Protein AF-A0A2N5SD15-F1 (afdb_monomer_lite)

Organism: NCBI:txid200324

InterPro domains:
  IPR001525 C-5 cytosine methyltransferase [PF00145] (258-622)
  IPR029063 S-adenosyl-L-methionine-dependent methyltransferase superfamily [G3DSA:3.40.50.150] (217-430)
  IPR029063 S-adenosyl-L-methionine-dependent methyltransferase superfamily [SSF53335] (224-622)
  IPR050390 DNA Cytosine-5 Methyltransferase [PTHR10629] (300-417)

Secondary structure (DSSP, 8-state):
-------------------------------------------------------PPPTTSS------EEE----------PPPP-----------------------PPP-PPPPPP-----------------------------------------------------PPPP---S--------GGG--SPP--SHHHHHHHHHHT-THHHHHHHHHTTPPEEEEEES-TT-HHHHHHHHHHHHHHHHHS----EEEEEEE--SHHHHHHHHHHH--S-EES-TTTTTSSEEEBTTS-EEEPP---SEEEE----TTT-TT-SS---TTTT-HHHHHHHHHHHHHHHH--SEEEEEE-TTS-HHHHHHHHHHTTEEEEEEEEEGGGBTS-EE-EEEEEEEEEGGG--TTSPPHHHHHHHHHHHS-B---S-GGGGS--TT-HHHHHHHHHHHHHHHHHH-SS-PPPP-HHHHHHHHHHHHHTT--S--TTT--BTTTB--PPTTS-HHHHHTS-HHHHHHHHHHHHHHHHTT--TTTS--EEETTS-TTT--S---TT-EE---TT--EEETTTTEEPPHHHHHHTTT--STT---SS--HHHHHHHHHHSPPHHHHHHHHHHHHHHHGGGSTTTTS-------------TTTSEE-GGGPEEEEE-SS---PPPSSHHHHHHHHS--SGGGTTT---SSPEEEETTT--EEETTT--SS---EEE--SPPPPHHHHHHHHHHHS-SEEEEES-SHHHHHHHHHHHHHTT----HHHHHHHHHHHHHHHTT-PEEEEEEEESSSEEEEEEETTEEEEEEE-SSS-EEEEEE---TTS-TT-HHHHHHTS-SEEEEPPTT-SSSS-SEEEEEEEEEEEEEEEEEEEEEEEE-HHHHHT--STTGGG-EEEEEEEEE--HHHHTT-SS---EEEEE-GGG--EEEEEEEEPP-GGGTTSPPPEEEEE--SSS-GGGPEEEEES--S-PPTT----EEEEE-TT----S-SEEEEEEEEEEEEEE-TT-EEE-S---S--PSTT-SSEEEEE-TT-------TTGGG-EEPSEEEE----TT---TTS-SSS-----TTTTHHHHHHHTHHHHTTSPP-GGGGSPPPPS-TTS--S--TTTSPPPPPEEEEEEEETTEEEEEEEE-HHHHHTT--

Foldseek 3Di:
DDDDYDDDDDDDDDDDDDDDDDDDDDDDDDDDDDDDDDDDDDDDDDDDDDDDDDDDDDPPPPPDDFFWDFDFDDDDDDDDDDDDDDDDDDDDDDDDDDDDDDDDDDDDDDDDDDDDDDDDDDDDDDDDDDDDDDDDDDDDDDDDDDDDDDDDDDDDDDDDDDDDDDDDDDDDDDDDDFDDDPDDPDFLLNDQFFADLALLVLLLVLVVVCVLLLVLLVLLVPPAAFEEEELCQQVLLVLLQVSNQVSCCVPPVDGHHHQQAEYEHADLVSVVQCCQQPVGPFYFHALLQLLDQWGAGSLGDIDGRDLPHQEYEYEQDAQLQDPPDPNHDALPRPDSSVSNLVSNLSSCLVNVHQKYKYKYAPRHPVVVSQVSLVVSQKHKDKGWDACQQQAFLERDIIMMMMIGGNLLDDPPDDPLNVQLSVQLSVSGHGHNAFLLSLADWLLDPVNLVLLVQLLVCLCPVVVDFDDADDCVVQVVVLVVLCVVVLLFDDLQAWNDDDGLDTAGAALASNSNSSSDHPQLSSLVLQLCSLQVVVVDRLLQAWDWFFSVDGCVPGVNDDATRHYYQQALPTQTATRNNNHHGFLSSLCSSLSRDPQSGDPPPDRRSSSSNSSRSDHRSSSSSSSVSSSSSSRSVSPPCPSPDDPPPDPCPPPCDLVNQADFLVLKDKDFFFQLDAAFADPCLLVLQQLQFDQASSQRQFGDDPAFKKAAPVQGRIHGPVRDQVLPGRIDTDPDHHDGNVVSQVVVLNHDGQKKAKFPLDPVLLVVVVVVCVVLVHDFDPVLSVLLSVLCCVFHPLWIFGWQDWDRHSGIWTWTDTPFWIWIFTSDSLWGKIFIAGHQDSRGRSPDPSVVSRLDTFKMFTDDPPDRGRFDGWIKGKGFHKDKDWKKKFADDDKDQFLSVVSPRRDPVNVQFIFRQKIAIDDDPVCVSFFPDDPGGMWGQDLSPDARRSGWTWHDDDPRCPSHQTKIWDWNDDHSDDLLQTWIFIASDRDSDRPSDDTPTRKTWHSPDDGGDDRIDITMIIDGIGIDTSRSMGMGSADSDPDDDDPPHRFWMKMARQQDGAQDDDLCSVSHRYRHMMITGDDGPPGDPPLDDPDSDDDAPCSRRVVVNCSSCVSRVSSDDHNVNVVDDDDHPDPPPPPDDNCQVQNDAFDWDWDQDDDPVDTDTDTDTDSVSNVSRVD

Sequence (1175 aa):
MDSTSSSSPIPDVEKNSAAKHADASTTGGAPTASDSKRKFADENLDPKEPKSAKKQTKISDMLLKNTTVKVVVPLSRDSPKKKLPTTLNLSPHAKKKATLAHNSASKPKKPLPKRARHVVPDDESEDEPSSSDLSSDDDVAVISPPKRQSTAKSSNTLGNFIKKDLSKTPKPKPSKKGGPSKKDKESIDETKLAPLTEIPDMFLDMVKNRPEFKDTIDQIGGRQLRVATMCSGTESPLLALGLIATSVKQLWGKDFRVRHVFSCEIEPFKQAYIERNFQPPILFRDVCELGEDEATTAYGAKVPVPTDVDMLVAGTSCVDYSGLNNQKKTIDAGGESGRTFHGMLKWVENSRPPIIILENVCNAPWPKVKAKFESIGYDAEFSRFDTKHYYIPHTRTRVYLIATPKKLRMSKQPSIPSAWLTLVSQMARPASAPLEAFMFHQDDPLVHRARQELAFIKANKDGQGRQATDWTRCESRHARQRAEEELGDKRPLTAWQDGPVCKVIDGGWNDWANAQTERVVDLMDINTLRQVKDGVDVLYKTLIWNLSQNVDRMTGSGKFGLTPCLTPNMIAYVTNRGGPLIGREALSLQGIPLSGLLLTKESEDQLADLAGNAMSTTVVASAMMAALILTVPHIENTIKSADIEMEVVSQVKPEDCITGDDDLHSYPLDLSKTCSIKPGFFDRATASARLCICEGRSGTASAKIQYCQTCGYTSCQTCGGRPPHNYQIRDSERLSPGAFERELKEILPMRLSIVGLNKDLFSQLLAEAAHLKVDVKTDDWELITDAVLAATSDVEFHFTFLKRQAIWVATFEAPLATLELRLDPLLPEWRLSIKPDKTLPIKSPRRLVLNTPVARMRISEDMDDLISGRWQFRLPIDHSFNLELKGTGELVPGWSKDMGLVTSDAKTDDWWSHLSISTPDVARKYLDRSLDGTWKLHSECGTAQSMLHRKQPADEDVGLPPLYLFLDPTRSGDPSHDCAVFSIDHSKLDYGVVRPIVATLDSSWRPNSKKVINVQCNVSSKWIEAPEMSLSAALHTDVKAEANITDGVYHIPPNGVSVKLDQDGCEKANVVMACKVPLPINQYDAVWGDGPWREIDVPHEGEKAFQELAWIIERIPPPESLSNWSSITDSTQCETNCQRCAPSPPTVQWLLKQTKVKSSFVPHEDIVEAGRYEQ

Structure (mmCIF, N/CA/C/O backbone):
data_AF-A0A2N5SD15-F1
#
_entry.id   AF-A0A2N5SD15-F1
#
loop_
_atom_site.group_PDB
_atom_site.id
_atom_site.type_symbol
_atom_site.label_atom_id
_atom_site.label_alt_id
_atom_site.label_comp_id
_atom_site.label_asym_id
_atom_site.label_entity_id
_atom_site.label_seq_id
_atom_site.pdbx_PDB_ins_code
_atom_site.Cartn_x
_atom_site.Cartn_y
_atom_site.Cartn_z
_atom_site.occupancy
_atom_site.B_iso_or_equiv
_atom_site.auth_seq_id
_atom_site.auth_comp_id
_atom_site.auth_asym_id
_atom_site.auth_atom_id
_atom_site.pdbx_PDB_model_num
ATOM 1 N N . MET A 1 1 ? 53.450 53.688 2.359 1.00 32.44 1 MET A N 1
ATOM 2 C CA . MET A 1 1 ? 53.304 53.585 0.889 1.00 32.44 1 MET A CA 1
ATOM 3 C C . MET A 1 1 ? 51.879 53.129 0.599 1.00 32.44 1 MET A C 1
ATOM 5 O O . MET A 1 1 ? 51.668 51.950 0.366 1.00 32.44 1 MET A O 1
ATOM 9 N N . ASP A 1 2 ? 50.831 53.912 0.859 1.00 28.00 2 ASP A N 1
ATOM 10 C CA . ASP A 1 2 ? 50.533 55.345 0.596 1.00 28.00 2 ASP A CA 1
ATOM 11 C C . ASP A 1 2 ? 49.725 55.480 -0.710 1.00 28.00 2 ASP A C 1
ATOM 13 O O . ASP A 1 2 ? 50.152 54.954 -1.731 1.00 28.00 2 ASP A O 1
ATOM 17 N N . SER A 1 3 ? 48.571 56.152 -0.742 1.00 25.98 3 SER A N 1
ATOM 18 C CA . SER A 1 3 ? 47.860 56.852 0.346 1.00 25.98 3 SER A CA 1
ATOM 19 C C . SER A 1 3 ? 46.335 56.812 0.172 1.00 25.98 3 SER A C 1
ATOM 21 O O . SER A 1 3 ? 45.806 56.435 -0.870 1.00 25.98 3 SER A O 1
ATOM 23 N N . THR A 1 4 ? 45.622 57.144 1.249 1.00 28.61 4 THR A N 1
ATOM 24 C CA . THR A 1 4 ? 44.161 57.070 1.378 1.00 28.61 4 THR A CA 1
ATOM 25 C C . THR A 1 4 ? 43.475 58.427 1.183 1.00 28.61 4 THR A C 1
ATOM 27 O O . THR A 1 4 ? 44.091 59.474 1.374 1.00 28.61 4 THR A O 1
ATOM 30 N N . SER A 1 5 ? 42.147 58.380 0.990 1.00 27.14 5 SER A N 1
ATOM 31 C CA . SER A 1 5 ? 41.188 59.493 1.176 1.00 27.14 5 SER A CA 1
ATOM 32 C C . SER A 1 5 ? 41.208 60.607 0.093 1.00 27.14 5 SER A C 1
ATOM 34 O O . SER A 1 5 ? 42.139 60.673 -0.698 1.00 27.14 5 SER A O 1
ATOM 36 N N . SER A 1 6 ? 40.185 61.465 -0.051 1.00 24.45 6 SER A N 1
ATOM 37 C CA . SER A 1 6 ? 39.046 61.736 0.846 1.00 24.45 6 SER A CA 1
ATOM 38 C C . SER A 1 6 ? 37.755 62.231 0.149 1.00 24.45 6 SER A C 1
ATOM 40 O O . SER A 1 6 ? 37.786 62.755 -0.956 1.00 24.45 6 SER A O 1
ATOM 42 N N . SER A 1 7 ? 36.642 62.174 0.898 1.00 23.06 7 SER A N 1
ATOM 43 C CA . SER A 1 7 ? 35.582 63.208 0.996 1.00 23.06 7 SER A CA 1
ATOM 44 C C . SER A 1 7 ? 34.738 63.657 -0.224 1.00 23.06 7 SER A C 1
ATOM 46 O O . SER A 1 7 ? 35.169 64.508 -0.995 1.00 23.06 7 SER A O 1
ATOM 48 N N . SER A 1 8 ? 33.431 63.356 -0.132 1.00 22.86 8 SER A N 1
ATOM 49 C CA . SER A 1 8 ? 32.343 64.371 -0.171 1.00 22.86 8 SER A CA 1
ATOM 50 C C . SER A 1 8 ? 32.042 65.073 -1.535 1.00 22.86 8 SER A C 1
ATOM 52 O O . SER A 1 8 ? 32.550 64.635 -2.559 1.00 22.86 8 SER A O 1
ATOM 54 N N . PRO A 1 9 ? 31.148 66.092 -1.610 1.00 37.81 9 PRO A N 1
ATOM 55 C CA . PRO A 1 9 ? 29.678 65.946 -1.488 1.00 37.81 9 PRO A CA 1
ATOM 56 C C . PRO A 1 9 ? 28.850 66.733 -2.554 1.00 37.81 9 PRO A C 1
ATOM 58 O O . PRO A 1 9 ? 29.406 67.612 -3.198 1.00 37.81 9 PRO A O 1
ATOM 61 N N . ILE A 1 10 ? 27.501 66.579 -2.556 1.00 23.30 10 ILE A N 1
ATOM 62 C CA . ILE A 1 10 ? 26.486 67.622 -2.944 1.00 23.30 10 ILE A CA 1
ATOM 63 C C . ILE A 1 10 ? 26.416 68.024 -4.459 1.00 23.30 10 ILE A C 1
ATOM 65 O O . ILE A 1 10 ? 27.455 68.102 -5.102 1.00 23.30 10 ILE A O 1
ATOM 69 N N . PRO A 1 11 ? 25.254 68.405 -5.062 1.00 39.81 11 PRO A N 1
ATOM 70 C CA . PRO A 1 11 ? 23.840 68.025 -4.865 1.00 39.81 11 PRO A CA 1
ATOM 71 C C . PRO A 1 11 ? 23.073 67.797 -6.220 1.00 39.81 11 PRO A C 1
ATOM 73 O O . PRO A 1 11 ? 23.689 67.570 -7.252 1.00 39.81 11 PRO A O 1
ATOM 76 N N . ASP A 1 12 ? 21.730 67.862 -6.181 1.00 26.02 12 ASP A N 1
ATOM 77 C CA . ASP A 1 12 ? 20.733 68.345 -7.178 1.00 26.02 12 ASP A CA 1
ATOM 78 C C . ASP A 1 12 ? 21.019 68.421 -8.700 1.00 26.02 12 ASP A C 1
ATOM 80 O O . ASP A 1 12 ? 22.009 69.003 -9.130 1.00 26.02 12 ASP A O 1
ATOM 84 N N . VAL A 1 13 ? 19.991 68.089 -9.513 1.00 26.80 13 VAL A N 1
ATOM 85 C CA . VAL A 1 13 ? 19.330 69.064 -10.428 1.00 26.80 13 VAL A CA 1
ATOM 86 C C . VAL A 1 13 ? 17.955 68.573 -10.965 1.00 26.80 13 VAL A C 1
ATOM 88 O O . VAL A 1 13 ? 17.850 67.585 -11.676 1.00 26.80 13 VAL A O 1
ATOM 91 N N . GLU A 1 14 ? 16.911 69.329 -10.594 1.00 27.94 14 GLU A N 1
ATOM 92 C CA . GLU A 1 14 ? 15.676 69.706 -11.331 1.00 27.94 14 GLU A CA 1
ATOM 93 C C . GLU A 1 14 ? 14.611 68.716 -11.899 1.00 27.94 14 GLU A C 1
ATOM 95 O O . GLU A 1 14 ? 14.865 67.973 -12.833 1.00 27.94 14 GLU A O 1
ATOM 100 N N . LYS A 1 15 ? 13.349 68.943 -11.444 1.00 29.80 15 LYS A N 1
ATOM 101 C CA . LYS A 1 15 ? 12.101 69.307 -12.204 1.00 29.80 15 LYS A CA 1
ATOM 102 C C . LYS A 1 15 ? 11.585 68.353 -13.315 1.00 29.80 15 LYS A C 1
ATOM 104 O O . LYS A 1 15 ? 12.349 67.719 -14.014 1.00 29.80 15 LYS A O 1
ATOM 109 N N . ASN A 1 16 ? 10.287 68.223 -13.630 1.00 28.95 16 ASN A N 1
ATOM 110 C CA . ASN A 1 16 ? 9.012 68.945 -13.378 1.00 28.95 16 ASN A CA 1
ATOM 111 C C . ASN A 1 16 ? 7.852 67.934 -13.685 1.00 28.95 16 ASN A C 1
ATOM 113 O O . ASN A 1 16 ? 8.144 66.885 -14.248 1.00 28.95 16 ASN A O 1
ATOM 117 N N . SER A 1 17 ? 6.532 68.123 -13.504 1.00 28.56 17 SER A N 1
ATOM 118 C CA . SER A 1 17 ? 5.595 68.996 -12.745 1.00 28.56 17 SER A CA 1
ATOM 119 C C . SER A 1 17 ? 4.151 68.437 -13.012 1.00 28.56 17 SER A C 1
ATOM 121 O O . SER A 1 17 ? 4.050 67.366 -13.601 1.00 28.56 17 SER A O 1
ATOM 123 N N . ALA A 1 18 ? 2.975 68.979 -12.640 1.00 27.28 18 ALA A N 1
ATOM 124 C CA . ALA A 1 18 ? 2.537 70.203 -11.952 1.00 27.28 18 ALA A CA 1
ATOM 125 C C . ALA A 1 18 ? 1.108 70.031 -11.349 1.00 27.28 18 ALA A C 1
ATOM 127 O O . ALA A 1 18 ? 0.331 69.252 -11.880 1.00 27.28 18 ALA A O 1
ATOM 128 N N . ALA A 1 19 ? 0.749 70.886 -10.373 1.00 28.33 19 ALA A N 1
ATOM 129 C CA . ALA A 1 19 ? -0.547 71.603 -10.224 1.00 28.33 19 ALA A CA 1
ATOM 130 C C . ALA A 1 19 ? -1.914 70.852 -10.068 1.00 28.33 19 ALA A C 1
ATOM 132 O O . ALA A 1 19 ? -2.189 69.895 -10.772 1.00 28.33 19 ALA A O 1
ATOM 133 N N . LYS A 1 20 ? -2.896 71.312 -9.255 1.00 30.22 20 LYS A N 1
ATOM 134 C CA . LYS A 1 20 ? -2.958 72.370 -8.201 1.00 30.22 20 LYS A CA 1
ATOM 135 C C . LYS A 1 20 ? -4.308 72.349 -7.424 1.00 30.22 20 LYS A C 1
ATOM 137 O O . LYS A 1 20 ? -5.329 72.157 -8.067 1.00 30.22 20 LYS A O 1
ATOM 142 N N . HIS A 1 21 ? -4.291 72.772 -6.143 1.00 28.69 21 HIS A N 1
ATOM 143 C CA . HIS A 1 21 ? -5.418 73.317 -5.320 1.00 28.69 21 HIS A CA 1
ATOM 144 C C . HIS A 1 21 ? -6.642 72.382 -5.045 1.00 28.69 21 HIS A C 1
ATOM 146 O O . HIS A 1 21 ? -6.841 71.417 -5.766 1.00 28.69 21 HIS A O 1
ATOM 152 N N . ALA A 1 22 ? -7.493 72.547 -4.011 1.00 27.16 22 ALA A N 1
ATOM 153 C CA . ALA A 1 22 ? -7.712 73.630 -3.025 1.00 27.16 22 ALA A CA 1
ATOM 154 C C . ALA A 1 22 ? -8.202 73.114 -1.630 1.00 27.16 22 ALA A C 1
ATOM 156 O O . ALA A 1 22 ? -8.312 71.910 -1.411 1.00 27.16 22 ALA A O 1
ATOM 157 N N . ASP A 1 23 ? -8.490 74.038 -0.703 1.00 28.30 23 ASP A N 1
ATOM 158 C CA . ASP A 1 23 ? -8.585 73.866 0.763 1.00 28.30 23 ASP A CA 1
ATOM 159 C C . ASP A 1 23 ? -9.918 73.391 1.420 1.00 28.30 23 ASP A C 1
ATOM 161 O O . ASP A 1 23 ? -11.018 73.676 0.962 1.00 28.30 23 ASP A O 1
ATOM 165 N N . ALA A 1 24 ? -9.751 72.787 2.612 1.00 29.80 24 ALA A N 1
ATOM 166 C CA . ALA A 1 24 ? -10.455 73.023 3.897 1.00 29.80 24 ALA A CA 1
ATOM 167 C C . ALA A 1 24 ? -11.987 72.807 4.143 1.00 29.80 24 ALA A C 1
ATOM 169 O O . ALA A 1 24 ? -12.810 73.693 3.936 1.00 29.80 24 ALA A O 1
ATOM 170 N N . SER A 1 25 ? -12.258 71.805 5.007 1.00 29.06 25 SER A N 1
ATOM 171 C CA . SER A 1 25 ? -12.873 71.955 6.363 1.00 29.06 25 SER A CA 1
ATOM 172 C C . SER A 1 25 ? -14.394 71.781 6.646 1.00 29.06 25 SER A C 1
ATOM 174 O O . SER A 1 25 ? -15.255 71.833 5.777 1.00 29.06 25 SER A O 1
ATOM 176 N N . THR A 1 26 ? -14.678 71.616 7.956 1.00 28.94 26 THR A N 1
ATOM 177 C CA . THR A 1 26 ? -15.954 71.734 8.721 1.00 28.94 26 THR A CA 1
ATOM 178 C C . THR A 1 26 ? -17.010 70.597 8.783 1.00 28.94 26 THR A C 1
ATOM 180 O O . THR A 1 26 ? -17.999 70.580 8.066 1.00 28.94 26 THR A O 1
ATOM 183 N N . THR A 1 27 ? -16.851 69.755 9.823 1.00 28.14 27 THR A N 1
ATOM 184 C CA . THR A 1 27 ? -17.827 69.436 10.912 1.00 28.14 27 THR A CA 1
ATOM 185 C C . THR A 1 27 ? -19.222 68.813 10.669 1.00 28.14 27 THR A C 1
ATOM 187 O O . THR A 1 27 ? -20.136 69.495 10.222 1.00 28.14 27 THR A O 1
ATOM 190 N N . GLY A 1 28 ? -19.468 67.671 11.344 1.00 25.62 28 GLY A N 1
ATOM 191 C CA . GLY A 1 28 ? -20.282 67.683 12.585 1.00 25.62 28 GLY A CA 1
ATOM 192 C C . GLY A 1 28 ? -21.481 66.713 12.710 1.00 25.62 28 GLY A C 1
ATOM 193 O O . GLY A 1 28 ? -22.415 66.792 11.923 1.00 25.62 28 GLY A O 1
ATOM 194 N N . GLY A 1 29 ? -21.518 65.884 13.773 1.00 23.69 29 GLY A N 1
ATOM 195 C CA . GLY A 1 29 ? -22.735 65.170 14.226 1.00 23.69 29 GLY A CA 1
ATOM 196 C C . GLY A 1 29 ? -22.514 63.812 14.931 1.00 23.69 29 GLY A C 1
ATOM 197 O O . GLY A 1 29 ? -22.048 62.867 14.309 1.00 23.69 29 GLY A O 1
ATOM 198 N N . ALA A 1 30 ? -22.901 63.702 16.209 1.00 29.88 30 ALA A N 1
ATOM 199 C CA . ALA A 1 30 ? -23.051 62.460 17.005 1.00 29.88 30 ALA A CA 1
ATOM 200 C C . ALA A 1 30 ? -24.432 62.503 17.727 1.00 29.88 30 ALA A C 1
ATOM 202 O O . ALA A 1 30 ? -25.068 63.558 17.613 1.00 29.88 30 ALA A O 1
ATOM 203 N N . PRO A 1 31 ? -24.969 61.449 18.404 1.00 46.38 31 PRO A N 1
ATOM 204 C CA . PRO A 1 31 ? -24.431 60.785 19.630 1.00 46.38 31 PRO A CA 1
ATOM 205 C C . PRO A 1 31 ? -24.739 59.238 19.609 1.00 46.38 31 PRO A C 1
ATOM 207 O O . PRO A 1 31 ? -24.946 58.741 18.509 1.00 46.38 31 PRO A O 1
ATOM 210 N N . THR A 1 32 ? -24.856 58.332 20.613 1.00 32.62 32 THR A N 1
ATOM 211 C CA . THR A 1 32 ? -24.446 57.989 22.026 1.00 32.62 32 THR A CA 1
ATOM 212 C C . THR A 1 32 ? -25.015 56.556 22.299 1.00 32.62 32 THR A C 1
ATOM 214 O O . THR A 1 32 ? -25.954 56.192 21.600 1.00 32.62 32 THR A O 1
ATOM 217 N N . ALA A 1 33 ? -24.664 55.689 23.270 1.00 36.34 33 ALA A N 1
ATOM 218 C CA . ALA A 1 33 ? -23.613 55.529 24.303 1.00 36.34 33 ALA A CA 1
ATOM 219 C C . ALA A 1 33 ? -23.737 54.091 24.927 1.00 36.34 33 ALA A C 1
ATOM 221 O O . ALA A 1 33 ? -24.411 53.243 24.347 1.00 36.34 33 ALA A O 1
ATOM 222 N N . SER A 1 34 ? -23.188 53.864 26.137 1.00 28.30 34 SER A N 1
ATOM 223 C CA . SER A 1 34 ? -23.309 52.692 27.049 1.00 28.30 34 SER A CA 1
ATOM 224 C C . SER A 1 34 ? -22.529 51.403 26.707 1.00 28.30 34 SER A C 1
ATOM 226 O O . SER A 1 34 ? -22.539 50.977 25.558 1.00 28.30 34 SER A O 1
ATOM 228 N N . ASP A 1 35 ? -21.898 50.671 27.647 1.00 33.12 35 ASP A N 1
ATOM 229 C CA . ASP A 1 35 ? -21.175 50.999 28.914 1.00 33.12 35 ASP A CA 1
ATOM 230 C C . ASP A 1 35 ? -20.354 49.730 29.342 1.00 33.12 35 ASP A C 1
ATOM 232 O O . ASP A 1 35 ? -20.475 48.707 28.675 1.00 33.12 35 ASP A O 1
ATOM 236 N N . SER A 1 36 ? -19.491 49.617 30.371 1.00 32.75 36 SER A N 1
ATOM 237 C CA . SER A 1 36 ? -19.091 50.468 31.514 1.00 32.75 36 SER A CA 1
ATOM 238 C C . SER A 1 36 ? -17.605 50.215 31.925 1.00 32.75 36 SER A C 1
ATOM 240 O O . SER A 1 36 ? -16.778 49.896 31.073 1.00 32.75 36 SER A O 1
ATOM 242 N N . LYS A 1 37 ? -17.229 50.377 33.213 1.00 29.27 37 LYS A N 1
ATOM 243 C CA . LYS A 1 37 ? -15.875 50.184 33.810 1.00 29.27 37 LYS A CA 1
ATOM 244 C C . LYS A 1 37 ? -15.929 49.966 35.341 1.00 29.27 37 LYS A C 1
ATOM 246 O O . LYS A 1 37 ? -16.949 50.305 35.937 1.00 29.27 37 LYS A O 1
ATOM 251 N N . ARG A 1 38 ? -14.794 49.558 35.962 1.00 31.58 38 ARG A N 1
ATOM 252 C CA . ARG A 1 38 ? -14.214 49.827 37.334 1.00 31.58 38 ARG A CA 1
ATOM 253 C C . ARG A 1 38 ? -13.121 48.751 37.616 1.00 31.58 38 ARG A C 1
ATOM 255 O O . ARG A 1 38 ? -13.129 47.767 36.890 1.00 31.58 38 ARG A O 1
ATOM 262 N N . LYS A 1 39 ? -12.162 48.787 38.566 1.00 28.66 39 LYS A N 1
ATOM 263 C CA . LYS A 1 39 ? -11.534 49.732 39.548 1.00 28.66 39 LYS A CA 1
ATOM 264 C C . LYS A 1 39 ? -10.190 49.054 40.013 1.00 28.66 39 LYS A C 1
ATOM 266 O O . LYS A 1 39 ? -10.116 47.843 39.859 1.00 28.66 39 LYS A O 1
ATOM 271 N N . PHE A 1 40 ? -9.180 49.639 40.686 1.00 26.23 40 PHE A N 1
ATOM 272 C CA . PHE A 1 40 ? -8.527 50.976 40.708 1.00 26.23 40 PHE A CA 1
ATOM 273 C C . PHE A 1 40 ? -7.377 50.974 41.761 1.00 26.23 40 PHE A C 1
ATOM 275 O O . PHE A 1 40 ? -7.635 50.444 42.838 1.00 26.23 40 PHE A O 1
ATOM 282 N N . ALA A 1 41 ? -6.250 51.669 41.511 1.00 29.22 41 ALA A N 1
ATOM 283 C CA . ALA A 1 41 ? -5.175 52.055 42.466 1.00 29.22 41 ALA A CA 1
ATOM 284 C C . ALA A 1 41 ? -4.305 50.951 43.123 1.00 29.22 41 ALA A C 1
ATOM 286 O O . ALA A 1 41 ? -4.794 49.845 43.336 1.00 29.22 41 ALA A O 1
ATOM 287 N N . ASP A 1 42 ? -3.054 51.167 43.566 1.00 28.94 42 ASP A N 1
ATOM 288 C CA . ASP A 1 42 ? -1.921 52.107 43.283 1.00 28.94 42 ASP A CA 1
ATOM 289 C C . ASP A 1 42 ? -0.671 51.473 43.992 1.00 28.94 42 ASP A C 1
ATOM 291 O O . ASP A 1 42 ? -0.832 50.443 44.649 1.00 28.94 42 ASP A O 1
ATOM 295 N N . GLU A 1 43 ? 0.606 51.884 43.941 1.00 30.69 43 GLU A N 1
ATOM 296 C CA . GLU A 1 43 ? 1.352 53.096 43.507 1.00 30.69 43 GLU A CA 1
ATOM 297 C C . GLU A 1 43 ? 2.626 52.597 42.708 1.00 30.69 43 GLU A C 1
ATOM 299 O O . GLU A 1 43 ? 2.489 51.582 42.031 1.00 30.69 43 GLU A O 1
ATOM 304 N N . ASN A 1 44 ? 3.876 53.112 42.633 1.00 25.86 44 ASN A N 1
ATOM 305 C CA . ASN A 1 44 ? 4.611 54.245 43.226 1.00 25.86 44 ASN A CA 1
ATOM 306 C C . ASN A 1 44 ? 5.809 54.749 42.345 1.00 25.86 44 ASN A C 1
ATOM 308 O O . ASN A 1 44 ? 6.179 54.126 41.354 1.00 25.86 44 ASN A O 1
ATOM 312 N N . LEU A 1 45 ? 6.385 55.883 42.767 1.00 28.09 45 LEU A N 1
ATOM 313 C CA . LEU A 1 45 ? 7.535 56.729 42.347 1.00 28.09 45 LEU A CA 1
ATOM 314 C C . LEU A 1 45 ? 8.693 56.258 41.400 1.00 28.09 45 LEU A C 1
ATOM 316 O O . LEU A 1 45 ? 9.469 55.370 41.736 1.00 28.09 45 LEU A O 1
ATOM 320 N N . ASP A 1 46 ? 8.909 57.093 40.356 1.00 25.47 46 ASP A N 1
ATOM 321 C CA . ASP A 1 46 ? 10.176 57.685 39.818 1.00 25.47 46 ASP A CA 1
ATOM 322 C C . ASP A 1 46 ? 11.316 56.861 39.131 1.00 25.47 46 ASP A C 1
ATOM 324 O O . ASP A 1 46 ? 11.616 55.739 39.530 1.00 25.47 46 ASP A O 1
ATOM 328 N N . PRO A 1 47 ? 12.132 57.467 38.213 1.00 44.66 47 PRO A N 1
ATOM 329 C CA . PRO A 1 47 ? 11.789 58.437 37.144 1.00 44.66 47 PRO A CA 1
ATOM 330 C C . PRO A 1 47 ? 12.575 58.282 35.789 1.00 44.66 47 PRO A C 1
ATOM 332 O O . PRO A 1 47 ? 13.552 57.545 35.696 1.00 44.66 47 PRO A O 1
ATOM 335 N N . LYS A 1 48 ? 12.234 59.137 34.793 1.00 23.36 48 LYS A N 1
ATOM 336 C CA . LYS A 1 48 ? 12.982 59.569 33.558 1.00 23.36 48 LYS A CA 1
ATOM 337 C C . LYS A 1 48 ? 12.764 58.892 32.176 1.00 23.36 48 LYS A C 1
ATOM 339 O O . LYS A 1 48 ? 13.456 57.956 31.805 1.00 23.36 48 LYS A O 1
ATOM 344 N N . GLU A 1 49 ? 11.978 59.610 31.359 1.00 27.16 49 GLU A N 1
ATOM 345 C CA . GLU A 1 49 ? 12.278 60.118 29.989 1.00 27.16 49 GLU A CA 1
ATOM 346 C C . GLU A 1 49 ? 12.466 59.191 28.746 1.00 27.16 49 GLU A C 1
ATOM 348 O O . GLU A 1 49 ? 12.770 58.008 28.870 1.00 27.16 49 GLU A O 1
ATOM 353 N N . PRO A 1 50 ? 12.194 59.695 27.508 1.00 36.09 50 PRO A N 1
ATOM 354 C CA . PRO A 1 50 ? 11.510 58.869 26.500 1.00 36.09 50 PRO A CA 1
ATOM 355 C C . PRO A 1 50 ? 12.156 58.778 25.098 1.00 36.09 50 PRO A C 1
ATOM 357 O O . PRO A 1 50 ? 12.850 59.685 24.640 1.00 36.09 50 PRO A O 1
ATOM 360 N N . LYS A 1 51 ? 11.768 57.742 24.332 1.00 23.77 51 LYS A N 1
ATOM 361 C CA . LYS A 1 51 ? 11.734 57.741 22.850 1.00 23.77 51 LYS A CA 1
ATOM 362 C C . LYS A 1 51 ? 10.531 56.948 22.325 1.00 23.77 51 LYS A C 1
ATOM 364 O O . LYS A 1 51 ? 9.999 56.089 23.020 1.00 23.77 51 LYS A O 1
ATOM 369 N N . SER A 1 52 ? 10.100 57.247 21.100 1.00 24.66 52 SER A N 1
ATOM 370 C CA . SER A 1 52 ? 8.910 56.674 20.459 1.00 24.66 52 SER A CA 1
ATOM 371 C C . SER A 1 52 ? 9.232 55.904 19.165 1.00 24.66 52 SER A C 1
ATOM 373 O O . SER A 1 52 ? 10.343 55.972 18.648 1.00 24.66 52 SER A O 1
ATOM 375 N N . ALA A 1 53 ? 8.202 55.224 18.642 1.00 24.81 53 ALA A N 1
ATOM 376 C CA . ALA A 1 53 ? 8.107 54.551 17.338 1.00 24.81 53 ALA A CA 1
ATOM 377 C C . ALA A 1 53 ? 8.778 53.164 17.160 1.00 24.81 53 ALA A C 1
ATOM 379 O O . ALA A 1 53 ? 9.988 53.024 17.038 1.00 24.81 53 ALA A O 1
ATOM 380 N N . LYS A 1 54 ? 7.895 52.159 17.018 1.00 33.00 54 LYS A N 1
ATOM 381 C CA . LYS A 1 54 ? 7.981 50.938 16.186 1.00 33.00 54 LYS A CA 1
ATOM 382 C C . LYS A 1 54 ? 9.354 50.259 16.023 1.00 33.00 54 LYS A C 1
ATOM 384 O O . LYS A 1 54 ? 10.168 50.663 15.197 1.00 33.00 54 LYS A O 1
ATOM 389 N N . LYS A 1 55 ? 9.492 49.076 16.627 1.00 23.41 55 LYS A N 1
ATOM 390 C CA . LYS A 1 55 ? 10.431 48.036 16.179 1.00 23.41 55 LYS A CA 1
ATOM 391 C C . LYS A 1 55 ? 9.763 46.663 16.269 1.00 23.41 55 LYS A C 1
ATOM 393 O O . LYS A 1 55 ? 8.931 46.458 17.147 1.00 23.41 55 LYS A O 1
ATOM 398 N N 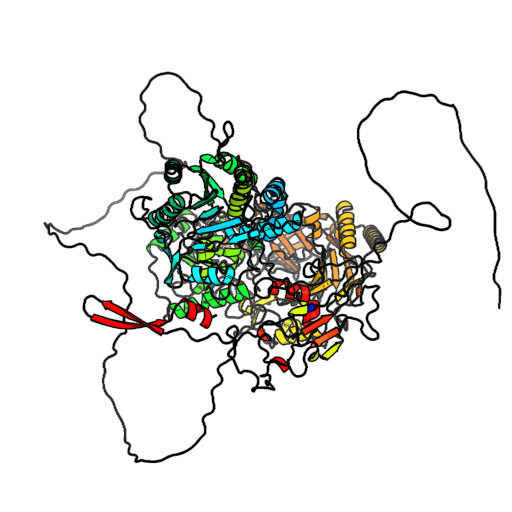. GLN A 1 56 ? 10.102 45.748 15.362 1.00 29.02 56 GLN A N 1
ATOM 399 C CA . GLN A 1 56 ? 9.694 44.344 15.472 1.00 29.02 56 GLN A CA 1
ATOM 400 C C . GLN A 1 56 ? 10.371 43.730 16.703 1.00 29.02 56 GLN A C 1
ATOM 402 O O . GLN A 1 56 ? 11.595 43.806 16.829 1.00 29.02 56 GLN A O 1
ATOM 407 N N . THR A 1 57 ? 9.595 43.130 17.604 1.00 24.75 57 THR A N 1
ATOM 408 C CA . THR A 1 57 ? 10.142 42.346 18.718 1.00 24.75 57 THR A CA 1
ATOM 409 C C . THR A 1 57 ? 10.616 41.004 18.168 1.00 24.75 57 THR A C 1
ATOM 411 O O . THR A 1 57 ? 9.845 40.308 17.508 1.00 24.75 57 THR A O 1
ATOM 414 N N . LYS A 1 58 ? 11.888 40.654 18.382 1.00 24.20 58 LYS A N 1
ATOM 415 C CA . LYS A 1 58 ? 12.455 39.410 17.852 1.00 24.20 58 LYS A CA 1
ATOM 416 C C . LYS A 1 58 ? 11.872 38.185 18.559 1.00 24.20 58 LYS A C 1
ATOM 418 O O . LYS A 1 58 ? 11.783 38.165 19.783 1.00 24.20 58 LYS A O 1
ATOM 423 N N . ILE A 1 59 ? 11.619 37.125 17.796 1.00 28.38 59 ILE A N 1
ATOM 424 C CA . ILE A 1 59 ? 11.403 35.768 18.317 1.00 28.38 59 ILE A CA 1
ATOM 425 C C . ILE A 1 59 ? 12.776 35.069 18.395 1.00 28.38 59 ILE A C 1
ATOM 427 O O . ILE A 1 59 ? 13.038 34.115 17.676 1.00 28.38 59 ILE A O 1
ATOM 431 N N . SER A 1 60 ? 13.697 35.613 19.201 1.00 24.55 60 SER A N 1
ATOM 432 C CA . SER A 1 60 ? 15.056 35.059 19.387 1.00 24.55 60 SER A CA 1
ATOM 433 C C . SER A 1 60 ? 15.377 34.659 20.827 1.00 24.55 60 SER A C 1
ATOM 435 O O . SER A 1 60 ? 16.254 33.834 21.048 1.00 24.55 60 SER A O 1
ATOM 437 N N . ASP A 1 61 ? 14.647 35.194 21.808 1.00 24.05 61 ASP A N 1
ATOM 438 C CA . ASP A 1 61 ? 15.085 35.185 23.212 1.00 24.05 61 ASP A CA 1
ATOM 439 C C . ASP A 1 61 ? 14.298 34.164 24.072 1.00 24.05 61 ASP A C 1
ATOM 441 O O . ASP A 1 61 ? 14.367 34.183 25.298 1.00 24.05 61 ASP A O 1
ATOM 445 N N . MET A 1 62 ? 13.546 33.257 23.430 1.00 27.34 62 MET A N 1
ATOM 446 C CA . MET A 1 62 ? 12.840 32.129 24.073 1.00 27.34 62 MET A CA 1
ATOM 447 C C . MET A 1 62 ? 13.324 30.740 23.613 1.00 27.34 62 MET A C 1
ATOM 449 O O . MET A 1 62 ? 12.895 29.735 24.177 1.00 27.34 62 MET A O 1
ATOM 453 N N . LEU A 1 63 ? 14.225 30.663 22.627 1.00 30.55 63 LEU A N 1
ATOM 454 C CA . LEU A 1 63 ? 14.740 29.409 22.061 1.00 30.55 63 LEU A CA 1
ATOM 455 C C . LEU A 1 63 ? 16.164 29.118 22.557 1.00 30.55 63 LEU A C 1
ATOM 457 O O . LEU A 1 63 ? 17.133 29.213 21.814 1.00 30.55 63 LEU A O 1
ATOM 461 N N . LEU A 1 64 ? 16.275 28.762 23.839 1.00 28.11 64 LEU A N 1
ATOM 462 C CA . LEU A 1 64 ? 17.494 28.207 24.443 1.00 28.11 64 LEU A CA 1
ATOM 463 C C . LEU A 1 64 ? 17.122 27.216 25.561 1.00 28.11 64 LEU A C 1
ATOM 465 O O . LEU A 1 64 ? 17.281 27.480 26.753 1.00 28.11 64 LEU A O 1
ATOM 469 N N . LYS A 1 65 ? 16.581 26.059 25.165 1.00 33.44 65 LYS A N 1
ATOM 470 C CA . LYS A 1 65 ? 16.418 24.884 26.032 1.00 33.44 65 LYS A CA 1
ATOM 471 C C . LYS A 1 65 ? 16.885 23.641 25.285 1.00 33.44 65 LYS A C 1
ATOM 473 O O . LYS A 1 65 ? 16.504 23.433 24.140 1.00 33.44 65 LYS A O 1
ATOM 478 N N . ASN A 1 66 ? 17.726 22.851 25.943 1.00 32.25 66 ASN A N 1
ATOM 479 C CA . ASN A 1 66 ? 18.297 21.634 25.375 1.00 32.25 66 ASN A CA 1
ATOM 480 C C . ASN A 1 66 ? 17.260 20.505 25.422 1.00 32.25 66 ASN A C 1
ATOM 482 O O . ASN A 1 66 ? 16.744 20.214 26.501 1.00 32.25 66 ASN A O 1
ATOM 486 N N . THR A 1 67 ? 17.014 19.846 24.292 1.00 33.53 67 THR A N 1
ATOM 487 C CA . THR A 1 67 ? 16.255 18.590 24.238 1.00 33.53 67 THR A CA 1
ATOM 488 C C . THR A 1 67 ? 17.235 17.421 24.339 1.00 33.53 67 THR A C 1
ATOM 490 O O . THR A 1 67 ? 18.233 17.389 23.619 1.00 33.53 67 THR A O 1
ATOM 493 N N . THR A 1 68 ? 16.966 16.463 25.227 1.00 34.91 68 THR A N 1
ATOM 494 C CA . THR A 1 68 ? 17.799 15.265 25.425 1.00 34.91 68 THR A CA 1
ATOM 495 C C . THR A 1 68 ? 16.957 14.028 25.154 1.00 34.91 68 THR A C 1
ATOM 497 O O . THR A 1 68 ? 15.898 13.867 25.756 1.00 34.91 68 THR A O 1
ATOM 500 N N . VAL A 1 69 ? 17.433 13.125 24.295 1.00 35.53 69 VAL A N 1
ATOM 501 C CA . VAL A 1 69 ? 16.769 11.833 24.078 1.00 35.53 69 VAL A CA 1
ATOM 502 C C . VAL A 1 69 ? 17.329 10.829 25.080 1.00 35.53 69 VAL A C 1
ATOM 504 O O . VAL A 1 69 ? 18.521 10.523 25.052 1.00 35.53 69 VAL A O 1
ATOM 507 N N . LYS A 1 70 ? 16.471 10.298 25.955 1.00 39.66 70 LYS A N 1
ATOM 508 C CA . LYS A 1 70 ? 16.757 9.117 26.780 1.00 39.66 70 LYS A CA 1
ATOM 509 C C . LYS A 1 70 ? 15.955 7.941 26.227 1.00 39.66 70 LYS A C 1
ATOM 511 O O . LYS A 1 70 ? 14.755 8.080 26.013 1.00 39.66 70 LYS A O 1
ATOM 516 N N . VAL A 1 71 ? 16.604 6.801 25.994 1.00 33.06 71 VAL A N 1
ATOM 517 C CA . VAL A 1 71 ? 15.944 5.580 25.504 1.00 33.06 71 VAL A CA 1
ATOM 518 C C . VAL A 1 71 ? 16.022 4.505 26.582 1.00 33.06 71 VAL A C 1
ATOM 520 O O . VAL A 1 71 ? 17.104 4.177 27.070 1.00 33.06 71 VAL A O 1
ATOM 523 N N . VAL A 1 72 ? 14.865 3.947 26.933 1.00 34.28 72 VAL A N 1
ATOM 524 C CA . VAL A 1 72 ? 14.720 2.825 27.868 1.00 34.28 72 VAL A CA 1
ATOM 525 C C . VAL A 1 72 ? 14.327 1.589 27.061 1.00 34.28 72 VAL A C 1
ATOM 527 O O . VAL A 1 72 ? 13.415 1.650 26.240 1.00 34.28 72 VAL A O 1
ATOM 530 N N . VAL A 1 73 ? 15.027 0.469 27.265 1.00 26.77 73 VAL A N 1
ATOM 531 C CA . VAL A 1 73 ? 14.837 -0.762 26.478 1.00 26.77 73 VAL A CA 1
ATOM 532 C C . VAL A 1 73 ? 14.471 -1.931 27.399 1.00 26.77 73 VAL A C 1
ATOM 534 O O . VAL A 1 73 ? 15.328 -2.391 28.157 1.00 26.77 73 VAL A O 1
ATOM 537 N N . PRO A 1 74 ? 13.236 -2.463 27.330 1.00 24.59 74 PRO A N 1
ATOM 538 C CA . PRO A 1 74 ? 12.872 -3.699 28.018 1.00 24.59 74 PRO A CA 1
ATOM 539 C C . PRO A 1 74 ? 13.634 -4.905 27.445 1.00 24.59 74 PRO A C 1
ATOM 541 O O . PRO A 1 74 ? 13.623 -5.151 26.237 1.00 24.59 74 PRO A O 1
ATOM 544 N N . LEU A 1 75 ? 14.281 -5.693 28.310 1.00 26.62 75 LEU A N 1
ATOM 545 C CA . LEU A 1 75 ? 15.042 -6.879 27.899 1.00 26.62 75 LEU A CA 1
ATOM 546 C C . LEU A 1 75 ? 14.111 -8.034 27.493 1.00 26.62 75 LEU A C 1
ATOM 548 O O . LEU A 1 75 ? 13.583 -8.757 28.340 1.00 26.62 75 LEU A O 1
ATOM 552 N N . SER A 1 76 ? 13.953 -8.248 26.185 1.00 24.98 76 SER A N 1
ATOM 553 C CA . SER A 1 76 ? 13.218 -9.401 25.651 1.00 24.98 76 SER A CA 1
ATOM 554 C C . SER A 1 76 ? 13.920 -10.723 25.989 1.00 24.98 76 SER A C 1
ATOM 556 O O . SER A 1 76 ? 15.065 -10.960 25.597 1.00 24.98 76 SER A O 1
ATOM 558 N N . ARG A 1 77 ? 13.224 -11.615 26.706 1.00 30.58 77 ARG A N 1
ATOM 559 C CA . ARG A 1 77 ? 13.712 -12.961 27.041 1.00 30.58 77 ARG A CA 1
ATOM 560 C C . ARG A 1 77 ? 13.531 -13.934 25.874 1.00 30.58 77 ARG A C 1
ATOM 562 O O . ARG A 1 77 ? 12.602 -14.736 25.878 1.00 30.58 77 ARG A O 1
ATOM 569 N N . ASP A 1 78 ? 14.493 -13.957 24.957 1.00 28.12 78 ASP A N 1
ATOM 570 C CA . ASP A 1 78 ? 14.696 -15.112 24.077 1.00 28.12 78 ASP A CA 1
ATOM 571 C C . ASP A 1 78 ? 16.189 -15.423 23.913 1.00 28.12 78 ASP A C 1
ATOM 573 O O . ASP A 1 78 ? 16.983 -14.582 23.496 1.00 28.12 78 ASP A O 1
ATOM 577 N N . SER A 1 79 ? 16.603 -16.644 24.272 1.00 28.86 79 SER A N 1
ATOM 578 C CA . SER A 1 79 ? 17.988 -17.100 24.092 1.00 28.86 79 SER A CA 1
ATOM 579 C C . SER A 1 79 ? 18.077 -18.621 23.871 1.00 28.86 79 SER A C 1
ATOM 581 O O . SER A 1 79 ? 17.257 -19.378 24.403 1.00 28.86 79 SER A O 1
ATOM 583 N N . PRO A 1 80 ? 19.043 -19.125 23.072 1.00 29.22 80 PRO A N 1
ATOM 584 C CA . PRO A 1 80 ? 19.014 -20.517 22.627 1.00 29.22 80 PRO A CA 1
ATOM 585 C C . PRO A 1 80 ? 19.461 -21.493 23.722 1.00 29.22 80 PRO A C 1
ATOM 587 O O . PRO A 1 80 ? 20.526 -21.334 24.321 1.00 29.22 80 PRO A O 1
ATOM 590 N N . LYS A 1 81 ? 18.698 -22.577 23.915 1.00 28.27 81 LYS A N 1
ATOM 591 C CA . LYS A 1 81 ? 18.988 -23.644 24.893 1.00 28.27 81 LYS A CA 1
ATOM 592 C C . LYS A 1 81 ? 20.291 -24.399 24.572 1.00 28.27 81 LYS A C 1
ATOM 594 O O . LYS A 1 81 ? 20.272 -25.452 23.930 1.00 28.27 81 LYS A O 1
ATOM 599 N N . LYS A 1 82 ? 21.433 -23.899 25.057 1.00 27.50 82 LYS A N 1
ATOM 600 C CA . LYS A 1 82 ? 22.695 -24.658 25.122 1.00 27.50 82 LYS A CA 1
ATOM 601 C C . LYS A 1 82 ? 22.597 -25.761 26.186 1.00 27.50 82 LYS A C 1
ATOM 603 O O . LYS A 1 82 ? 21.975 -25.590 27.230 1.00 27.50 82 LYS A O 1
ATOM 608 N N . LYS A 1 83 ? 23.200 -26.918 25.898 1.00 30.05 83 LYS A N 1
ATOM 609 C CA . LYS A 1 83 ? 23.199 -28.097 26.782 1.00 30.05 83 LYS A CA 1
ATOM 610 C C . LYS A 1 83 ? 24.116 -27.868 27.987 1.00 30.05 83 LYS A C 1
ATOM 612 O O . LYS A 1 83 ? 25.242 -27.413 27.799 1.00 30.05 83 LYS A O 1
ATOM 617 N N . LEU A 1 84 ? 23.681 -28.261 29.187 1.00 25.91 84 LEU A N 1
ATOM 618 C CA . LEU A 1 84 ? 24.580 -28.364 30.340 1.00 25.91 84 LEU A CA 1
ATOM 619 C C . LEU A 1 84 ? 25.594 -29.506 30.118 1.00 25.91 84 LEU A C 1
ATOM 621 O O . LEU A 1 84 ? 25.186 -30.592 29.692 1.00 25.91 84 LEU A O 1
ATOM 625 N N . PRO A 1 85 ? 26.884 -29.316 30.446 1.00 25.50 85 PRO A N 1
ATOM 626 C CA . PRO A 1 85 ? 27.814 -30.419 30.651 1.00 25.50 85 PRO A CA 1
ATOM 627 C C . PRO A 1 85 ? 27.559 -31.065 32.023 1.00 25.50 85 PRO A C 1
ATOM 629 O O . PRO A 1 85 ? 27.350 -30.371 33.016 1.00 25.50 85 PRO A O 1
ATOM 632 N N . THR A 1 86 ? 27.584 -32.397 32.099 1.00 29.39 86 THR A N 1
ATOM 633 C CA . THR A 1 86 ? 27.373 -33.137 33.355 1.00 29.39 86 THR A CA 1
ATOM 634 C C . THR A 1 86 ? 28.645 -33.871 33.759 1.00 29.39 86 THR A C 1
ATOM 636 O O . THR A 1 86 ? 29.029 -34.846 33.117 1.00 29.39 86 THR A O 1
ATOM 639 N N . THR A 1 87 ? 29.278 -33.439 34.849 1.00 26.36 87 THR A N 1
ATOM 640 C CA . THR A 1 87 ? 30.435 -34.124 35.443 1.00 26.36 87 THR A CA 1
ATOM 641 C C . THR A 1 87 ? 30.379 -34.062 36.964 1.00 26.36 87 THR A C 1
ATOM 643 O O . THR A 1 87 ? 30.661 -33.010 37.526 1.00 26.36 87 THR A O 1
ATOM 646 N N . LEU A 1 88 ? 30.065 -35.191 37.611 1.00 25.55 88 LEU A N 1
ATOM 647 C CA . LEU A 1 88 ? 30.643 -35.624 38.894 1.00 25.55 88 LEU A CA 1
ATOM 648 C C . LEU A 1 88 ? 30.162 -37.050 39.245 1.00 25.55 88 LEU A C 1
ATOM 650 O O . LEU A 1 88 ? 29.010 -37.273 39.593 1.00 25.55 88 LEU A O 1
ATOM 654 N N . ASN A 1 89 ? 31.073 -38.013 39.079 1.00 25.70 89 ASN A N 1
ATOM 655 C CA . ASN A 1 89 ? 31.449 -39.073 40.032 1.00 25.70 89 ASN A CA 1
ATOM 656 C C . ASN A 1 89 ? 30.575 -39.228 41.312 1.00 25.70 89 ASN A C 1
ATOM 658 O O . ASN A 1 89 ? 30.320 -38.242 41.989 1.00 25.70 89 ASN A O 1
ATOM 662 N N . LEU A 1 90 ? 30.195 -40.433 41.778 1.00 26.19 90 LEU A N 1
ATOM 663 C CA . LEU A 1 90 ? 30.877 -41.740 41.667 1.00 26.19 90 LEU A CA 1
ATOM 664 C C . LEU A 1 90 ? 29.935 -42.977 41.728 1.00 26.19 90 LEU A C 1
ATOM 666 O O . LEU A 1 90 ? 28.778 -42.906 42.128 1.00 26.19 90 LEU A O 1
ATOM 670 N N . SER A 1 91 ? 30.512 -44.116 41.332 1.00 24.03 91 SER A N 1
ATOM 671 C CA . SER A 1 91 ? 30.065 -45.531 41.368 1.00 24.03 91 SER A CA 1
ATOM 672 C C . SER A 1 91 ? 29.849 -46.084 42.816 1.00 24.03 91 SER A C 1
ATOM 674 O O . SER A 1 91 ? 30.131 -45.323 43.741 1.00 24.03 91 SER A O 1
ATOM 676 N N . PRO A 1 92 ? 29.495 -47.383 43.089 1.00 38.44 92 PRO A N 1
ATOM 677 C CA . PRO A 1 92 ? 29.544 -48.567 42.200 1.00 38.44 92 PRO A CA 1
ATOM 678 C C . PRO A 1 92 ? 28.462 -49.683 42.349 1.00 38.44 92 PRO A C 1
ATOM 680 O O . PRO A 1 92 ? 27.574 -49.637 43.188 1.00 38.44 92 PRO A O 1
ATOM 683 N N . HIS A 1 93 ? 28.671 -50.753 41.554 1.00 26.17 93 HIS A N 1
ATOM 684 C CA . HIS A 1 93 ? 28.130 -52.132 41.634 1.00 26.17 93 HIS A CA 1
ATOM 685 C C . HIS A 1 93 ? 26.769 -52.453 40.959 1.00 26.17 93 HIS A C 1
ATOM 687 O O . HIS A 1 93 ? 25.816 -51.703 41.081 1.00 26.17 93 HIS A O 1
ATOM 693 N N . ALA A 1 94 ? 26.596 -53.597 40.264 1.00 26.20 94 ALA A N 1
ATOM 694 C CA . ALA A 1 94 ? 27.586 -54.548 39.716 1.00 26.20 94 ALA A CA 1
ATOM 695 C C . ALA A 1 94 ? 26.998 -55.520 38.652 1.00 26.20 94 ALA A C 1
ATOM 697 O O . ALA A 1 94 ? 25.793 -55.721 38.573 1.00 26.20 94 ALA A O 1
ATOM 698 N N . LYS A 1 95 ? 27.916 -56.235 37.970 1.00 27.39 95 LYS A N 1
ATOM 699 C CA . LYS A 1 95 ? 27.768 -57.494 37.191 1.00 27.39 95 LYS A CA 1
ATOM 700 C C . LYS A 1 95 ? 27.170 -57.426 35.768 1.00 27.39 95 LYS A C 1
ATOM 702 O O . LYS A 1 95 ? 25.994 -57.190 35.541 1.00 27.39 95 LYS A O 1
ATOM 707 N N . LYS A 1 96 ? 28.040 -57.778 34.809 1.00 27.59 96 LYS A N 1
ATOM 708 C CA . LYS A 1 96 ? 27.761 -58.072 33.392 1.00 27.59 96 LYS A CA 1
ATOM 709 C C . LYS A 1 96 ? 27.070 -59.436 33.220 1.00 27.59 96 LYS A C 1
ATOM 711 O O . LYS A 1 96 ? 27.456 -60.382 33.905 1.00 27.59 96 LYS A O 1
ATOM 716 N N . LYS A 1 97 ? 26.288 -59.595 32.147 1.00 26.84 97 LYS A N 1
ATOM 717 C CA . LYS A 1 97 ? 26.529 -60.628 31.111 1.00 26.84 97 LYS A CA 1
ATOM 718 C C . LYS A 1 97 ? 25.803 -60.260 29.808 1.00 26.84 97 LYS A C 1
ATOM 720 O O . LYS A 1 97 ? 24.950 -59.382 29.813 1.00 26.84 97 LYS A O 1
ATOM 725 N N . ALA A 1 98 ? 26.187 -60.885 28.698 1.00 27.27 98 ALA A N 1
ATOM 726 C CA . ALA A 1 98 ? 25.670 -60.615 27.354 1.00 27.27 98 ALA A CA 1
ATOM 727 C C . ALA A 1 98 ? 25.506 -61.926 26.572 1.00 27.27 98 ALA A C 1
ATOM 729 O O . ALA A 1 98 ? 26.253 -62.851 26.878 1.00 27.27 98 ALA A O 1
ATOM 730 N N . THR A 1 99 ? 24.622 -61.950 25.557 1.00 27.09 99 THR A N 1
ATOM 731 C CA . THR A 1 99 ? 24.855 -62.552 24.214 1.00 27.09 99 THR A CA 1
ATOM 732 C C . THR A 1 99 ? 23.657 -62.381 23.254 1.00 27.09 99 THR A C 1
ATOM 734 O O . THR A 1 99 ? 22.536 -62.715 23.608 1.00 27.09 99 THR A O 1
ATOM 737 N N . LEU A 1 100 ? 23.954 -61.917 22.032 1.00 27.84 100 LEU A N 1
ATOM 738 C CA . LEU A 1 100 ? 23.487 -62.376 20.701 1.00 27.84 100 LEU A CA 1
ATOM 739 C C . LEU A 1 100 ? 22.008 -62.781 20.406 1.00 27.84 100 LEU A C 1
ATOM 741 O O . LEU A 1 100 ? 21.572 -63.870 20.749 1.00 27.84 100 LEU A O 1
ATOM 745 N N . ALA A 1 101 ? 21.404 -61.983 19.506 1.00 27.48 101 ALA A N 1
ATOM 746 C CA . ALA A 1 101 ? 20.847 -62.363 18.183 1.00 27.48 101 ALA A CA 1
ATOM 747 C C . ALA A 1 101 ? 19.414 -62.948 17.962 1.00 27.48 101 ALA A C 1
ATOM 749 O O . ALA A 1 101 ? 18.981 -63.911 18.578 1.00 27.48 101 ALA A O 1
ATOM 750 N N . HIS A 1 102 ? 18.796 -62.394 16.899 1.00 27.34 102 HIS A N 1
ATOM 751 C CA . HIS A 1 102 ? 17.698 -62.850 16.012 1.00 27.34 102 HIS A CA 1
ATOM 752 C C . HIS A 1 102 ? 16.196 -62.889 16.420 1.00 27.34 102 HIS A C 1
ATOM 754 O O . HIS A 1 102 ? 15.738 -63.690 17.219 1.00 27.34 102 HIS A O 1
ATOM 760 N N . ASN A 1 103 ? 15.432 -62.081 15.660 1.00 30.59 103 ASN A N 1
ATOM 761 C CA . ASN A 1 103 ? 14.101 -62.284 15.048 1.00 30.59 103 ASN A CA 1
ATOM 762 C C . ASN A 1 103 ? 12.913 -62.853 15.869 1.00 30.59 103 ASN A C 1
ATOM 764 O O . ASN A 1 103 ? 12.817 -64.062 16.052 1.00 30.59 103 ASN A O 1
ATOM 768 N N . SER A 1 104 ? 11.854 -62.043 16.082 1.00 25.48 104 SER A N 1
ATOM 769 C CA . SER A 1 104 ? 10.532 -62.244 15.418 1.00 25.48 104 SER A CA 1
ATOM 770 C C . SER A 1 104 ? 9.397 -61.265 15.830 1.00 25.48 104 SER A C 1
ATOM 772 O O . SER A 1 104 ? 9.364 -60.706 16.918 1.00 25.48 104 SER A O 1
ATOM 774 N N . ALA A 1 105 ? 8.478 -61.055 14.878 1.00 26.69 105 ALA A N 1
ATOM 775 C CA . ALA A 1 105 ? 7.050 -60.678 14.932 1.00 26.69 105 ALA A CA 1
ATOM 776 C C . ALA A 1 105 ? 6.367 -59.955 16.143 1.00 26.69 105 ALA A C 1
ATOM 778 O O . ALA A 1 105 ? 5.801 -60.588 17.027 1.00 26.69 105 ALA A O 1
ATOM 779 N N . SER A 1 106 ? 6.041 -58.670 15.910 1.00 26.38 106 SER A N 1
ATOM 780 C CA . SER A 1 106 ? 4.654 -58.115 15.893 1.00 26.38 106 SER A CA 1
ATOM 781 C C . SER A 1 106 ? 3.877 -57.681 17.171 1.00 26.38 106 SER A C 1
ATOM 783 O O . SER A 1 106 ? 3.837 -58.375 18.177 1.00 26.38 106 SER A O 1
ATOM 785 N N . LYS A 1 107 ? 3.090 -56.591 16.989 1.00 30.02 107 LYS A N 1
ATOM 786 C CA . LYS A 1 107 ? 1.943 -56.068 17.792 1.00 30.02 107 LYS A CA 1
ATOM 787 C C . LYS A 1 107 ? 2.233 -55.510 19.214 1.00 30.02 107 LYS A C 1
ATOM 789 O O . LYS A 1 107 ? 3.173 -55.943 19.862 1.00 30.02 107 LYS A O 1
ATOM 794 N N . PRO A 1 108 ? 1.364 -54.631 19.774 1.00 29.66 108 PRO A N 1
ATOM 795 C CA . PRO A 1 108 ? 0.558 -53.566 19.144 1.00 29.66 108 PRO A CA 1
ATOM 796 C C . PRO A 1 108 ? 0.724 -52.177 19.827 1.00 29.66 108 PRO A C 1
ATOM 798 O O . PRO A 1 108 ? 1.114 -52.078 20.988 1.00 29.66 108 PRO A O 1
ATOM 801 N N . LYS A 1 109 ? 0.351 -51.078 19.147 1.00 28.59 109 LYS A N 1
ATOM 802 C CA . LYS A 1 109 ? 0.264 -49.729 19.760 1.00 28.59 109 LYS A CA 1
ATOM 803 C C . LYS A 1 109 ? -1.122 -49.478 20.378 1.00 28.59 109 LYS A C 1
ATOM 805 O O . LYS A 1 109 ? -2.130 -49.803 19.756 1.00 28.59 109 LYS A O 1
ATOM 810 N N . LYS A 1 110 ? -1.179 -48.832 21.552 1.00 28.33 110 LYS A N 1
ATOM 811 C CA . LYS A 1 110 ? -2.411 -48.229 22.106 1.00 28.33 110 LYS A CA 1
ATOM 812 C C . LYS A 1 110 ? -2.630 -46.816 21.524 1.00 28.33 110 LYS A C 1
ATOM 814 O O . LYS A 1 110 ? -1.642 -46.096 21.375 1.00 28.33 110 LYS A O 1
ATOM 819 N N . PRO A 1 111 ? -3.874 -46.395 21.229 1.00 28.84 111 PRO A N 1
ATOM 820 C CA . PRO A 1 111 ? -4.189 -45.027 20.815 1.00 28.84 111 PRO A CA 1
ATOM 821 C C . PRO A 1 111 ? -4.420 -44.081 22.010 1.00 28.84 111 PRO A C 1
ATOM 823 O O . PRO A 1 111 ? -4.777 -44.519 23.103 1.00 28.84 111 PRO A O 1
ATOM 826 N N . LEU A 1 112 ? -4.277 -42.775 21.764 1.00 28.72 112 LEU A N 1
ATOM 827 C CA . LEU A 1 112 ? -4.736 -41.682 22.635 1.00 28.72 112 LEU A CA 1
ATOM 828 C C . LEU A 1 112 ? -6.002 -41.020 22.034 1.00 28.72 112 LEU A C 1
ATOM 830 O O . LEU A 1 112 ? -6.266 -41.200 20.841 1.00 28.72 112 LEU A O 1
ATOM 834 N N . PRO A 1 113 ? -6.840 -40.336 22.838 1.00 30.86 113 PRO A N 1
ATOM 835 C CA . PRO A 1 113 ? -8.245 -40.105 22.490 1.00 30.86 113 PRO A CA 1
ATOM 836 C C . PRO A 1 113 ? -8.495 -38.921 21.542 1.00 30.86 113 PRO A C 1
ATOM 838 O O . PRO A 1 113 ? -7.853 -37.876 21.628 1.00 30.86 113 PRO A O 1
ATOM 841 N N . LYS A 1 114 ? -9.515 -39.063 20.685 1.00 28.53 114 LYS A N 1
ATOM 842 C CA . LYS A 1 114 ? -10.083 -37.973 19.872 1.00 28.53 114 LYS A CA 1
ATOM 843 C C . LYS A 1 114 ? -11.122 -37.185 20.682 1.00 28.53 114 LYS A C 1
ATOM 845 O O . LYS A 1 114 ? -11.902 -37.780 21.423 1.00 28.53 114 LYS A O 1
ATOM 850 N N . ARG A 1 115 ? -11.187 -35.864 20.490 1.00 27.34 115 ARG A N 1
ATOM 851 C CA . ARG A 1 115 ? -12.242 -34.991 21.043 1.00 27.34 115 ARG A CA 1
ATOM 852 C C . ARG A 1 115 ? -13.408 -34.939 20.044 1.00 27.34 115 ARG A C 1
ATOM 854 O O . ARG A 1 115 ? -13.185 -34.630 18.876 1.00 27.34 115 ARG A O 1
ATOM 861 N N . ALA A 1 116 ? -14.619 -35.294 20.469 1.00 26.38 116 ALA A N 1
ATOM 862 C CA . ALA A 1 116 ? -15.771 -35.434 19.573 1.00 26.38 116 ALA A CA 1
ATOM 863 C C . ALA A 1 116 ? -16.509 -34.103 19.325 1.00 26.38 116 ALA A C 1
ATOM 865 O O . ALA A 1 116 ? -16.607 -33.266 20.222 1.00 26.38 116 ALA A O 1
ATOM 866 N N . ARG A 1 117 ? -17.091 -33.949 18.127 1.00 26.72 117 ARG A N 1
ATOM 867 C CA . ARG A 1 117 ? -18.241 -33.058 17.895 1.00 26.72 117 ARG A CA 1
ATOM 868 C C . ARG A 1 117 ? -19.521 -33.836 18.206 1.00 26.72 117 ARG A C 1
ATOM 870 O O . ARG A 1 117 ? -19.600 -35.015 17.869 1.00 26.72 117 ARG A O 1
ATOM 877 N N . HIS A 1 118 ? -20.514 -33.183 18.805 1.00 24.08 118 HIS A N 1
ATOM 878 C CA . HIS A 1 118 ? -21.846 -33.772 18.935 1.00 24.08 118 HIS A CA 1
ATOM 879 C C . HIS A 1 118 ? -22.551 -33.821 17.575 1.00 24.08 118 HIS A C 1
ATOM 881 O O . HIS A 1 118 ? -22.620 -32.819 16.866 1.00 24.08 118 HIS A O 1
ATOM 887 N N . VAL A 1 119 ? -23.115 -34.986 17.272 1.00 25.16 119 VAL A N 1
ATOM 888 C CA . VAL A 1 119 ? -24.244 -35.177 16.358 1.00 25.16 119 VAL A CA 1
ATOM 889 C C . VAL A 1 119 ? -25.357 -35.782 17.213 1.00 25.16 119 VAL A C 1
ATOM 891 O O . VAL A 1 119 ? -25.066 -36.580 18.107 1.00 25.16 119 VAL A O 1
ATOM 894 N N . VAL A 1 120 ? -26.601 -35.362 16.995 1.00 25.45 120 VAL A N 1
ATOM 895 C CA . VAL A 1 120 ? -27.780 -35.961 17.637 1.00 25.45 120 VAL A CA 1
ATOM 896 C C . VAL A 1 120 ? -28.314 -37.045 16.695 1.00 25.45 120 VAL A C 1
ATOM 898 O O . VAL A 1 120 ? -28.472 -36.743 15.512 1.00 25.45 120 VAL A O 1
ATOM 901 N N . PRO A 1 121 ? -28.533 -38.285 17.164 1.00 26.75 121 PRO A N 1
ATOM 902 C CA . PRO A 1 121 ? -29.262 -39.295 16.410 1.00 26.75 121 PRO A CA 1
ATOM 903 C C . PRO A 1 121 ? -30.774 -39.130 16.620 1.00 26.75 121 PRO A C 1
ATOM 905 O O . PRO A 1 121 ? -31.205 -38.843 17.736 1.00 26.75 121 PRO A O 1
ATOM 908 N N . ASP A 1 122 ? -31.546 -39.379 15.567 1.00 24.67 122 ASP A N 1
ATOM 909 C CA . ASP A 1 122 ? -32.964 -39.743 15.649 1.00 24.67 122 ASP A CA 1
ATOM 910 C C . ASP A 1 122 ? -33.097 -41.224 15.248 1.00 24.67 122 ASP A C 1
ATOM 912 O O . ASP A 1 122 ? -32.225 -41.752 14.548 1.00 24.67 122 ASP A O 1
ATOM 916 N N . ASP A 1 123 ? -34.140 -41.890 15.745 1.00 26.38 123 ASP A N 1
ATOM 917 C CA . ASP A 1 123 ? -34.261 -43.357 15.782 1.00 26.38 123 ASP A CA 1
ATOM 918 C C . ASP A 1 123 ? -35.368 -43.907 14.849 1.00 26.38 123 ASP A C 1
ATOM 920 O O . ASP A 1 123 ? -36.073 -43.151 14.180 1.00 26.38 123 ASP A O 1
ATOM 924 N N . GLU A 1 124 ? -35.478 -45.234 14.788 1.00 27.56 124 GLU A N 1
ATOM 925 C CA . GLU A 1 124 ? -36.231 -46.042 13.813 1.00 27.56 124 GLU A CA 1
ATOM 926 C C . GLU A 1 124 ? -37.706 -45.663 13.528 1.00 27.56 124 GLU A C 1
ATOM 928 O O . GLU A 1 124 ? -38.510 -45.365 14.415 1.00 27.56 124 GLU A O 1
ATOM 933 N N . SER A 1 125 ? -38.121 -45.851 12.267 1.00 24.28 125 SER A N 1
ATOM 934 C CA . SER A 1 125 ? -39.395 -46.518 11.930 1.00 24.28 125 SER A CA 1
ATOM 935 C C . SER A 1 125 ? -39.280 -47.207 10.561 1.00 24.28 125 SER A C 1
ATOM 937 O O . SER A 1 125 ? -38.618 -46.690 9.661 1.00 24.28 125 SER A O 1
ATOM 939 N N . GLU A 1 126 ? -39.907 -48.372 10.411 1.00 27.28 126 GLU A N 1
ATOM 940 C CA . GLU A 1 126 ? -39.891 -49.190 9.190 1.00 27.28 126 GLU A CA 1
ATOM 941 C C . GLU A 1 126 ? -40.973 -48.750 8.184 1.00 27.28 126 GLU A C 1
ATOM 943 O O . GLU A 1 126 ? -42.040 -48.310 8.602 1.00 27.28 126 GLU A O 1
ATOM 948 N N . ASP A 1 127 ? -40.713 -48.912 6.879 1.00 25.94 127 ASP A N 1
ATOM 949 C CA . ASP A 1 127 ? -41.693 -49.416 5.892 1.00 25.94 127 ASP A CA 1
ATOM 950 C C . ASP A 1 127 ? -41.020 -49.619 4.511 1.00 25.94 127 ASP A C 1
ATOM 952 O O . ASP A 1 127 ? -40.734 -48.674 3.774 1.00 25.94 127 ASP A O 1
ATOM 956 N N . GLU A 1 128 ? -40.776 -50.881 4.150 1.00 24.48 128 GLU A N 1
ATOM 957 C CA . GLU A 1 128 ? -40.540 -51.335 2.767 1.00 24.48 128 GLU A CA 1
ATOM 958 C C . GLU A 1 128 ? -41.908 -51.599 2.111 1.00 24.48 128 GLU A C 1
ATOM 960 O O . GLU A 1 128 ? -42.801 -52.144 2.768 1.00 24.48 128 GLU A O 1
ATOM 965 N N . PRO A 1 129 ? -42.099 -51.281 0.815 1.00 27.66 129 PRO A N 1
ATOM 966 C CA . PRO A 1 129 ? -42.022 -52.391 -0.136 1.00 27.66 129 PRO A CA 1
ATOM 967 C C . PRO A 1 129 ? -41.501 -52.034 -1.542 1.00 27.66 129 PRO A C 1
ATOM 969 O O . PRO A 1 129 ? -42.144 -51.330 -2.318 1.00 27.66 129 PRO A O 1
ATOM 972 N N . SER A 1 130 ? -40.391 -52.670 -1.910 1.00 22.28 130 SER A N 1
ATOM 973 C CA . SER A 1 130 ? -40.180 -53.455 -3.135 1.00 22.28 130 SER A CA 1
ATOM 974 C C . SER A 1 130 ? -40.869 -53.018 -4.443 1.00 22.28 130 SER A C 1
ATOM 976 O O . SER A 1 130 ? -42.087 -53.143 -4.591 1.00 22.28 130 SER A O 1
ATOM 978 N N . SER A 1 131 ? -40.081 -52.800 -5.503 1.00 24.17 131 SER A N 1
ATOM 979 C CA . SER A 1 131 ? -40.009 -53.787 -6.609 1.00 24.17 131 SER A CA 1
ATOM 980 C C . SER A 1 131 ? -39.008 -53.435 -7.727 1.00 24.17 131 SER A C 1
ATOM 982 O O . SER A 1 131 ? -38.911 -52.299 -8.171 1.00 24.17 131 SER A O 1
ATOM 984 N N . SER A 1 132 ? -38.298 -54.477 -8.178 1.00 24.95 132 SER A N 1
ATOM 985 C CA . SER A 1 132 ? -37.711 -54.701 -9.516 1.00 24.95 132 SER A CA 1
ATOM 986 C C . SER A 1 132 ? -37.072 -53.539 -10.303 1.00 24.95 132 SER A C 1
ATOM 988 O O . SER A 1 132 ? -37.733 -52.845 -11.072 1.00 24.95 132 SER A O 1
ATOM 990 N N . ASP A 1 133 ? -35.747 -53.442 -10.199 1.00 24.12 133 ASP A N 1
ATOM 991 C CA . ASP A 1 133 ? -34.787 -53.916 -11.220 1.00 24.12 133 ASP A CA 1
ATOM 992 C C . ASP A 1 133 ? -35.067 -53.815 -12.745 1.00 24.12 133 ASP A C 1
ATOM 994 O O . ASP A 1 133 ? -36.042 -54.351 -13.265 1.00 24.12 133 ASP A O 1
ATOM 998 N N . LEU A 1 134 ? -33.986 -53.393 -13.429 1.00 25.69 134 LEU A N 1
ATOM 999 C CA . LEU A 1 134 ? -33.393 -53.943 -14.672 1.00 25.69 134 LEU A CA 1
ATOM 1000 C C . LEU A 1 134 ? -33.890 -53.560 -16.087 1.00 25.69 134 LEU A C 1
ATOM 1002 O O . LEU A 1 134 ? -35.041 -53.228 -16.345 1.00 25.69 134 LEU A O 1
ATOM 1006 N N . SER A 1 135 ? -32.924 -53.721 -17.009 1.00 22.91 135 SER A N 1
ATOM 1007 C CA . SER A 1 135 ? -32.919 -53.578 -18.483 1.00 22.91 135 SER A CA 1
ATOM 1008 C C . SER A 1 135 ? -33.251 -52.185 -19.055 1.00 22.91 135 SER A C 1
ATOM 1010 O O . SER A 1 135 ? -34.303 -51.639 -18.746 1.00 22.91 135 SER A O 1
ATOM 1012 N N . SER A 1 136 ? -32.405 -51.466 -19.814 1.00 24.39 136 SER A N 1
ATOM 1013 C CA . SER A 1 136 ? -31.318 -51.758 -20.793 1.00 24.39 136 SER A CA 1
ATOM 1014 C C . SER A 1 136 ? -31.761 -51.761 -22.268 1.00 24.39 136 SER A C 1
ATOM 1016 O O . SER A 1 136 ? -32.949 -51.675 -22.561 1.00 24.39 136 SER A O 1
ATOM 1018 N N . ASP A 1 137 ? -30.762 -51.821 -23.155 1.00 24.83 137 ASP A N 1
ATOM 1019 C CA . ASP A 1 137 ? -30.822 -52.094 -24.600 1.00 24.83 137 ASP A CA 1
ATOM 1020 C C . ASP A 1 137 ? -31.153 -50.901 -25.534 1.00 24.83 137 ASP A C 1
ATOM 1022 O O . ASP A 1 137 ? -32.288 -50.606 -25.897 1.00 24.83 137 ASP A O 1
ATOM 1026 N N . ASP A 1 138 ? -30.068 -50.233 -25.934 1.00 23.95 138 ASP A N 1
ATOM 1027 C CA . ASP A 1 138 ? -29.548 -50.214 -27.310 1.00 23.95 138 ASP A CA 1
ATOM 1028 C C . ASP A 1 138 ? -30.334 -49.573 -28.487 1.00 23.95 138 ASP A C 1
ATOM 1030 O O . ASP A 1 138 ? -31.088 -50.208 -29.219 1.00 23.95 138 ASP A O 1
ATOM 1034 N N . ASP A 1 139 ? -29.934 -48.322 -28.760 1.00 24.33 139 ASP A N 1
ATOM 1035 C CA . ASP A 1 139 ? -29.100 -47.937 -29.927 1.00 24.33 139 ASP A CA 1
ATOM 1036 C C . ASP A 1 139 ? -29.708 -47.648 -31.337 1.00 24.33 139 ASP A C 1
ATOM 1038 O O . ASP A 1 139 ? -30.766 -48.112 -31.746 1.00 24.33 139 ASP A O 1
ATOM 1042 N N . VAL A 1 140 ? -28.953 -46.829 -32.089 1.00 23.39 140 VAL A N 1
ATOM 1043 C CA . VAL A 1 140 ? -28.975 -46.535 -33.545 1.00 23.39 140 VAL A CA 1
ATOM 1044 C C . VAL A 1 140 ? -30.304 -46.127 -34.228 1.00 23.39 140 VAL A C 1
ATOM 1046 O O . VAL A 1 140 ? -31.059 -46.971 -34.700 1.00 23.39 140 VAL A O 1
ATOM 1049 N N . ALA A 1 141 ? -30.455 -44.823 -34.541 1.00 22.86 141 ALA A N 1
ATOM 1050 C CA . ALA A 1 141 ? -30.370 -44.323 -35.940 1.00 22.86 141 ALA A CA 1
ATOM 1051 C C . ALA A 1 141 ? -30.613 -42.798 -36.133 1.00 22.86 141 ALA A C 1
ATOM 1053 O O . ALA A 1 141 ? -31.695 -42.279 -35.889 1.00 22.86 141 ALA A O 1
ATOM 1054 N N . VAL A 1 142 ? -29.603 -42.119 -36.698 1.00 24.75 142 VAL A N 1
ATOM 1055 C CA . VAL A 1 142 ? -29.653 -41.118 -37.799 1.00 24.75 142 VAL A CA 1
ATOM 1056 C C . VAL A 1 142 ? -30.857 -40.152 -37.928 1.00 24.75 142 VAL A C 1
ATOM 1058 O O . VAL A 1 142 ? -31.946 -40.568 -38.301 1.00 24.75 142 VAL A O 1
ATOM 1061 N N . ILE A 1 143 ? -30.585 -38.831 -37.891 1.00 24.30 143 ILE A N 1
ATOM 1062 C CA . ILE A 1 143 ? -30.982 -37.838 -38.932 1.00 24.30 143 ILE A CA 1
ATOM 1063 C C . ILE A 1 143 ? -30.266 -36.481 -38.717 1.00 24.30 143 ILE A C 1
ATOM 1065 O O . ILE A 1 143 ? -29.985 -36.060 -37.598 1.00 24.30 143 ILE A O 1
ATOM 1069 N N . SER A 1 144 ? -29.958 -35.777 -39.812 1.00 21.95 144 SER A N 1
ATOM 1070 C CA . SER A 1 144 ? -29.521 -34.366 -39.881 1.00 21.95 144 SER A CA 1
ATOM 1071 C C . SER A 1 144 ? -29.699 -33.857 -41.322 1.00 21.95 144 SER A C 1
ATOM 1073 O O . SER A 1 144 ? -29.687 -34.696 -42.226 1.00 21.95 144 SER A O 1
ATOM 1075 N N . PRO A 1 145 ? -29.767 -32.537 -41.611 1.00 37.88 145 PRO A N 1
ATOM 1076 C CA . PRO A 1 145 ? -29.922 -31.358 -40.742 1.00 37.88 145 PRO A CA 1
ATOM 1077 C C . PRO A 1 145 ? -31.239 -30.585 -41.057 1.00 37.88 145 PRO A C 1
ATOM 1079 O O . PRO A 1 145 ? -32.064 -31.073 -41.829 1.00 37.88 145 PRO A O 1
ATOM 1082 N N . PRO A 1 146 ? -31.460 -29.363 -40.520 1.00 25.86 146 PRO A N 1
ATOM 1083 C CA . PRO A 1 146 ? -31.192 -28.174 -41.353 1.00 25.86 146 PRO A CA 1
ATOM 1084 C C . PRO A 1 146 ? -30.603 -26.961 -40.582 1.00 25.86 146 PRO A C 1
ATOM 1086 O O . PRO A 1 146 ? -30.128 -27.077 -39.457 1.00 25.86 146 PRO A O 1
ATOM 1089 N N . LYS A 1 147 ? -30.528 -25.792 -41.241 1.00 23.50 147 LYS A N 1
ATOM 1090 C CA . LYS A 1 147 ? -29.668 -24.646 -40.874 1.00 23.50 147 LYS A CA 1
ATOM 1091 C C . LYS A 1 147 ? -30.374 -23.531 -40.080 1.00 23.50 147 LYS A C 1
ATOM 1093 O O . LYS A 1 147 ? -31.496 -23.169 -40.400 1.00 23.50 147 LYS A O 1
ATOM 1098 N N . ARG A 1 148 ? -29.596 -22.894 -39.187 1.00 24.97 148 ARG A N 1
ATOM 1099 C CA . ARG A 1 148 ? -29.582 -21.460 -38.790 1.00 24.97 148 ARG A CA 1
ATOM 1100 C C . ARG A 1 148 ? -30.900 -20.654 -38.832 1.00 24.97 148 ARG A C 1
ATOM 1102 O O . ARG A 1 148 ? -31.337 -20.265 -39.909 1.00 24.97 148 ARG A O 1
ATOM 1109 N N . GLN A 1 149 ? -31.259 -20.072 -37.684 1.00 23.70 149 GLN A N 1
ATOM 1110 C CA . GLN A 1 149 ? -31.315 -18.603 -37.559 1.00 23.70 149 GLN A CA 1
ATOM 1111 C C . GLN A 1 149 ? -31.112 -18.148 -36.102 1.00 23.70 149 GLN A C 1
ATOM 1113 O O . GLN A 1 149 ? -31.124 -18.959 -35.180 1.00 23.70 149 GLN A O 1
ATOM 1118 N N . SER A 1 150 ? -30.826 -16.860 -35.910 1.00 25.30 150 SER A N 1
ATOM 1119 C CA . SER A 1 150 ? -30.375 -16.271 -34.644 1.00 25.30 150 SER A CA 1
ATOM 1120 C C . SER A 1 150 ? -31.456 -15.455 -33.937 1.00 25.30 150 SER A C 1
ATOM 1122 O O . SER A 1 150 ? -32.097 -14.644 -34.594 1.00 25.30 150 SER A O 1
ATOM 1124 N N . THR A 1 151 ? -31.472 -15.482 -32.601 1.00 24.17 151 THR A N 1
ATOM 1125 C CA . THR A 1 151 ? -31.540 -14.250 -31.784 1.00 24.17 151 THR A CA 1
ATOM 1126 C C . THR A 1 151 ? -31.029 -14.527 -30.374 1.00 24.17 151 THR A C 1
ATOM 1128 O O . THR A 1 151 ? -31.669 -15.255 -29.622 1.00 24.17 151 THR A O 1
ATOM 1131 N N . ALA A 1 152 ? -29.930 -13.884 -29.983 1.00 24.06 152 ALA A N 1
ATOM 1132 C CA . ALA A 1 152 ? -29.607 -13.704 -28.571 1.00 24.06 152 ALA A CA 1
ATOM 1133 C C . ALA A 1 152 ? -30.353 -12.471 -28.037 1.00 24.06 152 ALA A C 1
ATOM 1135 O O . ALA A 1 152 ? -30.375 -11.430 -28.699 1.00 24.06 152 ALA A O 1
ATOM 1136 N N . LYS A 1 153 ? -30.932 -12.559 -26.835 1.00 23.95 153 LYS A N 1
ATOM 1137 C CA . LYS A 1 153 ? -31.303 -11.388 -26.027 1.00 23.95 153 LYS A CA 1
ATOM 1138 C C . LYS A 1 153 ? -31.362 -11.753 -24.548 1.00 23.95 153 LYS A C 1
ATOM 1140 O O . LYS A 1 153 ? -31.897 -12.790 -24.177 1.00 23.95 153 LYS A O 1
ATOM 1145 N N . SER A 1 154 ? -30.786 -10.892 -23.718 1.00 26.33 154 SER A N 1
ATOM 1146 C CA . SER A 1 154 ? -30.677 -11.073 -22.274 1.00 26.33 154 SER A CA 1
ATOM 1147 C C . SER A 1 154 ? -32.005 -10.807 -21.558 1.00 26.33 154 SER A C 1
ATOM 1149 O O . SER A 1 154 ? -32.661 -9.793 -21.798 1.00 26.33 154 SER A O 1
ATOM 1151 N N . SER A 1 155 ? -32.378 -11.689 -20.627 1.00 22.45 155 SER A N 1
ATOM 1152 C CA . SER A 1 155 ? -33.520 -11.511 -19.725 1.00 22.45 155 SER A CA 1
ATOM 1153 C C . SER A 1 155 ? -33.050 -11.244 -18.293 1.00 22.45 155 SER A C 1
ATOM 1155 O O . SER A 1 155 ? -32.770 -12.146 -17.509 1.00 22.45 155 SER A O 1
ATOM 1157 N N . ASN A 1 156 ? -32.994 -9.964 -17.927 1.00 25.17 156 ASN A N 1
ATOM 1158 C CA . ASN A 1 156 ? -32.979 -9.575 -16.518 1.00 25.17 156 ASN A CA 1
ATOM 1159 C C . ASN A 1 156 ? -34.391 -9.702 -15.917 1.00 25.17 156 ASN A C 1
ATOM 1161 O O . ASN A 1 156 ? -35.388 -9.521 -16.615 1.00 25.17 156 ASN A O 1
ATOM 1165 N N . THR A 1 157 ? -34.457 -9.854 -14.590 1.00 26.22 157 THR A N 1
ATOM 1166 C CA . THR A 1 157 ? -35.660 -9.756 -13.729 1.00 26.22 157 THR A CA 1
ATOM 1167 C C . THR A 1 157 ? -36.783 -10.794 -13.887 1.00 26.22 157 THR A C 1
ATOM 1169 O O . THR A 1 157 ? -37.624 -10.714 -14.776 1.00 26.22 157 THR A O 1
ATOM 1172 N N . LEU A 1 158 ? -36.929 -11.616 -12.843 1.00 24.17 158 LEU A N 1
ATOM 1173 C CA . LEU A 1 158 ? -38.212 -12.084 -12.304 1.00 24.17 158 LEU A CA 1
ATOM 1174 C C . LEU A 1 158 ? -38.111 -12.055 -10.761 1.00 24.17 158 LEU A C 1
ATOM 1176 O O . LEU A 1 158 ? -37.034 -12.296 -10.226 1.00 24.17 158 LEU A O 1
ATOM 1180 N N . GLY A 1 159 ? -39.153 -11.751 -9.988 1.00 24.31 159 GLY A N 1
ATOM 1181 C CA . GLY A 1 159 ? -40.460 -11.211 -10.368 1.00 24.31 159 GLY A CA 1
ATOM 1182 C C . GLY A 1 159 ? -41.346 -11.000 -9.131 1.00 24.31 159 GLY A C 1
ATOM 1183 O O . GLY A 1 159 ? -41.346 -11.831 -8.229 1.00 24.31 159 GLY A O 1
ATOM 1184 N N . ASN A 1 160 ? -42.115 -9.907 -9.083 1.00 23.72 160 ASN A N 1
ATOM 1185 C CA . ASN A 1 160 ? -43.172 -9.741 -8.078 1.00 23.72 160 ASN A CA 1
ATOM 1186 C C . ASN A 1 160 ? -44.448 -10.445 -8.555 1.00 23.72 160 ASN A C 1
ATOM 1188 O O . ASN A 1 160 ? -44.965 -10.104 -9.618 1.00 23.72 160 ASN A O 1
ATOM 1192 N N . PHE A 1 161 ? -45.015 -11.321 -7.725 1.00 24.44 161 PHE A N 1
ATOM 1193 C CA . PHE A 1 161 ? -46.394 -11.788 -7.864 1.00 24.44 161 PHE A CA 1
ATOM 1194 C C . PHE A 1 161 ? -47.263 -11.220 -6.741 1.00 24.44 161 PHE A C 1
ATOM 1196 O O . PHE A 1 161 ? -46.992 -11.460 -5.572 1.00 24.44 161 PHE A O 1
ATOM 1203 N N . ILE A 1 162 ? -48.330 -10.514 -7.117 1.00 29.33 162 ILE A N 1
ATOM 1204 C CA . ILE A 1 162 ? -49.620 -10.411 -6.413 1.00 29.33 162 ILE A CA 1
ATOM 1205 C C . ILE A 1 162 ? -50.639 -9.924 -7.456 1.00 29.33 162 ILE A C 1
ATOM 1207 O O . ILE A 1 162 ? -50.296 -9.165 -8.366 1.00 29.33 162 ILE A O 1
ATOM 1211 N N . LYS A 1 163 ? -51.872 -10.436 -7.392 1.00 27.78 163 LYS A N 1
ATOM 1212 C CA . LYS A 1 163 ? -52.896 -10.228 -8.429 1.00 27.78 163 LYS A CA 1
ATOM 1213 C C . LYS A 1 163 ? -53.449 -8.795 -8.398 1.00 27.78 163 LYS A C 1
ATOM 1215 O O . LYS A 1 163 ? -53.524 -8.177 -7.340 1.00 27.78 163 LYS A O 1
ATOM 1220 N N . LYS A 1 164 ? -53.869 -8.285 -9.561 1.00 27.34 164 LYS A N 1
ATOM 1221 C CA . LYS A 1 164 ? -54.705 -7.077 -9.653 1.00 27.34 164 LYS A CA 1
ATOM 1222 C C . LYS A 1 164 ? -56.141 -7.398 -9.247 1.00 27.34 164 LYS A C 1
ATOM 1224 O O . LYS A 1 164 ? -56.678 -8.408 -9.692 1.00 27.34 164 LYS A O 1
ATOM 1229 N N . ASP A 1 165 ? -56.762 -6.447 -8.565 1.00 24.78 165 ASP A N 1
ATOM 1230 C CA . ASP A 1 165 ? -58.189 -6.149 -8.701 1.00 24.78 165 ASP A CA 1
ATOM 1231 C C . ASP A 1 165 ? -58.334 -4.666 -9.119 1.00 24.78 165 ASP A C 1
ATOM 1233 O O . ASP A 1 165 ? -57.360 -3.904 -9.065 1.00 24.78 165 ASP A O 1
ATOM 1237 N N . LEU A 1 166 ? -59.498 -4.258 -9.626 1.00 34.00 166 LEU A N 1
ATOM 1238 C CA . LEU A 1 166 ? -59.692 -3.026 -10.396 1.00 34.00 166 LEU A CA 1
ATOM 1239 C C . LEU A 1 166 ? -60.733 -2.083 -9.777 1.00 34.00 166 LEU A C 1
ATOM 1241 O O . LEU A 1 166 ? -61.919 -2.187 -10.073 1.00 34.00 166 LEU A O 1
ATOM 1245 N N . SER A 1 167 ? -60.294 -1.043 -9.052 1.00 24.50 167 SER A N 1
ATOM 1246 C CA . SER A 1 167 ? -61.033 0.236 -9.047 1.00 24.50 167 SER A CA 1
ATOM 1247 C C . SER A 1 167 ? -60.256 1.474 -8.550 1.00 24.50 167 SER A C 1
ATOM 1249 O O . SER A 1 167 ? -59.581 1.461 -7.531 1.00 24.50 167 SER A O 1
ATOM 1251 N N . LYS A 1 168 ? -60.474 2.576 -9.288 1.00 26.19 168 LYS A N 1
ATOM 1252 C CA . LYS A 1 168 ? -60.530 3.998 -8.876 1.00 26.19 168 LYS A CA 1
ATOM 1253 C C . LYS A 1 168 ? -59.292 4.720 -8.284 1.00 26.19 168 LYS A C 1
ATOM 1255 O O . LYS A 1 168 ? -58.922 4.572 -7.128 1.00 26.19 168 LYS A O 1
ATOM 1260 N N . THR A 1 169 ? -58.887 5.746 -9.047 1.00 25.53 169 THR A N 1
ATOM 1261 C CA . THR A 1 169 ? -58.243 7.029 -8.662 1.00 25.53 169 THR A CA 1
ATOM 1262 C C . THR A 1 169 ? -56.775 7.043 -8.182 1.00 25.53 169 THR A C 1
ATOM 1264 O O . THR A 1 169 ? -56.383 6.241 -7.338 1.00 25.53 169 THR A O 1
ATOM 1267 N N . PRO A 1 170 ? -55.943 7.987 -8.679 1.00 25.97 170 PRO A N 1
ATOM 1268 C CA . PRO A 1 170 ? -54.545 8.115 -8.274 1.00 25.97 170 PRO A CA 1
ATOM 1269 C C . PRO A 1 170 ? -54.377 8.933 -6.982 1.00 25.97 170 PRO A C 1
ATOM 1271 O O . PRO A 1 170 ? -54.941 10.015 -6.835 1.00 25.97 170 PRO A O 1
ATOM 1274 N N . LYS A 1 171 ? -53.507 8.459 -6.085 1.00 26.64 171 LYS A N 1
ATOM 1275 C CA . LYS A 1 171 ? -52.890 9.259 -5.011 1.00 26.64 171 LYS A CA 1
ATOM 1276 C C . LYS A 1 171 ? -51.382 9.402 -5.289 1.00 26.64 171 LYS A C 1
ATOM 1278 O O . LYS A 1 171 ? -50.806 8.501 -5.907 1.00 26.64 171 LYS A O 1
ATOM 1283 N N . PRO A 1 172 ? -50.733 10.511 -4.886 1.00 24.73 172 PRO A N 1
ATOM 1284 C CA . PRO A 1 172 ? -49.314 10.736 -5.163 1.00 24.73 172 PRO A CA 1
ATOM 1285 C C . PRO A 1 172 ? -48.431 9.682 -4.479 1.00 24.73 172 PRO A C 1
ATOM 1287 O O . PRO A 1 172 ? -48.689 9.272 -3.347 1.00 24.73 172 PRO A O 1
ATOM 1290 N N . LYS A 1 173 ? -47.376 9.237 -5.172 1.00 24.86 173 LYS A N 1
ATOM 1291 C CA . LYS A 1 173 ? -46.413 8.264 -4.632 1.00 24.86 173 LYS A CA 1
ATOM 1292 C C . LYS A 1 173 ? -45.461 8.943 -3.635 1.00 24.86 173 LYS A C 1
ATOM 1294 O O . LYS A 1 173 ? -44.988 10.039 -3.938 1.00 24.86 173 LYS A O 1
ATOM 1299 N N . PRO A 1 174 ? -45.088 8.288 -2.519 1.00 25.45 174 PRO A N 1
ATOM 1300 C CA . PRO A 1 174 ? -43.975 8.736 -1.686 1.00 25.45 174 PRO A CA 1
ATOM 1301 C C . PRO A 1 174 ? -42.670 8.785 -2.489 1.00 25.45 174 PRO A C 1
ATOM 1303 O O . PRO A 1 174 ? -42.395 7.896 -3.301 1.00 25.45 174 PRO A O 1
ATOM 1306 N N . SER A 1 175 ? -41.850 9.808 -2.255 1.00 25.53 175 SER A N 1
ATOM 1307 C CA . SER A 1 175 ? -40.529 9.915 -2.870 1.00 25.53 175 SER A CA 1
ATOM 1308 C C . SER A 1 175 ? -39.553 8.916 -2.241 1.00 25.53 175 SER A C 1
ATOM 1310 O O . SER A 1 175 ? -39.466 8.785 -1.020 1.00 25.53 175 SER A O 1
ATOM 1312 N N . LYS A 1 176 ? -38.777 8.212 -3.075 1.00 28.55 176 LYS A N 1
ATOM 1313 C CA . LYS A 1 176 ? -37.638 7.423 -2.589 1.00 28.55 176 LYS A CA 1
ATOM 1314 C C . LYS A 1 176 ? -36.545 8.379 -2.106 1.00 28.55 176 LYS A C 1
ATOM 1316 O O . LYS A 1 176 ? -35.899 9.023 -2.928 1.00 28.55 176 LYS A O 1
ATOM 1321 N N . LYS A 1 177 ? -36.319 8.434 -0.793 1.00 32.78 177 LYS A N 1
ATOM 1322 C CA . LYS A 1 177 ? -35.064 8.910 -0.195 1.00 32.78 177 LYS A CA 1
ATOM 1323 C C . LYS A 1 177 ? -34.199 7.691 0.141 1.00 32.78 177 LYS A C 1
ATOM 1325 O O . LYS A 1 177 ? -34.737 6.698 0.622 1.00 32.78 177 LYS A O 1
ATOM 1330 N N . GLY A 1 178 ? -32.892 7.768 -0.104 1.00 31.72 178 GLY A N 1
ATOM 1331 C CA . GLY A 1 178 ? -31.928 6.724 0.265 1.00 31.72 178 GLY A CA 1
ATOM 1332 C C . GLY A 1 178 ? -30.949 6.373 -0.857 1.00 31.72 178 GLY A C 1
ATOM 1333 O O . GLY A 1 178 ? -31.361 5.925 -1.927 1.00 31.72 178 GLY A O 1
ATOM 1334 N N . GLY A 1 179 ? -29.656 6.541 -0.569 1.00 27.72 179 GLY A N 1
ATOM 1335 C CA . GLY A 1 179 ? -28.534 6.280 -1.474 1.00 27.72 179 GLY A CA 1
ATOM 1336 C C . GLY A 1 179 ? -28.020 7.537 -2.196 1.00 27.72 179 GLY A C 1
ATOM 1337 O O . GLY A 1 179 ? -28.824 8.401 -2.560 1.00 27.72 179 GLY A O 1
ATOM 1338 N N . PRO A 1 180 ? -26.697 7.659 -2.423 1.00 33.59 180 PRO A N 1
ATOM 1339 C CA . PRO A 1 180 ? -26.155 8.702 -3.285 1.00 33.59 180 PRO A CA 1
ATOM 1340 C C . PRO A 1 180 ? -26.710 8.552 -4.707 1.00 33.59 180 PRO A C 1
ATOM 1342 O O . PRO A 1 180 ? -26.975 7.447 -5.187 1.00 33.59 180 PRO A O 1
ATOM 1345 N N . SER A 1 181 ? -26.900 9.684 -5.386 1.00 31.50 181 SER A N 1
ATOM 1346 C CA . SER A 1 181 ? -27.331 9.702 -6.790 1.00 31.50 181 SER A CA 1
ATOM 1347 C C . SER A 1 181 ? -26.373 8.914 -7.694 1.00 31.50 181 SER A C 1
ATOM 1349 O O . SER A 1 181 ? -25.194 8.771 -7.372 1.00 31.50 181 SER A O 1
ATOM 1351 N N . LYS A 1 182 ? -26.865 8.450 -8.854 1.00 31.09 182 LYS A N 1
ATOM 1352 C CA . LYS A 1 182 ? -26.016 7.942 -9.944 1.00 31.09 182 LYS A CA 1
ATOM 1353 C C . LYS A 1 182 ? -25.165 9.084 -10.523 1.00 31.09 182 LYS A C 1
ATOM 1355 O O . LYS A 1 182 ? -25.494 9.614 -11.579 1.00 31.09 182 LYS A O 1
ATOM 1360 N N . LYS A 1 183 ? -24.109 9.463 -9.809 1.00 36.16 183 LYS A N 1
ATOM 1361 C CA . LYS A 1 183 ? -22.918 10.071 -10.397 1.00 36.16 183 LYS A CA 1
ATOM 1362 C C . LYS A 1 183 ? -22.024 8.966 -10.958 1.00 36.16 183 LYS A C 1
ATOM 1364 O O . LYS A 1 183 ? -22.261 7.780 -10.713 1.00 36.16 183 LYS A O 1
ATOM 1369 N N . ASP A 1 184 ? -21.081 9.377 -11.787 1.00 35.19 184 ASP A N 1
ATOM 1370 C CA . ASP A 1 184 ? -20.425 8.515 -12.759 1.00 35.19 184 ASP A CA 1
ATOM 1371 C C . ASP A 1 184 ? -19.463 7.492 -12.145 1.00 35.19 184 ASP A C 1
ATOM 1373 O O . ASP A 1 184 ? -19.200 7.470 -10.941 1.00 35.19 184 ASP A O 1
ATOM 1377 N N . LYS A 1 185 ? -18.970 6.573 -12.983 1.00 41.97 185 LYS A N 1
ATOM 1378 C CA . LYS A 1 185 ? -18.114 5.452 -12.570 1.00 41.97 185 LYS A CA 1
ATOM 1379 C C . LYS A 1 185 ? -16.668 5.883 -12.250 1.00 41.97 185 LYS A C 1
ATOM 1381 O O . LYS A 1 185 ? -15.770 5.136 -12.629 1.00 41.97 185 LYS A O 1
ATOM 1386 N N . GLU A 1 186 ? -16.446 6.999 -11.550 1.00 48.56 186 GLU A N 1
ATOM 1387 C CA . GLU A 1 186 ? -15.098 7.478 -11.194 1.00 48.56 186 GLU A CA 1
ATOM 1388 C C . GLU A 1 186 ? -14.218 6.298 -10.731 1.00 48.56 186 GLU A C 1
ATOM 1390 O O . GLU A 1 186 ? -14.567 5.542 -9.807 1.00 48.56 186 GLU A O 1
ATOM 1395 N N . SER A 1 187 ? -13.120 6.066 -11.454 1.00 63.19 187 SER A N 1
ATOM 1396 C CA . SER A 1 187 ? -12.029 5.224 -10.970 1.00 63.19 187 SER A CA 1
ATOM 1397 C C . SER A 1 187 ? -11.254 5.983 -9.889 1.00 63.19 187 SER A C 1
ATOM 1399 O O . SER A 1 187 ? -11.375 7.204 -9.769 1.00 63.19 187 SER A O 1
ATOM 1401 N N . ILE A 1 188 ? -10.456 5.275 -9.082 1.00 73.19 188 ILE A N 1
ATOM 1402 C CA . ILE A 1 188 ? -9.599 5.938 -8.083 1.00 73.19 188 ILE A CA 1
ATOM 1403 C C . ILE A 1 188 ? -8.683 6.947 -8.787 1.00 73.19 188 ILE A C 1
ATOM 1405 O O . ILE A 1 188 ? -8.588 8.097 -8.367 1.00 73.19 188 ILE A O 1
ATOM 1409 N N . ASP A 1 189 ? -8.125 6.555 -9.930 1.00 64.75 189 ASP A N 1
ATOM 1410 C CA . ASP A 1 189 ? -7.173 7.360 -10.693 1.00 64.75 189 ASP A CA 1
ATOM 1411 C C . ASP A 1 189 ? -7.844 8.493 -11.497 1.00 64.75 189 ASP A C 1
ATOM 1413 O O . ASP A 1 189 ? -7.161 9.294 -12.130 1.00 64.75 189 ASP A O 1
ATOM 1417 N N . GLU A 1 190 ? -9.176 8.608 -11.491 1.00 67.12 190 GLU A N 1
ATOM 1418 C CA . GLU A 1 190 ? -9.936 9.758 -12.011 1.00 67.12 190 GLU A CA 1
ATOM 1419 C C . GLU A 1 190 ? -10.332 10.770 -10.929 1.00 67.12 190 GLU A C 1
ATOM 1421 O O . GLU A 1 190 ? -10.822 11.852 -11.264 1.00 67.12 190 GLU A O 1
ATOM 1426 N N . THR A 1 191 ? -10.128 10.459 -9.644 1.00 76.25 191 THR A N 1
ATOM 1427 C CA . THR A 1 191 ? -10.628 11.315 -8.567 1.00 76.25 191 THR A CA 1
ATOM 1428 C C . THR A 1 191 ? -9.966 12.696 -8.545 1.00 76.25 191 THR A C 1
ATOM 1430 O O . THR A 1 191 ? -8.767 12.868 -8.778 1.00 76.25 191 THR A O 1
ATOM 1433 N N . LYS A 1 192 ? -10.768 13.704 -8.188 1.00 83.88 192 LYS A N 1
ATOM 1434 C CA . LYS A 1 192 ? -10.316 15.081 -7.931 1.00 83.88 192 LYS A CA 1
ATOM 1435 C C . LYS A 1 192 ? -9.949 15.317 -6.460 1.00 83.88 192 LYS A C 1
ATOM 1437 O O . LYS A 1 192 ? -9.706 16.453 -6.068 1.00 83.88 192 LYS A O 1
ATOM 1442 N N . LEU A 1 193 ? -9.932 14.261 -5.648 1.00 89.81 193 LEU A N 1
ATOM 1443 C CA . LEU A 1 193 ? -9.564 14.303 -4.235 1.00 89.81 193 LEU A CA 1
ATOM 1444 C C . LEU A 1 193 ? -8.048 14.192 -4.032 1.00 89.81 193 LEU A C 1
ATOM 1446 O O . LEU A 1 193 ? -7.328 13.618 -4.852 1.00 89.81 193 LEU A O 1
ATOM 1450 N N . ALA A 1 194 ? -7.586 14.696 -2.889 1.00 90.94 194 ALA A N 1
ATOM 1451 C CA . ALA A 1 194 ? -6.250 14.428 -2.379 1.00 90.94 194 ALA A CA 1
ATOM 1452 C C . ALA A 1 194 ? -6.090 12.940 -2.015 1.00 90.94 194 ALA A C 1
ATOM 1454 O O . ALA A 1 194 ? -6.993 12.395 -1.359 1.00 90.94 194 ALA A O 1
ATOM 1455 N N . PRO A 1 195 ? -4.990 12.271 -2.406 1.00 91.06 195 PRO A N 1
ATOM 1456 C CA . PRO A 1 195 ? -4.709 10.909 -1.985 1.00 91.06 195 PRO A CA 1
ATOM 1457 C C . PRO A 1 195 ? -4.446 10.868 -0.484 1.00 91.06 195 PRO A C 1
ATOM 1459 O O . PRO A 1 195 ? -3.667 11.660 0.037 1.00 91.06 195 PRO A O 1
ATOM 1462 N N . LEU A 1 196 ? -5.111 9.939 0.198 1.00 92.88 196 LEU A N 1
ATOM 1463 C CA . LEU A 1 196 ? -4.877 9.636 1.605 1.00 92.88 196 LEU A CA 1
ATOM 1464 C C . LEU A 1 196 ? -4.491 8.161 1.677 1.00 92.88 196 LEU A C 1
ATOM 1466 O O . LEU A 1 196 ? -5.319 7.292 1.403 1.00 92.88 196 LEU A O 1
ATOM 1470 N N . THR A 1 197 ? -3.215 7.909 1.954 1.00 90.25 197 THR A N 1
ATOM 1471 C CA . THR A 1 197 ? -2.638 6.572 2.150 1.00 90.25 197 THR A CA 1
ATOM 1472 C C . THR A 1 197 ? -2.673 6.218 3.634 1.00 90.25 197 THR A C 1
ATOM 1474 O O . THR A 1 197 ? -3.182 5.168 4.016 1.00 90.25 197 THR A O 1
ATOM 1477 N N . GLU A 1 198 ? -2.250 7.162 4.475 1.00 90.25 198 GLU A N 1
ATOM 1478 C CA . GLU A 1 198 ? -2.157 6.974 5.917 1.00 90.25 198 GLU A CA 1
ATOM 1479 C C . GLU A 1 198 ? -3.531 7.002 6.579 1.00 90.25 198 GLU A C 1
ATOM 1481 O O . GLU A 1 198 ? -4.302 7.953 6.435 1.00 90.25 198 GLU A O 1
ATOM 1486 N N . ILE A 1 199 ? -3.815 5.966 7.367 1.00 93.44 199 ILE A N 1
ATOM 1487 C CA . ILE A 1 199 ? -5.070 5.833 8.111 1.00 93.44 199 ILE A CA 1
ATOM 1488 C C . ILE A 1 199 ? -5.303 7.031 9.060 1.00 93.44 199 ILE A C 1
ATOM 1490 O O . ILE A 1 199 ? -6.409 7.570 9.028 1.00 93.44 199 ILE A O 1
ATOM 1494 N N . PRO A 1 200 ? -4.318 7.540 9.833 1.00 92.31 200 PRO A N 1
ATOM 1495 C CA . PRO A 1 200 ? -4.507 8.752 10.638 1.00 92.31 200 PRO A CA 1
ATOM 1496 C C . PRO A 1 200 ? -4.913 9.994 9.827 1.00 92.31 200 PRO A C 1
ATOM 1498 O O . PRO A 1 200 ? -5.828 10.708 10.238 1.00 92.31 200 PRO A O 1
ATOM 1501 N N . ASP A 1 201 ? -4.330 10.217 8.641 1.00 93.06 201 ASP A N 1
ATOM 1502 C CA . ASP A 1 201 ? -4.672 11.369 7.786 1.00 93.06 201 ASP A CA 1
ATOM 1503 C C . ASP A 1 201 ? -6.145 11.318 7.313 1.00 93.06 201 ASP A C 1
ATOM 1505 O O . ASP A 1 201 ? -6.772 12.358 7.100 1.00 93.06 201 ASP A O 1
ATOM 1509 N N . MET A 1 202 ? -6.739 10.121 7.196 1.00 96.31 202 MET A N 1
ATOM 1510 C CA . MET A 1 202 ? -8.170 9.943 6.893 1.00 96.31 202 MET A CA 1
ATOM 1511 C C . MET A 1 202 ? -9.076 10.414 8.027 1.00 96.31 202 MET A C 1
ATOM 1513 O O . MET A 1 202 ? -10.118 11.021 7.783 1.00 96.31 202 MET A O 1
ATOM 1517 N N . PHE A 1 203 ? -8.690 10.128 9.268 1.00 97.44 203 PHE A N 1
ATOM 1518 C CA . PHE A 1 203 ? -9.429 10.554 10.451 1.00 97.44 203 PHE A CA 1
ATOM 1519 C C . PHE A 1 203 ? -9.270 12.058 10.686 1.00 97.44 203 PHE A C 1
ATOM 1521 O O . PHE A 1 203 ? -10.255 12.735 10.987 1.00 97.44 203 PHE A O 1
ATOM 1528 N N . LEU A 1 204 ? -8.080 12.599 10.413 1.00 96.19 204 LEU A N 1
ATOM 1529 C CA . LEU A 1 204 ? -7.817 14.033 10.439 1.00 96.19 204 LEU A CA 1
ATOM 1530 C C . LEU A 1 204 ? -8.711 14.788 9.442 1.00 96.19 204 LEU A C 1
ATOM 1532 O O . LEU A 1 204 ? -9.364 15.761 9.816 1.00 96.19 204 LEU A O 1
ATOM 1536 N N . ASP A 1 205 ? -8.810 14.312 8.196 1.00 96.25 205 ASP A N 1
ATOM 1537 C CA . ASP A 1 205 ? -9.719 14.869 7.183 1.00 96.25 205 ASP A CA 1
ATOM 1538 C C . ASP A 1 205 ? -11.202 14.679 7.575 1.00 96.25 205 ASP A C 1
ATOM 1540 O O . ASP A 1 205 ? -12.012 15.591 7.407 1.00 96.25 205 ASP A O 1
ATOM 1544 N N . MET A 1 206 ? -11.575 13.548 8.187 1.00 97.00 206 MET A N 1
ATOM 1545 C CA . MET A 1 206 ? -12.946 13.293 8.653 1.00 97.00 206 MET A CA 1
ATOM 1546 C C . MET A 1 206 ? -13.398 14.263 9.755 1.00 97.00 206 MET A C 1
ATOM 1548 O O . MET A 1 206 ? -14.522 14.765 9.694 1.00 97.00 206 MET A O 1
ATOM 1552 N N . VAL A 1 207 ? -12.531 14.554 10.731 1.00 97.62 207 VAL A N 1
ATOM 1553 C CA . VAL A 1 207 ? -12.800 15.521 11.810 1.00 97.62 207 VAL A CA 1
ATOM 1554 C C . VAL A 1 207 ? -12.732 16.961 11.291 1.00 97.62 207 VAL A C 1
ATOM 1556 O O . VAL A 1 207 ? -13.610 17.767 11.596 1.00 97.62 207 VAL A O 1
ATOM 1559 N N . LYS A 1 208 ? -11.761 17.284 10.428 1.00 96.31 208 LYS A N 1
ATOM 1560 C CA . LYS A 1 208 ? -11.624 18.608 9.796 1.00 96.31 208 LYS A CA 1
ATOM 1561 C C . LYS A 1 208 ? -12.844 18.991 8.952 1.00 96.31 208 LYS A C 1
ATOM 1563 O O . LYS A 1 208 ? -13.272 20.142 8.990 1.00 96.31 208 LYS A O 1
ATOM 1568 N N . ASN A 1 209 ? -13.433 18.032 8.238 1.00 95.25 209 ASN A N 1
ATOM 1569 C CA . ASN A 1 209 ? -14.662 18.221 7.460 1.00 95.25 209 ASN A CA 1
ATOM 1570 C C . ASN A 1 209 ? -15.951 18.160 8.312 1.00 95.25 209 ASN A C 1
ATOM 1572 O O . ASN A 1 209 ? -17.050 18.147 7.751 1.00 95.25 209 ASN A O 1
ATOM 1576 N N . ARG A 1 210 ? -15.833 18.122 9.650 1.00 95.81 210 ARG A N 1
ATOM 1577 C CA . ARG A 1 210 ? -16.940 18.187 10.618 1.00 95.81 210 ARG A CA 1
ATOM 1578 C C . ARG A 1 210 ? -16.650 19.182 11.754 1.00 95.81 210 ARG A C 1
ATOM 1580 O O . ARG A 1 210 ? -16.541 18.768 12.910 1.00 95.81 210 ARG A O 1
ATOM 1587 N N . PRO A 1 211 ? -16.529 20.496 11.471 1.00 94.38 211 PRO A N 1
ATOM 1588 C CA . PRO A 1 211 ? -16.311 21.511 12.504 1.00 94.38 211 PRO A CA 1
ATOM 1589 C C . PRO A 1 211 ? -17.399 21.520 13.592 1.00 94.38 211 PRO A C 1
ATOM 1591 O O . PRO A 1 211 ? -17.089 21.830 14.737 1.00 94.38 211 PRO A O 1
ATOM 1594 N N . GLU A 1 212 ? -18.632 21.100 13.287 1.00 94.69 212 GLU A N 1
ATOM 1595 C CA . GLU A 1 212 ? -19.721 20.925 14.263 1.00 94.69 212 GLU A CA 1
ATOM 1596 C C . GLU A 1 212 ? -19.419 19.864 15.345 1.00 94.69 212 GLU A C 1
ATOM 1598 O O . GLU A 1 212 ? -20.018 19.859 16.424 1.00 94.69 212 GLU A O 1
ATOM 1603 N N . PHE A 1 213 ? -18.448 18.975 15.106 1.00 95.62 213 PHE A N 1
ATOM 1604 C CA . PHE A 1 213 ? -17.972 18.043 16.126 1.00 95.62 213 PHE A CA 1
ATOM 1605 C C . PHE A 1 213 ? -17.181 18.755 17.232 1.00 95.62 213 PHE A C 1
ATOM 1607 O O . PHE A 1 213 ? -17.185 18.291 18.368 1.00 95.62 213 PHE A O 1
ATOM 1614 N N . LYS A 1 214 ? -16.575 19.921 16.965 1.00 94.56 214 LYS A N 1
ATOM 1615 C CA . LYS A 1 214 ? -15.894 20.718 17.997 1.00 94.56 214 LYS A CA 1
ATOM 1616 C C . LYS A 1 214 ? -16.863 21.142 19.100 1.00 94.56 214 LYS A C 1
ATOM 1618 O O . LYS A 1 214 ? -16.578 20.929 20.275 1.00 94.56 214 LYS A O 1
ATOM 1623 N N . ASP A 1 215 ? -18.033 21.644 18.710 1.00 92.38 215 ASP A N 1
ATOM 1624 C CA . ASP A 1 215 ? -19.100 22.044 19.634 1.00 92.38 215 ASP A CA 1
ATOM 1625 C C . ASP A 1 215 ? -19.635 20.838 20.428 1.00 92.38 215 ASP A C 1
ATOM 1627 O O . ASP A 1 215 ? -20.066 20.979 21.570 1.00 92.38 215 ASP A O 1
ATOM 1631 N N . THR A 1 216 ? -19.563 19.636 19.844 1.00 92.56 216 THR A N 1
ATOM 1632 C CA . THR A 1 216 ? -19.908 18.368 20.508 1.00 92.56 216 THR A CA 1
ATOM 1633 C C . THR A 1 216 ? -18.884 18.009 21.592 1.00 92.56 216 THR A C 1
ATOM 1635 O O . THR A 1 216 ? -19.272 17.649 22.701 1.00 92.56 216 THR A O 1
ATOM 1638 N N . ILE A 1 217 ? -17.581 18.155 21.314 1.00 92.06 217 ILE A N 1
ATOM 1639 C CA . ILE A 1 217 ? -16.510 17.964 22.310 1.00 92.06 217 ILE A CA 1
ATOM 1640 C C . ILE A 1 217 ? -16.609 19.007 23.434 1.00 92.06 217 ILE A C 1
ATOM 1642 O O . ILE A 1 217 ? -16.472 18.661 24.607 1.00 92.06 217 ILE A O 1
ATOM 1646 N N . ASP A 1 218 ? -16.919 20.261 23.101 1.00 90.00 218 ASP A N 1
ATOM 1647 C CA . ASP A 1 218 ? -17.103 21.324 24.095 1.00 90.00 218 ASP A CA 1
ATOM 1648 C C . ASP A 1 218 ? -18.349 21.112 24.978 1.00 90.00 218 ASP A C 1
ATOM 1650 O O . ASP A 1 218 ? -18.315 21.434 26.165 1.00 90.00 218 ASP A O 1
ATOM 1654 N N . GLN A 1 219 ? -19.410 20.476 24.464 1.00 88.44 219 GLN A N 1
ATOM 1655 C CA . GLN A 1 219 ? -20.566 20.038 25.267 1.00 88.44 219 GLN A CA 1
ATOM 1656 C C . GLN A 1 219 ? -20.283 18.807 26.146 1.00 88.44 219 GLN A C 1
ATOM 1658 O O . GLN A 1 219 ? -20.899 18.661 27.201 1.00 88.44 219 GLN A O 1
ATOM 1663 N N . ILE A 1 220 ? -19.351 17.934 25.746 1.00 86.06 220 ILE A N 1
ATOM 1664 C CA . ILE A 1 220 ? -18.866 16.819 26.581 1.00 86.06 220 ILE A CA 1
ATOM 1665 C C . ILE A 1 220 ? -18.033 17.342 27.769 1.00 86.06 220 ILE A C 1
ATOM 1667 O O . ILE A 1 220 ? -17.965 16.683 28.807 1.00 86.06 220 ILE A O 1
ATOM 1671 N N . GLY A 1 221 ? -17.427 18.530 27.651 1.00 79.19 221 GLY A N 1
ATOM 1672 C CA . GLY A 1 221 ? -16.823 19.254 28.778 1.00 79.19 221 GLY A CA 1
ATOM 1673 C C . GLY A 1 221 ? -15.630 18.549 29.434 1.00 79.19 221 GLY A C 1
ATOM 1674 O O . GLY A 1 221 ? -15.333 18.804 30.595 1.00 79.19 221 GLY A O 1
ATOM 1675 N N . GLY A 1 222 ? -14.969 17.632 28.719 1.00 79.31 222 GLY A N 1
ATOM 1676 C CA . GLY A 1 222 ? -13.876 16.806 29.244 1.00 79.31 222 GLY A CA 1
ATOM 1677 C C . GLY A 1 222 ? -14.309 15.519 29.962 1.00 79.31 222 GLY A C 1
ATOM 1678 O O . GLY A 1 222 ? -13.440 14.718 30.318 1.00 79.31 222 GLY A O 1
ATOM 1679 N N . ARG A 1 223 ? -15.619 15.260 30.130 1.00 85.75 223 ARG A N 1
ATOM 1680 C CA . ARG A 1 223 ? -16.114 13.973 30.653 1.00 85.75 223 ARG A CA 1
ATOM 1681 C C . ARG A 1 223 ? -15.676 12.833 29.730 1.00 85.75 223 ARG A C 1
ATOM 1683 O O . ARG A 1 223 ? -15.789 12.932 28.511 1.00 85.75 223 ARG A O 1
ATOM 1690 N N . GLN A 1 224 ? -15.211 11.727 30.308 1.00 90.75 224 GLN A N 1
ATOM 1691 C CA . GLN A 1 224 ? -14.862 10.538 29.529 1.00 90.75 224 GLN A CA 1
ATOM 1692 C C . GLN A 1 224 ? -16.131 9.898 28.937 1.00 90.75 224 GLN A C 1
ATOM 1694 O O . GLN A 1 224 ? -17.056 9.567 29.681 1.00 90.75 224 GLN A O 1
ATOM 1699 N N . LEU A 1 225 ? -16.168 9.694 27.617 1.00 93.62 225 LEU A N 1
ATOM 1700 C CA . LEU A 1 225 ? -17.264 8.995 26.937 1.00 93.62 225 LEU A CA 1
ATOM 1701 C C . LEU A 1 225 ? -17.220 7.501 27.283 1.00 93.62 225 LEU A C 1
ATOM 1703 O O . LEU A 1 225 ? -16.247 6.828 26.944 1.00 93.62 225 LEU A O 1
ATOM 1707 N N . ARG A 1 226 ? -18.259 6.971 27.935 1.00 95.12 226 ARG A N 1
ATOM 1708 C CA . ARG A 1 226 ? -18.314 5.575 28.391 1.00 95.12 226 ARG A CA 1
ATOM 1709 C C . ARG A 1 226 ? -18.782 4.650 27.269 1.00 95.12 226 ARG A C 1
ATOM 1711 O O . ARG A 1 226 ? -19.955 4.676 26.896 1.00 95.12 226 ARG A O 1
ATOM 1718 N N . VAL A 1 227 ? -17.882 3.822 26.744 1.00 97.12 227 VAL A N 1
ATOM 1719 C CA . VAL A 1 227 ? -18.143 2.940 25.595 1.00 97.12 227 VAL A CA 1
ATOM 1720 C C . VAL A 1 227 ? -18.017 1.474 25.992 1.00 97.12 227 VAL A C 1
ATOM 1722 O O . VAL A 1 227 ? -17.059 1.085 26.661 1.00 97.12 227 VAL A O 1
ATOM 1725 N N . ALA A 1 228 ? -18.974 0.660 25.550 1.00 97.50 228 ALA A N 1
ATOM 1726 C CA . ALA A 1 228 ? -18.922 -0.795 25.647 1.00 97.50 228 ALA A CA 1
ATOM 1727 C C . ALA A 1 228 ? -19.104 -1.434 24.266 1.00 97.50 228 ALA A C 1
ATOM 1729 O O . ALA A 1 228 ? -19.838 -0.907 23.418 1.00 97.50 228 ALA A O 1
ATOM 1730 N N . THR A 1 229 ? -18.457 -2.577 24.046 1.00 97.94 229 THR A N 1
ATOM 1731 C CA . THR A 1 229 ? -18.506 -3.304 22.772 1.00 97.94 229 THR A CA 1
ATOM 1732 C C . THR A 1 229 ? -18.948 -4.756 22.961 1.00 97.94 229 THR A C 1
ATOM 1734 O O . THR A 1 229 ? -18.751 -5.365 24.013 1.00 97.94 229 THR A O 1
ATOM 1737 N N . MET A 1 230 ? -19.627 -5.312 21.952 1.00 97.25 230 MET A N 1
ATOM 1738 C CA . MET A 1 230 ? -20.124 -6.695 21.977 1.00 97.25 230 MET A CA 1
ATOM 1739 C C . MET A 1 230 ? -19.955 -7.381 20.621 1.00 97.25 230 MET A C 1
ATOM 1741 O O . MET A 1 230 ? -20.265 -6.796 19.580 1.00 97.25 230 MET A O 1
ATOM 1745 N N . CYS A 1 231 ? -19.528 -8.648 20.648 1.00 95.19 231 CYS A N 1
ATOM 1746 C CA . CYS A 1 231 ? -18.915 -9.324 19.496 1.00 95.19 231 CYS A CA 1
ATOM 1747 C C . CYS A 1 231 ? -17.724 -8.489 18.984 1.00 95.19 231 CYS A C 1
ATOM 1749 O O . CYS A 1 231 ? -17.678 -8.086 17.821 1.00 95.19 231 CYS A O 1
ATOM 1751 N N . SER A 1 232 ? -16.838 -8.123 19.917 1.00 94.00 232 SER A N 1
ATOM 1752 C CA . SER A 1 232 ? -15.865 -7.034 19.783 1.00 94.00 232 SER A CA 1
ATOM 1753 C C . SER A 1 232 ? -14.813 -7.242 18.686 1.00 94.00 232 SER A C 1
ATOM 1755 O O . SER A 1 232 ? -14.386 -6.269 18.059 1.00 94.00 232 SER A O 1
ATOM 1757 N N . GLY A 1 233 ? -14.407 -8.488 18.414 1.00 93.25 233 GLY A N 1
ATOM 1758 C CA . GLY A 1 233 ? -13.494 -8.852 17.330 1.00 93.25 233 GLY A CA 1
ATOM 1759 C C . GLY A 1 233 ? -12.146 -8.124 17.357 1.00 93.25 233 GLY A C 1
ATOM 1760 O O . GLY A 1 233 ? -11.227 -8.526 18.064 1.00 93.25 233 GLY A O 1
ATOM 1761 N N . THR A 1 234 ? -12.018 -7.087 16.526 1.00 93.50 234 THR A N 1
ATOM 1762 C CA . THR A 1 234 ? -10.815 -6.249 16.364 1.00 93.50 234 THR A CA 1
ATOM 1763 C C . THR A 1 234 ? -10.811 -4.970 17.206 1.00 93.50 234 THR A C 1
ATOM 1765 O O . THR A 1 234 ? -9.846 -4.213 17.120 1.00 93.50 234 THR A O 1
ATOM 1768 N N . GLU A 1 235 ? -11.887 -4.684 17.948 1.00 95.06 235 GLU A N 1
ATOM 1769 C CA . GLU A 1 235 ? -12.136 -3.393 18.618 1.00 95.06 235 GLU A CA 1
ATOM 1770 C C . GLU A 1 235 ? -12.036 -2.175 17.678 1.00 95.06 235 GLU A C 1
ATOM 1772 O O . GLU A 1 235 ? -11.688 -1.059 18.070 1.00 95.06 235 GLU A O 1
ATOM 1777 N N . SER A 1 236 ? -12.440 -2.365 16.413 1.00 95.75 236 SER A N 1
ATOM 1778 C CA . SER A 1 236 ? -12.565 -1.290 15.417 1.00 95.75 236 SER A CA 1
ATOM 1779 C C . SER A 1 236 ? -13.297 -0.026 15.914 1.00 95.75 236 SER A C 1
ATOM 1781 O O . SER A 1 236 ? -12.909 1.055 15.468 1.00 95.75 236 SER A O 1
ATOM 1783 N N . PRO A 1 237 ? -14.323 -0.086 16.799 1.00 97.12 237 PRO A N 1
ATOM 1784 C CA . PRO A 1 237 ? -14.926 1.118 17.374 1.00 97.12 237 PRO A CA 1
ATOM 1785 C C . PRO A 1 237 ? -13.959 1.906 18.269 1.00 97.12 237 PRO A C 1
ATOM 1787 O O . PRO A 1 237 ? -13.881 3.125 18.149 1.00 97.12 237 PRO A O 1
ATOM 1790 N N . LEU A 1 238 ? -13.184 1.241 19.129 1.00 95.75 238 LEU A N 1
ATOM 1791 C CA . LEU A 1 238 ? -12.248 1.916 20.035 1.00 95.75 238 LEU A CA 1
ATOM 1792 C C . LEU A 1 238 ? -11.047 2.484 19.274 1.00 95.75 238 LEU A C 1
ATOM 1794 O O . LEU A 1 238 ? -10.693 3.640 19.491 1.00 95.75 238 LEU A O 1
ATOM 1798 N N . LEU A 1 239 ? -10.503 1.735 18.305 1.00 95.00 239 LEU A N 1
ATOM 1799 C CA . LEU A 1 239 ? -9.472 2.234 17.382 1.00 95.00 239 LEU A CA 1
ATOM 1800 C C . LEU A 1 239 ? -9.935 3.494 16.640 1.00 95.00 239 LEU A C 1
ATOM 1802 O O . LEU A 1 239 ? -9.216 4.490 16.574 1.00 95.00 239 LEU A O 1
ATOM 1806 N N . ALA A 1 240 ? -11.161 3.472 16.113 1.00 97.38 240 ALA A N 1
ATOM 1807 C CA . ALA A 1 240 ? -11.746 4.623 15.440 1.00 97.38 240 ALA A CA 1
ATOM 1808 C C . ALA A 1 240 ? -11.918 5.827 16.384 1.00 97.38 240 ALA A C 1
ATOM 1810 O O . ALA A 1 240 ? -11.617 6.951 15.988 1.00 97.38 240 ALA A O 1
ATOM 1811 N N . LEU A 1 241 ? -12.363 5.621 17.627 1.00 97.19 241 LEU A N 1
ATOM 1812 C CA . LEU A 1 241 ? -12.489 6.703 18.609 1.00 97.19 241 LEU A CA 1
ATOM 1813 C C . LEU A 1 241 ? -11.131 7.268 19.053 1.00 97.19 241 LEU A C 1
ATOM 1815 O O . LEU A 1 241 ? -11.025 8.481 19.220 1.00 97.19 241 LEU A O 1
ATOM 1819 N N . GLY A 1 242 ? -10.097 6.432 19.180 1.00 94.44 242 GLY A N 1
ATOM 1820 C CA . GLY A 1 242 ? -8.724 6.872 19.448 1.00 94.44 242 GLY A CA 1
ATOM 1821 C C . GLY A 1 242 ? -8.180 7.767 18.332 1.00 94.44 242 GLY A C 1
ATOM 1822 O O . GLY A 1 242 ? -7.731 8.880 18.591 1.00 94.44 242 GLY A O 1
ATOM 1823 N N . LEU A 1 243 ? -8.330 7.349 17.070 1.00 95.19 243 LEU A N 1
ATOM 1824 C CA . LEU A 1 243 ? -7.933 8.160 15.912 1.00 95.19 243 LEU A CA 1
ATOM 1825 C C . LEU A 1 243 ? -8.740 9.471 15.797 1.00 95.19 243 LEU A C 1
ATOM 1827 O O . LEU A 1 243 ? -8.180 10.506 15.424 1.00 95.19 243 LEU A O 1
ATOM 1831 N N . ILE A 1 244 ? -10.030 9.468 16.165 1.00 97.50 244 ILE A N 1
ATOM 1832 C CA . ILE A 1 244 ? -10.831 10.698 16.313 1.00 97.50 244 ILE A CA 1
ATOM 1833 C C . ILE A 1 244 ? -10.240 11.593 17.415 1.00 97.50 244 ILE A C 1
ATOM 1835 O O . ILE A 1 244 ? -10.109 12.796 17.199 1.00 97.50 244 ILE A O 1
ATOM 1839 N N . ALA A 1 245 ? -9.863 11.041 18.572 1.00 95.12 245 ALA A N 1
ATOM 1840 C CA . ALA A 1 245 ? -9.302 11.805 19.686 1.00 95.12 245 ALA A CA 1
ATOM 1841 C C . ALA A 1 245 ? -7.969 12.478 19.325 1.00 95.12 245 ALA A C 1
ATOM 1843 O O . ALA A 1 245 ? -7.825 13.683 19.537 1.00 95.12 245 ALA A O 1
ATOM 1844 N N . THR A 1 246 ? -7.045 11.750 18.692 1.00 92.19 246 THR A N 1
ATOM 1845 C CA . THR A 1 246 ? -5.789 12.311 18.164 1.00 92.19 246 THR A CA 1
ATOM 1846 C C . THR A 1 246 ? -6.061 13.423 17.149 1.00 92.19 246 THR A C 1
ATOM 1848 O O . THR A 1 246 ? -5.463 14.494 17.230 1.00 92.19 246 THR A O 1
ATOM 1851 N N . SER A 1 247 ? -7.034 13.230 16.252 1.00 95.69 247 SER A N 1
ATOM 1852 C CA . SER A 1 247 ? -7.431 14.239 15.256 1.00 95.69 247 SER A CA 1
ATOM 1853 C C . SER A 1 247 ? -8.028 15.503 15.895 1.00 95.69 247 SER A C 1
ATOM 1855 O O . SER A 1 247 ? -7.701 16.618 15.493 1.00 95.69 247 SER A O 1
ATOM 1857 N N . VAL A 1 248 ? -8.872 15.356 16.924 1.00 95.25 248 VAL A N 1
ATOM 1858 C CA . VAL A 1 248 ? -9.429 16.471 17.718 1.00 95.25 248 VAL A CA 1
ATOM 1859 C C . VAL A 1 248 ? -8.320 17.234 18.449 1.00 95.25 248 VAL A C 1
ATOM 1861 O O . VAL A 1 248 ? -8.333 18.471 18.463 1.00 95.25 248 VAL A O 1
ATOM 1864 N N . LYS A 1 249 ? -7.340 16.515 19.010 1.00 91.38 249 LYS A N 1
ATOM 1865 C CA . LYS A 1 249 ? -6.187 17.109 19.691 1.00 91.38 249 LYS A CA 1
ATOM 1866 C C . LYS A 1 249 ? -5.322 17.909 18.718 1.00 91.38 249 LYS A C 1
ATOM 1868 O O . LYS A 1 249 ? -5.039 19.072 18.991 1.00 91.38 249 LYS A O 1
ATOM 1873 N N . GLN A 1 250 ? -4.994 17.332 17.562 1.00 90.56 250 GLN A N 1
ATOM 1874 C CA . GLN A 1 250 ? -4.177 17.963 16.522 1.00 90.56 250 GLN A CA 1
ATOM 1875 C C . GLN A 1 250 ? -4.854 19.190 15.884 1.00 90.56 250 GLN A C 1
ATOM 1877 O O . GLN A 1 250 ? -4.186 20.181 15.604 1.00 90.56 250 GLN A O 1
ATOM 1882 N N . LEU A 1 251 ? -6.173 19.155 15.655 1.00 93.25 251 LEU A N 1
ATOM 1883 C CA . LEU A 1 251 ? -6.892 20.260 15.005 1.00 93.25 251 LEU A CA 1
ATOM 1884 C C . LEU A 1 251 ? -7.244 21.410 15.956 1.00 93.25 251 LEU A C 1
ATOM 1886 O O . LEU A 1 251 ? -7.265 22.564 15.526 1.00 93.25 251 LEU A O 1
ATOM 1890 N N . TRP A 1 252 ? -7.595 21.111 17.213 1.00 94.12 252 TRP A N 1
ATOM 1891 C CA . TRP A 1 252 ? -8.227 22.081 18.121 1.00 94.12 252 TRP A CA 1
ATOM 1892 C C . TRP A 1 252 ? -7.591 22.160 19.519 1.00 94.12 252 TRP A C 1
ATOM 1894 O O . TRP A 1 252 ? -8.095 22.911 20.355 1.00 94.12 252 TRP A O 1
ATOM 1904 N N . GLY A 1 253 ? -6.533 21.392 19.804 1.00 89.44 253 GLY A N 1
ATOM 1905 C CA . GLY A 1 253 ? -5.849 21.341 21.106 1.00 89.44 253 GLY A CA 1
ATOM 1906 C C . GLY A 1 253 ? -6.636 20.651 22.231 1.00 89.44 253 GLY A C 1
ATOM 1907 O O . GLY A 1 253 ? -6.135 20.532 23.353 1.00 89.44 253 GLY A O 1
ATOM 1908 N N . LYS A 1 254 ? -7.860 20.189 21.948 1.00 88.50 254 LYS A N 1
ATOM 1909 C CA . LYS A 1 254 ? -8.822 19.658 22.926 1.00 88.50 254 LYS A CA 1
ATOM 1910 C C . LYS A 1 254 ? -8.625 18.169 23.189 1.00 88.50 254 LYS A C 1
ATOM 1912 O O . LYS A 1 254 ? -8.243 17.419 22.299 1.00 88.50 254 LYS A O 1
ATOM 1917 N N . ASP A 1 255 ? -8.965 17.747 24.400 1.00 88.56 255 ASP A N 1
ATOM 1918 C CA . ASP A 1 255 ? -8.978 16.339 24.784 1.00 88.56 255 ASP A CA 1
ATOM 1919 C C . ASP A 1 255 ? -10.368 15.743 24.527 1.00 88.56 255 ASP A C 1
ATOM 1921 O O . ASP A 1 255 ? -11.350 16.164 25.139 1.00 88.56 255 ASP A O 1
ATOM 1925 N N . PHE A 1 256 ? -10.454 14.720 23.677 1.00 92.38 256 PHE A N 1
ATOM 1926 C CA . PHE A 1 256 ? -11.617 13.833 23.612 1.00 92.38 256 PHE A CA 1
ATOM 1927 C C . PHE A 1 256 ? -11.249 12.515 24.296 1.00 92.38 256 PHE A C 1
ATOM 1929 O O . PHE A 1 256 ? -10.491 11.717 23.753 1.00 92.38 256 PHE A O 1
ATOM 1936 N N . ARG A 1 257 ? -11.730 12.315 25.528 1.00 90.25 257 ARG A N 1
ATOM 1937 C CA . ARG A 1 257 ? -11.360 11.165 26.366 1.00 90.25 257 ARG A CA 1
ATOM 1938 C C . ARG A 1 257 ? -12.435 10.082 26.287 1.00 90.25 257 ARG A C 1
ATOM 1940 O O . ARG A 1 257 ? -13.625 10.377 26.380 1.00 90.25 257 ARG A O 1
ATOM 1947 N N . VAL A 1 258 ? -12.017 8.826 26.159 1.00 91.75 258 VAL A N 1
ATOM 1948 C CA . VAL A 1 258 ? -12.903 7.658 26.047 1.00 91.75 258 VAL A CA 1
ATOM 1949 C C . VAL A 1 258 ? -12.619 6.718 27.210 1.00 91.75 258 VAL A C 1
ATOM 1951 O O . VAL A 1 258 ? -11.466 6.378 27.458 1.00 91.75 258 VAL A O 1
ATOM 1954 N N . ARG A 1 259 ? -13.666 6.288 27.915 1.00 93.69 259 ARG A N 1
ATOM 1955 C CA . ARG A 1 259 ? -13.585 5.238 28.931 1.00 93.69 259 ARG A CA 1
ATOM 1956 C C . ARG A 1 259 ? -14.109 3.942 28.339 1.00 93.69 259 ARG A C 1
ATOM 1958 O O . ARG A 1 259 ? -15.312 3.803 28.116 1.00 93.69 259 ARG A O 1
ATOM 1965 N N . HIS A 1 260 ? -13.212 2.989 28.131 1.00 93.88 260 HIS A N 1
ATOM 1966 C CA . HIS A 1 260 ? -13.603 1.614 27.866 1.00 93.88 260 HIS A CA 1
ATOM 1967 C C . HIS A 1 260 ? -14.277 1.042 29.126 1.00 93.88 260 HIS A C 1
ATOM 1969 O O . HIS A 1 260 ? -13.715 1.128 30.218 1.00 93.88 260 HIS A O 1
ATOM 1975 N N . VAL A 1 261 ? -15.504 0.530 28.999 1.00 96.00 261 VAL A N 1
ATOM 1976 C CA . VAL A 1 261 ? -16.262 -0.053 30.120 1.00 96.00 261 VAL A CA 1
ATOM 1977 C C . VAL A 1 261 ? -16.133 -1.575 30.128 1.00 96.00 261 VAL A C 1
ATOM 1979 O O . VAL A 1 261 ? -15.749 -2.138 31.149 1.00 96.00 261 VAL A O 1
ATOM 1982 N N . PHE A 1 262 ? -16.425 -2.229 28.999 1.00 96.62 262 PHE A N 1
ATOM 1983 C CA . PHE A 1 262 ? -16.158 -3.651 28.783 1.00 96.62 262 PHE A CA 1
ATOM 1984 C C . PHE A 1 262 ? -16.110 -4.009 27.291 1.00 96.62 262 PHE A C 1
ATOM 1986 O O . PHE A 1 262 ? -16.817 -3.402 26.477 1.00 96.62 262 PHE A O 1
ATOM 1993 N N . SER A 1 263 ? -15.360 -5.068 26.991 1.00 97.31 263 SER A N 1
ATOM 1994 C CA . SER A 1 263 ? -15.435 -5.842 25.746 1.00 97.31 263 SER A CA 1
ATOM 1995 C C . SER A 1 263 ? -16.300 -7.086 25.953 1.00 97.31 263 SER A C 1
ATOM 1997 O O . SER A 1 263 ? -16.376 -7.620 27.065 1.00 97.31 263 SER A O 1
ATOM 1999 N N . CYS A 1 264 ? -16.878 -7.637 24.884 1.00 97.38 264 CYS A N 1
ATOM 2000 C CA . CYS A 1 264 ? -17.431 -8.989 24.916 1.00 97.38 264 CYS A CA 1
ATOM 2001 C C . CYS A 1 264 ? -17.156 -9.752 23.617 1.00 97.38 264 CYS A C 1
ATOM 2003 O O . CYS A 1 264 ? -17.603 -9.361 22.538 1.00 97.38 264 CYS A O 1
ATOM 2005 N N . GLU A 1 265 ? -16.439 -10.868 23.730 1.00 96.38 265 GLU A N 1
ATOM 2006 C CA . GLU A 1 265 ? -15.976 -11.689 22.612 1.00 96.38 265 GLU A CA 1
ATOM 2007 C C . GLU A 1 265 ? -15.894 -13.159 23.046 1.00 96.38 265 GLU A C 1
ATOM 2009 O O . GLU A 1 265 ? -15.508 -13.446 24.177 1.00 96.38 265 GLU A O 1
ATOM 2014 N N . ILE A 1 266 ? -16.247 -14.090 22.155 1.00 94.44 266 ILE A N 1
ATOM 2015 C CA . ILE A 1 266 ? -16.369 -15.525 22.454 1.00 94.44 266 ILE A CA 1
ATOM 2016 C C . ILE A 1 266 ? -15.202 -16.358 21.907 1.00 94.44 266 ILE A C 1
ATOM 2018 O O . ILE A 1 266 ? -14.901 -17.420 22.455 1.00 94.44 266 ILE A O 1
ATOM 2022 N N . GLU A 1 267 ? -14.522 -15.881 20.860 1.00 93.38 267 GLU A N 1
ATOM 2023 C CA . GLU A 1 267 ? -13.380 -16.568 20.249 1.00 93.38 267 GLU A CA 1
ATOM 2024 C C . GLU A 1 267 ? -12.080 -16.330 21.046 1.00 93.38 267 GLU A C 1
ATOM 2026 O O . GLU A 1 267 ? -11.597 -15.194 21.098 1.00 93.38 267 GLU A O 1
ATOM 2031 N N . PRO A 1 268 ? -11.436 -17.368 21.626 1.00 92.81 268 PRO A N 1
ATOM 2032 C CA . PRO A 1 268 ? -10.326 -17.175 22.568 1.00 92.81 268 PRO A CA 1
ATOM 2033 C C . PRO A 1 268 ? -9.092 -16.463 22.003 1.00 92.81 268 PRO A C 1
ATOM 2035 O O . PRO A 1 268 ? -8.388 -15.769 22.731 1.00 92.81 268 PRO A O 1
ATOM 2038 N N . PHE A 1 269 ? -8.816 -16.589 20.701 1.00 93.25 269 PHE A N 1
ATOM 2039 C CA . PHE A 1 269 ? -7.697 -15.858 20.095 1.00 93.25 269 PHE A CA 1
ATOM 2040 C C . PHE A 1 269 ? -8.011 -14.370 19.880 1.00 93.25 269 PHE A C 1
ATOM 2042 O O . PHE A 1 269 ? -7.099 -13.549 19.881 1.00 93.25 269 PHE A O 1
ATOM 2049 N N . LYS A 1 270 ? -9.296 -14.013 19.747 1.00 94.94 270 LYS A N 1
ATOM 2050 C CA . LYS A 1 270 ? -9.750 -12.619 19.675 1.00 94.94 270 LYS A CA 1
ATOM 2051 C C . LYS A 1 270 ? -9.759 -11.998 21.065 1.00 94.94 270 LYS A C 1
ATOM 2053 O O . LYS A 1 270 ? -9.257 -10.897 21.214 1.00 94.94 270 LYS A O 1
ATOM 2058 N N . GLN A 1 271 ? -10.183 -12.745 22.089 1.00 94.44 271 GLN A N 1
ATOM 2059 C CA . GLN A 1 271 ? -9.983 -12.371 23.496 1.00 94.44 271 GLN A CA 1
ATOM 2060 C C . GLN A 1 271 ? -8.504 -12.039 23.783 1.00 94.44 271 GLN A C 1
ATOM 2062 O O . GLN A 1 271 ? -8.206 -10.959 24.279 1.00 94.44 271 GLN A O 1
ATOM 2067 N N . ALA A 1 272 ? -7.567 -12.906 23.376 1.00 90.62 272 ALA A N 1
ATOM 2068 C CA . ALA A 1 272 ? -6.126 -12.684 23.558 1.00 90.62 272 ALA A CA 1
ATOM 2069 C C . ALA A 1 272 ? -5.531 -11.538 22.705 1.00 90.62 272 ALA A C 1
ATOM 2071 O O . ALA A 1 272 ? -4.495 -10.974 23.068 1.00 90.62 272 ALA A O 1
ATOM 2072 N N . TYR A 1 273 ? -6.155 -11.190 21.575 1.00 92.81 273 TYR A N 1
ATOM 2073 C CA . TYR A 1 273 ? -5.830 -9.984 20.807 1.00 92.81 273 TYR A CA 1
ATOM 2074 C C . TYR A 1 273 ? -6.366 -8.721 21.505 1.00 92.81 273 TYR A C 1
ATOM 2076 O O . TYR A 1 273 ? -5.631 -7.740 21.617 1.00 92.81 273 TYR A O 1
ATOM 2084 N N . ILE A 1 274 ? -7.607 -8.753 22.006 1.00 93.06 274 ILE A N 1
ATOM 2085 C CA . ILE A 1 274 ? -8.248 -7.635 22.710 1.00 93.06 274 ILE A CA 1
ATOM 2086 C C . ILE A 1 274 ? -7.471 -7.302 23.984 1.00 93.06 274 ILE A C 1
ATOM 2088 O O . ILE A 1 274 ? -7.073 -6.156 24.164 1.00 93.06 274 ILE A O 1
ATOM 2092 N N . GLU A 1 275 ? -7.183 -8.300 24.821 1.00 89.88 275 GLU A N 1
ATOM 2093 C CA . GLU A 1 275 ? -6.423 -8.111 26.060 1.00 89.88 275 GLU A CA 1
ATOM 2094 C C . GLU A 1 275 ? -5.080 -7.421 25.789 1.00 89.88 275 GLU A C 1
ATOM 2096 O O . GLU A 1 275 ? -4.776 -6.380 26.363 1.00 89.88 275 GLU A O 1
ATOM 2101 N N . ARG A 1 276 ? -4.310 -7.946 24.829 1.00 87.00 276 ARG A N 1
ATOM 2102 C CA . ARG A 1 276 ? -2.955 -7.467 24.531 1.00 87.00 276 ARG A CA 1
ATOM 2103 C C . ARG A 1 276 ? -2.897 -6.040 23.972 1.00 87.00 276 ARG A C 1
ATOM 2105 O O . ARG A 1 276 ? -1.872 -5.393 24.147 1.00 87.00 276 ARG A O 1
ATOM 2112 N N . ASN A 1 277 ? -3.941 -5.577 23.280 1.00 87.31 277 ASN A N 1
ATOM 2113 C CA . ASN A 1 277 ? -3.941 -4.283 22.580 1.00 87.31 277 ASN A CA 1
ATOM 2114 C C . ASN A 1 277 ? -4.864 -3.225 23.218 1.00 87.31 277 ASN A C 1
ATOM 2116 O O . ASN A 1 277 ? -4.742 -2.050 22.889 1.00 87.31 277 ASN A O 1
ATOM 2120 N N . PHE A 1 278 ? -5.797 -3.616 24.096 1.00 88.75 278 PHE A N 1
ATOM 2121 C CA . PHE A 1 278 ? -6.823 -2.717 24.652 1.00 88.75 278 PHE A CA 1
ATOM 2122 C C . PHE A 1 278 ? -7.023 -2.833 26.167 1.00 88.75 278 PHE A C 1
ATOM 2124 O O . PHE A 1 278 ? -7.725 -1.982 26.712 1.00 88.75 278 PHE A O 1
ATOM 2131 N N . GLN A 1 279 ? -6.464 -3.868 26.817 1.00 87.81 279 GLN A N 1
ATOM 2132 C CA . GLN A 1 279 ? -6.494 -4.105 28.274 1.00 87.81 279 GLN A CA 1
ATOM 2133 C C . GLN A 1 279 ? -7.837 -3.697 28.928 1.00 87.81 279 GLN A C 1
ATOM 2135 O O . GLN A 1 279 ? -7.885 -2.800 29.776 1.00 87.81 279 GLN A O 1
ATOM 2140 N N . PRO A 1 280 ? -8.968 -4.271 28.468 1.00 88.31 280 PRO A N 1
ATOM 2141 C CA . PRO A 1 280 ? -10.299 -3.873 28.914 1.00 88.31 280 PRO A CA 1
ATOM 2142 C C . PRO A 1 280 ? -10.466 -4.085 30.428 1.00 88.31 280 PRO A C 1
ATOM 2144 O O . PRO A 1 280 ? -10.163 -5.172 30.917 1.00 88.31 280 PRO A O 1
ATOM 2147 N N . PRO A 1 281 ? -11.066 -3.135 31.175 1.00 89.69 281 PRO A N 1
ATOM 2148 C CA . PRO A 1 281 ? -11.345 -3.331 32.601 1.00 89.69 281 PRO A CA 1
ATOM 2149 C C . PRO A 1 281 ? -12.193 -4.577 32.899 1.00 89.69 281 PRO A C 1
ATOM 2151 O O . PRO A 1 281 ? -12.093 -5.144 33.985 1.00 89.69 281 PRO A O 1
ATOM 2154 N N . ILE A 1 282 ? -13.026 -5.002 31.938 1.00 93.69 282 ILE A N 1
ATOM 2155 C CA . ILE A 1 282 ? -13.699 -6.303 31.934 1.00 93.69 282 ILE A CA 1
ATOM 2156 C C . ILE A 1 282 ? -13.768 -6.847 30.497 1.00 93.69 282 ILE A C 1
ATOM 2158 O O . ILE A 1 282 ? -14.283 -6.180 29.597 1.00 93.69 282 ILE A O 1
ATOM 2162 N N . LEU A 1 283 ? -13.321 -8.090 30.295 1.00 95.69 283 LEU A N 1
ATOM 2163 C CA . LEU A 1 283 ? -13.493 -8.856 29.055 1.00 95.69 283 LEU A CA 1
ATOM 2164 C C . LEU A 1 283 ? -14.490 -10.002 29.281 1.00 95.69 283 LEU A C 1
ATOM 2166 O O . LEU A 1 283 ? -14.139 -11.026 29.868 1.00 95.69 283 LEU A O 1
ATOM 2170 N N . PHE A 1 284 ? -15.733 -9.843 28.823 1.00 97.00 284 PHE A N 1
ATOM 2171 C CA . PHE A 1 284 ? -16.786 -10.859 28.947 1.00 97.00 284 PHE A CA 1
ATOM 2172 C C . PHE A 1 284 ? -16.738 -11.914 27.835 1.00 97.00 284 PHE A C 1
ATOM 2174 O O . PHE A 1 284 ? -16.407 -11.612 26.687 1.00 97.00 284 PHE A O 1
ATOM 2181 N N . ARG A 1 285 ? -17.133 -13.151 28.159 1.00 93.19 285 ARG A N 1
ATOM 2182 C CA . ARG A 1 285 ? -16.996 -14.311 27.265 1.00 93.19 285 ARG A CA 1
ATOM 2183 C C . ARG A 1 285 ? -18.206 -14.624 26.378 1.00 93.19 285 ARG A C 1
ATOM 2185 O O . ARG A 1 285 ? -18.010 -15.057 25.247 1.00 93.19 285 ARG A O 1
ATOM 2192 N N . ASP A 1 286 ? -19.439 -14.478 26.860 1.00 94.19 286 ASP A N 1
ATOM 2193 C CA . ASP A 1 286 ? -20.643 -14.727 26.050 1.00 94.19 286 ASP A CA 1
ATOM 2194 C C . ASP A 1 286 ? -21.647 -13.581 26.221 1.00 94.19 286 ASP A C 1
ATOM 2196 O O . ASP A 1 286 ? -22.129 -13.298 27.318 1.00 94.19 286 ASP A O 1
ATOM 2200 N N . VAL A 1 287 ? -22.001 -12.948 25.101 1.00 95.00 287 VAL A N 1
ATOM 2201 C CA . VAL A 1 287 ? -23.009 -11.880 25.017 1.00 95.00 287 VAL A CA 1
ATOM 2202 C C . VAL A 1 287 ? -24.401 -12.351 25.466 1.00 95.00 287 VAL A C 1
ATOM 2204 O O . VAL A 1 287 ? -25.255 -11.532 25.798 1.00 95.00 287 VAL A O 1
ATOM 2207 N N . CYS A 1 288 ? -24.644 -13.667 25.506 1.00 93.38 288 CYS A N 1
ATOM 2208 C CA . CYS A 1 288 ? -25.863 -14.256 26.057 1.00 93.38 288 CYS A CA 1
ATOM 2209 C C . CYS A 1 288 ? -25.982 -14.087 27.583 1.00 93.38 288 CYS A C 1
ATOM 2211 O O . CYS A 1 288 ? -27.103 -14.099 28.082 1.00 93.38 288 CYS A O 1
ATOM 2213 N N . GLU A 1 289 ? -24.872 -13.935 28.315 1.00 94.12 289 GLU A N 1
ATOM 2214 C CA . GLU A 1 289 ? -24.870 -13.802 29.783 1.00 94.12 289 GLU A CA 1
ATOM 2215 C C . GLU A 1 289 ? -25.070 -12.351 30.253 1.00 94.12 289 GLU A C 1
ATOM 2217 O O . GLU A 1 289 ? -25.523 -12.123 31.370 1.00 94.12 289 GLU A O 1
ATOM 2222 N N . LEU A 1 290 ? -24.811 -11.356 29.393 1.00 94.62 290 LEU A N 1
ATOM 2223 C CA . LEU A 1 290 ? -24.892 -9.925 29.737 1.00 94.62 290 LEU A CA 1
ATOM 2224 C C . LEU A 1 290 ? -26.312 -9.426 30.059 1.00 94.62 290 LEU A C 1
ATOM 2226 O O . LEU A 1 290 ? -26.491 -8.279 30.453 1.00 94.62 290 LEU A O 1
ATOM 2230 N N . GLY A 1 291 ? -27.334 -10.260 29.872 1.00 90.25 291 GLY A N 1
ATOM 2231 C CA . GLY A 1 291 ? -28.696 -9.955 30.297 1.00 90.25 291 GLY A CA 1
ATOM 2232 C C . GLY A 1 291 ? -28.979 -10.230 31.779 1.00 90.25 291 GLY A C 1
ATOM 2233 O O . GLY A 1 291 ? -30.067 -9.883 32.237 1.00 90.25 291 GLY A O 1
ATOM 2234 N N . GLU A 1 292 ? -28.060 -10.867 32.508 1.00 92.69 292 GLU A N 1
ATOM 2235 C CA . GLU A 1 292 ? -28.171 -11.131 33.950 1.00 92.69 292 GLU A CA 1
ATOM 2236 C C . GLU A 1 292 ? -27.344 -10.123 34.777 1.00 92.69 292 GLU A C 1
ATOM 2238 O O . GLU A 1 292 ? -26.569 -9.346 34.222 1.00 92.69 292 GLU A O 1
ATOM 2243 N N . ASP A 1 293 ? -27.471 -10.154 36.109 1.00 92.12 293 ASP A N 1
ATOM 2244 C CA . ASP A 1 293 ? -26.720 -9.262 37.014 1.00 92.12 293 ASP A CA 1
ATOM 2245 C C . ASP A 1 293 ? -25.196 -9.525 37.003 1.00 92.12 293 ASP A C 1
ATOM 2247 O O . ASP A 1 293 ? -24.401 -8.609 37.209 1.00 92.12 293 ASP A O 1
ATOM 2251 N N . GLU A 1 294 ? -24.782 -10.771 36.735 1.00 93.38 294 GLU A N 1
ATOM 2252 C CA . GLU A 1 294 ? -23.382 -11.209 36.645 1.00 93.38 294 GLU A CA 1
ATOM 2253 C C . GLU A 1 294 ? -23.134 -12.089 35.416 1.00 93.38 294 GLU A C 1
ATOM 2255 O O . GLU A 1 294 ? -23.843 -13.081 35.205 1.00 93.38 294 GLU A O 1
ATOM 2260 N N . ALA A 1 295 ? -22.030 -11.837 34.711 1.00 93.62 295 ALA A N 1
ATOM 2261 C CA . ALA A 1 295 ? -21.591 -12.631 33.564 1.00 93.62 295 ALA A CA 1
ATOM 2262 C C . ALA A 1 295 ? -20.135 -13.105 33.701 1.00 93.62 295 ALA A C 1
ATOM 2264 O O . ALA A 1 295 ? -19.344 -12.564 34.478 1.00 93.62 295 ALA A O 1
ATOM 2265 N N . THR A 1 296 ? -19.786 -14.146 32.946 1.00 90.81 296 THR A N 1
ATOM 2266 C CA . THR A 1 296 ? -18.473 -14.798 32.994 1.00 90.81 296 THR A CA 1
ATOM 2267 C C . THR A 1 296 ? -17.452 -14.063 32.119 1.00 90.81 296 THR A C 1
ATOM 2269 O O . THR A 1 296 ? -17.698 -13.786 30.940 1.00 90.81 296 THR A O 1
ATOM 2272 N N . THR A 1 297 ? -16.273 -13.775 32.671 1.00 92.31 297 THR A N 1
ATOM 2273 C CA . THR A 1 297 ? -15.138 -13.201 31.935 1.00 92.31 297 THR A CA 1
ATOM 2274 C C . THR A 1 297 ? -14.452 -14.240 31.041 1.00 92.31 297 THR A C 1
ATOM 2276 O O . THR A 1 297 ? -14.659 -15.448 31.191 1.00 92.31 297 THR A O 1
ATOM 2279 N N . ALA A 1 298 ? -13.589 -13.800 30.120 1.00 87.50 298 ALA A N 1
ATOM 2280 C CA . ALA A 1 298 ? -12.703 -14.694 29.363 1.00 87.50 298 ALA A CA 1
ATOM 2281 C C . ALA A 1 298 ? -11.865 -15.606 30.285 1.00 87.50 298 ALA A C 1
ATOM 2283 O O . ALA A 1 298 ? -11.654 -16.777 29.972 1.00 87.50 298 ALA A O 1
ATOM 2284 N N . TYR A 1 299 ? -11.485 -15.091 31.458 1.00 83.88 299 TYR A N 1
ATOM 2285 C CA . TYR A 1 299 ? -10.704 -15.777 32.492 1.00 83.88 299 TYR A CA 1
ATOM 2286 C C . TYR A 1 299 ? -11.523 -16.770 33.335 1.00 83.88 299 TYR A C 1
ATOM 2288 O O . TYR A 1 299 ? -10.957 -17.545 34.097 1.00 83.88 299 TYR A O 1
ATOM 2296 N N . GLY A 1 300 ? -12.853 -16.791 33.190 1.00 79.50 300 GLY A N 1
ATOM 2297 C CA . GLY A 1 300 ? -13.741 -17.730 33.886 1.00 79.50 300 GLY A CA 1
ATOM 2298 C C . GLY A 1 300 ? -14.264 -17.254 35.245 1.00 79.50 300 GLY A C 1
ATOM 2299 O O . GLY A 1 300 ? -15.082 -17.949 35.846 1.00 79.50 300 GLY A O 1
ATOM 2300 N N . ALA A 1 301 ? -13.851 -16.074 35.714 1.00 78.25 301 ALA A N 1
ATOM 2301 C CA . ALA A 1 301 ? -14.450 -15.428 36.880 1.00 78.25 301 ALA A CA 1
ATOM 2302 C C . ALA A 1 301 ? -15.841 -14.864 36.536 1.00 78.25 301 ALA A C 1
ATOM 2304 O O . ALA A 1 301 ? -16.072 -14.427 35.408 1.00 78.25 301 ALA A O 1
ATOM 2305 N N . LYS A 1 302 ? -16.759 -14.826 37.506 1.00 86.44 302 LYS A N 1
ATOM 2306 C CA . LYS A 1 302 ? -17.999 -14.041 37.398 1.00 86.44 302 LYS A CA 1
ATOM 2307 C C . LYS A 1 302 ? -17.774 -12.640 37.947 1.00 86.44 302 LYS A C 1
ATOM 2309 O O . LYS A 1 302 ? -17.147 -12.494 38.992 1.00 86.44 302 LYS A O 1
ATOM 2314 N N . VAL A 1 303 ? -18.301 -11.634 37.252 1.00 90.12 303 VAL A N 1
ATOM 2315 C CA . VAL A 1 303 ? -18.294 -10.237 37.707 1.00 90.12 303 VAL A CA 1
ATOM 2316 C C . VAL A 1 303 ? -19.635 -9.558 37.390 1.00 90.12 303 VAL A C 1
ATOM 2318 O O . VAL A 1 303 ? -20.294 -9.958 36.422 1.00 90.12 303 VAL A O 1
ATOM 2321 N N . PRO A 1 304 ? -20.047 -8.532 38.163 1.00 94.62 304 PRO A N 1
ATOM 2322 C CA . PRO A 1 304 ? -21.253 -7.758 37.877 1.00 94.62 304 PRO A CA 1
ATOM 2323 C C . PRO A 1 304 ? -21.216 -7.104 36.492 1.00 94.62 304 PRO A C 1
ATOM 2325 O O . PRO A 1 304 ? -20.179 -6.589 36.070 1.00 94.62 304 PRO A O 1
ATOM 2328 N N . VAL A 1 305 ? -22.349 -7.093 35.788 1.00 95.06 305 VAL A N 1
ATOM 2329 C CA . VAL A 1 305 ? -22.448 -6.530 34.433 1.00 95.06 305 VAL A CA 1
ATOM 2330 C C . VAL A 1 305 ? -22.651 -5.007 34.493 1.00 95.06 305 VAL A C 1
ATOM 2332 O O . VAL A 1 305 ? -23.654 -4.549 35.046 1.00 95.06 305 VAL A O 1
ATOM 2335 N N . PRO A 1 306 ? -21.756 -4.178 33.914 1.00 94.19 306 PRO A N 1
ATOM 2336 C CA . PRO A 1 306 ? -21.926 -2.727 33.934 1.00 94.19 306 PRO A CA 1
ATOM 2337 C C . PRO A 1 306 ? -23.135 -2.263 33.113 1.00 94.19 306 PRO A C 1
ATOM 2339 O O . PRO A 1 306 ? -23.317 -2.669 31.963 1.00 94.19 306 PRO A O 1
ATOM 2342 N N . THR A 1 307 ? -23.921 -1.352 33.689 1.00 90.94 307 THR A N 1
ATOM 2343 C CA . THR A 1 307 ? -25.104 -0.744 33.054 1.00 90.94 307 THR A CA 1
ATOM 2344 C C . THR A 1 307 ? -24.891 0.722 32.655 1.00 90.94 307 THR A C 1
ATOM 2346 O O . THR A 1 307 ? -25.456 1.177 31.664 1.00 90.94 307 THR A O 1
ATOM 2349 N N . ASP A 1 308 ? -24.033 1.455 33.373 1.00 89.88 308 ASP A N 1
ATOM 2350 C CA . ASP A 1 308 ? -23.655 2.842 33.065 1.00 89.88 308 ASP A CA 1
ATOM 2351 C C . ASP A 1 308 ? -22.734 2.904 31.827 1.00 89.88 308 ASP A C 1
ATOM 2353 O O . ASP A 1 308 ? -21.517 2.690 31.913 1.00 89.88 308 ASP A O 1
ATOM 2357 N N . VAL A 1 309 ? -23.336 3.150 30.658 1.00 93.69 309 VAL A N 1
ATOM 2358 C CA . VAL A 1 309 ? -22.694 3.218 29.335 1.00 93.69 309 VAL A CA 1
ATOM 2359 C C . VAL A 1 309 ? -23.385 4.289 28.478 1.00 93.69 309 VAL A C 1
ATOM 2361 O O . VAL A 1 309 ? -24.602 4.258 28.294 1.00 93.69 309 VAL A O 1
ATOM 2364 N N . ASP A 1 310 ? -22.607 5.206 27.896 1.00 94.81 310 ASP A N 1
ATOM 2365 C CA . ASP A 1 310 ? -23.101 6.257 26.993 1.00 94.81 310 ASP A CA 1
ATOM 2366 C C . ASP A 1 310 ? -23.397 5.717 25.584 1.00 94.81 310 ASP A C 1
ATOM 2368 O O . ASP A 1 310 ? -24.380 6.107 24.944 1.00 94.81 310 ASP A O 1
ATOM 2372 N N . MET A 1 311 ? -22.532 4.821 25.093 1.00 97.25 311 MET A N 1
ATOM 2373 C CA . MET A 1 311 ? -22.609 4.260 23.747 1.00 97.25 311 MET A CA 1
ATOM 2374 C C . MET A 1 311 ? -22.277 2.763 23.717 1.00 97.25 311 MET A C 1
ATOM 2376 O O . MET A 1 311 ? -21.174 2.351 24.076 1.00 97.25 311 MET A O 1
ATOM 2380 N N . LEU A 1 312 ? -23.218 1.964 23.210 1.00 98.12 312 LEU A N 1
ATOM 2381 C CA . LEU A 1 312 ? -22.993 0.573 22.813 1.00 98.12 312 LEU A CA 1
ATOM 2382 C C . LEU A 1 312 ? -22.667 0.502 21.316 1.00 98.12 312 LEU A C 1
ATOM 2384 O O . LEU A 1 312 ? -23.422 1.033 20.496 1.00 98.12 312 LEU A O 1
ATOM 2388 N N . VAL A 1 313 ? -21.615 -0.235 20.949 1.00 98.19 313 VAL A N 1
ATOM 2389 C CA . VAL A 1 313 ? -21.339 -0.612 19.551 1.00 98.19 313 VAL A CA 1
ATOM 2390 C C . VAL A 1 313 ? -21.218 -2.134 19.438 1.00 98.19 313 VAL A C 1
ATOM 2392 O O . VAL A 1 313 ? -20.385 -2.733 20.112 1.00 98.19 313 VAL A O 1
ATOM 2395 N N . ALA A 1 314 ? -22.042 -2.783 18.606 1.00 96.12 314 ALA A N 1
ATOM 2396 C CA . ALA A 1 314 ? -22.097 -4.250 18.555 1.00 96.12 314 ALA A CA 1
ATOM 2397 C C . ALA A 1 314 ? -22.149 -4.848 17.136 1.00 96.12 314 ALA A C 1
ATOM 2399 O O . ALA A 1 314 ? -22.959 -4.456 16.292 1.00 96.12 314 ALA A O 1
ATOM 2400 N N . GLY A 1 315 ? -21.300 -5.852 16.902 1.00 86.94 315 GLY A N 1
ATOM 2401 C CA . GLY A 1 315 ? -21.149 -6.587 15.640 1.00 86.94 315 GLY A CA 1
ATOM 2402 C C . GLY A 1 315 ? -21.733 -7.997 15.704 1.00 86.94 315 GLY A C 1
ATOM 2403 O O . GLY A 1 315 ? -21.023 -8.968 15.468 1.00 86.94 315 GLY A O 1
ATOM 2404 N N . THR A 1 316 ? -23.009 -8.123 16.090 1.00 82.94 316 THR A N 1
ATOM 2405 C CA . THR A 1 316 ? -23.695 -9.422 16.299 1.00 82.94 316 THR A CA 1
ATOM 2406 C C . THR A 1 316 ? -23.455 -10.421 15.157 1.00 82.94 316 THR A C 1
ATOM 2408 O O . THR A 1 316 ? -23.466 -10.022 13.991 1.00 82.94 316 THR A O 1
ATOM 2411 N N . SER A 1 317 ? -23.291 -11.715 15.471 1.00 79.62 317 SER A N 1
ATOM 2412 C CA . SER A 1 317 ? -22.897 -12.735 14.484 1.00 79.62 317 SER A CA 1
ATOM 2413 C C . SER A 1 317 ? -23.738 -12.688 13.204 1.00 79.62 317 SER A C 1
ATOM 2415 O O . SER A 1 317 ? -24.964 -12.556 13.239 1.00 79.62 317 SER A O 1
ATOM 2417 N N . CYS A 1 318 ? -23.086 -12.838 12.049 1.00 77.25 318 CYS A N 1
ATOM 2418 C CA . CYS A 1 318 ? -23.724 -12.797 10.732 1.00 77.25 318 CYS A CA 1
ATOM 2419 C C . CYS A 1 318 ? -23.906 -14.178 10.068 1.00 77.25 318 CYS A C 1
ATOM 2421 O O . CYS A 1 318 ? -24.375 -14.243 8.928 1.00 77.25 318 CYS A O 1
ATOM 2423 N N . VAL A 1 319 ? -23.542 -15.274 10.750 1.00 73.12 319 VAL A N 1
ATOM 2424 C CA . VAL A 1 319 ? -23.461 -16.636 10.185 1.00 73.12 319 VAL A CA 1
ATOM 2425 C C . VAL A 1 319 ? -24.775 -17.097 9.543 1.00 73.12 319 VAL A C 1
ATOM 2427 O O . VAL A 1 319 ? -24.770 -17.555 8.396 1.00 73.12 319 VAL A O 1
ATOM 2430 N N . ASP A 1 320 ? -25.917 -16.916 10.211 1.00 75.31 320 ASP A N 1
ATOM 2431 C CA . ASP A 1 320 ? -27.221 -17.345 9.681 1.00 75.31 320 ASP A CA 1
ATOM 2432 C C . ASP A 1 320 ? -27.723 -16.458 8.529 1.00 75.31 320 ASP A C 1
ATOM 2434 O O . ASP A 1 320 ? -28.510 -16.905 7.693 1.00 75.31 320 ASP A O 1
ATOM 2438 N N . TYR A 1 321 ? -27.266 -15.204 8.462 1.00 72.19 321 TYR A N 1
ATOM 2439 C CA . TYR A 1 321 ? -27.716 -14.209 7.480 1.00 72.19 321 TYR A CA 1
ATOM 2440 C C . TYR A 1 321 ? -26.806 -14.131 6.240 1.00 72.19 321 TYR A C 1
ATOM 2442 O O . TYR A 1 321 ? -27.224 -13.640 5.184 1.00 72.19 321 TYR A O 1
ATOM 2450 N N . SER A 1 322 ? -25.561 -14.603 6.342 1.00 66.94 322 SER A N 1
ATOM 2451 C CA . SER A 1 322 ? -24.523 -14.464 5.317 1.00 66.94 322 SER A CA 1
ATOM 2452 C C . SER A 1 322 ? -24.985 -14.894 3.920 1.00 66.94 322 SER A C 1
ATOM 2454 O O . SER A 1 322 ? -25.610 -15.935 3.724 1.00 66.94 322 SER A O 1
ATOM 2456 N N . GLY A 1 323 ? -24.631 -14.104 2.901 1.00 67.75 323 GLY A N 1
ATOM 2457 C CA . GLY A 1 323 ? -24.875 -14.452 1.495 1.00 67.75 323 GLY A CA 1
ATOM 2458 C C . GLY A 1 323 ? -24.130 -15.707 1.025 1.00 67.75 323 GLY A C 1
ATOM 2459 O O . GLY A 1 323 ? -24.523 -16.285 0.017 1.00 67.75 323 GLY A O 1
ATOM 2460 N N . LEU A 1 324 ? -23.095 -16.127 1.762 1.00 62.12 324 LEU A N 1
ATOM 2461 C CA . LEU A 1 324 ? -22.307 -17.333 1.499 1.00 62.12 324 LEU A CA 1
ATOM 2462 C C . LEU A 1 324 ? -22.859 -18.582 2.209 1.00 62.12 324 LEU A C 1
ATOM 2464 O O . LEU A 1 324 ? -22.452 -19.690 1.871 1.00 62.12 324 LEU A O 1
ATOM 2468 N N . ASN A 1 325 ? -23.782 -18.423 3.165 1.00 70.25 325 ASN A N 1
ATOM 2469 C CA . ASN A 1 325 ? -24.434 -19.543 3.836 1.00 70.25 325 ASN A CA 1
ATOM 2470 C C . ASN A 1 325 ? -25.622 -20.054 2.992 1.00 70.25 325 ASN A C 1
ATOM 2472 O O . ASN A 1 325 ? -26.509 -19.282 2.622 1.00 70.25 325 ASN A O 1
ATOM 2476 N N . ASN A 1 326 ? -25.646 -21.359 2.706 1.00 66.94 326 ASN A N 1
ATOM 2477 C CA . ASN A 1 326 ? -26.739 -22.031 1.991 1.00 66.94 326 ASN A CA 1
ATOM 2478 C C . ASN A 1 326 ? -27.854 -22.537 2.934 1.00 66.94 326 ASN A C 1
ATOM 2480 O O . ASN A 1 326 ? -28.962 -22.792 2.476 1.00 66.94 326 ASN A O 1
ATOM 2484 N N . GLN A 1 327 ? -27.582 -22.661 4.238 1.00 70.62 327 GLN A N 1
ATOM 2485 C CA . GLN A 1 327 ? -28.506 -23.099 5.292 1.00 70.62 327 GLN A CA 1
ATOM 2486 C C . GLN A 1 327 ? -28.797 -21.930 6.247 1.00 70.62 327 GLN A C 1
ATOM 2488 O O . GLN A 1 327 ? -28.321 -21.875 7.381 1.00 70.62 327 GLN A O 1
ATOM 2493 N N . LYS A 1 328 ? -29.546 -20.941 5.752 1.00 65.56 328 LYS A N 1
ATOM 2494 C CA . LYS A 1 328 ? -29.869 -19.715 6.498 1.00 65.56 328 LYS A CA 1
ATOM 2495 C C . LYS A 1 328 ? -30.978 -19.960 7.516 1.00 65.56 328 LYS A C 1
ATOM 2497 O O . LYS A 1 328 ? -31.988 -20.577 7.179 1.00 65.56 328 LYS A O 1
ATOM 2502 N N . LYS A 1 329 ? -30.836 -19.406 8.721 1.00 69.12 329 LYS A N 1
ATOM 2503 C CA . LYS A 1 329 ? -31.884 -19.404 9.755 1.00 69.12 329 LYS A CA 1
ATOM 2504 C C . LYS A 1 329 ? -32.498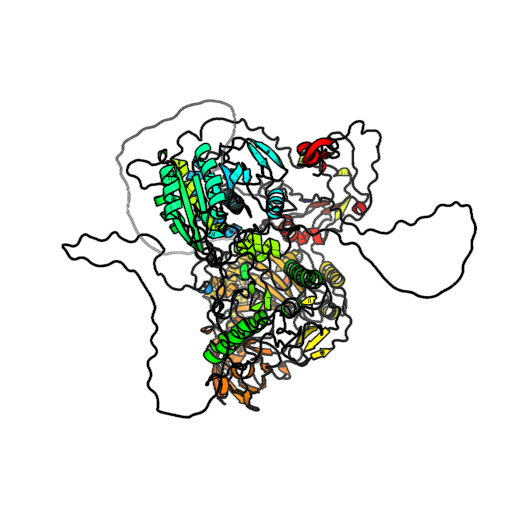 -18.014 9.907 1.00 69.12 329 LYS A C 1
ATOM 2506 O O . LYS A 1 329 ? -31.890 -16.998 9.572 1.00 69.12 329 LYS A O 1
ATOM 2511 N N . THR A 1 330 ? -33.724 -17.960 10.417 1.00 67.06 330 THR A N 1
ATOM 2512 C CA . THR A 1 330 ? -34.348 -16.699 10.832 1.00 67.06 330 THR A CA 1
ATOM 2513 C C . THR A 1 330 ? -33.893 -16.318 12.244 1.00 67.06 330 THR A C 1
ATOM 2515 O O . THR A 1 330 ? -33.497 -17.172 13.034 1.00 67.06 330 THR A O 1
ATOM 2518 N N . ILE A 1 331 ? -33.992 -15.027 12.574 1.00 64.94 331 ILE A N 1
ATOM 2519 C CA . ILE A 1 331 ? -33.637 -14.451 13.887 1.00 64.94 331 ILE A CA 1
ATOM 2520 C C . ILE A 1 331 ? -34.318 -15.139 15.084 1.00 64.94 331 ILE A C 1
ATOM 2522 O O . ILE A 1 331 ? -33.777 -15.134 16.186 1.00 64.94 331 ILE A O 1
ATOM 2526 N N . ASP A 1 332 ? -35.478 -15.755 14.852 1.00 68.44 332 ASP A N 1
ATOM 2527 C CA . ASP A 1 332 ? -36.297 -16.429 15.862 1.00 68.44 332 ASP A CA 1
ATOM 2528 C C . ASP A 1 332 ? -36.048 -17.960 15.918 1.00 68.44 332 ASP A C 1
ATOM 2530 O O . ASP A 1 332 ? -36.532 -18.630 16.823 1.00 68.44 332 ASP A O 1
ATOM 2534 N N . ALA A 1 333 ? -35.289 -18.538 14.974 1.00 66.19 333 ALA A N 1
ATOM 2535 C CA . ALA A 1 333 ? -35.119 -19.991 14.798 1.00 66.19 333 ALA A CA 1
ATOM 2536 C C . ALA A 1 333 ? -33.874 -20.577 15.501 1.00 66.19 333 ALA A C 1
ATOM 2538 O O . ALA A 1 333 ? -33.211 -21.471 14.970 1.00 66.19 333 ALA A O 1
ATOM 2539 N N . GLY A 1 334 ? -33.510 -20.045 16.674 1.00 65.44 334 GLY A N 1
ATOM 2540 C CA . GLY A 1 334 ? -32.398 -20.562 17.491 1.00 65.44 334 GLY A CA 1
ATOM 2541 C C . GLY A 1 334 ? -31.014 -20.517 16.823 1.00 65.44 334 GLY A C 1
ATOM 2542 O O . GLY A 1 334 ? -30.115 -21.258 17.219 1.00 65.44 334 GLY A O 1
ATOM 2543 N N . GLY A 1 335 ? -30.843 -19.691 15.786 1.00 72.00 335 GLY A N 1
ATOM 2544 C CA . GLY A 1 335 ? -29.556 -19.461 15.130 1.00 72.00 335 GLY A CA 1
ATOM 2545 C C . GLY A 1 335 ? -28.559 -18.717 16.021 1.00 72.00 335 GLY A C 1
ATOM 2546 O O . GLY A 1 335 ? -28.944 -18.046 16.979 1.00 72.00 335 GLY A O 1
ATOM 2547 N N . GLU A 1 336 ? -27.278 -18.808 15.682 1.00 76.44 336 GLU A N 1
ATOM 2548 C CA . GLU A 1 336 ? -26.189 -18.084 16.347 1.00 76.44 336 GLU A CA 1
ATOM 2549 C C . GLU A 1 336 ? -26.411 -16.567 16.250 1.00 76.44 336 GLU A C 1
ATOM 2551 O O . GLU A 1 336 ? -26.442 -15.873 17.266 1.00 76.44 336 GLU A O 1
ATOM 2556 N N . SER A 1 337 ? -26.727 -16.080 15.045 1.00 76.75 337 SER A N 1
ATOM 2557 C CA . SER A 1 337 ? -27.086 -14.684 14.771 1.00 76.75 337 SER A CA 1
ATOM 2558 C C . SER A 1 337 ? -28.365 -14.234 15.487 1.00 76.75 337 SER A C 1
ATOM 2560 O O . SER A 1 337 ? -28.569 -13.041 15.722 1.00 76.75 337 SER A O 1
ATOM 2562 N N . GLY A 1 338 ? -29.250 -15.180 15.818 1.00 80.25 338 GLY A N 1
ATOM 2563 C CA . GLY A 1 338 ? -30.442 -14.941 16.629 1.00 80.25 338 GLY A CA 1
ATOM 2564 C C . GLY A 1 338 ? -30.106 -14.819 18.116 1.00 80.25 338 GLY A C 1
ATOM 2565 O O . GLY A 1 338 ? -30.555 -13.877 18.770 1.00 80.25 338 GLY A O 1
ATOM 2566 N N . ARG A 1 339 ? -29.280 -15.733 18.642 1.00 84.69 339 ARG A N 1
ATOM 2567 C CA . ARG A 1 339 ? -28.831 -15.743 20.043 1.00 84.69 339 ARG A CA 1
ATOM 2568 C C . ARG A 1 339 ? -28.031 -14.494 20.401 1.00 84.69 339 ARG A C 1
ATOM 2570 O O . ARG A 1 339 ? -28.399 -13.811 21.353 1.00 84.69 339 ARG A O 1
ATOM 2577 N N . THR A 1 340 ? -27.003 -14.147 19.618 1.00 87.69 340 THR A N 1
ATOM 2578 C CA . THR A 1 340 ? -26.152 -12.979 19.917 1.00 87.69 340 THR A CA 1
ATOM 2579 C C . THR A 1 340 ? -26.936 -11.668 19.895 1.00 87.69 340 THR A C 1
ATOM 2581 O O . THR A 1 340 ? -26.654 -10.766 20.678 1.00 87.69 340 THR A O 1
ATOM 2584 N N . PHE A 1 341 ? -27.950 -11.562 19.026 1.00 90.75 341 PHE A N 1
ATOM 2585 C CA . PHE A 1 341 ? -28.834 -10.398 19.000 1.00 90.75 341 PHE A CA 1
ATOM 2586 C C . PHE A 1 341 ? -29.726 -10.314 20.246 1.00 90.75 341 PHE A C 1
ATOM 2588 O O . PHE A 1 341 ? -29.849 -9.238 20.821 1.00 90.75 341 PHE A O 1
ATOM 2595 N N . HIS A 1 342 ? -30.333 -11.422 20.682 1.00 89.69 342 HIS A N 1
ATOM 2596 C CA . HIS A 1 342 ? -31.217 -11.407 21.851 1.00 89.69 342 HIS A CA 1
ATOM 2597 C C . HIS A 1 342 ? -30.461 -11.206 23.176 1.00 89.69 342 HIS A C 1
ATOM 2599 O O . HIS A 1 342 ? -30.986 -10.517 24.044 1.00 89.69 342 HIS A O 1
ATOM 2605 N N . GLY A 1 343 ? -29.229 -11.715 23.316 1.00 91.62 343 GLY A N 1
ATOM 2606 C CA . GLY A 1 343 ? -28.372 -11.429 24.479 1.00 91.62 343 GLY A CA 1
ATOM 2607 C C . GLY A 1 343 ? -28.042 -9.937 24.611 1.00 91.62 343 GLY A C 1
ATOM 2608 O O . GLY A 1 343 ? -28.334 -9.318 25.633 1.00 91.62 343 GLY A O 1
ATOM 2609 N N . MET A 1 344 ? -27.560 -9.329 23.519 1.00 95.75 344 MET A N 1
ATOM 2610 C CA . MET A 1 344 ? -27.327 -7.881 23.433 1.00 95.75 344 MET A CA 1
ATOM 2611 C C . MET A 1 344 ? -28.608 -7.076 23.706 1.00 95.75 344 MET A C 1
ATOM 2613 O O . MET A 1 344 ? -28.572 -6.103 24.457 1.00 95.75 344 MET A O 1
ATOM 2617 N N . LEU A 1 345 ? -29.752 -7.495 23.148 1.00 94.81 345 LEU A N 1
ATOM 2618 C CA . LEU A 1 345 ? -31.025 -6.804 23.355 1.00 94.81 345 LEU A CA 1
ATOM 2619 C C . LEU A 1 345 ? -31.475 -6.851 24.826 1.00 94.81 345 LEU A C 1
ATOM 2621 O O . LEU A 1 345 ? -31.932 -5.826 25.321 1.00 94.81 345 LEU A O 1
ATOM 2625 N N . LYS A 1 346 ? -31.281 -7.973 25.536 1.00 94.88 346 LYS A N 1
ATOM 2626 C CA . LYS A 1 346 ? -31.609 -8.084 26.969 1.00 94.88 346 LYS A CA 1
ATOM 2627 C C . LYS A 1 346 ? -30.742 -7.146 27.823 1.00 94.88 346 LYS A C 1
ATOM 2629 O O . LYS A 1 346 ? -31.272 -6.451 28.687 1.00 94.88 346 LYS A O 1
ATOM 2634 N N . TRP A 1 347 ? -29.441 -7.027 27.534 1.00 96.81 347 TRP A N 1
ATOM 2635 C CA . TRP A 1 347 ? -28.602 -6.004 28.183 1.00 96.81 347 TRP A CA 1
ATOM 2636 C C . TRP A 1 347 ? -29.078 -4.578 27.856 1.00 96.81 347 TRP A C 1
ATOM 2638 O O . TRP A 1 347 ? -29.117 -3.729 28.740 1.00 96.81 347 TRP A O 1
ATOM 2648 N N . VAL A 1 348 ? -29.507 -4.295 26.619 1.00 96.88 348 VAL A N 1
ATOM 2649 C CA . VAL A 1 348 ? -30.076 -2.981 26.251 1.00 96.88 348 VAL A CA 1
ATOM 2650 C C . VAL A 1 348 ? -31.391 -2.688 26.987 1.00 96.88 348 VAL A C 1
ATOM 2652 O O . VAL A 1 348 ? -31.632 -1.537 27.361 1.00 96.88 348 VAL A O 1
ATOM 2655 N N . GLU A 1 349 ? -32.243 -3.693 27.197 1.00 94.88 349 GLU A N 1
ATOM 2656 C CA . GLU A 1 349 ? -33.484 -3.563 27.969 1.00 94.88 349 GLU A CA 1
ATOM 2657 C C . GLU A 1 349 ? -33.201 -3.159 29.423 1.00 94.88 349 GLU A C 1
ATOM 2659 O O . GLU A 1 349 ? -33.879 -2.258 29.923 1.00 94.88 349 GLU A O 1
ATOM 2664 N N . ASN A 1 350 ? -32.160 -3.730 30.041 1.00 92.62 350 ASN A N 1
ATOM 2665 C CA . ASN A 1 350 ? -31.706 -3.401 31.397 1.00 92.62 350 ASN A CA 1
ATOM 2666 C C . ASN A 1 350 ? -30.989 -2.034 31.467 1.00 92.62 350 ASN A C 1
ATOM 2668 O O . ASN A 1 350 ? -31.377 -1.157 32.237 1.00 92.62 350 ASN A O 1
ATOM 2672 N N . SER A 1 351 ? -29.948 -1.841 30.651 1.00 93.12 351 SER A N 1
ATOM 2673 C CA . SER A 1 351 ? -28.969 -0.746 30.772 1.00 93.12 351 SER A CA 1
ATOM 2674 C C . SER A 1 351 ? -29.404 0.568 30.118 1.00 93.12 351 SER A C 1
ATOM 2676 O O . SER A 1 351 ? -28.899 1.633 30.462 1.00 93.12 351 SER A O 1
ATOM 2678 N N . ARG A 1 352 ? -30.361 0.523 29.181 1.00 94.56 352 ARG A N 1
ATOM 2679 C CA . ARG A 1 352 ? -30.972 1.707 28.540 1.00 94.56 352 ARG A CA 1
ATOM 2680 C C . ARG A 1 352 ? -29.979 2.754 27.966 1.00 94.56 352 ARG A C 1
ATOM 2682 O O . ARG A 1 352 ? -30.266 3.953 28.088 1.00 94.56 352 ARG A O 1
ATOM 2689 N N . PRO A 1 353 ? -28.871 2.366 27.293 1.00 94.62 353 PRO A N 1
ATOM 2690 C CA . PRO A 1 353 ? -27.841 3.301 26.820 1.00 94.62 353 PRO A CA 1
ATOM 2691 C C . PRO A 1 353 ? -28.402 4.403 25.889 1.00 94.62 353 PRO A C 1
ATOM 2693 O O . PRO A 1 353 ? -29.293 4.116 25.074 1.00 94.62 353 PRO A O 1
ATOM 2696 N N . PRO A 1 354 ? -27.894 5.653 25.960 1.00 94.75 354 PRO A N 1
ATOM 2697 C CA . PRO A 1 354 ? -28.304 6.759 25.089 1.00 94.75 354 PRO A CA 1
ATOM 2698 C C . PRO A 1 354 ? -28.064 6.527 23.591 1.00 94.75 354 PRO A C 1
ATOM 2700 O O . PRO A 1 354 ? -28.917 6.897 22.781 1.00 94.75 354 PRO A O 1
ATOM 2703 N N . ILE A 1 355 ? -26.932 5.918 23.222 1.00 97.44 355 ILE A N 1
ATOM 2704 C CA . ILE A 1 355 ? -26.553 5.627 21.832 1.00 97.44 355 ILE A CA 1
ATOM 2705 C C . ILE A 1 355 ? -26.341 4.118 21.661 1.00 97.44 355 ILE A C 1
ATOM 2707 O O . ILE A 1 355 ? -25.628 3.484 22.436 1.00 97.44 355 ILE A O 1
ATOM 2711 N N . ILE A 1 356 ? -26.923 3.546 20.606 1.00 98.38 356 ILE A N 1
ATOM 2712 C CA . ILE A 1 356 ? -26.667 2.167 20.173 1.00 98.38 356 ILE A CA 1
ATOM 2713 C C . ILE A 1 356 ? -26.348 2.178 18.683 1.00 98.38 356 ILE A C 1
ATOM 2715 O O . ILE A 1 356 ? -27.138 2.702 17.897 1.00 98.38 356 ILE A O 1
ATOM 2719 N N . ILE A 1 357 ? -25.233 1.560 18.292 1.00 98.44 357 ILE A N 1
ATOM 2720 C CA . ILE A 1 357 ? -24.847 1.350 16.892 1.00 98.44 357 ILE A CA 1
ATOM 2721 C C . ILE A 1 357 ? -24.649 -0.149 16.647 1.00 98.44 357 ILE A C 1
ATOM 2723 O O . ILE A 1 357 ? -23.840 -0.794 17.312 1.00 98.44 357 ILE A O 1
ATOM 2727 N N . LEU A 1 358 ? -25.369 -0.706 15.671 1.00 97.88 358 LEU A N 1
ATOM 2728 C CA . LEU A 1 358 ? -25.193 -2.087 15.211 1.00 97.88 358 LEU A CA 1
ATOM 2729 C C . LEU A 1 358 ? -24.631 -2.132 13.789 1.00 97.88 358 LEU A C 1
ATOM 2731 O O . LEU A 1 358 ? -25.026 -1.326 12.946 1.00 97.88 358 LEU A O 1
ATOM 2735 N N . GLU A 1 359 ? -23.805 -3.138 13.503 1.00 96.12 359 GLU A N 1
ATOM 2736 C CA . GLU A 1 359 ? -23.341 -3.504 12.155 1.00 96.12 359 GLU A CA 1
ATOM 2737 C C . GLU A 1 359 ? -23.766 -4.945 11.832 1.00 96.12 359 GLU A C 1
ATOM 2739 O O . GLU A 1 359 ? -23.708 -5.822 12.697 1.00 96.12 359 GLU A O 1
ATOM 2744 N N . ASN A 1 360 ? -24.229 -5.199 10.603 1.00 93.38 360 ASN A N 1
ATOM 2745 C CA . ASN A 1 360 ? -24.349 -6.558 10.066 1.00 93.38 360 ASN A CA 1
ATOM 2746 C C . ASN A 1 360 ? -24.381 -6.582 8.517 1.00 93.38 360 ASN A C 1
ATOM 2748 O O . ASN A 1 360 ? -24.470 -5.563 7.818 1.00 93.38 360 ASN A O 1
ATOM 2752 N N . VAL A 1 361 ? -24.401 -7.786 7.939 1.00 90.31 361 VAL A N 1
ATOM 2753 C CA . VAL A 1 361 ? -24.554 -7.998 6.492 1.00 90.31 361 VAL A CA 1
ATOM 2754 C C . VAL A 1 361 ? -25.905 -7.494 5.956 1.00 90.31 361 VAL A C 1
ATOM 2756 O O . VAL A 1 361 ? -26.924 -7.465 6.646 1.00 90.31 361 VAL A O 1
ATOM 2759 N N . CYS A 1 362 ? -25.950 -7.162 4.660 1.00 89.69 362 CYS A N 1
ATOM 2760 C CA . CYS A 1 362 ? -27.157 -6.646 3.988 1.00 89.69 362 CYS A CA 1
ATOM 2761 C C . CYS A 1 362 ? -28.386 -7.569 4.055 1.00 89.69 362 CYS A C 1
ATOM 2763 O O . CYS A 1 362 ? -29.506 -7.098 3.888 1.00 89.69 362 CYS A O 1
ATOM 2765 N N . ASN A 1 363 ? -28.171 -8.868 4.268 1.00 87.94 363 ASN A N 1
ATOM 2766 C CA . ASN A 1 363 ? -29.216 -9.890 4.321 1.00 87.94 363 ASN A CA 1
ATOM 2767 C C . ASN A 1 363 ? -29.828 -10.078 5.721 1.00 87.94 363 ASN A C 1
ATOM 2769 O O . ASN A 1 363 ? -30.780 -10.846 5.854 1.00 87.94 363 ASN A O 1
ATOM 2773 N N . ALA A 1 364 ? -29.278 -9.441 6.763 1.00 87.25 364 ALA A N 1
ATOM 2774 C CA . ALA A 1 364 ? -29.854 -9.514 8.101 1.00 87.25 364 ALA A CA 1
ATOM 2775 C C . ALA A 1 364 ? -31.277 -8.906 8.109 1.00 87.25 364 ALA A C 1
ATOM 2777 O O . ALA A 1 364 ? -31.589 -8.047 7.276 1.00 87.25 364 ALA A O 1
ATOM 2778 N N . PRO A 1 365 ? -32.179 -9.336 9.011 1.00 89.56 365 PRO A N 1
ATOM 2779 C CA . PRO A 1 365 ? -33.594 -8.966 8.964 1.00 89.56 365 PRO A CA 1
ATOM 2780 C C . PRO A 1 365 ? -33.852 -7.566 9.552 1.00 89.56 365 PRO A C 1
ATOM 2782 O O . PRO A 1 365 ? -34.636 -7.400 10.485 1.00 89.56 365 PRO A O 1
ATOM 2785 N N . TRP A 1 366 ? -33.208 -6.542 8.993 1.00 93.44 366 TRP A N 1
ATOM 2786 C CA . TRP A 1 366 ? -33.193 -5.164 9.495 1.00 93.44 366 TRP A CA 1
ATOM 2787 C C . TRP A 1 366 ? -34.567 -4.552 9.834 1.00 93.44 366 TRP A C 1
ATOM 2789 O O . TRP A 1 366 ? -34.665 -3.921 10.886 1.00 93.44 366 TRP A O 1
ATOM 2799 N N . PRO A 1 367 ? -35.659 -4.781 9.070 1.00 95.25 367 PRO A N 1
ATOM 2800 C CA . PRO A 1 367 ? -36.993 -4.334 9.478 1.00 95.25 367 PRO A CA 1
ATOM 2801 C C . PRO A 1 367 ? -37.490 -4.967 10.791 1.00 95.25 367 PRO A C 1
ATOM 2803 O O . PRO A 1 367 ? -38.135 -4.281 11.579 1.00 95.25 367 PRO A O 1
ATOM 2806 N N . LYS A 1 368 ? -37.161 -6.242 11.068 1.00 92.50 368 LYS A N 1
ATOM 2807 C CA . LYS A 1 368 ? -37.454 -6.884 12.366 1.00 92.50 368 LYS A CA 1
ATOM 2808 C C . LYS A 1 368 ? -36.583 -6.307 13.482 1.00 92.50 368 LYS A C 1
ATOM 2810 O O . LYS A 1 368 ? -37.090 -6.073 14.573 1.00 92.50 368 LYS A O 1
ATOM 2815 N N . VAL A 1 369 ? -35.296 -6.071 13.211 1.00 93.31 369 VAL A N 1
ATOM 2816 C CA . VAL A 1 369 ? -34.357 -5.483 14.185 1.00 93.31 369 VAL A CA 1
ATOM 2817 C C . VAL A 1 369 ? -34.837 -4.094 14.615 1.00 93.31 369 VAL A C 1
ATOM 2819 O O . VAL A 1 369 ? -34.976 -3.840 15.809 1.00 93.31 369 VAL A O 1
ATOM 2822 N N . LYS A 1 370 ? -35.197 -3.232 13.654 1.00 95.56 370 LYS A N 1
ATOM 2823 C CA . LYS A 1 370 ? -35.824 -1.929 13.918 1.00 95.56 370 LYS A CA 1
ATOM 2824 C C . LYS A 1 370 ? -37.093 -2.070 14.766 1.00 95.56 370 LYS A C 1
ATOM 2826 O O . LYS A 1 370 ? -37.187 -1.426 15.805 1.00 95.56 370 LYS A O 1
ATOM 2831 N N . ALA A 1 371 ? -38.018 -2.954 14.383 1.00 95.75 371 ALA A N 1
ATOM 2832 C CA . ALA A 1 371 ? -39.266 -3.164 15.120 1.00 95.75 371 ALA A CA 1
ATOM 2833 C C . ALA A 1 371 ? -39.047 -3.642 16.575 1.00 95.75 371 ALA A C 1
ATOM 2835 O O . ALA A 1 371 ? -39.797 -3.249 17.468 1.00 95.75 371 ALA A O 1
ATOM 2836 N N . LYS A 1 372 ? -38.002 -4.443 16.841 1.00 94.56 372 LYS A N 1
ATOM 2837 C CA . LYS A 1 372 ? -37.610 -4.842 18.205 1.00 94.56 372 LYS A CA 1
ATOM 2838 C C . LYS A 1 372 ? -37.167 -3.624 19.029 1.00 94.56 372 LYS A C 1
ATOM 2840 O O . LYS A 1 372 ? -37.745 -3.391 20.088 1.00 94.56 372 LYS A O 1
ATOM 2845 N N . PHE A 1 373 ? -36.260 -2.784 18.519 1.00 96.75 373 PHE A N 1
ATOM 2846 C CA . PHE A 1 373 ? -35.898 -1.517 19.181 1.00 96.75 373 PHE A CA 1
ATOM 2847 C C . PHE A 1 373 ? -37.110 -0.594 19.390 1.00 96.75 373 PHE A C 1
ATOM 2849 O O . PHE A 1 373 ? -37.286 -0.026 20.469 1.00 96.75 373 PHE A O 1
ATOM 2856 N N . GLU A 1 374 ? -37.996 -0.500 18.397 1.00 95.06 374 GLU A N 1
ATOM 2857 C CA . GLU A 1 374 ? -39.225 0.287 18.497 1.00 95.06 374 GLU A CA 1
ATOM 2858 C C . GLU A 1 374 ? -40.157 -0.207 19.610 1.00 95.06 374 GLU A C 1
ATOM 2860 O O . GLU A 1 374 ? -40.719 0.637 20.319 1.00 95.06 374 GLU A O 1
ATOM 2865 N N . SER A 1 375 ? -40.273 -1.528 19.806 1.00 95.81 375 SER A N 1
ATOM 2866 C CA . SER A 1 375 ? -41.060 -2.125 20.895 1.00 95.81 375 SER A CA 1
ATOM 2867 C C . SER A 1 375 ? -40.484 -1.851 22.288 1.00 95.81 375 SER A C 1
ATOM 2869 O O . SER A 1 375 ? -41.255 -1.596 23.208 1.00 95.81 375 SER A O 1
ATOM 2871 N N . ILE A 1 376 ? -39.155 -1.777 22.435 1.00 95.81 376 ILE A N 1
ATOM 2872 C CA . ILE A 1 376 ? -38.490 -1.465 23.714 1.00 95.81 376 ILE A CA 1
ATOM 2873 C C . ILE A 1 376 ? -38.267 0.045 23.932 1.00 95.81 376 ILE A C 1
ATOM 2875 O O . ILE A 1 376 ? -37.422 0.458 24.730 1.00 95.81 376 ILE A O 1
ATOM 2879 N N . GLY A 1 377 ? -39.012 0.904 23.230 1.00 95.19 377 GLY A N 1
ATOM 2880 C CA . GLY A 1 377 ? -39.018 2.351 23.476 1.00 95.19 377 GLY A CA 1
ATOM 2881 C C . GLY A 1 377 ? -37.838 3.138 22.884 1.00 95.19 377 GLY A C 1
ATOM 2882 O O . GLY A 1 377 ? -37.611 4.280 23.289 1.00 95.19 377 GLY A O 1
ATOM 2883 N N . TYR A 1 378 ? -37.102 2.573 21.927 1.00 96.50 378 TYR A N 1
ATOM 2884 C CA . TYR A 1 378 ? -36.120 3.297 21.111 1.00 96.50 378 TYR A CA 1
ATOM 2885 C C . TYR A 1 378 ? -36.747 3.761 19.787 1.00 96.50 378 TYR A C 1
ATOM 2887 O O . TYR A 1 378 ? -37.646 3.110 19.262 1.00 96.50 378 TYR A O 1
ATOM 2895 N N . ASP A 1 379 ? -36.289 4.886 19.239 1.00 95.19 379 ASP A N 1
ATOM 2896 C CA . ASP A 1 379 ? -36.415 5.173 17.805 1.00 95.19 379 ASP A CA 1
ATOM 2897 C C . ASP A 1 379 ? -35.168 4.596 17.122 1.00 95.19 379 ASP A C 1
ATOM 2899 O O . ASP A 1 379 ? -34.067 4.728 17.660 1.00 95.19 379 ASP A O 1
ATOM 2903 N N . ALA A 1 380 ? -35.318 3.978 15.946 1.00 96.12 380 ALA A N 1
ATOM 2904 C CA . ALA A 1 380 ? -34.204 3.365 15.221 1.00 96.12 380 ALA A CA 1
ATOM 2905 C C . ALA A 1 380 ? -34.326 3.524 13.697 1.00 96.12 380 ALA A C 1
ATOM 2907 O O . ALA A 1 380 ? -35.426 3.493 13.148 1.00 96.12 380 ALA A O 1
ATOM 2908 N N . GLU A 1 381 ? -33.195 3.650 13.003 1.00 97.12 381 GLU A N 1
ATOM 2909 C CA . GLU A 1 381 ? -33.108 3.645 11.535 1.00 97.12 381 GLU A CA 1
ATOM 2910 C C . GLU A 1 381 ? -31.814 2.970 11.067 1.00 97.12 381 GLU A C 1
ATOM 2912 O O . GLU A 1 381 ? -30.818 2.948 11.788 1.00 97.12 381 GLU A O 1
ATOM 2917 N N . PHE A 1 382 ? -31.823 2.429 9.846 1.00 97.19 382 PHE A N 1
ATOM 2918 C CA . PHE A 1 382 ? -30.687 1.703 9.273 1.00 97.19 382 PHE A CA 1
ATOM 2919 C C . PHE A 1 382 ? -30.443 2.048 7.802 1.00 97.19 382 PHE A C 1
ATOM 2921 O O . PHE A 1 382 ? -31.372 2.370 7.060 1.00 97.19 382 PHE A O 1
ATOM 2928 N N . SER A 1 383 ? -29.189 1.947 7.357 1.00 97.06 383 SER A N 1
ATOM 2929 C CA . SER A 1 383 ? -28.824 2.103 5.945 1.00 97.06 383 SER A CA 1
ATOM 2930 C C . SER A 1 383 ? -27.597 1.287 5.561 1.00 97.06 383 SER A C 1
ATOM 2932 O O . SER A 1 383 ? -26.738 0.954 6.375 1.00 97.06 383 SER A O 1
ATOM 2934 N N . ARG A 1 384 ? -27.535 0.977 4.266 1.00 96.69 384 ARG A N 1
ATOM 2935 C CA . ARG A 1 384 ? -26.398 0.358 3.597 1.00 96.69 384 ARG A CA 1
ATOM 2936 C C . ARG A 1 384 ? -25.294 1.393 3.380 1.00 96.69 384 ARG A C 1
ATOM 2938 O O . ARG A 1 384 ? -25.529 2.400 2.715 1.00 96.69 384 ARG A O 1
ATOM 2945 N N . PHE A 1 385 ? -24.087 1.066 3.821 1.00 96.62 385 PHE A N 1
ATOM 2946 C CA . PHE A 1 385 ? -22.856 1.795 3.520 1.00 96.62 385 PHE A CA 1
ATOM 2947 C C . PHE A 1 385 ? -21.849 0.856 2.832 1.00 96.62 385 PHE A C 1
ATOM 2949 O O . PHE A 1 385 ? -22.004 -0.369 2.841 1.00 96.62 385 PHE A O 1
ATOM 2956 N N . ASP A 1 386 ? -20.857 1.419 2.147 1.00 96.31 386 ASP A N 1
ATOM 2957 C CA . ASP A 1 386 ? -19.866 0.664 1.375 1.00 96.31 386 ASP A CA 1
ATOM 2958 C C . ASP A 1 386 ? -18.509 1.360 1.492 1.00 96.31 386 ASP A C 1
ATOM 2960 O O . ASP A 1 386 ? -18.397 2.551 1.205 1.00 96.31 386 ASP A O 1
ATOM 2964 N N . THR A 1 387 ? -17.508 0.626 1.967 1.00 96.88 387 THR A N 1
ATOM 2965 C CA . THR A 1 387 ? -16.279 1.183 2.555 1.00 96.88 387 THR A CA 1
ATOM 2966 C C . THR A 1 387 ? -15.461 2.059 1.592 1.00 96.88 387 THR A C 1
ATOM 2968 O O . THR A 1 387 ? -14.935 3.081 2.012 1.00 96.88 387 THR A O 1
ATOM 2971 N N . LYS A 1 388 ? -15.486 1.793 0.278 1.00 94.94 388 LYS A N 1
ATOM 2972 C CA . LYS A 1 388 ? -14.894 2.662 -0.770 1.00 94.94 388 LYS A CA 1
ATOM 2973 C C . LYS A 1 388 ? -15.500 4.065 -0.894 1.00 94.94 388 LYS A C 1
ATOM 2975 O O . LYS A 1 388 ? -14.975 4.883 -1.645 1.00 94.94 388 LYS A O 1
ATOM 2980 N N . HIS A 1 389 ? -16.615 4.338 -0.219 1.00 95.69 389 HIS A N 1
ATOM 2981 C CA . HIS A 1 389 ? -17.195 5.677 -0.083 1.00 95.69 389 HIS A CA 1
ATOM 2982 C C . HIS A 1 389 ? -16.851 6.329 1.266 1.00 95.69 389 HIS A C 1
ATOM 2984 O O . HIS A 1 389 ? -17.380 7.391 1.574 1.00 95.69 389 HIS A O 1
ATOM 2990 N N . TYR A 1 390 ? -15.965 5.700 2.042 1.00 96.75 390 TYR A N 1
ATOM 2991 C CA . TYR A 1 390 ? -15.431 6.149 3.323 1.00 96.75 390 TYR A CA 1
ATOM 2992 C C . TYR A 1 390 ? -13.923 5.830 3.372 1.00 96.75 390 TYR A C 1
ATOM 2994 O O . TYR A 1 390 ? -13.464 4.988 4.143 1.00 96.75 390 TYR A O 1
ATOM 3002 N N . TYR A 1 391 ? -13.156 6.555 2.551 1.00 95.62 391 TYR A N 1
ATOM 3003 C CA . TYR A 1 391 ? -11.684 6.624 2.502 1.00 95.62 391 TYR A CA 1
ATOM 3004 C C . TYR A 1 391 ? -10.911 5.365 2.047 1.00 95.62 391 TYR A C 1
ATOM 3006 O O . TYR A 1 391 ? -10.020 5.483 1.210 1.00 95.62 391 TYR A O 1
ATOM 3014 N N . ILE A 1 392 ? -11.228 4.173 2.553 1.00 96.19 392 ILE A N 1
ATOM 3015 C CA . ILE A 1 392 ? -10.457 2.937 2.307 1.00 96.19 392 ILE A CA 1
ATOM 3016 C C . ILE A 1 392 ? -10.899 2.284 0.979 1.00 96.19 392 ILE A C 1
ATOM 3018 O O . ILE A 1 392 ? -12.105 2.143 0.774 1.00 96.19 392 ILE A O 1
ATOM 3022 N N . PRO A 1 393 ? -10.003 1.818 0.078 1.00 94.50 393 PRO A N 1
ATOM 3023 C CA . PRO A 1 393 ? -10.348 1.281 -1.255 1.00 94.50 393 PRO A CA 1
ATOM 3024 C C . PRO A 1 393 ? -10.996 -0.124 -1.249 1.00 94.50 393 PRO A C 1
ATOM 3026 O O . PRO A 1 393 ? -10.671 -0.996 -2.060 1.00 94.50 393 PRO A O 1
ATOM 3029 N N . HIS A 1 394 ? -11.961 -0.359 -0.354 1.00 94.69 394 HIS A N 1
ATOM 3030 C CA . HIS A 1 394 ? -12.597 -1.656 -0.125 1.00 94.69 394 HIS A CA 1
ATOM 3031 C C . HIS A 1 394 ? -14.068 -1.686 -0.542 1.00 94.69 394 HIS A C 1
ATOM 3033 O O . HIS A 1 394 ? -14.908 -0.969 -0.005 1.00 94.69 394 HIS A O 1
ATOM 3039 N N . THR A 1 395 ? -14.439 -2.603 -1.439 1.00 93.50 395 THR A N 1
ATOM 3040 C CA . THR A 1 395 ? -15.849 -2.948 -1.700 1.00 93.50 395 THR A CA 1
ATOM 3041 C C . THR A 1 395 ? -16.398 -3.890 -0.619 1.00 93.50 395 THR A C 1
ATOM 3043 O O . THR A 1 395 ? -16.853 -5.001 -0.893 1.00 93.50 395 THR A O 1
ATOM 3046 N N . ARG A 1 396 ? -16.375 -3.432 0.638 1.00 93.38 396 ARG A N 1
ATOM 3047 C CA . ARG A 1 396 ? -17.085 -4.045 1.768 1.00 93.38 396 ARG A CA 1
ATOM 3048 C C . ARG A 1 396 ? -18.377 -3.274 1.991 1.00 93.38 396 ARG A C 1
ATOM 3050 O O . ARG A 1 396 ? -18.386 -2.232 2.643 1.00 93.38 396 ARG A O 1
ATOM 3057 N N . THR A 1 397 ? -19.471 -3.789 1.434 1.00 94.69 397 THR A N 1
ATOM 3058 C CA . THR A 1 397 ? -20.816 -3.332 1.791 1.00 94.69 397 THR A CA 1
ATOM 3059 C C . THR A 1 397 ? -21.237 -3.940 3.134 1.00 94.69 397 THR A C 1
ATOM 3061 O O . THR A 1 397 ? -21.160 -5.163 3.301 1.00 94.69 397 THR A O 1
ATOM 3064 N N . ARG A 1 398 ? -21.767 -3.113 4.042 1.00 95.06 398 ARG A N 1
ATOM 3065 C CA . ARG A 1 398 ? -22.490 -3.513 5.265 1.00 95.06 398 ARG A CA 1
ATOM 3066 C C . ARG A 1 398 ? -23.718 -2.631 5.483 1.00 95.06 398 ARG A C 1
ATOM 3068 O O . ARG A 1 398 ? -23.920 -1.655 4.761 1.00 95.06 398 ARG A O 1
ATOM 3075 N N . VAL A 1 399 ? -24.574 -3.001 6.427 1.00 96.88 399 VAL A N 1
ATOM 3076 C CA . VAL A 1 399 ? -25.676 -2.153 6.897 1.00 96.88 399 VAL A CA 1
ATOM 3077 C C . VAL A 1 399 ? -25.399 -1.796 8.348 1.00 96.88 399 VAL A C 1
ATOM 3079 O O . VAL A 1 399 ? -25.062 -2.666 9.146 1.00 96.88 399 VAL A O 1
ATOM 3082 N N . TYR A 1 400 ? -25.546 -0.512 8.661 1.00 98.12 400 TYR A N 1
ATOM 3083 C CA . TYR A 1 400 ? -25.453 0.002 10.018 1.00 98.12 400 TYR A CA 1
ATOM 3084 C C . TYR A 1 400 ? -26.828 0.499 10.463 1.00 98.12 400 TYR A C 1
ATOM 3086 O O . TYR A 1 400 ? -27.571 1.079 9.664 1.00 98.12 400 TYR A O 1
ATOM 3094 N N . LEU A 1 401 ? -27.146 0.287 11.736 1.00 98.12 401 LEU A N 1
ATOM 3095 C CA . LEU A 1 401 ? -28.349 0.772 12.408 1.00 98.12 401 LEU A CA 1
ATOM 3096 C C . LEU A 1 401 ? -27.939 1.630 13.599 1.00 98.12 401 LEU A C 1
ATOM 3098 O O . LEU A 1 401 ? -27.069 1.221 14.364 1.00 98.12 401 LEU A O 1
ATOM 3102 N N . ILE A 1 402 ? -28.606 2.767 13.783 1.00 98.12 402 ILE A N 1
ATOM 3103 C CA . ILE A 1 402 ? -28.582 3.516 15.042 1.00 98.12 402 ILE A CA 1
ATOM 3104 C C . ILE A 1 402 ? -29.924 3.349 15.756 1.00 98.12 402 ILE A C 1
ATOM 3106 O O . ILE A 1 402 ? -30.980 3.354 15.115 1.00 98.12 402 ILE A O 1
ATOM 3110 N N . ALA A 1 403 ? -29.886 3.246 17.082 1.00 97.56 403 ALA A N 1
ATOM 3111 C CA . ALA A 1 403 ? -31.051 3.402 17.939 1.00 97.56 403 ALA A CA 1
ATOM 3112 C C . ALA A 1 403 ? -30.758 4.394 19.078 1.00 97.56 403 ALA A C 1
ATOM 3114 O O . ALA A 1 403 ? -29.690 4.355 19.686 1.00 97.56 403 ALA A O 1
ATOM 3115 N N . THR A 1 404 ? -31.726 5.263 19.381 1.00 96.56 404 THR A N 1
ATOM 3116 C CA . THR A 1 404 ? -31.681 6.222 20.505 1.00 96.56 404 THR A CA 1
ATOM 3117 C C . THR A 1 404 ? -33.007 6.208 21.284 1.00 96.56 404 THR A C 1
ATOM 3119 O O . THR A 1 404 ? -34.059 6.065 20.650 1.00 96.56 404 THR A O 1
ATOM 3122 N N . PRO A 1 405 ? -33.031 6.377 22.621 1.00 94.50 405 PRO A N 1
ATOM 3123 C CA . PRO A 1 405 ? -34.270 6.352 23.402 1.00 94.50 405 PRO A CA 1
ATOM 3124 C C . PRO A 1 405 ? -35.300 7.389 22.928 1.00 94.50 405 PRO A C 1
ATOM 3126 O O . PRO A 1 405 ? -34.964 8.560 22.755 1.00 94.50 405 PRO A O 1
ATOM 3129 N N . LYS A 1 406 ? -36.583 7.006 22.814 1.00 91.50 406 LYS A N 1
ATOM 3130 C CA . LYS A 1 406 ? -37.669 7.907 22.359 1.00 91.50 406 LYS A CA 1
ATOM 3131 C C . LYS A 1 406 ? -37.801 9.194 23.184 1.00 91.50 406 LYS A C 1
ATOM 3133 O O . LYS A 1 406 ? -38.255 10.202 22.653 1.00 91.50 406 LYS A O 1
ATOM 3138 N N . LYS A 1 407 ? -37.350 9.188 24.447 1.00 87.75 407 LYS A N 1
ATOM 3139 C CA . LYS A 1 407 ? -37.299 10.373 25.325 1.00 87.75 407 LYS A CA 1
ATOM 3140 C C . LYS A 1 407 ? -36.384 11.504 24.823 1.00 87.75 407 LYS A C 1
ATOM 3142 O O . LYS A 1 407 ? -36.610 12.642 25.204 1.00 87.75 407 LYS A O 1
ATOM 3147 N N . LEU A 1 408 ? -35.392 11.218 23.971 1.00 86.19 408 LEU A N 1
ATOM 3148 C CA . LEU A 1 408 ? -34.475 12.230 23.413 1.00 86.19 408 LEU A CA 1
ATOM 3149 C C . LEU A 1 408 ? -35.061 12.967 22.192 1.00 86.19 408 LEU A C 1
ATOM 3151 O O . LEU A 1 408 ? -34.443 13.877 21.646 1.00 86.19 408 LEU A O 1
ATOM 3155 N N . ARG A 1 409 ? -36.251 12.572 21.722 1.00 81.44 409 ARG A N 1
ATOM 3156 C CA . ARG A 1 409 ? -36.868 13.122 20.513 1.00 81.44 409 ARG A CA 1
ATOM 3157 C C . ARG A 1 409 ? -37.564 14.454 20.796 1.00 81.44 409 ARG A C 1
ATOM 3159 O O . ARG A 1 409 ? -38.687 14.482 21.300 1.00 81.44 409 ARG A O 1
ATOM 3166 N N . MET A 1 410 ? -36.951 15.559 20.374 1.00 75.00 410 MET A N 1
ATOM 3167 C CA . MET A 1 410 ? -37.601 16.872 20.415 1.00 75.00 410 MET A CA 1
ATOM 3168 C C . MET A 1 410 ? -38.847 16.925 19.516 1.00 75.00 410 MET A C 1
ATOM 3170 O O . MET A 1 410 ? -38.861 16.425 18.387 1.00 75.00 410 MET A O 1
ATOM 3174 N N . SER A 1 411 ? -39.908 17.582 19.993 1.00 69.31 411 SER A N 1
ATOM 3175 C CA . SER A 1 411 ? -41.111 17.794 19.182 1.00 69.31 411 SER A CA 1
ATOM 3176 C C . SER A 1 411 ? -40.810 18.669 17.952 1.00 69.31 411 SER A C 1
ATOM 3178 O O . SER A 1 411 ? -40.006 19.596 18.020 1.00 69.31 411 SER A O 1
ATOM 3180 N N . LYS A 1 412 ? -41.476 18.381 16.823 1.00 70.19 412 LYS A N 1
ATOM 3181 C CA . LYS A 1 412 ? -41.327 19.050 15.507 1.00 70.19 412 LYS A CA 1
ATOM 3182 C C . LYS A 1 412 ? -39.991 18.837 14.766 1.00 70.19 412 LYS A C 1
ATOM 3184 O O . LYS A 1 412 ? -39.921 19.215 13.599 1.00 70.19 412 LYS A O 1
ATOM 3189 N N . GLN A 1 413 ? -38.979 18.207 15.363 1.00 72.81 413 GLN A N 1
ATOM 3190 C CA . GLN A 1 413 ? -37.743 17.820 14.663 1.00 72.81 413 GLN A CA 1
ATOM 3191 C C . GLN A 1 413 ? -37.834 16.401 14.051 1.00 72.81 413 GLN A C 1
ATOM 3193 O O . GLN A 1 413 ? -38.678 15.600 14.474 1.00 72.81 413 GLN A O 1
ATOM 3198 N N . PRO A 1 414 ? -37.006 16.060 13.037 1.00 76.56 414 PRO A N 1
ATOM 3199 C CA . PRO A 1 414 ? -36.801 14.664 12.638 1.00 76.56 414 PRO A CA 1
ATOM 3200 C C . PRO A 1 414 ? -36.244 13.842 13.813 1.00 76.56 414 PRO A C 1
ATOM 3202 O O . PRO A 1 414 ? -35.576 14.381 14.689 1.00 76.56 414 PRO A O 1
ATOM 3205 N N . SER A 1 415 ? -36.492 12.528 13.836 1.00 88.06 415 SER A N 1
ATOM 3206 C CA . SER A 1 415 ? -35.865 11.659 14.840 1.00 88.06 415 SER A CA 1
ATOM 3207 C C . SER A 1 415 ? -34.346 11.612 14.637 1.00 88.06 415 SER A C 1
ATOM 3209 O O . SER A 1 415 ? -33.879 11.620 13.492 1.00 88.06 415 SER A O 1
ATOM 3211 N N . ILE A 1 416 ? -33.582 11.520 15.733 1.00 93.44 416 ILE A N 1
ATOM 3212 C CA . ILE A 1 416 ? -32.109 11.445 15.713 1.00 93.44 416 ILE A CA 1
ATOM 3213 C C . ILE A 1 416 ? -31.610 10.386 14.704 1.00 93.44 416 ILE A C 1
ATOM 3215 O O . ILE A 1 416 ? -30.789 10.738 13.857 1.00 93.44 416 ILE A O 1
ATOM 3219 N N . PRO A 1 417 ? -32.174 9.158 14.636 1.00 95.69 417 PRO A N 1
ATOM 3220 C CA . PRO A 1 417 ? -31.811 8.180 13.607 1.00 95.69 417 PRO A CA 1
ATOM 3221 C C . PRO A 1 417 ? -32.025 8.629 12.148 1.00 95.69 417 PRO A C 1
ATOM 3223 O O . PRO A 1 417 ? -31.226 8.297 11.274 1.00 95.69 417 PRO A O 1
ATOM 3226 N N . SER A 1 418 ? -33.066 9.420 11.862 1.00 93.81 418 SER A N 1
ATOM 3227 C CA . SER A 1 418 ? -33.314 9.958 10.510 1.00 93.81 418 SER A CA 1
ATOM 3228 C C . SER A 1 418 ? -32.317 11.059 10.130 1.00 93.81 418 SER A C 1
ATOM 3230 O O . SER A 1 418 ? -31.902 11.161 8.971 1.00 93.81 418 SER A O 1
ATOM 3232 N N . ALA A 1 419 ? -31.927 11.890 11.101 1.00 95.12 419 ALA A N 1
ATOM 3233 C CA . ALA A 1 419 ? -30.880 12.891 10.919 1.00 95.12 419 ALA A CA 1
ATOM 3234 C C . ALA A 1 419 ? -29.508 12.218 10.740 1.00 95.12 419 ALA A C 1
ATOM 3236 O O . ALA A 1 419 ? -28.774 12.558 9.814 1.00 95.12 419 ALA A O 1
ATOM 3237 N N . TRP A 1 420 ? -29.219 11.186 11.536 1.00 97.31 420 TRP A N 1
ATOM 3238 C CA . TRP A 1 420 ? -27.991 10.391 11.480 1.00 97.31 420 TRP A CA 1
ATOM 3239 C C . TRP A 1 420 ? -27.775 9.743 10.113 1.00 97.31 420 TRP A C 1
ATOM 3241 O O . TRP A 1 420 ? -26.707 9.899 9.525 1.00 97.31 420 TRP A O 1
ATOM 3251 N N . LEU A 1 421 ? -28.815 9.126 9.535 1.00 95.81 421 LEU A N 1
ATOM 3252 C CA . LEU A 1 421 ? -28.761 8.606 8.163 1.00 95.81 421 LEU A CA 1
ATOM 3253 C C . LEU A 1 421 ? -28.347 9.662 7.133 1.00 95.81 421 LEU A C 1
ATOM 3255 O O . LEU A 1 421 ? -27.651 9.350 6.164 1.00 95.81 421 LEU A O 1
ATOM 3259 N N . THR A 1 422 ? -28.778 10.906 7.334 1.00 95.94 422 THR A N 1
ATOM 3260 C CA . THR A 1 422 ? -28.428 12.027 6.459 1.00 95.94 422 THR A CA 1
ATOM 3261 C C . THR A 1 422 ? -26.978 12.456 6.687 1.00 95.94 422 THR A C 1
ATOM 3263 O O . THR A 1 422 ? -26.236 12.591 5.716 1.00 95.94 422 THR A O 1
ATOM 3266 N N . LEU A 1 423 ? -26.549 12.597 7.944 1.00 97.12 423 LEU A N 1
ATOM 3267 C CA . LEU A 1 423 ? -25.205 13.047 8.313 1.00 97.12 423 LEU A CA 1
ATOM 3268 C C . LEU A 1 423 ? -24.115 12.034 7.921 1.00 97.12 423 LEU A C 1
ATOM 3270 O O . LEU A 1 423 ? -23.166 12.412 7.241 1.00 97.12 423 LEU A O 1
ATOM 3274 N N . VAL A 1 424 ? -24.286 10.736 8.208 1.00 97.56 424 VAL A N 1
ATOM 3275 C CA . VAL A 1 424 ? -23.337 9.689 7.764 1.00 97.56 424 VAL A CA 1
ATOM 3276 C C . VAL A 1 424 ? -23.246 9.636 6.234 1.00 97.56 424 VAL A C 1
ATOM 3278 O O . VAL A 1 424 ? -22.161 9.466 5.678 1.00 97.56 424 VAL A O 1
ATOM 3281 N N . SER A 1 425 ? -24.358 9.854 5.521 1.00 96.12 425 SER A N 1
ATOM 3282 C CA . SER A 1 425 ? -24.349 9.949 4.050 1.00 96.12 425 SER A CA 1
ATOM 3283 C C . SER A 1 425 ? -23.629 11.205 3.529 1.00 96.12 425 SER A C 1
ATOM 3285 O O . SER A 1 425 ? -23.128 11.189 2.409 1.00 96.12 425 SER A O 1
ATOM 3287 N N . GLN A 1 426 ? -23.559 12.282 4.319 1.00 96.12 426 GLN A N 1
ATOM 3288 C CA . GLN A 1 426 ? -22.788 13.498 4.022 1.00 96.12 426 GLN A CA 1
ATOM 3289 C C . GLN A 1 426 ? -21.314 13.407 4.457 1.00 96.12 426 GLN A C 1
ATOM 3291 O O . GLN A 1 426 ? -20.510 14.240 4.046 1.00 96.12 426 GLN A O 1
ATOM 3296 N N . MET A 1 427 ? -20.942 12.419 5.274 1.00 97.00 427 MET A N 1
ATOM 3297 C CA . MET A 1 427 ? -19.545 12.091 5.607 1.00 97.00 427 MET A CA 1
ATOM 3298 C C . MET A 1 427 ? -18.882 11.171 4.564 1.00 97.00 427 MET A C 1
ATOM 3300 O O . MET A 1 427 ? -17.709 10.829 4.701 1.00 97.00 427 MET A O 1
ATOM 3304 N N . ALA A 1 428 ? -19.614 10.771 3.518 1.00 95.50 428 ALA A N 1
ATOM 3305 C CA . ALA A 1 428 ? -19.099 9.914 2.459 1.00 95.50 428 ALA A CA 1
ATOM 3306 C C . ALA A 1 428 ? -18.033 10.633 1.611 1.00 95.50 428 ALA A C 1
ATOM 3308 O O . ALA A 1 428 ? -18.341 11.531 0.825 1.00 95.50 428 ALA A O 1
ATOM 3309 N N . ARG A 1 429 ? -16.785 10.177 1.728 1.00 93.94 429 ARG A N 1
ATOM 3310 C CA . ARG A 1 429 ? -15.638 10.588 0.915 1.00 93.94 429 ARG A CA 1
ATOM 3311 C C . ARG A 1 429 ? -15.078 9.358 0.186 1.00 93.94 429 ARG A C 1
ATOM 3313 O O . ARG A 1 429 ? -14.585 8.443 0.850 1.00 93.94 429 ARG A O 1
ATOM 3320 N N . PRO A 1 430 ? -15.146 9.302 -1.158 1.00 93.56 430 PRO A N 1
ATOM 3321 C CA . PRO A 1 430 ? -14.549 8.222 -1.936 1.00 93.56 430 PRO A CA 1
ATOM 3322 C C . PRO A 1 430 ? -13.074 7.964 -1.609 1.00 93.56 430 PRO A C 1
ATOM 3324 O O . PRO A 1 430 ? -12.326 8.884 -1.268 1.00 93.56 430 PRO A O 1
ATOM 3327 N N . ALA A 1 431 ? -12.670 6.701 -1.742 1.00 92.75 431 ALA A N 1
ATOM 3328 C CA . ALA A 1 431 ? -11.274 6.302 -1.646 1.00 92.75 431 ALA A CA 1
ATOM 3329 C C . ALA A 1 431 ? -10.436 6.981 -2.738 1.00 92.75 431 ALA A C 1
ATOM 3331 O O . ALA A 1 431 ? -10.807 6.966 -3.912 1.00 92.75 431 ALA A O 1
ATOM 3332 N N . SER A 1 432 ? -9.310 7.573 -2.336 1.00 92.44 432 SER A N 1
ATOM 3333 C CA . SER A 1 432 ? -8.425 8.364 -3.202 1.00 92.44 432 SER A CA 1
ATOM 3334 C C . SER A 1 432 ? -6.988 7.836 -3.251 1.00 92.44 432 SER A C 1
ATOM 3336 O O . SER A 1 432 ? -6.081 8.543 -3.671 1.00 92.44 432 SER A O 1
ATOM 3338 N N . ALA A 1 433 ? -6.769 6.591 -2.840 1.00 91.50 433 ALA A N 1
ATOM 3339 C CA . ALA A 1 433 ? -5.527 5.861 -3.057 1.00 91.50 433 ALA A CA 1
ATOM 3340 C C . ALA A 1 433 ? -5.867 4.409 -3.443 1.00 91.50 433 ALA A C 1
ATOM 3342 O O . ALA A 1 433 ? -6.849 3.869 -2.921 1.00 91.50 433 ALA A O 1
ATOM 3343 N N . PRO A 1 434 ? -5.125 3.778 -4.372 1.00 91.94 434 PRO A N 1
ATOM 3344 C CA . PRO A 1 434 ? -5.371 2.396 -4.774 1.00 91.94 434 PRO A CA 1
ATOM 3345 C C . PRO A 1 434 ? -4.987 1.426 -3.651 1.00 91.94 434 PRO A C 1
ATOM 3347 O O . PRO A 1 434 ? -4.202 1.764 -2.770 1.00 91.94 434 PRO A O 1
ATOM 3350 N N . LEU A 1 435 ? -5.496 0.191 -3.706 1.00 92.75 435 LEU A N 1
ATOM 3351 C CA . LEU A 1 435 ? -5.273 -0.829 -2.671 1.00 92.75 435 LEU A CA 1
ATOM 3352 C C . LEU A 1 435 ? -3.789 -1.106 -2.359 1.00 92.75 435 LEU A C 1
ATOM 3354 O O . LEU A 1 435 ? -3.483 -1.506 -1.243 1.00 92.75 435 LEU A O 1
ATOM 3358 N N . GLU A 1 436 ? -2.870 -0.855 -3.298 1.00 91.25 436 GLU A N 1
ATOM 3359 C CA . GLU A 1 436 ? -1.424 -1.036 -3.078 1.00 91.25 436 GLU A CA 1
ATOM 3360 C C . GLU A 1 436 ? -0.820 -0.019 -2.111 1.00 91.25 436 GLU A C 1
ATOM 3362 O O . GLU A 1 436 ? 0.186 -0.322 -1.485 1.00 91.25 436 GLU A O 1
ATOM 3367 N N . ALA A 1 437 ? -1.450 1.145 -1.928 1.00 91.81 437 ALA A N 1
ATOM 3368 C CA . ALA A 1 437 ? -1.040 2.111 -0.911 1.00 91.81 437 ALA A CA 1
ATOM 3369 C C . ALA A 1 437 ? -1.286 1.619 0.530 1.00 91.81 437 ALA A C 1
ATOM 3371 O O . ALA A 1 437 ? -0.826 2.241 1.477 1.00 91.81 437 ALA A O 1
ATOM 3372 N N . PHE A 1 438 ? -2.014 0.508 0.686 1.00 93.12 438 PHE A N 1
ATOM 3373 C CA . PHE A 1 438 ? -2.336 -0.149 1.958 1.00 93.12 438 PHE A CA 1
ATOM 3374 C C . PHE A 1 438 ? -1.599 -1.491 2.105 1.00 93.12 438 PHE A C 1
ATOM 3376 O O . PHE A 1 438 ? -1.918 -2.284 2.994 1.00 93.12 438 PHE A O 1
ATOM 3383 N N . MET A 1 439 ? -0.648 -1.760 1.204 1.00 92.88 439 MET A N 1
ATOM 3384 C CA . MET A 1 439 ? 0.100 -3.006 1.090 1.00 92.88 439 MET A CA 1
ATOM 3385 C C . MET A 1 439 ? 1.604 -2.771 1.206 1.00 92.88 439 MET A C 1
ATOM 3387 O O . MET A 1 439 ? 2.122 -1.709 0.874 1.00 92.88 439 MET A O 1
ATOM 3391 N N . PHE A 1 440 ? 2.320 -3.806 1.628 1.00 91.12 440 PHE A N 1
ATOM 3392 C CA . PHE A 1 440 ? 3.769 -3.774 1.755 1.00 91.12 440 PHE A CA 1
ATOM 3393 C C . PHE A 1 440 ? 4.461 -4.114 0.424 1.00 91.12 440 PHE A C 1
ATOM 3395 O O . PHE A 1 440 ? 3.994 -4.942 -0.373 1.00 91.12 440 PHE A O 1
ATOM 3402 N N . HIS A 1 441 ? 5.627 -3.499 0.209 1.00 87.62 441 HIS A N 1
ATOM 3403 C CA . HIS A 1 441 ? 6.532 -3.800 -0.903 1.00 87.62 441 HIS A CA 1
ATOM 3404 C C . HIS A 1 441 ? 6.964 -5.274 -0.909 1.00 87.62 441 HIS A C 1
ATOM 3406 O O . HIS A 1 441 ? 7.022 -5.931 0.131 1.00 87.62 441 HIS A O 1
ATOM 3412 N N . GLN A 1 442 ? 7.291 -5.823 -2.084 1.00 83.50 442 GLN A N 1
ATOM 3413 C CA . GLN A 1 442 ? 7.577 -7.265 -2.202 1.00 83.50 442 GLN A CA 1
ATOM 3414 C C . GLN A 1 442 ? 8.881 -7.701 -1.513 1.00 83.50 442 GLN A C 1
ATOM 3416 O O . GLN A 1 442 ? 9.141 -8.895 -1.372 1.00 83.50 442 GLN A O 1
ATOM 3421 N N . ASP A 1 443 ? 9.731 -6.748 -1.134 1.00 82.56 443 ASP A N 1
ATOM 3422 C CA . ASP A 1 443 ? 10.965 -6.988 -0.391 1.00 82.56 443 ASP A CA 1
ATOM 3423 C C . ASP A 1 443 ? 10.788 -6.960 1.134 1.00 82.56 443 ASP A C 1
ATOM 3425 O O . ASP A 1 443 ? 11.748 -7.229 1.855 1.00 82.56 443 ASP A O 1
ATOM 3429 N N . ASP A 1 444 ? 9.592 -6.646 1.633 1.00 86.69 444 ASP A N 1
ATOM 3430 C CA . ASP A 1 444 ? 9.400 -6.334 3.041 1.00 86.69 444 ASP A CA 1
ATOM 3431 C C . ASP A 1 444 ? 9.569 -7.543 3.991 1.00 86.69 444 ASP A C 1
ATOM 3433 O O . ASP A 1 444 ? 9.071 -8.634 3.686 1.00 86.69 444 ASP A O 1
ATOM 3437 N N . PRO A 1 445 ? 10.237 -7.390 5.157 1.00 85.38 445 PRO A N 1
ATOM 3438 C CA . PRO A 1 445 ? 10.387 -8.458 6.142 1.00 85.38 445 PRO A CA 1
ATOM 3439 C C . PRO A 1 445 ? 9.068 -9.086 6.605 1.00 85.38 445 PRO A C 1
ATOM 3441 O O . PRO A 1 445 ? 9.044 -10.293 6.854 1.00 85.38 445 PRO A O 1
ATOM 3444 N N . LEU A 1 446 ? 7.972 -8.321 6.691 1.00 86.81 446 LEU A N 1
ATOM 3445 C CA . LEU A 1 446 ? 6.658 -8.851 7.070 1.00 86.81 446 LEU A CA 1
ATOM 3446 C C . LEU A 1 446 ? 6.082 -9.747 5.966 1.00 86.81 446 LEU A C 1
ATOM 3448 O O . LEU A 1 446 ? 5.631 -10.858 6.243 1.00 86.81 446 LEU A O 1
ATOM 3452 N N . VAL A 1 447 ? 6.185 -9.314 4.706 1.00 89.50 447 VAL A N 1
ATOM 3453 C CA . VAL A 1 447 ? 5.775 -10.094 3.524 1.00 89.50 447 VAL A CA 1
ATOM 3454 C C . VAL A 1 447 ? 6.615 -11.363 3.390 1.00 89.50 447 VAL A C 1
ATOM 3456 O O . VAL A 1 447 ? 6.083 -12.439 3.116 1.00 89.50 447 VAL A O 1
ATOM 3459 N N . HIS A 1 448 ? 7.924 -11.264 3.633 1.00 86.81 448 HIS A N 1
ATOM 3460 C CA . HIS A 1 448 ? 8.823 -12.412 3.604 1.00 86.81 448 HIS A CA 1
ATOM 3461 C C . HIS A 1 448 ? 8.515 -13.418 4.727 1.00 86.81 448 HIS A C 1
ATOM 3463 O O . HIS A 1 448 ? 8.486 -14.622 4.470 1.00 86.81 448 HIS A O 1
ATOM 3469 N N . ARG A 1 449 ? 8.214 -12.946 5.946 1.00 86.06 449 ARG A N 1
ATOM 3470 C CA . ARG A 1 449 ? 7.806 -13.795 7.079 1.00 86.06 449 ARG A CA 1
ATOM 3471 C C . ARG A 1 449 ? 6.481 -14.510 6.807 1.00 86.06 449 ARG A C 1
ATOM 3473 O O . ARG A 1 449 ? 6.430 -15.730 6.926 1.00 86.06 449 ARG A O 1
ATOM 3480 N N . ALA A 1 450 ? 5.449 -13.782 6.376 1.00 88.50 450 ALA A N 1
ATOM 3481 C CA . ALA A 1 450 ? 4.146 -14.354 6.027 1.00 88.50 450 ALA A CA 1
ATOM 3482 C C . ALA A 1 450 ? 4.263 -15.414 4.916 1.00 88.50 450 ALA A C 1
ATOM 3484 O O . ALA A 1 450 ? 3.661 -16.484 4.997 1.00 88.50 450 ALA A O 1
ATOM 3485 N N . ARG A 1 451 ? 5.110 -15.174 3.905 1.00 87.44 451 ARG A N 1
ATOM 3486 C CA . ARG A 1 451 ? 5.427 -16.161 2.861 1.00 87.44 451 ARG A CA 1
ATOM 3487 C C . ARG A 1 451 ? 6.051 -17.440 3.430 1.00 87.44 451 ARG A C 1
ATOM 3489 O O . ARG A 1 451 ? 5.587 -18.533 3.102 1.00 87.44 451 ARG A O 1
ATOM 3496 N N . GLN A 1 452 ? 7.069 -17.313 4.287 1.00 82.69 452 GLN A N 1
ATOM 3497 C CA . GLN A 1 452 ? 7.701 -18.459 4.954 1.00 82.69 452 GLN A CA 1
ATOM 3498 C C . GLN A 1 452 ? 6.697 -19.240 5.815 1.00 82.69 452 GLN A C 1
ATOM 3500 O O . GLN A 1 452 ? 6.667 -20.468 5.750 1.00 82.69 452 GLN A O 1
ATOM 3505 N N . GLU A 1 453 ? 5.850 -18.545 6.580 1.00 83.56 453 GLU A N 1
ATOM 3506 C CA . GLU A 1 453 ? 4.817 -19.151 7.425 1.00 83.56 453 GLU A CA 1
ATOM 3507 C C . GLU A 1 453 ? 3.792 -19.938 6.596 1.00 83.56 453 GLU A C 1
ATOM 3509 O O . GLU A 1 453 ? 3.561 -21.117 6.865 1.00 83.56 453 GLU A O 1
ATOM 3514 N N . LEU A 1 454 ? 3.225 -19.332 5.548 1.00 80.19 454 LEU A N 1
ATOM 3515 C CA . LEU A 1 454 ? 2.227 -19.972 4.684 1.00 80.19 454 LEU A CA 1
ATOM 3516 C C . LEU A 1 454 ? 2.780 -21.222 3.976 1.00 80.19 454 LEU A C 1
ATOM 3518 O O . LEU A 1 454 ? 2.064 -22.218 3.836 1.00 80.19 454 LEU A O 1
ATOM 3522 N N . ALA A 1 455 ? 4.056 -21.204 3.576 1.00 76.06 455 ALA A N 1
ATOM 3523 C CA . ALA A 1 455 ? 4.742 -22.379 3.041 1.00 76.06 455 ALA A CA 1
ATOM 3524 C C . ALA A 1 455 ? 4.966 -23.458 4.123 1.00 76.06 455 ALA A C 1
ATOM 3526 O O . ALA A 1 455 ? 4.659 -24.635 3.912 1.00 76.06 455 ALA A O 1
ATOM 3527 N N . PHE A 1 456 ? 5.456 -23.064 5.304 1.00 71.44 456 PHE A N 1
ATOM 3528 C CA . PHE A 1 456 ? 5.780 -23.970 6.410 1.00 71.44 456 PHE A CA 1
ATOM 3529 C C . PHE A 1 456 ? 4.544 -24.649 7.012 1.00 71.44 456 PHE A C 1
ATOM 3531 O O . PHE A 1 456 ? 4.545 -25.866 7.210 1.00 71.44 456 PHE A O 1
ATOM 3538 N N . ILE A 1 457 ? 3.476 -23.892 7.287 1.00 67.50 457 ILE A N 1
ATOM 3539 C CA . ILE A 1 457 ? 2.228 -24.413 7.859 1.00 67.50 457 ILE A CA 1
ATOM 3540 C C . ILE A 1 457 ? 1.658 -25.510 6.961 1.00 67.50 457 ILE A C 1
ATOM 3542 O O . ILE A 1 457 ? 1.226 -26.548 7.460 1.00 67.50 457 ILE A O 1
ATOM 3546 N N . LYS A 1 458 ? 1.673 -25.309 5.640 1.00 60.47 458 LYS A N 1
ATOM 3547 C CA . LYS A 1 458 ? 1.063 -26.250 4.699 1.00 60.47 458 LYS A CA 1
ATOM 3548 C C . LYS A 1 458 ? 1.928 -27.487 4.448 1.00 60.47 458 LYS A C 1
ATOM 3550 O O . LYS A 1 458 ? 1.387 -28.584 4.383 1.00 60.47 458 LYS A O 1
ATOM 3555 N N . ALA A 1 459 ? 3.256 -27.345 4.439 1.00 60.94 459 ALA A N 1
ATOM 3556 C CA . ALA A 1 459 ? 4.169 -28.490 4.414 1.00 60.94 459 ALA A CA 1
ATOM 3557 C C . ALA A 1 459 ? 4.024 -29.402 5.654 1.00 60.94 459 ALA A C 1
ATOM 3559 O O . ALA A 1 459 ? 4.152 -30.621 5.541 1.00 60.94 459 ALA A O 1
ATOM 3560 N N . ASN A 1 460 ? 3.738 -28.828 6.831 1.00 57.62 460 ASN A N 1
ATOM 3561 C CA . ASN A 1 460 ? 3.703 -29.568 8.099 1.00 57.62 460 ASN A CA 1
ATOM 3562 C C . ASN A 1 460 ? 2.300 -29.993 8.577 1.00 57.62 460 ASN A C 1
ATOM 3564 O O . ASN A 1 460 ? 2.213 -30.962 9.329 1.00 57.62 460 ASN A O 1
ATOM 3568 N N . LYS A 1 461 ? 1.208 -29.325 8.160 1.00 55.66 461 LYS A N 1
ATOM 3569 C CA . LYS A 1 461 ? -0.174 -29.753 8.486 1.00 55.66 461 LYS A CA 1
ATOM 3570 C C . LYS A 1 461 ? -0.490 -31.140 7.903 1.00 55.66 461 LYS A C 1
ATOM 3572 O O . LYS A 1 461 ? -1.147 -31.928 8.579 1.00 55.66 461 LYS A O 1
ATOM 3577 N N . ASP A 1 462 ? 0.005 -31.443 6.699 1.00 49.34 462 ASP A N 1
ATOM 3578 C CA . ASP A 1 462 ? -0.306 -32.699 6.004 1.00 49.34 462 ASP A CA 1
ATOM 3579 C C . ASP A 1 462 ? 0.693 -33.829 6.327 1.00 49.34 462 ASP A C 1
ATOM 3581 O O . ASP A 1 462 ? 0.288 -34.982 6.482 1.00 49.34 462 ASP A O 1
ATOM 3585 N N . GLY A 1 463 ? 2.000 -33.535 6.444 1.00 44.41 463 GLY A N 1
ATOM 3586 C CA . GLY A 1 463 ? 3.053 -34.506 6.822 1.00 44.41 463 GLY A CA 1
ATOM 3587 C C . GLY A 1 463 ? 3.251 -35.695 5.858 1.00 44.41 463 GLY A C 1
ATOM 3588 O O . GLY A 1 463 ? 4.104 -36.556 6.076 1.00 44.41 463 GLY A O 1
ATOM 3589 N N . GLN A 1 464 ? 2.458 -35.734 4.793 1.00 44.69 464 GLN A N 1
ATOM 3590 C CA . GLN A 1 464 ? 2.440 -36.667 3.675 1.00 44.69 464 GLN A CA 1
ATOM 3591 C C . GLN A 1 464 ? 2.305 -35.822 2.400 1.00 44.69 464 GLN A C 1
ATOM 3593 O O . GLN A 1 464 ? 1.850 -34.679 2.459 1.00 44.69 464 GLN A O 1
ATOM 3598 N N . GLY A 1 465 ? 2.685 -36.359 1.238 1.00 51.69 465 GLY A N 1
ATOM 3599 C CA . GLY A 1 465 ? 2.442 -35.663 -0.029 1.00 51.69 465 GLY A CA 1
ATOM 3600 C C . GLY A 1 465 ? 0.946 -35.386 -0.229 1.00 51.69 465 GLY A C 1
ATOM 3601 O O . GLY A 1 465 ? 0.126 -36.248 0.091 1.00 51.69 465 GLY A O 1
ATOM 3602 N N . ARG A 1 466 ? 0.610 -34.195 -0.750 1.00 54.72 466 ARG A N 1
ATOM 3603 C CA . ARG A 1 466 ? -0.767 -33.725 -0.996 1.00 54.72 466 ARG A CA 1
ATOM 3604 C C . ARG A 1 466 ? -1.629 -34.841 -1.590 1.00 54.72 466 ARG A C 1
ATOM 3606 O O . ARG A 1 466 ? -1.399 -35.257 -2.725 1.00 54.72 466 ARG A O 1
ATOM 3613 N N . GLN A 1 467 ? -2.643 -35.293 -0.851 1.00 55.19 467 GLN A N 1
ATOM 3614 C CA . GLN A 1 467 ? -3.639 -36.207 -1.407 1.00 55.19 467 GLN A CA 1
ATOM 3615 C C . GLN A 1 467 ? -4.433 -35.471 -2.494 1.00 55.19 467 GLN A C 1
ATOM 3617 O O . GLN A 1 467 ? -4.893 -34.343 -2.285 1.00 55.19 467 GLN A O 1
ATOM 3622 N N . ALA A 1 468 ? -4.572 -36.098 -3.664 1.00 60.56 468 ALA A N 1
ATOM 3623 C CA . ALA A 1 468 ? -5.360 -35.546 -4.758 1.00 60.56 468 ALA A CA 1
ATOM 3624 C C . ALA A 1 468 ? -6.806 -35.339 -4.282 1.00 60.56 468 ALA A C 1
ATOM 3626 O O . ALA A 1 468 ? -7.451 -36.263 -3.788 1.00 60.56 468 ALA A O 1
ATOM 3627 N N . THR A 1 469 ? -7.297 -34.107 -4.384 1.00 70.69 469 THR A N 1
ATOM 3628 C CA . THR A 1 469 ? -8.678 -33.777 -4.022 1.00 70.69 469 THR A CA 1
ATOM 3629 C C . THR A 1 469 ? -9.543 -33.993 -5.253 1.00 70.69 469 THR A C 1
ATOM 3631 O O . THR A 1 469 ? -9.262 -33.381 -6.282 1.00 70.69 469 THR A O 1
ATOM 3634 N N . ASP A 1 470 ? -10.591 -34.820 -5.168 1.00 77.81 470 ASP A N 1
ATOM 3635 C CA . ASP A 1 470 ? -11.541 -34.941 -6.279 1.00 77.81 470 ASP A CA 1
ATOM 3636 C C . ASP A 1 470 ? -12.130 -33.563 -6.606 1.00 77.81 470 ASP A C 1
ATOM 3638 O O . ASP A 1 470 ? -12.757 -32.897 -5.776 1.00 77.81 470 ASP A O 1
ATOM 3642 N N . TRP A 1 471 ? -11.882 -33.133 -7.838 1.00 86.44 471 TRP A N 1
ATOM 3643 C CA . TRP A 1 471 ? -12.353 -31.874 -8.388 1.00 86.44 471 TRP A CA 1
ATOM 3644 C C . TRP A 1 471 ? -13.040 -32.071 -9.746 1.00 86.44 471 TRP A C 1
ATOM 3646 O O . TRP A 1 471 ? -13.339 -31.079 -10.404 1.00 86.44 471 TRP A O 1
ATOM 3656 N N . THR A 1 472 ? -13.379 -33.306 -10.137 1.00 87.88 472 THR A N 1
ATOM 3657 C CA . THR A 1 472 ? -13.937 -33.678 -11.459 1.00 87.88 472 THR A CA 1
ATOM 3658 C C . THR A 1 472 ? -15.188 -32.858 -11.822 1.00 87.88 472 THR A C 1
ATOM 3660 O O . THR A 1 472 ? -15.399 -32.424 -12.959 1.00 87.88 472 THR A O 1
ATOM 3663 N N . ARG A 1 473 ? -16.023 -32.544 -10.818 1.00 87.06 473 ARG A N 1
ATOM 3664 C CA . ARG A 1 473 ? -17.216 -31.686 -10.970 1.00 87.06 473 ARG A CA 1
ATOM 3665 C C . ARG A 1 473 ? -16.882 -30.209 -11.235 1.00 87.06 473 ARG A C 1
ATOM 3667 O O . ARG A 1 473 ? -17.709 -29.483 -11.787 1.00 87.06 473 ARG A O 1
ATOM 3674 N N . CYS A 1 474 ? -15.709 -29.751 -10.814 1.00 88.62 474 CYS A N 1
ATOM 3675 C CA . CYS A 1 474 ? -15.180 -28.418 -11.093 1.00 88.62 474 CYS A CA 1
ATOM 3676 C C . CYS A 1 474 ? -14.417 -28.401 -12.421 1.00 88.62 474 CYS A C 1
ATOM 3678 O O . CYS A 1 474 ? -14.666 -27.510 -13.222 1.00 88.62 474 CYS A O 1
ATOM 3680 N N . GLU A 1 475 ? -13.594 -29.410 -12.700 1.00 91.88 475 GLU A N 1
ATOM 3681 C CA . GLU A 1 475 ? -12.931 -29.642 -13.989 1.00 91.88 475 GLU A CA 1
ATOM 3682 C C . GLU A 1 475 ? -13.927 -29.583 -15.157 1.00 91.88 475 GLU A C 1
ATOM 3684 O O . GLU A 1 475 ? -13.780 -28.768 -16.065 1.00 91.88 475 GLU A O 1
ATOM 3689 N N . SER A 1 476 ? -15.036 -30.322 -15.053 1.00 92.62 476 SER A N 1
ATOM 3690 C CA . SER A 1 476 ? -16.135 -30.294 -16.033 1.00 92.62 476 SER A CA 1
ATOM 3691 C C . SER A 1 476 ? -16.714 -28.885 -16.259 1.00 92.62 476 SER A C 1
ATOM 3693 O O . SER A 1 476 ? -17.143 -28.551 -17.363 1.00 92.62 476 SER A O 1
ATOM 3695 N N . ARG A 1 477 ? -16.730 -28.023 -15.227 1.00 93.62 477 ARG A N 1
ATOM 3696 C CA . ARG A 1 477 ? -17.146 -26.613 -15.367 1.00 93.62 477 ARG A CA 1
ATOM 3697 C C . ARG A 1 477 ? -16.060 -25.772 -16.019 1.00 93.62 477 ARG A C 1
ATOM 3699 O O . ARG A 1 477 ? -16.392 -24.926 -16.836 1.00 93.62 477 ARG A O 1
ATOM 3706 N N . HIS A 1 478 ? -14.803 -25.980 -15.639 1.00 95.31 478 HIS A N 1
ATOM 3707 C CA . HIS A 1 478 ? -13.646 -25.245 -16.142 1.00 95.31 478 HIS A CA 1
ATOM 3708 C C . HIS A 1 478 ? -13.440 -25.496 -17.641 1.00 95.31 478 HIS A C 1
ATOM 3710 O O . HIS A 1 478 ? -13.357 -24.537 -18.402 1.00 95.31 478 HIS A O 1
ATOM 3716 N N . ALA A 1 479 ? -13.476 -26.759 -18.079 1.00 94.56 479 ALA A N 1
ATOM 3717 C CA . ALA A 1 479 ? -13.418 -27.139 -19.491 1.00 94.56 479 ALA A CA 1
ATOM 3718 C C . ALA A 1 479 ? -14.577 -26.521 -20.296 1.00 94.56 479 ALA A C 1
ATOM 3720 O O . ALA A 1 479 ? -14.352 -25.882 -21.324 1.00 94.56 479 ALA A O 1
ATOM 3721 N N . ARG A 1 480 ? -15.815 -26.611 -19.781 1.00 94.88 480 ARG A N 1
ATOM 3722 C CA . ARG A 1 480 ? -16.978 -25.943 -20.390 1.00 94.88 480 ARG A CA 1
ATOM 3723 C C . ARG A 1 480 ? -16.774 -24.428 -20.490 1.00 94.88 480 ARG A C 1
ATOM 3725 O O . ARG A 1 480 ? -17.095 -23.854 -21.521 1.00 94.88 480 ARG A O 1
ATOM 3732 N N . GLN A 1 481 ? -16.216 -23.787 -19.464 1.00 95.06 481 GLN A N 1
ATOM 3733 C CA . GLN A 1 481 ? -15.974 -22.344 -19.466 1.00 95.06 481 GLN A CA 1
ATOM 3734 C C . GLN A 1 481 ? -14.879 -21.936 -20.468 1.00 95.06 481 GLN A C 1
ATOM 3736 O O . GLN A 1 481 ? -15.064 -20.965 -21.195 1.00 95.06 481 GLN A O 1
ATOM 3741 N N . ARG A 1 482 ? -13.778 -22.701 -20.564 1.00 95.44 482 ARG A N 1
ATOM 3742 C CA . ARG A 1 482 ? -12.721 -22.503 -21.575 1.00 95.44 482 ARG A CA 1
ATOM 3743 C C . ARG A 1 482 ? -13.274 -22.601 -23.002 1.00 95.44 482 ARG A C 1
ATOM 3745 O O . ARG A 1 482 ? -12.870 -21.810 -23.853 1.00 95.44 482 ARG A O 1
ATOM 3752 N N . ALA A 1 483 ? -14.220 -23.513 -23.242 1.00 95.19 483 ALA A N 1
ATOM 3753 C CA . ALA A 1 483 ? -14.910 -23.659 -24.523 1.00 95.19 483 ALA A CA 1
ATOM 3754 C C . ALA A 1 483 ? -15.943 -22.542 -24.789 1.00 95.19 483 ALA A C 1
ATOM 3756 O O . ALA A 1 483 ? -15.919 -21.943 -25.861 1.00 95.19 483 ALA A O 1
ATOM 3757 N N . GLU A 1 484 ? -16.817 -22.224 -23.824 1.00 94.81 484 GLU A N 1
ATOM 3758 C CA . GLU A 1 484 ? -17.846 -21.171 -23.941 1.00 94.81 484 GLU A CA 1
ATOM 3759 C C . GLU A 1 484 ? -17.249 -19.764 -24.123 1.00 94.81 484 GLU A C 1
ATOM 3761 O O . GLU A 1 484 ? -17.868 -18.911 -24.758 1.00 94.81 484 GLU A O 1
ATOM 3766 N N . GLU A 1 485 ? -16.049 -19.512 -23.589 1.00 94.25 485 GLU A N 1
ATOM 3767 C CA . GLU A 1 485 ? -15.367 -18.213 -23.656 1.00 94.25 485 GLU A CA 1
ATOM 3768 C C . GLU A 1 485 ? -14.204 -18.163 -24.675 1.00 94.25 485 GLU A C 1
ATOM 3770 O O . GLU A 1 485 ? -13.550 -17.126 -24.785 1.00 94.25 485 GLU A O 1
ATOM 3775 N N . GLU A 1 486 ? -13.961 -19.225 -25.456 1.00 95.06 486 GLU A N 1
ATOM 3776 C CA . GLU A 1 486 ? -12.861 -19.347 -26.443 1.00 95.06 486 GLU A CA 1
ATOM 3777 C C . GLU A 1 486 ? -11.444 -19.109 -25.862 1.00 95.06 486 GLU A C 1
ATOM 3779 O O . GLU A 1 486 ? -10.568 -18.542 -26.520 1.00 95.06 486 GLU A O 1
ATOM 3784 N N . LEU A 1 487 ? -11.201 -19.542 -24.620 1.00 94.56 487 LEU A N 1
ATOM 3785 C CA . LEU A 1 487 ? -9.947 -19.281 -23.893 1.00 94.56 487 LEU A CA 1
ATOM 3786 C C . LEU A 1 487 ? -8.781 -20.183 -24.323 1.00 94.56 487 LEU A C 1
ATOM 3788 O O . LEU A 1 487 ? -7.628 -19.780 -24.209 1.00 94.56 487 LEU A O 1
ATOM 3792 N N . GLY A 1 488 ? -9.081 -21.393 -24.801 1.00 94.31 488 GLY A N 1
ATOM 3793 C CA . GLY A 1 488 ? -8.084 -22.428 -25.082 1.00 94.31 488 GLY A CA 1
ATOM 3794 C C . GLY A 1 488 ? -7.581 -23.147 -23.824 1.00 94.31 488 GLY A C 1
ATOM 3795 O O . GLY A 1 488 ? -7.963 -22.825 -22.696 1.00 94.31 488 GLY A O 1
ATOM 3796 N N . ASP A 1 489 ? -6.714 -24.141 -24.028 1.00 94.00 489 ASP A N 1
ATOM 3797 C CA . ASP A 1 489 ? -6.306 -25.104 -22.989 1.00 94.00 489 ASP A CA 1
ATOM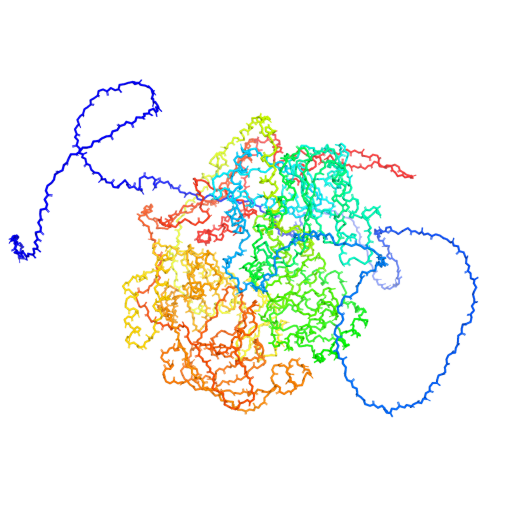 3798 C C . ASP A 1 489 ? -4.913 -24.840 -22.394 1.00 94.00 489 ASP A C 1
ATOM 3800 O O . ASP A 1 489 ? -4.475 -25.554 -21.489 1.00 94.00 489 ASP A O 1
ATOM 3804 N N . LYS A 1 490 ? -4.202 -23.797 -22.855 1.00 94.25 490 LYS A N 1
ATOM 3805 C CA . LYS A 1 490 ? -2.920 -23.406 -22.248 1.00 94.25 490 LYS A CA 1
ATOM 3806 C C . LYS A 1 490 ? -3.111 -23.014 -20.771 1.00 94.25 490 LYS A C 1
ATOM 3808 O O . LYS A 1 490 ? -4.173 -22.557 -20.335 1.00 94.25 490 LYS A O 1
ATOM 3813 N N . ARG A 1 491 ? -2.034 -23.188 -20.003 1.00 94.00 491 ARG A N 1
ATOM 3814 C CA . ARG A 1 491 ? -1.909 -22.844 -18.576 1.00 94.00 491 ARG A CA 1
ATOM 3815 C C . ARG A 1 491 ? -0.799 -21.782 -18.415 1.00 94.00 491 ARG A C 1
ATOM 3817 O O . ARG A 1 491 ? 0.277 -22.105 -17.908 1.00 94.00 491 ARG A O 1
ATOM 3824 N N . PRO A 1 492 ? -0.966 -20.562 -18.973 1.00 92.44 492 PRO A N 1
ATOM 3825 C CA . PRO A 1 492 ? 0.140 -19.620 -19.155 1.00 92.44 492 PRO A CA 1
ATOM 3826 C C . PRO A 1 492 ? 0.709 -19.059 -17.847 1.00 92.44 492 PRO A C 1
ATOM 3828 O O . PRO A 1 492 ? 1.921 -18.874 -17.746 1.00 92.44 492 PRO A O 1
ATOM 3831 N N . LEU A 1 493 ? -0.116 -18.821 -16.828 1.00 92.94 493 LEU A N 1
ATOM 3832 C CA . LEU A 1 493 ? 0.336 -18.296 -15.544 1.00 92.94 493 LEU A CA 1
ATOM 3833 C C . LEU A 1 493 ? 1.048 -19.386 -14.741 1.00 92.94 493 LEU A C 1
ATOM 3835 O O . LEU A 1 493 ? 2.178 -19.171 -14.306 1.00 92.94 493 LEU A O 1
ATOM 3839 N N . THR A 1 494 ? 0.436 -20.560 -14.578 1.00 92.81 494 THR A N 1
ATOM 3840 C CA . THR A 1 494 ? 0.906 -21.556 -13.594 1.00 92.81 494 THR A CA 1
ATOM 3841 C C . THR A 1 494 ? 1.690 -22.732 -14.180 1.00 92.81 494 THR A C 1
ATOM 3843 O O . THR A 1 494 ? 2.416 -23.397 -13.440 1.00 92.81 494 THR A O 1
ATOM 3846 N N . ALA A 1 495 ? 1.523 -23.020 -15.477 1.00 91.56 495 ALA A N 1
ATOM 3847 C CA . ALA A 1 495 ? 1.992 -24.240 -16.142 1.00 91.56 495 ALA A CA 1
ATOM 3848 C C . ALA A 1 495 ? 1.733 -25.534 -15.339 1.00 91.56 495 ALA A C 1
ATOM 3850 O O . ALA A 1 495 ? 2.550 -26.458 -15.375 1.00 91.56 495 ALA A O 1
ATOM 3851 N N . TRP A 1 496 ? 0.624 -25.590 -14.588 1.00 89.81 496 TRP A N 1
ATOM 3852 C CA . TRP A 1 496 ? 0.338 -26.712 -13.699 1.00 89.81 496 TRP A CA 1
ATOM 3853 C C . TRP A 1 496 ? 0.148 -28.026 -14.471 1.00 89.81 496 TRP A C 1
ATOM 3855 O O . TRP A 1 496 ? -0.395 -28.036 -15.579 1.00 89.81 496 TRP A O 1
ATOM 3865 N N . GLN A 1 497 ? 0.589 -29.137 -13.886 1.00 84.00 497 GLN A N 1
ATOM 3866 C CA . GLN A 1 497 ? 0.429 -30.494 -14.422 1.00 84.00 497 GLN A CA 1
ATOM 3867 C C . GLN A 1 497 ? -0.201 -31.408 -13.369 1.00 84.00 497 GLN A C 1
ATOM 3869 O O . GLN A 1 497 ? -0.159 -31.106 -12.175 1.00 84.00 497 GLN A O 1
ATOM 3874 N N . ASP A 1 498 ? -0.770 -32.526 -13.811 1.00 70.12 498 ASP A N 1
ATOM 3875 C CA . ASP A 1 498 ? -1.546 -33.429 -12.962 1.00 70.12 498 ASP A CA 1
ATOM 3876 C C . ASP A 1 498 ? -0.630 -34.108 -11.925 1.00 70.12 498 ASP A C 1
ATOM 3878 O O . ASP A 1 498 ? 0.124 -35.036 -12.219 1.00 70.12 498 ASP A O 1
ATOM 3882 N N . GLY A 1 499 ? -0.638 -33.570 -10.701 1.00 63.88 499 GLY A N 1
ATOM 3883 C CA . GLY A 1 499 ? 0.328 -33.887 -9.650 1.00 63.88 499 GLY A CA 1
ATOM 3884 C C . GLY A 1 499 ? 0.669 -32.664 -8.782 1.00 63.88 499 GLY A C 1
ATOM 3885 O O . GLY A 1 499 ? -0.133 -31.736 -8.659 1.00 63.88 499 GLY A O 1
ATOM 3886 N N . PRO A 1 500 ? 1.843 -32.638 -8.127 1.00 59.09 500 PRO A N 1
ATOM 3887 C CA . PRO A 1 500 ? 2.301 -31.519 -7.301 1.00 59.09 500 PRO A CA 1
ATOM 3888 C C . PRO A 1 500 ? 3.201 -30.535 -8.078 1.00 59.09 500 PRO A C 1
ATOM 3890 O O . PRO A 1 500 ? 4.091 -29.932 -7.486 1.00 59.09 500 PRO A O 1
ATOM 3893 N N . VAL A 1 501 ? 3.037 -30.420 -9.402 1.00 74.44 501 VAL A N 1
ATOM 3894 C CA . VAL A 1 501 ? 3.914 -29.614 -10.270 1.00 74.44 501 VAL A CA 1
ATOM 3895 C C . VAL A 1 501 ? 3.186 -28.349 -10.717 1.00 74.44 501 VAL A C 1
ATOM 3897 O O . VAL A 1 501 ? 2.342 -28.385 -11.609 1.00 74.44 501 VAL A O 1
ATOM 3900 N N . CYS A 1 502 ? 3.543 -27.219 -10.111 1.00 84.25 502 CYS A N 1
ATOM 3901 C CA . CYS A 1 502 ? 3.115 -25.878 -10.494 1.00 84.25 502 CYS A CA 1
ATOM 3902 C C . CYS A 1 502 ? 4.338 -24.949 -10.549 1.00 84.25 502 CYS A C 1
ATOM 3904 O O . CYS A 1 502 ? 5.183 -24.951 -9.653 1.00 84.25 502 CYS A O 1
ATOM 3906 N N . LYS A 1 503 ? 4.444 -24.112 -11.581 1.00 88.56 503 LYS A N 1
ATOM 3907 C CA . LYS A 1 503 ? 5.530 -23.137 -11.716 1.00 88.56 503 LYS A CA 1
ATOM 3908 C C . LYS A 1 503 ? 4.960 -21.808 -12.198 1.00 88.56 503 LYS A C 1
ATOM 3910 O O . LYS A 1 503 ? 4.727 -21.619 -13.390 1.00 88.56 503 LYS A O 1
ATOM 3915 N N . VAL A 1 504 ? 4.721 -20.887 -11.270 1.00 90.88 504 VAL A N 1
ATOM 3916 C CA . VAL A 1 504 ? 4.256 -19.538 -11.619 1.00 90.88 504 VAL A CA 1
ATOM 3917 C C . VAL A 1 504 ? 5.376 -18.711 -12.245 1.00 90.88 504 VAL A C 1
ATOM 3919 O O . VAL A 1 504 ? 6.558 -18.979 -12.021 1.00 90.88 504 VAL A O 1
ATOM 3922 N N . ILE A 1 505 ? 4.974 -17.715 -13.036 1.00 90.06 505 ILE A N 1
ATOM 3923 C CA . ILE A 1 505 ? 5.867 -16.746 -13.681 1.00 90.06 505 ILE A CA 1
ATOM 3924 C C . ILE A 1 505 ? 6.724 -15.989 -12.647 1.00 90.06 505 ILE A C 1
ATOM 3926 O O . ILE A 1 505 ? 6.310 -15.783 -11.503 1.00 90.06 505 ILE A O 1
ATOM 3930 N N . ASP A 1 506 ? 7.923 -15.596 -13.072 1.00 88.69 506 ASP A N 1
ATOM 3931 C CA . ASP A 1 506 ? 8.985 -14.965 -12.298 1.00 88.69 506 ASP A CA 1
ATOM 3932 C C . ASP A 1 506 ? 8.494 -13.767 -11.451 1.00 88.69 506 ASP A C 1
ATOM 3934 O O . ASP A 1 506 ? 7.628 -12.975 -11.832 1.00 88.69 506 ASP A O 1
ATOM 3938 N N . GLY A 1 507 ? 9.005 -13.700 -10.216 1.00 83.12 507 GLY A N 1
ATOM 3939 C CA . GLY A 1 507 ? 8.443 -12.906 -9.111 1.00 83.12 507 GLY A CA 1
ATOM 3940 C C . GLY A 1 507 ? 7.314 -13.603 -8.327 1.00 83.12 507 GLY A C 1
ATOM 3941 O O . GLY A 1 507 ? 7.141 -13.331 -7.141 1.00 83.12 507 GLY A O 1
ATOM 3942 N N . GLY A 1 508 ? 6.592 -14.552 -8.929 1.00 89.38 508 GLY A N 1
ATOM 3943 C CA . GLY A 1 508 ? 5.484 -15.266 -8.290 1.00 89.38 508 GLY A CA 1
ATOM 3944 C C . GLY A 1 508 ? 5.874 -16.181 -7.117 1.00 89.38 508 GLY A C 1
ATOM 3945 O O . GLY A 1 508 ? 7.010 -16.653 -6.973 1.00 89.38 508 GLY A O 1
ATOM 3946 N N . TRP A 1 509 ? 4.900 -16.459 -6.249 1.00 89.62 509 TRP A N 1
ATOM 3947 C CA . TRP A 1 509 ? 5.081 -17.254 -5.033 1.00 89.62 509 TRP A CA 1
ATOM 3948 C C . TRP A 1 509 ? 4.928 -18.754 -5.323 1.00 89.62 509 TRP A C 1
ATOM 3950 O O . TRP A 1 509 ? 3.918 -19.372 -4.996 1.00 89.62 509 TRP A O 1
ATOM 3960 N N . ASN A 1 510 ? 5.938 -19.337 -5.976 1.00 86.94 510 ASN A N 1
ATOM 3961 C CA . ASN A 1 510 ? 5.991 -20.755 -6.363 1.00 86.94 510 ASN A CA 1
ATOM 3962 C C . ASN A 1 510 ? 5.716 -21.733 -5.205 1.00 86.94 510 ASN A C 1
ATOM 3964 O O . ASN A 1 510 ? 4.973 -22.694 -5.366 1.00 86.94 510 ASN A O 1
ATOM 3968 N N . ASP A 1 511 ? 6.275 -21.460 -4.036 1.00 83.44 511 ASP A N 1
ATOM 3969 C CA . ASP A 1 511 ? 6.034 -22.119 -2.750 1.00 83.44 511 ASP A CA 1
ATOM 3970 C C . ASP A 1 511 ? 4.554 -22.109 -2.333 1.00 83.44 511 ASP A C 1
ATOM 3972 O O . ASP A 1 511 ? 3.991 -23.160 -2.028 1.00 83.44 511 ASP A O 1
ATOM 3976 N N . TRP A 1 512 ? 3.889 -20.952 -2.393 1.00 87.00 512 TRP A N 1
ATOM 3977 C CA . TRP A 1 512 ? 2.451 -20.859 -2.118 1.00 87.00 512 TRP A CA 1
ATOM 3978 C C . TRP A 1 512 ? 1.610 -21.538 -3.212 1.00 87.00 512 TRP A C 1
ATOM 3980 O O . TRP A 1 512 ? 0.609 -22.184 -2.902 1.00 87.00 512 TRP A O 1
ATOM 3990 N N . ALA A 1 513 ? 2.014 -21.418 -4.481 1.00 87.56 513 ALA A N 1
ATOM 3991 C CA . ALA A 1 513 ? 1.277 -21.921 -5.639 1.00 87.56 513 ALA A CA 1
ATOM 3992 C C . ALA A 1 513 ? 1.285 -23.457 -5.732 1.00 87.56 513 ALA A C 1
ATOM 3994 O O . ALA A 1 513 ? 0.228 -24.054 -5.921 1.00 87.56 513 ALA A O 1
ATOM 3995 N N . ASN A 1 514 ? 2.433 -24.111 -5.501 1.00 84.50 514 ASN A N 1
ATOM 3996 C CA . ASN A 1 514 ? 2.527 -25.579 -5.430 1.00 84.50 514 ASN A CA 1
ATOM 3997 C C . ASN A 1 514 ? 1.679 -26.189 -4.308 1.00 84.50 514 ASN A C 1
ATOM 3999 O O . ASN A 1 514 ? 1.307 -27.358 -4.375 1.00 84.50 514 ASN A O 1
ATOM 4003 N N . ALA A 1 515 ? 1.351 -25.402 -3.285 1.00 80.50 515 ALA A N 1
ATOM 4004 C CA . ALA A 1 515 ? 0.490 -25.841 -2.202 1.00 80.50 515 ALA A CA 1
ATOM 4005 C C . ALA A 1 515 ? -1.013 -25.707 -2.520 1.00 80.50 515 ALA A C 1
ATOM 4007 O O . ALA A 1 515 ? -1.839 -26.087 -1.689 1.00 80.50 515 ALA A O 1
ATOM 4008 N N . GLN A 1 516 ? -1.414 -25.133 -3.659 1.00 85.56 516 GLN A N 1
ATOM 4009 C CA . GLN A 1 516 ? -2.830 -24.995 -4.023 1.00 85.56 516 GLN A CA 1
ATOM 4010 C C . GLN A 1 516 ? -3.383 -26.258 -4.706 1.00 85.56 516 GLN A C 1
ATOM 4012 O O . GLN A 1 516 ? -2.637 -27.139 -5.123 1.00 85.56 516 GLN A O 1
ATOM 4017 N N . THR A 1 517 ? -4.712 -26.368 -4.793 1.00 86.06 517 THR A N 1
ATOM 4018 C CA . THR A 1 517 ? -5.369 -27.450 -5.546 1.00 86.06 517 THR A CA 1
ATOM 4019 C C . THR A 1 517 ? -5.479 -27.107 -7.029 1.00 86.06 517 THR A C 1
ATOM 4021 O O . THR A 1 517 ? -5.497 -25.935 -7.403 1.00 86.06 517 THR A O 1
ATOM 4024 N N . GLU A 1 518 ? -5.632 -28.134 -7.861 1.00 88.75 518 GLU A N 1
ATOM 4025 C CA . GLU A 1 518 ? -5.830 -28.095 -9.315 1.00 88.75 518 GLU A CA 1
ATOM 4026 C C . GLU A 1 518 ? -6.888 -27.050 -9.706 1.00 88.75 518 GLU A C 1
ATOM 4028 O O . GLU A 1 518 ? -6.633 -26.143 -10.495 1.00 88.75 518 GLU A O 1
ATOM 4033 N N . ARG A 1 519 ? -8.046 -27.081 -9.033 1.00 91.00 519 ARG A N 1
ATOM 4034 C CA . ARG A 1 519 ? -9.130 -26.097 -9.191 1.00 91.00 519 ARG A CA 1
ATOM 4035 C C . ARG A 1 519 ? -8.679 -24.645 -8.965 1.00 91.00 519 ARG A C 1
ATOM 4037 O O . ARG A 1 519 ? -9.213 -23.742 -9.602 1.00 91.00 519 ARG A O 1
ATOM 4044 N N . VAL A 1 520 ? -7.768 -24.388 -8.025 1.00 91.88 520 VAL A N 1
ATOM 4045 C CA . VAL A 1 520 ? -7.277 -23.031 -7.729 1.00 91.88 520 VAL A CA 1
ATOM 4046 C C . VAL A 1 520 ? -6.311 -22.562 -8.813 1.00 91.88 520 VAL A C 1
ATOM 4048 O O . VAL A 1 520 ? -6.497 -21.463 -9.330 1.00 91.88 520 VAL A O 1
ATOM 4051 N N . VAL A 1 521 ? -5.327 -23.385 -9.190 1.00 92.31 521 VAL A N 1
ATOM 4052 C CA . VAL A 1 521 ? -4.339 -23.016 -10.222 1.00 92.31 521 VAL A CA 1
ATOM 4053 C C . VAL A 1 521 ? -4.972 -22.907 -11.611 1.00 92.31 521 VAL A C 1
ATOM 4055 O O . VAL A 1 521 ? -4.708 -21.941 -12.322 1.00 92.31 521 VAL A O 1
ATOM 4058 N N . ASP A 1 522 ? -5.916 -23.782 -11.960 1.00 94.00 522 ASP A N 1
ATOM 4059 C CA . ASP A 1 522 ? -6.634 -23.677 -13.231 1.00 94.00 522 ASP A CA 1
ATOM 4060 C C . ASP A 1 522 ? -7.579 -22.463 -13.283 1.00 94.00 522 ASP A C 1
ATOM 4062 O O . ASP A 1 522 ? -7.712 -21.819 -14.322 1.00 94.00 522 ASP A O 1
ATOM 4066 N N . LEU A 1 523 ? -8.185 -22.081 -12.150 1.00 95.50 523 LEU A N 1
ATOM 4067 C CA . LEU A 1 523 ? -8.958 -20.836 -12.049 1.00 95.50 523 LEU A CA 1
ATOM 4068 C C . LEU A 1 523 ? -8.070 -19.592 -12.216 1.00 95.50 523 LEU A C 1
ATOM 4070 O O . LEU A 1 523 ? -8.543 -18.580 -12.736 1.00 95.50 523 LEU A O 1
ATOM 4074 N N . MET A 1 524 ? -6.802 -19.650 -11.796 1.00 95.38 524 MET A N 1
ATOM 4075 C CA . MET A 1 524 ? -5.836 -18.578 -12.052 1.00 95.38 524 MET A CA 1
ATOM 4076 C C . MET A 1 524 ? -5.541 -18.463 -13.552 1.00 95.38 524 MET A C 1
ATOM 4078 O O . MET A 1 524 ? -5.655 -17.368 -14.093 1.00 95.38 524 MET A O 1
ATOM 4082 N N . ASP A 1 525 ? -5.256 -19.572 -14.241 1.00 95.50 525 ASP A N 1
ATOM 4083 C CA . ASP A 1 525 ? -5.016 -19.569 -15.692 1.00 95.50 525 ASP A CA 1
ATOM 4084 C C . ASP A 1 525 ? -6.244 -19.118 -16.502 1.00 95.50 525 ASP A C 1
ATOM 4086 O O . ASP A 1 525 ? -6.111 -18.293 -17.407 1.00 95.50 525 ASP A O 1
ATOM 4090 N N . ILE A 1 526 ? -7.450 -19.581 -16.150 1.00 96.50 526 ILE A N 1
ATOM 4091 C CA . ILE A 1 526 ? -8.704 -19.134 -16.782 1.00 96.50 526 ILE A CA 1
ATOM 4092 C C . ILE A 1 526 ? -8.906 -17.624 -16.595 1.00 96.50 526 ILE A C 1
ATOM 4094 O O . ILE A 1 526 ? -9.251 -16.926 -17.549 1.00 96.50 526 ILE A O 1
ATOM 4098 N N . ASN A 1 527 ? -8.669 -17.091 -15.393 1.00 96.06 527 ASN A N 1
ATOM 4099 C CA . ASN A 1 527 ? -8.820 -15.657 -15.137 1.00 96.06 527 ASN A CA 1
ATOM 4100 C C . ASN A 1 527 ? -7.701 -14.806 -15.758 1.00 96.06 527 ASN A C 1
ATOM 4102 O O . ASN A 1 527 ? -7.956 -13.648 -16.086 1.00 96.06 527 ASN A O 1
ATOM 4106 N N . THR A 1 528 ? -6.513 -15.368 -16.002 1.00 95.25 528 THR A N 1
ATOM 4107 C CA . THR A 1 528 ? -5.497 -14.746 -16.862 1.00 95.25 528 THR A CA 1
ATOM 4108 C C . THR A 1 528 ? -5.979 -14.695 -18.311 1.00 95.25 528 THR A C 1
ATOM 4110 O O . THR A 1 528 ? -6.023 -13.611 -18.880 1.00 95.25 528 THR A O 1
ATOM 4113 N N . LEU A 1 529 ? -6.412 -15.815 -18.901 1.00 95.75 529 LEU A N 1
ATOM 4114 C CA . LEU A 1 529 ? -6.852 -15.873 -20.306 1.00 95.75 529 LEU A CA 1
ATOM 4115 C C . LEU A 1 529 ? -8.066 -14.970 -20.590 1.00 95.75 529 LEU A C 1
ATOM 4117 O O . LEU A 1 529 ? -8.109 -14.302 -21.622 1.00 95.75 529 LEU A O 1
ATOM 4121 N N . ARG A 1 530 ? -9.008 -14.872 -19.642 1.00 95.12 530 ARG A N 1
ATOM 4122 C CA . ARG A 1 530 ? -10.115 -13.897 -19.668 1.00 95.12 530 ARG A CA 1
ATOM 4123 C C . ARG A 1 530 ? -9.635 -12.454 -19.813 1.00 95.12 530 ARG A C 1
ATOM 4125 O O . ARG A 1 530 ? -10.252 -11.676 -20.524 1.00 95.12 530 ARG A O 1
ATOM 4132 N N . GLN A 1 531 ? -8.540 -12.100 -19.147 1.00 94.25 531 GLN A N 1
ATOM 4133 C CA . GLN A 1 531 ? -7.992 -10.744 -19.159 1.00 94.25 531 GLN A CA 1
ATOM 4134 C C . GLN A 1 531 ? -7.071 -10.509 -20.365 1.00 94.25 531 GLN A C 1
ATOM 4136 O O . GLN A 1 531 ? -7.118 -9.428 -20.940 1.00 94.25 531 GLN A O 1
ATOM 4141 N N . VAL A 1 532 ? -6.355 -11.534 -20.848 1.00 94.12 532 VAL A N 1
ATOM 4142 C CA . VAL A 1 532 ? -5.669 -11.508 -22.158 1.00 94.12 532 VAL A CA 1
ATOM 4143 C C . VAL A 1 532 ? -6.661 -11.174 -23.280 1.00 94.12 532 VAL A C 1
ATOM 4145 O O . VAL A 1 532 ? -6.350 -10.356 -24.141 1.00 94.12 532 VAL A O 1
ATOM 4148 N N . LYS A 1 533 ? -7.878 -11.735 -23.230 1.00 92.69 533 LYS A N 1
ATOM 4149 C CA . LYS A 1 533 ? -8.973 -11.445 -24.174 1.00 92.69 533 LYS A CA 1
ATOM 4150 C C . LYS A 1 533 ? -9.492 -10.000 -24.107 1.00 92.69 533 LYS A C 1
ATOM 4152 O O . LYS A 1 533 ? -9.920 -9.472 -25.127 1.00 92.69 533 LYS A O 1
ATOM 4157 N N . ASP A 1 534 ? -9.397 -9.350 -22.947 1.00 91.06 534 ASP A N 1
ATOM 4158 C CA . ASP A 1 534 ? -9.673 -7.914 -22.772 1.00 91.06 534 ASP A CA 1
ATOM 4159 C C . ASP A 1 534 ? -8.449 -7.025 -23.119 1.00 91.06 534 ASP A C 1
ATOM 4161 O O . ASP A 1 534 ? -8.502 -5.805 -22.965 1.00 91.06 534 ASP A O 1
ATOM 4165 N N . GLY A 1 535 ? -7.326 -7.610 -23.562 1.00 91.50 535 GLY A N 1
ATOM 4166 C CA . GLY A 1 535 ? -6.069 -6.903 -23.842 1.00 91.50 535 GLY A CA 1
ATOM 4167 C C . GLY A 1 535 ? -5.238 -6.558 -22.597 1.00 91.50 535 GLY A C 1
ATOM 4168 O O . GLY A 1 535 ? -4.338 -5.724 -22.671 1.00 91.50 535 GLY A O 1
ATOM 4169 N N . VAL A 1 536 ? -5.520 -7.173 -21.447 1.00 93.00 536 VAL A N 1
ATOM 4170 C CA . VAL A 1 536 ? -4.999 -6.784 -20.127 1.00 93.00 536 VAL A CA 1
ATOM 4171 C C . VAL A 1 536 ? -4.007 -7.805 -19.570 1.00 93.00 536 VAL A C 1
ATOM 4173 O O . VAL A 1 536 ? -4.361 -8.952 -19.293 1.00 93.00 536 VAL A O 1
ATOM 4176 N N . ASP A 1 537 ? -2.774 -7.369 -19.302 1.00 93.25 537 ASP A N 1
ATOM 4177 C CA . ASP A 1 537 ? -1.803 -8.178 -18.559 1.00 93.25 537 ASP A CA 1
ATOM 4178 C C . ASP A 1 537 ? -1.952 -7.982 -17.037 1.00 93.25 537 ASP A C 1
ATOM 4180 O O . ASP A 1 537 ? -1.417 -7.051 -16.421 1.00 93.25 537 ASP A O 1
ATOM 4184 N N . VAL A 1 538 ? -2.691 -8.899 -16.410 1.00 90.75 538 VAL A N 1
ATOM 4185 C CA . VAL A 1 538 ? -2.918 -8.927 -14.955 1.00 90.75 538 VAL A CA 1
ATOM 4186 C C . VAL A 1 538 ? -1.668 -9.173 -14.115 1.00 90.75 538 VAL A C 1
ATOM 4188 O O . VAL A 1 538 ? -1.719 -8.992 -12.900 1.00 90.75 538 VAL A O 1
ATOM 4191 N N . LEU A 1 539 ? -0.530 -9.532 -14.713 1.00 91.25 539 LEU A N 1
ATOM 4192 C CA . LEU A 1 539 ? 0.729 -9.602 -13.975 1.00 91.25 539 LEU A CA 1
ATOM 4193 C C . LEU A 1 539 ? 1.286 -8.209 -13.665 1.00 91.25 539 LEU A C 1
ATOM 4195 O O . LEU A 1 539 ? 2.148 -8.105 -12.797 1.00 91.25 539 LEU A O 1
ATOM 4199 N N . TYR A 1 540 ? 0.783 -7.150 -14.304 1.00 92.12 540 TYR A N 1
ATOM 4200 C CA . TYR A 1 540 ? 1.226 -5.766 -14.092 1.00 92.12 540 TYR A CA 1
ATOM 4201 C C . TYR A 1 540 ? 0.076 -4.847 -13.640 1.00 92.12 540 TYR A C 1
ATOM 4203 O O . TYR A 1 540 ? 0.329 -3.840 -12.982 1.00 92.12 540 TYR A O 1
ATOM 4211 N N . LYS A 1 541 ? -1.183 -5.240 -13.884 1.00 91.88 541 LYS A N 1
ATOM 4212 C CA . LYS A 1 541 ? -2.387 -4.618 -13.302 1.00 91.88 541 LYS A CA 1
ATOM 4213 C C . LYS A 1 541 ? -2.753 -5.207 -11.943 1.00 91.88 541 LYS A C 1
ATOM 4215 O O . LYS A 1 541 ? -2.673 -6.418 -11.735 1.00 91.88 541 LYS A O 1
ATOM 4220 N N . THR A 1 542 ? -3.255 -4.368 -11.044 1.00 91.88 542 THR A N 1
ATOM 4221 C CA . THR A 1 542 ? -3.587 -4.768 -9.674 1.00 91.88 542 THR A CA 1
ATOM 4222 C C . THR A 1 542 ? -5.065 -5.110 -9.510 1.00 91.88 542 THR A C 1
ATOM 4224 O O . THR A 1 542 ? -5.920 -4.229 -9.371 1.00 91.88 542 THR A O 1
ATOM 4227 N N . LEU A 1 543 ? -5.353 -6.412 -9.468 1.00 92.06 543 LEU A N 1
ATOM 4228 C CA . LEU A 1 543 ? -6.633 -6.993 -9.072 1.00 92.06 543 LEU A CA 1
ATOM 4229 C C . LEU A 1 543 ? -6.451 -7.914 -7.860 1.00 92.06 543 LEU A C 1
ATOM 4231 O O . LEU A 1 543 ? -5.379 -8.479 -7.642 1.00 92.06 543 LEU A O 1
ATOM 4235 N N . ILE A 1 544 ? -7.540 -8.119 -7.113 1.00 93.12 544 ILE A N 1
ATOM 4236 C CA . ILE A 1 544 ? -7.650 -9.202 -6.132 1.00 93.12 544 ILE A CA 1
ATOM 4237 C C . ILE A 1 544 ? -8.716 -10.191 -6.596 1.00 93.12 544 ILE A C 1
ATOM 4239 O O . ILE A 1 544 ? -9.892 -9.847 -6.736 1.00 93.12 544 ILE A O 1
ATOM 4243 N N . TRP A 1 545 ? -8.303 -11.436 -6.814 1.00 94.12 545 TRP A N 1
ATOM 4244 C CA . TRP A 1 545 ? -9.189 -12.549 -7.140 1.00 94.12 545 TRP A CA 1
ATOM 4245 C C . TRP A 1 545 ? -9.550 -13.327 -5.875 1.00 94.12 545 TRP A C 1
ATOM 4247 O O . TRP A 1 545 ? -8.677 -13.673 -5.080 1.00 94.12 545 TRP A O 1
ATOM 4257 N N . ASN A 1 546 ? -10.835 -13.647 -5.701 1.00 93.38 546 ASN A N 1
ATOM 4258 C CA . ASN A 1 546 ? -11.283 -14.576 -4.668 1.00 93.38 546 ASN A CA 1
ATOM 4259 C C . ASN A 1 546 ? -11.260 -16.010 -5.210 1.00 93.38 546 ASN A C 1
ATOM 4261 O O . ASN A 1 546 ? -12.257 -16.516 -5.731 1.00 93.38 546 ASN A O 1
ATOM 4265 N N . LEU A 1 547 ? -10.115 -16.674 -5.065 1.00 93.00 547 LEU A N 1
ATOM 4266 C CA . LEU A 1 547 ? -9.917 -18.032 -5.568 1.00 93.00 547 LEU A CA 1
ATOM 4267 C C . LEU A 1 547 ? -10.639 -19.107 -4.734 1.00 93.00 547 LEU A C 1
ATOM 4269 O O . LEU A 1 547 ? -10.641 -20.270 -5.136 1.00 93.00 547 LEU A O 1
ATOM 4273 N N . SER A 1 548 ? -11.298 -18.765 -3.613 1.00 89.69 548 SER A N 1
ATOM 4274 C CA . SER A 1 548 ? -12.164 -19.719 -2.893 1.00 89.69 548 SER A CA 1
ATOM 4275 C C . SER A 1 548 ? -13.524 -19.927 -3.572 1.00 89.69 548 SER A C 1
ATOM 4277 O O . SER A 1 548 ? -14.229 -20.882 -3.254 1.00 89.69 548 SER A O 1
ATOM 4279 N N . GLN A 1 549 ? -13.894 -19.071 -4.532 1.00 90.00 549 GLN A N 1
ATOM 4280 C CA . GLN A 1 549 ? -15.097 -19.239 -5.350 1.00 90.00 549 GLN A CA 1
ATOM 4281 C C . GLN A 1 549 ? -14.843 -20.106 -6.598 1.00 90.00 549 GLN A C 1
ATOM 4283 O O . GLN A 1 549 ? -13.705 -20.327 -7.011 1.00 90.00 549 GLN A O 1
ATOM 4288 N N . ASN A 1 550 ? -15.929 -20.585 -7.212 1.00 89.62 550 ASN A N 1
ATOM 4289 C CA . ASN A 1 550 ? -15.896 -21.320 -8.480 1.00 89.62 550 ASN A CA 1
ATOM 4290 C C . ASN A 1 550 ? -15.732 -20.384 -9.691 1.00 89.62 550 ASN A C 1
ATOM 4292 O O . ASN A 1 550 ? -16.038 -19.191 -9.616 1.00 89.62 550 ASN A O 1
ATOM 4296 N N . VAL A 1 551 ? -15.338 -20.960 -10.831 1.00 91.50 551 VAL A N 1
ATOM 4297 C CA . VAL A 1 551 ? -15.148 -20.272 -12.125 1.00 91.50 551 VAL A CA 1
ATOM 4298 C C . VAL A 1 551 ? -16.388 -19.518 -12.636 1.00 91.50 551 VAL A C 1
ATOM 4300 O O . VAL A 1 551 ? -16.248 -18.506 -13.324 1.00 91.50 551 VAL A O 1
ATOM 4303 N N . ASP A 1 552 ? -17.586 -19.970 -12.240 1.00 86.19 552 ASP A N 1
ATOM 4304 C CA . ASP A 1 552 ? -18.887 -19.345 -12.525 1.00 86.19 552 ASP A CA 1
ATOM 4305 C C . ASP A 1 552 ? -19.197 -18.094 -11.676 1.00 86.19 552 ASP A C 1
ATOM 4307 O O . ASP A 1 552 ? -20.127 -17.352 -11.985 1.00 86.19 552 ASP A O 1
ATOM 4311 N N . ARG A 1 553 ? -18.417 -17.836 -10.616 1.00 85.38 553 ARG A N 1
ATOM 4312 C CA . ARG A 1 553 ? -18.570 -16.674 -9.718 1.00 85.38 553 ARG A CA 1
ATOM 4313 C C . ARG A 1 553 ? -17.380 -15.722 -9.748 1.00 85.38 553 ARG A C 1
ATOM 4315 O O . ARG A 1 553 ? -17.567 -14.518 -9.605 1.00 85.38 553 ARG A O 1
ATOM 4322 N N . MET A 1 554 ? -16.165 -16.251 -9.890 1.00 87.06 554 MET A N 1
ATOM 4323 C CA . MET A 1 554 ? -14.940 -15.461 -10.003 1.00 87.06 554 MET A CA 1
ATOM 4324 C C . MET A 1 554 ? -14.554 -15.346 -11.479 1.00 87.06 554 MET A C 1
ATOM 4326 O O . MET A 1 554 ? -13.726 -16.105 -11.975 1.00 87.06 554 MET A O 1
ATOM 4330 N N . THR A 1 555 ? -15.175 -14.394 -12.174 1.00 80.94 555 THR A N 1
ATOM 4331 C CA . THR A 1 555 ? -15.048 -14.135 -13.621 1.00 80.94 555 THR A CA 1
ATOM 4332 C C . THR A 1 555 ? -13.811 -13.312 -14.012 1.00 80.94 555 THR A C 1
ATOM 4334 O O . THR A 1 555 ? -13.805 -12.669 -15.054 1.00 80.94 555 THR A O 1
ATOM 4337 N N . GLY A 1 556 ? -12.789 -13.231 -13.151 1.00 72.25 556 GLY A N 1
ATOM 4338 C CA . GLY A 1 556 ? -11.626 -12.333 -13.297 1.00 72.25 556 GLY A CA 1
ATOM 4339 C C . GLY A 1 556 ? -11.932 -10.830 -13.137 1.00 72.25 556 GLY A C 1
ATOM 4340 O O . GLY A 1 556 ? -11.098 -10.090 -12.619 1.00 72.25 556 GLY A O 1
ATOM 4341 N N . SER A 1 557 ? -13.144 -10.398 -13.497 1.00 65.62 557 SER A N 1
ATOM 4342 C CA . SER A 1 557 ? -13.624 -9.013 -13.590 1.00 65.62 557 SER A CA 1
ATOM 4343 C C . SER A 1 557 ? -13.767 -8.286 -12.239 1.00 65.62 557 SER A C 1
ATOM 4345 O O . SER A 1 557 ? -14.875 -8.089 -11.728 1.00 65.62 557 SER A O 1
ATOM 4347 N N . GLY A 1 558 ? -12.643 -7.876 -11.652 1.00 75.25 558 GLY A N 1
ATOM 4348 C CA . GLY A 1 558 ? -12.599 -6.872 -10.584 1.00 75.25 558 GLY A CA 1
ATOM 4349 C C . GLY A 1 558 ? -12.573 -5.435 -11.127 1.00 75.25 558 GLY A C 1
ATOM 4350 O O . GLY A 1 558 ? -12.568 -5.210 -12.334 1.00 75.25 558 GLY A O 1
ATOM 4351 N N . LYS A 1 559 ? -12.529 -4.445 -10.226 1.00 84.44 559 LYS A N 1
ATOM 4352 C CA . LYS A 1 559 ? -12.064 -3.089 -10.564 1.00 84.44 559 LYS A CA 1
ATOM 4353 C C . LYS A 1 559 ? -10.585 -2.990 -10.188 1.00 84.44 559 LYS A C 1
ATOM 4355 O O . LYS A 1 559 ? -10.239 -3.339 -9.061 1.00 84.44 559 LYS A O 1
ATOM 4360 N N . PHE A 1 560 ? -9.748 -2.478 -11.088 1.00 89.06 560 PHE A N 1
ATOM 4361 C CA . PHE A 1 560 ? -8.344 -2.194 -10.788 1.00 89.06 560 PHE A CA 1
ATOM 4362 C C . PHE A 1 560 ? -8.214 -1.258 -9.575 1.00 89.06 560 PHE A C 1
ATOM 4364 O O . PHE A 1 560 ? -9.049 -0.373 -9.367 1.00 89.06 560 PHE A O 1
ATOM 4371 N N . GLY A 1 561 ? -7.212 -1.505 -8.729 1.00 88.00 561 GLY A N 1
ATOM 4372 C CA . GLY A 1 561 ? -6.946 -0.704 -7.528 1.00 88.00 561 GLY A CA 1
ATOM 4373 C C . GLY A 1 561 ? -7.988 -0.793 -6.399 1.00 88.00 561 GLY A C 1
ATOM 4374 O O . GLY A 1 561 ? -7.778 -0.171 -5.363 1.00 88.00 561 GLY A O 1
ATOM 4375 N N . LEU A 1 562 ? -9.076 -1.567 -6.533 1.00 91.62 562 LEU A N 1
ATOM 4376 C CA . LEU A 1 562 ? -10.097 -1.762 -5.490 1.00 91.62 562 LEU A CA 1
ATOM 4377 C C . LEU A 1 562 ? -10.143 -3.215 -5.004 1.00 91.62 562 LEU A C 1
ATOM 4379 O O . LEU A 1 562 ? -10.349 -4.137 -5.792 1.00 91.62 562 LEU A O 1
ATOM 4383 N N . THR A 1 563 ? -10.040 -3.428 -3.689 1.00 92.94 563 THR A N 1
ATOM 4384 C CA . THR A 1 563 ? -10.182 -4.772 -3.109 1.00 92.94 563 THR A CA 1
ATOM 4385 C C . THR A 1 563 ? -11.672 -5.165 -2.986 1.00 92.94 563 THR A C 1
ATOM 4387 O O . THR A 1 563 ? -12.512 -4.320 -2.639 1.00 92.94 563 THR A O 1
ATOM 4390 N N . PRO A 1 564 ? -12.070 -6.415 -3.305 1.00 92.50 564 PRO A N 1
ATOM 4391 C CA . PRO A 1 564 ? -13.422 -6.932 -3.067 1.00 92.50 564 PRO A CA 1
ATOM 4392 C C . PRO A 1 564 ? -13.655 -7.203 -1.571 1.00 92.50 564 PRO A C 1
ATOM 4394 O O . PRO A 1 564 ? -12.709 -7.223 -0.789 1.00 92.50 564 PRO A O 1
ATOM 4397 N N . CYS A 1 565 ? -14.904 -7.444 -1.148 1.00 92.00 565 CYS A N 1
ATOM 4398 C CA . CYS A 1 565 ? -15.214 -7.768 0.253 1.00 92.00 565 CYS A CA 1
ATOM 4399 C C . CYS A 1 565 ? -14.353 -8.943 0.750 1.00 92.00 565 CYS A C 1
ATOM 4401 O O . CYS A 1 565 ? -14.546 -10.076 0.310 1.00 92.00 565 CYS A O 1
ATOM 4403 N N . LEU A 1 566 ? -13.447 -8.667 1.691 1.00 93.44 566 LEU A N 1
ATOM 4404 C CA . LEU A 1 566 ? -12.622 -9.682 2.332 1.00 93.44 566 LEU A CA 1
ATOM 4405 C C . LEU A 1 566 ? -13.500 -10.434 3.338 1.00 93.44 566 LEU A C 1
ATOM 4407 O O . LEU A 1 566 ? -14.386 -9.851 3.972 1.00 93.44 566 LEU A O 1
ATOM 4411 N N . THR A 1 567 ? -13.292 -11.741 3.442 1.00 90.69 567 THR A N 1
ATOM 4412 C CA . THR A 1 567 ? -14.028 -12.645 4.340 1.00 90.69 567 THR A CA 1
ATOM 4413 C C . THR A 1 567 ? -13.035 -13.632 4.942 1.00 90.69 567 THR A C 1
ATOM 4415 O O . THR A 1 567 ? -12.110 -13.986 4.214 1.00 90.69 567 THR A O 1
ATOM 4418 N N . PRO A 1 568 ? -13.235 -14.148 6.169 1.00 88.12 568 PRO A N 1
ATOM 4419 C CA . PRO A 1 568 ? -12.220 -14.929 6.885 1.00 88.12 568 PRO A CA 1
ATOM 4420 C C . PRO A 1 568 ? -11.517 -16.019 6.067 1.00 88.12 568 PRO A C 1
ATOM 4422 O O . PRO A 1 568 ? -10.298 -16.077 6.013 1.00 88.12 568 PRO A O 1
ATOM 4425 N N . ASN A 1 569 ? -12.291 -16.830 5.340 1.00 87.00 569 ASN A N 1
ATOM 4426 C CA . ASN A 1 569 ? -11.789 -17.953 4.540 1.00 87.00 569 ASN A CA 1
ATOM 4427 C C . ASN A 1 569 ? -11.610 -17.594 3.044 1.00 87.00 569 ASN A C 1
ATOM 4429 O O . ASN A 1 569 ? -11.891 -18.406 2.156 1.00 87.00 569 ASN A O 1
ATOM 4433 N N . MET A 1 570 ? -11.233 -16.350 2.730 1.00 90.44 570 MET A N 1
ATOM 4434 C CA . MET A 1 570 ? -10.996 -15.900 1.354 1.00 90.44 570 MET A CA 1
ATOM 4435 C C . MET A 1 570 ? -9.554 -16.167 0.922 1.00 90.44 570 MET A C 1
ATOM 4437 O O . MET A 1 570 ? -8.616 -15.602 1.473 1.00 90.44 570 MET A O 1
ATOM 4441 N N . ILE A 1 571 ? -9.385 -16.922 -0.166 1.00 91.56 571 ILE A N 1
ATOM 4442 C CA . ILE A 1 571 ? -8.103 -17.000 -0.875 1.00 91.56 571 ILE A CA 1
ATOM 4443 C C . ILE A 1 571 ? -7.974 -15.728 -1.730 1.00 91.56 571 ILE A C 1
ATOM 4445 O O . ILE A 1 571 ? -8.390 -15.710 -2.889 1.00 91.56 571 ILE A O 1
ATOM 4449 N N . ALA A 1 572 ? -7.480 -14.646 -1.121 1.00 94.00 572 ALA A N 1
ATOM 4450 C CA . ALA A 1 572 ? -7.289 -13.336 -1.744 1.00 94.00 572 ALA A CA 1
ATOM 4451 C C . ALA A 1 572 ? -5.962 -13.288 -2.519 1.00 94.00 572 ALA A C 1
ATOM 4453 O O . ALA A 1 572 ? -4.925 -12.952 -1.956 1.00 94.00 572 ALA A O 1
ATOM 4454 N N . TYR A 1 573 ? -5.985 -13.631 -3.806 1.00 94.50 573 TYR A N 1
ATOM 4455 C CA . TYR A 1 573 ? -4.797 -13.597 -4.665 1.00 94.50 573 TYR A CA 1
ATOM 4456 C C . TYR A 1 573 ? -4.629 -12.226 -5.323 1.00 94.50 573 TYR A C 1
ATOM 4458 O O . TYR A 1 573 ? -5.543 -11.762 -6.005 1.00 94.50 573 TYR A O 1
ATOM 4466 N N . VAL A 1 574 ? -3.465 -11.600 -5.136 1.00 94.69 574 VAL A N 1
ATOM 4467 C CA . VAL A 1 574 ? -3.095 -10.303 -5.717 1.00 94.69 574 VAL A CA 1
ATOM 4468 C C . VAL A 1 574 ? -2.335 -10.552 -7.021 1.00 94.69 574 VAL A C 1
ATOM 4470 O O . VAL A 1 574 ? -1.245 -11.132 -7.023 1.00 94.69 574 VAL A O 1
ATOM 4473 N N . THR A 1 575 ? -2.904 -10.113 -8.144 1.00 93.50 575 THR A N 1
ATOM 4474 C CA . THR A 1 575 ? -2.450 -10.538 -9.477 1.00 93.50 575 THR A CA 1
ATOM 4475 C C . THR A 1 575 ? -1.041 -10.063 -9.828 1.00 93.50 575 THR A C 1
ATOM 4477 O O . THR A 1 575 ? -0.226 -10.872 -10.273 1.00 93.50 575 THR A O 1
ATOM 4480 N N . ASN A 1 576 ? -0.702 -8.801 -9.547 1.00 91.00 576 ASN A N 1
ATOM 4481 C CA . ASN A 1 576 ? 0.626 -8.259 -9.846 1.00 91.00 576 ASN A CA 1
ATOM 4482 C C . ASN A 1 576 ? 1.725 -8.711 -8.855 1.00 91.00 576 ASN A C 1
ATOM 4484 O O . ASN A 1 576 ? 2.904 -8.740 -9.217 1.00 91.00 576 ASN A O 1
ATOM 4488 N N . ARG A 1 577 ? 1.364 -9.134 -7.635 1.00 91.00 577 ARG A N 1
ATOM 4489 C CA . ARG A 1 577 ? 2.285 -9.797 -6.691 1.00 91.00 577 ARG A CA 1
ATOM 4490 C C . ARG A 1 577 ? 2.606 -11.233 -7.109 1.00 91.00 577 ARG A C 1
ATOM 4492 O O . ARG A 1 577 ? 3.688 -11.722 -6.806 1.00 91.00 577 ARG A O 1
ATOM 4499 N N . GLY A 1 578 ? 1.675 -11.923 -7.770 1.00 91.44 578 GLY A N 1
ATOM 4500 C CA . GLY A 1 578 ? 1.808 -13.357 -8.038 1.00 91.44 578 GLY A CA 1
ATOM 4501 C C . GLY A 1 578 ? 1.674 -14.218 -6.773 1.00 91.44 578 GLY A C 1
ATOM 4502 O O . GLY A 1 578 ? 2.294 -15.277 -6.680 1.00 91.44 578 GLY A O 1
ATOM 4503 N N . GLY A 1 579 ? 0.915 -13.744 -5.779 1.00 92.25 579 GLY A N 1
ATOM 4504 C CA . GLY A 1 579 ? 0.770 -14.361 -4.458 1.00 92.25 579 GLY A CA 1
ATOM 4505 C C . GLY A 1 579 ? -0.401 -13.764 -3.663 1.00 92.25 579 GLY A C 1
ATOM 4506 O O . GLY A 1 579 ? -1.114 -12.899 -4.177 1.00 92.25 579 GLY A O 1
ATOM 4507 N N . PRO A 1 580 ? -0.645 -14.223 -2.426 1.00 93.12 580 PRO A N 1
ATOM 4508 C CA . PRO A 1 580 ? -1.744 -13.739 -1.598 1.00 93.12 580 PRO A CA 1
ATOM 4509 C C . PRO A 1 580 ? -1.549 -12.300 -1.077 1.00 93.12 580 PRO A C 1
ATOM 4511 O O . PRO A 1 580 ? -0.437 -11.766 -1.001 1.00 93.12 580 PRO A O 1
ATOM 4514 N N . LEU A 1 581 ? -2.668 -11.693 -0.685 1.00 94.12 581 LEU A N 1
ATOM 4515 C CA . LEU A 1 581 ? -2.731 -10.602 0.289 1.00 94.12 581 LEU A CA 1
ATOM 4516 C C . LEU A 1 581 ? -2.413 -11.182 1.678 1.00 94.12 581 LEU A C 1
ATOM 4518 O O . LEU A 1 581 ? -3.007 -12.201 2.034 1.00 94.12 581 LEU A O 1
ATOM 4522 N N . ILE A 1 582 ? -1.510 -10.566 2.446 1.00 94.00 582 ILE A N 1
ATOM 4523 C CA . ILE A 1 582 ? -1.165 -11.063 3.793 1.00 94.00 582 ILE A CA 1
ATOM 4524 C C . ILE A 1 582 ? -2.126 -10.506 4.855 1.00 94.00 582 ILE A C 1
ATOM 4526 O O . ILE A 1 582 ? -2.762 -9.466 4.660 1.00 94.00 582 ILE A O 1
ATOM 4530 N N . GLY A 1 583 ? -2.234 -11.176 6.000 1.00 93.44 583 GLY A N 1
ATOM 4531 C CA . GLY A 1 583 ? -3.208 -10.861 7.046 1.00 93.44 583 GLY A CA 1
ATOM 4532 C C . GLY A 1 583 ? -3.099 -9.431 7.589 1.00 93.44 583 GLY A C 1
ATOM 4533 O O . GLY A 1 583 ? -4.114 -8.761 7.787 1.00 93.44 583 GLY A O 1
ATOM 4534 N N . ARG A 1 584 ? -1.873 -8.911 7.739 1.00 93.00 584 ARG A N 1
ATOM 4535 C CA . ARG A 1 584 ? -1.635 -7.502 8.113 1.00 93.00 584 ARG A CA 1
ATOM 4536 C C . ARG A 1 584 ? -2.197 -6.510 7.082 1.00 93.00 584 ARG A C 1
ATOM 4538 O O . ARG A 1 584 ? -2.808 -5.514 7.453 1.00 93.00 584 ARG A O 1
ATOM 4545 N N . GLU A 1 585 ? -2.072 -6.794 5.789 1.00 95.31 585 GLU A N 1
ATOM 4546 C CA . GLU A 1 585 ? -2.621 -5.936 4.723 1.00 95.31 585 GLU A CA 1
ATOM 4547 C C . GLU A 1 585 ? -4.149 -6.009 4.672 1.00 95.31 585 GLU A C 1
ATOM 4549 O O . GLU A 1 585 ? -4.818 -5.010 4.417 1.00 95.31 585 GLU A O 1
ATOM 4554 N N . ALA A 1 586 ? -4.726 -7.177 4.969 1.00 95.81 586 ALA A N 1
ATOM 4555 C CA . ALA A 1 586 ? -6.171 -7.332 5.090 1.00 95.81 586 ALA A CA 1
ATOM 4556 C C . ALA A 1 586 ? -6.754 -6.456 6.221 1.00 95.81 586 ALA A C 1
ATOM 4558 O O . ALA A 1 586 ? -7.830 -5.877 6.035 1.00 95.81 586 ALA A O 1
ATOM 4559 N N . LEU A 1 587 ? -6.036 -6.321 7.349 1.00 95.38 587 LEU A N 1
ATOM 4560 C CA . LEU A 1 587 ? -6.368 -5.413 8.459 1.00 95.38 587 LEU A CA 1
ATOM 4561 C C . LEU A 1 587 ? -6.227 -3.935 8.055 1.00 95.38 587 LEU A C 1
ATOM 4563 O O . LEU A 1 587 ? -7.170 -3.166 8.251 1.00 95.38 587 LEU A O 1
ATOM 4567 N N . SER A 1 588 ? -5.118 -3.554 7.410 1.00 94.69 588 SER A N 1
ATOM 4568 C CA . SER A 1 588 ? -4.926 -2.205 6.840 1.00 94.69 588 SER A CA 1
ATOM 4569 C C . SER A 1 588 ? -6.076 -1.818 5.896 1.00 94.69 588 SER A C 1
ATOM 4571 O O . SER A 1 588 ? -6.665 -0.743 6.003 1.00 94.69 588 SER A O 1
ATOM 4573 N N . LEU A 1 589 ? -6.530 -2.760 5.063 1.00 95.50 589 LEU A N 1
ATOM 4574 C CA . LEU A 1 589 ? -7.689 -2.604 4.177 1.00 95.50 589 LEU A CA 1
ATOM 4575 C C . LEU A 1 589 ? -9.059 -2.626 4.894 1.00 95.50 589 LEU A C 1
ATOM 4577 O O . LEU A 1 589 ? -10.087 -2.528 4.224 1.00 95.50 589 LEU A O 1
ATOM 4581 N N . GLN A 1 590 ? -9.108 -2.717 6.231 1.00 95.44 590 GLN A N 1
ATOM 4582 C CA . GLN A 1 590 ? -10.278 -2.353 7.053 1.00 95.44 590 GLN A CA 1
ATOM 4583 C C . GLN A 1 590 ? -10.152 -0.948 7.678 1.00 95.44 590 GLN A C 1
ATOM 4585 O O . GLN A 1 590 ? -11.065 -0.513 8.381 1.00 95.44 590 GLN A O 1
ATOM 4590 N N . GLY A 1 591 ? -9.048 -0.237 7.435 1.00 94.62 591 GLY A N 1
ATOM 4591 C CA . GLY A 1 591 ? -8.693 1.010 8.111 1.00 94.62 591 GLY A CA 1
ATOM 4592 C C . GLY A 1 591 ? -8.151 0.807 9.529 1.00 94.62 591 GLY A C 1
ATOM 4593 O O . GLY A 1 591 ? -8.209 1.732 10.336 1.00 94.62 591 GLY A O 1
ATOM 4594 N N . ILE A 1 592 ? -7.671 -0.392 9.866 1.00 93.69 592 ILE A N 1
ATOM 4595 C CA . ILE A 1 592 ? -7.017 -0.659 11.152 1.00 93.69 592 ILE A CA 1
ATOM 4596 C C . ILE A 1 592 ? -5.548 -0.213 11.037 1.00 93.69 592 ILE A C 1
ATOM 4598 O O . ILE A 1 592 ? -4.843 -0.748 10.177 1.00 93.69 592 ILE A O 1
ATOM 4602 N N . PRO A 1 593 ? -5.077 0.761 11.844 1.00 88.12 593 PRO A N 1
ATOM 4603 C CA . PRO A 1 593 ? -3.675 1.164 11.828 1.00 88.12 593 PRO A CA 1
ATOM 4604 C C . PRO A 1 593 ? -2.811 0.004 12.341 1.00 88.12 593 PRO A C 1
ATOM 4606 O O . PRO A 1 593 ? -3.161 -0.651 13.320 1.00 88.12 593 PRO A O 1
ATOM 4609 N N . LEU A 1 594 ? -1.720 -0.298 11.633 1.00 84.94 594 LEU A N 1
ATOM 4610 C CA . LEU A 1 594 ? -0.819 -1.403 11.991 1.00 84.94 594 LEU A CA 1
ATOM 4611 C C . LEU A 1 594 ? 0.278 -0.953 12.963 1.00 84.94 594 LEU A C 1
ATOM 4613 O O . LEU A 1 594 ? 0.654 -1.713 13.851 1.00 84.94 594 LEU A O 1
ATOM 4617 N N . SER A 1 595 ? 0.743 0.290 12.821 1.00 70.00 595 SER A N 1
ATOM 4618 C CA . SER A 1 595 ? 1.356 1.034 13.920 1.00 70.00 595 SER A CA 1
ATOM 4619 C C . SER A 1 595 ? 0.311 1.222 15.020 1.00 70.00 595 SER A C 1
ATOM 4621 O O . SER A 1 595 ? -0.849 1.520 14.733 1.00 70.00 595 SER A O 1
ATOM 4623 N N . GLY A 1 596 ? 0.696 1.008 16.275 1.00 69.25 596 GLY A N 1
ATOM 4624 C CA . GLY A 1 596 ? -0.260 0.962 17.381 1.00 69.25 596 GLY A CA 1
ATOM 4625 C C . GLY A 1 596 ? -0.913 -0.396 17.648 1.00 69.25 596 GLY A C 1
ATOM 4626 O O . GLY A 1 596 ? -1.830 -0.441 18.459 1.00 69.25 596 GLY A O 1
ATOM 4627 N N . LEU A 1 597 ? -0.469 -1.495 17.017 1.00 83.56 597 LEU A N 1
ATOM 4628 C CA . LEU A 1 597 ? -0.948 -2.846 17.345 1.00 83.56 597 LEU A CA 1
ATOM 4629 C C . LEU A 1 597 ? 0.175 -3.886 17.460 1.00 83.56 597 LEU A C 1
ATOM 4631 O O . LEU A 1 597 ? 0.872 -4.224 16.498 1.00 83.56 597 LEU A O 1
ATOM 4635 N N . LEU A 1 598 ? 0.248 -4.523 18.627 1.00 84.62 598 LEU A N 1
ATOM 4636 C CA . LEU A 1 598 ? 1.012 -5.744 18.849 1.00 84.62 598 LEU A CA 1
ATOM 4637 C C . LEU A 1 598 ? 0.367 -6.905 18.078 1.00 84.62 598 LEU A C 1
ATOM 4639 O O . LEU A 1 598 ? -0.535 -7.563 18.586 1.00 84.62 598 LEU A O 1
ATOM 4643 N N . LEU A 1 599 ? 0.854 -7.199 16.869 1.00 84.94 599 LEU A N 1
ATOM 4644 C CA . LEU A 1 599 ? 0.409 -8.307 16.001 1.00 84.94 599 LEU A CA 1
ATOM 4645 C C . LEU A 1 599 ? 1.502 -9.386 15.863 1.00 84.94 599 LEU A C 1
ATOM 4647 O O . LEU A 1 599 ? 2.059 -9.587 14.778 1.00 84.94 599 LEU A O 1
ATOM 4651 N N . THR A 1 600 ? 1.894 -10.007 16.980 1.00 74.81 600 THR A N 1
ATOM 4652 C CA . THR A 1 600 ? 3.083 -10.884 17.076 1.00 74.81 600 THR A CA 1
ATOM 4653 C C . THR A 1 600 ? 2.790 -12.355 17.384 1.00 74.81 600 THR A C 1
ATOM 4655 O O . THR A 1 600 ? 3.716 -13.162 17.316 1.00 74.81 600 THR A O 1
ATOM 4658 N N . LYS A 1 601 ? 1.544 -12.721 17.722 1.00 82.38 601 LYS A N 1
ATOM 4659 C CA . LYS A 1 601 ? 1.165 -14.096 18.119 1.00 82.38 601 LYS A CA 1
ATOM 4660 C C . LYS A 1 601 ? 0.129 -14.747 17.194 1.00 82.38 601 LYS A C 1
ATOM 4662 O O . LYS A 1 601 ? -0.079 -15.955 17.271 1.00 82.38 601 LYS A O 1
ATOM 4667 N N . GLU A 1 602 ? -0.523 -13.967 16.342 1.00 88.75 602 GLU A N 1
ATOM 4668 C CA . GLU A 1 602 ? -1.538 -14.423 15.397 1.00 88.75 602 GLU A CA 1
ATOM 4669 C C . GLU A 1 602 ? -0.883 -14.945 14.121 1.00 88.75 602 GLU A C 1
ATOM 4671 O O . GLU A 1 602 ? -0.069 -14.258 13.506 1.00 88.75 602 GLU A O 1
ATOM 4676 N N . SER A 1 603 ? -1.293 -16.141 13.703 1.00 90.00 603 SER A N 1
ATOM 4677 C CA . SER A 1 603 ? -0.977 -16.674 12.376 1.00 90.00 603 SER A CA 1
ATOM 4678 C C . SER A 1 603 ? -1.711 -15.918 11.266 1.00 90.00 603 SER A C 1
ATOM 4680 O O . SER A 1 603 ? -2.739 -15.274 11.497 1.00 90.00 603 SER A O 1
ATOM 4682 N N . GLU A 1 604 ? -1.237 -16.061 10.031 1.00 90.62 604 GLU A N 1
ATOM 4683 C CA . GLU A 1 604 ? -1.861 -15.460 8.844 1.00 90.62 604 GLU A CA 1
ATOM 4684 C C . GLU A 1 604 ? -3.349 -15.851 8.686 1.00 90.62 604 GLU A C 1
ATOM 4686 O O . GLU A 1 604 ? -4.177 -14.993 8.369 1.00 90.62 604 GLU A O 1
ATOM 4691 N N . ASP A 1 605 ? -3.718 -17.102 9.010 1.00 89.19 605 ASP A N 1
ATOM 4692 C CA . ASP A 1 605 ? -5.115 -17.582 9.050 1.00 89.19 605 ASP A CA 1
ATOM 4693 C C . ASP A 1 605 ? -5.972 -16.753 10.048 1.00 89.19 605 ASP A C 1
ATOM 4695 O O . ASP A 1 605 ? -7.131 -16.429 9.780 1.00 89.19 605 ASP A O 1
ATOM 4699 N N . GLN A 1 606 ? -5.410 -16.376 11.205 1.00 93.50 606 GLN A N 1
ATOM 4700 C CA . GLN A 1 606 ? -6.104 -15.625 12.265 1.00 93.50 606 GLN A CA 1
ATOM 4701 C C . GLN A 1 606 ? -6.198 -14.126 11.963 1.00 93.50 606 GLN A C 1
ATOM 4703 O O . GLN A 1 606 ? -7.235 -13.511 12.215 1.00 93.50 606 GLN A O 1
ATOM 4708 N N . LEU A 1 607 ? -5.145 -13.538 11.388 1.00 94.44 607 LEU A N 1
ATOM 4709 C CA . LEU A 1 607 ? -5.152 -12.150 10.919 1.00 94.44 607 LEU A CA 1
ATOM 4710 C C . LEU A 1 607 ? -6.182 -11.952 9.789 1.00 94.44 607 LEU A C 1
ATOM 4712 O O . LEU A 1 607 ? -6.902 -10.950 9.771 1.00 94.44 607 LEU A O 1
ATOM 4716 N N . ALA A 1 608 ? -6.317 -12.935 8.890 1.00 92.69 608 ALA A N 1
ATOM 4717 C CA . ALA A 1 608 ? -7.347 -12.948 7.853 1.00 92.69 608 ALA A CA 1
ATOM 4718 C C . ALA A 1 608 ? -8.776 -13.071 8.423 1.00 92.69 608 ALA A C 1
ATOM 4720 O O . ALA A 1 608 ? -9.689 -12.411 7.916 1.00 92.69 608 ALA A O 1
ATOM 4721 N N . ASP A 1 609 ? -8.993 -13.848 9.493 1.00 94.56 609 ASP A N 1
ATOM 4722 C CA . ASP A 1 609 ? -10.291 -13.901 10.182 1.00 94.56 609 ASP A CA 1
ATOM 4723 C C . ASP A 1 609 ? -10.642 -12.578 10.881 1.00 94.56 609 ASP A C 1
ATOM 4725 O O . ASP A 1 609 ? -11.760 -12.081 10.707 1.00 94.56 609 ASP A O 1
ATOM 4729 N N . LEU A 1 610 ? -9.687 -11.967 11.594 1.00 95.25 610 LEU A N 1
ATOM 4730 C CA . LEU A 1 610 ? -9.852 -10.645 12.208 1.00 95.25 610 LEU A CA 1
ATOM 4731 C C . LEU A 1 610 ? -10.274 -9.607 11.153 1.00 95.25 610 LEU A C 1
ATOM 4733 O O . LEU A 1 610 ? -11.336 -8.997 11.281 1.00 95.25 610 LEU A O 1
ATOM 4737 N N . ALA A 1 611 ? -9.520 -9.478 10.057 1.00 95.25 611 ALA A N 1
ATOM 4738 C CA . ALA A 1 611 ? -9.843 -8.571 8.952 1.00 95.25 611 ALA A CA 1
ATOM 4739 C C . ALA A 1 611 ? -11.166 -8.911 8.237 1.00 95.25 611 ALA A C 1
ATOM 4741 O O . ALA A 1 611 ? -11.915 -8.028 7.810 1.00 95.25 611 ALA A O 1
ATOM 4742 N N . GLY A 1 612 ? -11.475 -10.201 8.097 1.00 92.25 612 GLY A N 1
ATOM 4743 C CA . GLY A 1 612 ? -12.710 -10.675 7.490 1.00 92.25 612 GLY A CA 1
ATOM 4744 C C . GLY A 1 612 ? -13.950 -10.285 8.297 1.00 92.25 612 GLY A C 1
ATOM 4745 O O . GLY A 1 612 ? -14.957 -9.873 7.708 1.00 92.25 612 GLY A O 1
ATOM 4746 N N . ASN A 1 613 ? -13.869 -10.355 9.626 1.00 92.75 613 ASN A N 1
ATOM 4747 C CA . ASN A 1 613 ? -14.982 -10.099 10.541 1.00 92.75 613 ASN A CA 1
ATOM 4748 C C . ASN A 1 613 ? -15.110 -8.631 10.981 1.00 92.75 613 ASN A C 1
ATOM 4750 O O . ASN A 1 613 ? -16.233 -8.177 11.173 1.00 92.75 613 ASN A O 1
ATOM 4754 N N . ALA A 1 614 ? -14.011 -7.878 11.061 1.00 93.38 614 ALA A N 1
ATOM 4755 C CA . ALA A 1 614 ? -13.971 -6.493 11.539 1.00 93.38 614 ALA A CA 1
ATOM 4756 C C . ALA A 1 614 ? -15.010 -5.539 10.912 1.00 93.38 614 ALA A C 1
ATOM 4758 O O . ALA A 1 614 ? -15.331 -5.610 9.720 1.00 93.38 614 ALA A O 1
ATOM 4759 N N . MET A 1 615 ? -15.458 -4.551 11.689 1.00 95.25 615 MET A N 1
ATOM 4760 C CA . MET A 1 615 ? -16.055 -3.339 11.119 1.00 95.25 615 MET A CA 1
ATOM 4761 C C . MET A 1 615 ? -14.949 -2.500 10.471 1.00 95.25 615 MET A C 1
ATOM 4763 O O . MET A 1 615 ? -13.868 -2.363 11.050 1.00 95.25 615 MET A O 1
ATOM 4767 N N . SER A 1 616 ? -15.214 -1.887 9.314 1.00 96.88 616 SER A N 1
ATOM 4768 C CA . SER A 1 616 ? -14.276 -0.916 8.739 1.00 96.88 616 SER A CA 1
ATOM 4769 C C . SER A 1 616 ? -14.260 0.349 9.594 1.00 96.88 616 SER A C 1
ATOM 4771 O O . SER A 1 616 ? -15.312 0.961 9.813 1.00 96.88 616 SER A O 1
ATOM 4773 N N . THR A 1 617 ? -13.080 0.726 10.089 1.00 97.44 617 THR A N 1
ATOM 4774 C CA . THR A 1 617 ? -12.911 1.762 11.122 1.00 97.44 617 THR A CA 1
ATOM 4775 C C . THR A 1 617 ? -13.492 3.100 10.674 1.00 97.44 617 THR A C 1
ATOM 4777 O O . THR A 1 617 ? -14.225 3.725 11.428 1.00 97.44 617 THR A O 1
ATOM 4780 N N . THR A 1 618 ? -13.279 3.499 9.420 1.00 98.06 618 THR A N 1
ATOM 4781 C CA . THR A 1 618 ? -13.745 4.775 8.852 1.00 98.06 618 THR A CA 1
ATOM 4782 C C . THR A 1 618 ? -15.270 4.874 8.729 1.00 98.06 618 THR A C 1
ATOM 4784 O O . THR A 1 618 ? -15.844 5.960 8.862 1.00 98.06 618 THR A O 1
ATOM 4787 N N . VAL A 1 619 ? -15.955 3.745 8.515 1.00 98.19 619 VAL A N 1
ATOM 4788 C CA . VAL A 1 619 ? -17.423 3.692 8.437 1.00 98.19 619 VAL A CA 1
ATOM 4789 C C . VAL A 1 619 ? -18.029 3.740 9.840 1.00 98.19 619 VAL A C 1
ATOM 4791 O O . VAL A 1 619 ? -18.967 4.505 10.068 1.00 98.19 619 VAL A O 1
ATOM 4794 N N . VAL A 1 620 ? -17.470 2.993 10.804 1.00 98.19 620 VAL A N 1
ATOM 4795 C CA . VAL A 1 620 ? -17.934 3.062 12.202 1.00 98.19 620 VAL A CA 1
ATOM 4796 C C . VAL A 1 620 ? -17.551 4.392 12.869 1.00 98.19 620 VAL A C 1
ATOM 4798 O O . VAL A 1 620 ? -18.346 4.926 13.633 1.00 98.19 620 VAL A O 1
ATOM 4801 N N . ALA A 1 621 ? -16.424 5.009 12.504 1.00 98.31 621 ALA A N 1
ATOM 4802 C CA . ALA A 1 621 ? -16.057 6.374 12.891 1.00 98.31 621 ALA A CA 1
ATOM 4803 C C . ALA A 1 621 ? -17.118 7.386 12.446 1.00 98.31 621 ALA A C 1
ATOM 4805 O O . ALA A 1 621 ? -17.655 8.126 13.268 1.00 98.31 621 ALA A O 1
ATOM 4806 N N . SER A 1 622 ? -17.493 7.342 11.161 1.00 98.44 622 SER A N 1
ATOM 4807 C CA . SER A 1 622 ? -18.551 8.192 10.605 1.00 98.44 622 SER A CA 1
ATOM 4808 C C . SER A 1 622 ? -19.886 7.973 11.326 1.00 98.44 622 SER A C 1
ATOM 4810 O O . SER A 1 622 ? -20.582 8.933 11.653 1.00 98.44 622 SER A O 1
ATOM 4812 N N . ALA A 1 623 ? -20.224 6.715 11.637 1.00 98.44 623 ALA A N 1
ATOM 4813 C CA . ALA A 1 623 ? -21.402 6.356 12.422 1.00 98.44 623 ALA A CA 1
ATOM 4814 C C . ALA A 1 623 ? -21.373 6.934 13.851 1.00 98.44 623 ALA A C 1
ATOM 4816 O O . ALA A 1 623 ? -22.368 7.517 14.281 1.00 98.44 623 ALA A O 1
ATOM 4817 N N . MET A 1 624 ? -20.258 6.799 14.576 1.00 98.50 624 MET A N 1
ATOM 4818 C CA . MET A 1 624 ? -20.114 7.268 15.960 1.00 98.50 624 MET A CA 1
ATOM 4819 C C . MET A 1 624 ? -20.064 8.794 16.050 1.00 98.50 624 MET A C 1
ATOM 4821 O O . MET A 1 624 ? -20.793 9.368 16.852 1.00 98.50 624 MET A O 1
ATOM 4825 N N . MET A 1 625 ? -19.287 9.469 15.196 1.00 98.12 625 MET A N 1
ATOM 4826 C CA . MET A 1 625 ? -19.252 10.936 15.141 1.00 98.12 625 MET A CA 1
ATOM 4827 C C . MET A 1 625 ? -20.643 11.507 14.865 1.00 98.12 625 MET A C 1
ATOM 4829 O O . MET A 1 625 ? -21.119 12.353 15.618 1.00 98.12 625 MET A O 1
ATOM 4833 N N . ALA A 1 626 ? -21.338 11.002 13.840 1.00 98.19 626 ALA A N 1
ATOM 4834 C CA . ALA A 1 626 ? -22.692 11.448 13.531 1.00 98.19 626 ALA A CA 1
ATOM 4835 C C . ALA A 1 626 ? -23.685 11.163 14.671 1.00 98.19 626 ALA A C 1
ATOM 4837 O O . ALA A 1 626 ? -24.619 11.938 14.870 1.00 98.19 626 ALA A O 1
ATOM 4838 N N . ALA A 1 627 ? -23.508 10.070 15.422 1.00 97.19 627 ALA A N 1
ATOM 4839 C CA . ALA A 1 627 ? -24.345 9.761 16.578 1.00 97.19 627 ALA A CA 1
ATOM 4840 C C . ALA A 1 627 ? -24.084 10.727 17.743 1.00 97.19 627 ALA A C 1
ATOM 4842 O O . ALA A 1 627 ? -25.037 11.232 18.332 1.00 97.19 627 ALA A O 1
ATOM 4843 N N . LEU A 1 628 ? -22.819 11.039 18.037 1.00 96.19 628 LEU A N 1
ATOM 4844 C CA . LEU A 1 628 ? -22.434 11.991 19.080 1.00 96.19 628 LEU A CA 1
ATOM 4845 C C . LEU A 1 628 ? -22.954 13.403 18.766 1.00 96.19 628 LEU A C 1
ATOM 4847 O O . LEU A 1 628 ? -23.680 13.961 19.588 1.00 96.19 628 LEU A O 1
ATOM 4851 N N . ILE A 1 629 ? -22.690 13.921 17.556 1.00 95.56 629 ILE A N 1
ATOM 4852 C CA . ILE A 1 629 ? -23.148 15.247 17.083 1.00 95.56 629 ILE A CA 1
ATOM 4853 C C . ILE A 1 629 ? -24.661 15.423 17.272 1.00 95.56 629 ILE A C 1
ATOM 4855 O O . ILE A 1 629 ? -25.127 16.493 17.654 1.00 95.56 629 ILE A O 1
ATOM 4859 N N . LEU A 1 630 ? -25.437 14.370 17.006 1.00 94.50 630 LEU A N 1
ATOM 4860 C CA . LEU A 1 630 ? -26.900 14.420 17.008 1.00 94.50 630 LEU A CA 1
ATOM 4861 C C . LEU A 1 630 ? -27.553 13.948 18.315 1.00 94.50 630 LEU A C 1
ATOM 4863 O O . LEU A 1 630 ? -28.776 13.998 18.408 1.00 94.50 630 LEU A O 1
ATOM 4867 N N . THR A 1 631 ? -26.786 13.481 19.307 1.00 92.56 631 THR A N 1
ATOM 4868 C CA . THR A 1 631 ? -27.349 12.967 20.574 1.00 92.56 631 THR A CA 1
ATOM 4869 C C . THR A 1 631 ? -26.851 13.733 21.797 1.00 92.56 631 THR A C 1
ATOM 4871 O O . THR A 1 631 ? -27.654 13.998 22.689 1.00 92.56 631 THR A O 1
ATOM 4874 N N . VAL A 1 632 ? -25.580 14.156 21.838 1.00 89.56 632 VAL A N 1
ATOM 4875 C CA . VAL A 1 632 ? -25.023 14.951 22.955 1.00 89.56 632 VAL A CA 1
ATOM 4876 C C . VAL A 1 632 ? -25.856 16.213 23.254 1.00 89.56 632 VAL A C 1
ATOM 4878 O O . VAL A 1 632 ? -26.199 16.390 24.424 1.00 89.56 632 VAL A O 1
ATOM 4881 N N . PRO A 1 633 ? -26.321 17.010 22.261 1.00 87.62 633 PRO A N 1
ATOM 4882 C CA . PRO A 1 633 ? -27.161 18.188 22.520 1.00 87.62 633 PRO A CA 1
ATOM 4883 C C . PRO A 1 633 ? -28.533 17.893 23.153 1.00 87.62 633 PRO A C 1
ATOM 4885 O O . PRO A 1 633 ? -29.231 18.818 23.559 1.00 87.62 633 PRO A O 1
ATOM 4888 N N . HIS A 1 634 ? -28.954 16.625 23.209 1.00 84.38 634 HIS A N 1
ATOM 4889 C CA . HIS A 1 634 ? -30.236 16.197 23.780 1.00 84.38 634 HIS A CA 1
ATOM 4890 C C . HIS A 1 634 ? -30.088 15.452 25.117 1.00 84.38 634 HIS A C 1
ATOM 4892 O O . HIS A 1 634 ? -31.095 15.144 25.757 1.00 84.38 634 HIS A O 1
ATOM 4898 N N . ILE A 1 635 ? -28.859 15.186 25.576 1.00 78.50 635 ILE A N 1
ATOM 4899 C CA . ILE A 1 635 ? -28.569 14.622 26.905 1.00 78.50 635 ILE A CA 1
ATOM 4900 C C . ILE A 1 635 ? -28.355 15.793 27.885 1.00 78.50 635 ILE A C 1
ATOM 4902 O O . ILE A 1 635 ? -27.287 15.984 28.468 1.00 78.50 635 ILE A O 1
ATOM 4906 N N . GLU A 1 636 ? -29.382 16.639 28.031 1.00 58.44 636 GLU A N 1
ATOM 4907 C CA . GLU A 1 636 ? -29.303 17.846 28.862 1.00 58.44 636 GLU A CA 1
ATOM 4908 C C . GLU A 1 636 ? -28.962 17.514 30.323 1.00 58.44 636 GLU A C 1
ATOM 4910 O O . GLU A 1 636 ? -29.600 16.681 30.966 1.00 58.44 636 GLU A O 1
ATOM 4915 N N . ASN A 1 637 ? -27.951 18.211 30.852 1.00 47.97 637 ASN A N 1
ATOM 4916 C CA . ASN A 1 637 ? -27.499 18.217 32.250 1.00 47.97 637 ASN A CA 1
ATOM 4917 C C . ASN A 1 637 ? -27.166 16.857 32.906 1.00 47.97 637 ASN A C 1
ATOM 4919 O O . ASN A 1 637 ? -26.646 16.872 34.012 1.00 47.97 637 ASN A O 1
ATOM 4923 N N . THR A 1 638 ? -27.319 15.707 32.237 1.00 49.06 638 THR A N 1
ATOM 4924 C CA . THR A 1 638 ? -26.802 14.408 32.742 1.00 49.06 638 THR A CA 1
ATOM 4925 C C . THR A 1 638 ? -25.268 14.324 32.631 1.00 49.06 638 THR A C 1
ATOM 4927 O O . THR A 1 638 ? -24.643 13.430 33.182 1.00 49.06 638 THR A O 1
ATOM 4930 N N . ILE A 1 639 ? -24.652 15.279 31.924 1.00 49.38 639 ILE A N 1
ATOM 4931 C CA . ILE A 1 639 ? -23.196 15.479 31.833 1.00 49.38 639 ILE A CA 1
ATOM 4932 C C . ILE A 1 639 ? -22.674 16.359 32.998 1.00 49.38 639 ILE A C 1
ATOM 4934 O O . ILE A 1 639 ? -21.468 16.519 33.152 1.00 49.38 639 ILE A O 1
ATOM 4938 N N . LYS A 1 640 ? -23.555 16.921 33.846 1.00 44.16 640 LYS A N 1
ATOM 4939 C CA . LYS A 1 640 ? -23.171 17.713 35.027 1.00 44.16 640 LYS A CA 1
ATOM 4940 C C . LYS A 1 640 ? -23.417 16.922 36.308 1.00 44.16 640 LYS A C 1
ATOM 4942 O O . LYS A 1 640 ? -24.555 16.546 36.577 1.00 44.16 640 LYS A O 1
ATOM 4947 N N . SER A 1 641 ? -22.374 16.809 37.131 1.00 40.41 641 SER A N 1
ATOM 4948 C CA . SER A 1 641 ? -22.302 15.947 38.319 1.00 40.41 641 SER A CA 1
ATOM 4949 C C . SER A 1 641 ? -22.274 14.442 37.974 1.00 40.41 641 SER A C 1
ATOM 4951 O O . SER A 1 641 ? -22.963 13.992 37.065 1.00 40.41 641 SER A O 1
ATOM 4953 N N . ALA A 1 642 ? -21.494 13.604 38.656 1.00 39.91 642 ALA A N 1
ATOM 4954 C CA . ALA A 1 642 ? -20.554 13.945 39.723 1.00 39.91 642 ALA A CA 1
ATOM 4955 C C . ALA A 1 642 ? -19.214 14.458 39.184 1.00 39.91 642 ALA A C 1
ATOM 4957 O O . ALA A 1 642 ? -18.667 13.904 38.227 1.00 39.91 642 ALA A O 1
ATOM 4958 N N . ASP A 1 643 ? -18.643 15.433 39.887 1.00 40.84 643 ASP A N 1
ATOM 4959 C CA . ASP A 1 643 ? -17.196 15.480 40.039 1.00 40.84 643 ASP A CA 1
ATOM 4960 C C . ASP A 1 643 ? -16.789 14.198 40.780 1.00 40.84 643 ASP A C 1
ATOM 4962 O O . ASP A 1 643 ? -16.817 14.117 42.007 1.00 40.84 643 ASP A O 1
ATOM 4966 N N . ILE A 1 644 ? -16.429 13.162 40.018 1.00 40.25 644 ILE A N 1
ATOM 4967 C CA . ILE A 1 644 ? -15.329 12.319 40.469 1.00 40.25 644 ILE A CA 1
ATOM 4968 C C . ILE A 1 644 ? -14.159 13.293 40.492 1.00 40.25 644 ILE A C 1
ATOM 4970 O O . ILE A 1 644 ? -13.671 13.674 39.423 1.00 40.25 644 ILE A O 1
ATOM 4974 N N . GLU A 1 645 ? -13.779 13.753 41.691 1.00 36.47 645 GLU A N 1
ATOM 4975 C CA . GLU A 1 645 ? -12.479 14.385 41.881 1.00 36.47 645 GLU A CA 1
ATOM 4976 C C . GLU A 1 645 ? -11.486 13.514 41.130 1.00 36.47 645 GLU A C 1
ATOM 4978 O O . GLU A 1 645 ? -11.465 12.293 41.318 1.00 36.47 645 GLU A O 1
ATOM 4983 N N . MET A 1 646 ? -10.705 14.117 40.233 1.00 31.92 646 MET A N 1
ATOM 4984 C CA . MET A 1 646 ? -9.551 13.400 39.738 1.00 31.92 646 MET A CA 1
ATOM 4985 C C . MET A 1 646 ? -8.794 12.942 40.984 1.00 31.92 646 MET A C 1
ATOM 4987 O O . MET A 1 646 ? -8.290 13.777 41.737 1.00 31.92 646 MET A O 1
ATOM 4991 N N . GLU A 1 647 ? -8.632 11.624 41.135 1.00 32.50 647 GLU A N 1
ATOM 4992 C CA . GLU A 1 647 ? -7.299 11.148 41.450 1.00 32.50 647 GLU A CA 1
ATOM 4993 C C . GLU A 1 647 ? -6.416 11.853 40.432 1.00 32.50 647 GLU A C 1
ATOM 4995 O O . GLU A 1 647 ? -6.377 11.521 39.242 1.00 32.50 647 GLU A O 1
ATOM 5000 N N . VAL A 1 648 ? -5.802 12.940 40.896 1.00 32.22 648 VAL A N 1
ATOM 5001 C CA . VAL A 1 648 ? -4.637 13.509 40.266 1.00 32.22 648 VAL A CA 1
ATOM 5002 C C . VAL A 1 648 ? -3.617 12.409 40.463 1.00 32.22 648 VAL A C 1
ATOM 5004 O O . VAL A 1 648 ? -2.874 12.418 41.441 1.00 32.22 648 VAL A O 1
ATOM 5007 N N . VAL A 1 649 ? -3.660 11.428 39.550 1.00 35.34 649 VAL A N 1
ATOM 5008 C CA . VAL A 1 649 ? -2.529 10.586 39.199 1.00 35.34 649 VAL A CA 1
ATOM 5009 C C . VAL A 1 649 ? -1.422 11.599 39.072 1.00 35.34 649 VAL A C 1
ATOM 5011 O O . VAL A 1 649 ? -1.451 12.438 38.162 1.00 35.34 649 VAL A O 1
ATOM 5014 N N . SER A 1 650 ? -0.575 11.644 40.100 1.00 36.62 650 SER A N 1
ATOM 5015 C CA . SER A 1 650 ? 0.477 12.631 40.181 1.00 36.62 650 SER A CA 1
ATOM 5016 C C . SER A 1 650 ? 1.201 12.507 38.861 1.00 36.62 650 SER A C 1
ATOM 5018 O O . SER A 1 650 ? 1.562 11.399 38.461 1.00 36.62 650 SER A O 1
ATOM 5020 N N . GLN A 1 651 ? 1.347 13.616 38.137 1.00 45.41 651 GLN A N 1
ATOM 5021 C CA . GLN A 1 651 ? 2.230 13.627 36.983 1.00 45.41 651 GLN A CA 1
ATOM 5022 C C . GLN A 1 651 ? 3.646 13.561 37.547 1.00 45.41 651 GLN A C 1
ATOM 5024 O O . GLN A 1 651 ? 4.337 14.575 37.630 1.00 45.41 651 GLN A O 1
ATOM 5029 N N . VAL A 1 652 ? 4.011 12.360 38.019 1.00 57.59 652 VAL A N 1
ATOM 5030 C CA . VAL A 1 652 ? 5.368 11.944 38.320 1.00 57.59 652 VAL A CA 1
ATOM 5031 C C . VAL A 1 652 ? 6.090 12.230 37.031 1.00 57.59 652 VAL A C 1
ATOM 5033 O O . VAL A 1 652 ? 5.751 11.687 35.974 1.00 57.59 652 VAL A O 1
ATOM 5036 N N . LYS A 1 653 ? 6.948 13.238 37.071 1.00 66.38 653 LYS A N 1
ATOM 5037 C CA . LYS A 1 653 ? 7.521 13.724 35.836 1.00 66.38 653 LYS A CA 1
ATOM 5038 C C . LYS A 1 653 ? 8.445 12.622 35.311 1.00 66.38 653 LYS A C 1
ATOM 5040 O O . LYS A 1 653 ? 9.047 11.918 36.123 1.00 66.38 653 LYS A O 1
ATOM 5045 N N . PRO A 1 654 ? 8.666 12.514 33.993 1.00 70.06 654 PRO A N 1
ATOM 5046 C CA . PRO A 1 654 ? 9.629 11.550 33.463 1.00 70.06 654 PRO A CA 1
ATOM 5047 C C . PRO A 1 654 ? 11.019 11.670 34.117 1.00 70.06 654 PRO A C 1
ATOM 5049 O O . PRO A 1 654 ? 11.669 10.664 34.366 1.00 70.06 654 PRO A O 1
ATOM 5052 N N . GLU A 1 655 ? 11.436 12.885 34.492 1.00 71.19 655 GLU A N 1
ATOM 5053 C CA . GLU A 1 655 ? 12.669 13.153 35.254 1.00 71.19 655 GLU A CA 1
ATOM 5054 C C . GLU A 1 655 ? 12.697 12.571 36.686 1.00 71.19 655 GLU A C 1
ATOM 5056 O O . GLU A 1 655 ? 13.781 12.262 37.170 1.00 71.19 655 GLU A O 1
ATOM 5061 N N . ASP A 1 656 ? 11.548 12.367 37.345 1.00 75.50 656 ASP A N 1
ATOM 5062 C CA . ASP A 1 656 ? 11.455 11.761 38.687 1.00 75.50 656 ASP A CA 1
ATOM 5063 C C . ASP A 1 656 ? 11.447 10.210 38.623 1.00 75.50 656 ASP A C 1
ATOM 5065 O O . ASP A 1 656 ? 11.845 9.534 39.575 1.00 75.50 656 ASP A O 1
ATOM 5069 N N . CYS A 1 657 ? 11.025 9.645 37.483 1.00 74.50 657 CYS A N 1
ATOM 5070 C CA . CYS A 1 657 ? 10.984 8.204 37.190 1.00 74.50 657 CYS A CA 1
ATOM 5071 C C . CYS A 1 657 ? 12.284 7.639 36.584 1.00 74.50 657 CYS A C 1
ATOM 5073 O O . CYS A 1 657 ? 12.321 6.458 36.240 1.00 74.50 657 CYS A O 1
ATOM 5075 N N . ILE A 1 658 ? 13.337 8.442 36.404 1.00 81.38 658 ILE A N 1
ATOM 5076 C CA . ILE A 1 658 ? 14.558 8.031 35.693 1.00 81.38 658 ILE A CA 1
ATOM 5077 C C . ILE A 1 658 ? 15.785 8.078 36.612 1.00 81.38 658 ILE A C 1
ATOM 5079 O O . ILE A 1 658 ? 16.007 9.050 37.330 1.00 81.38 658 ILE A O 1
ATOM 5083 N N . THR A 1 659 ? 16.610 7.031 36.562 1.00 83.56 659 THR A N 1
ATOM 5084 C CA . THR A 1 659 ? 17.835 6.876 37.370 1.00 83.56 659 THR A CA 1
ATOM 5085 C C . THR A 1 659 ? 19.013 6.342 36.546 1.00 83.56 659 THR A C 1
ATOM 5087 O O . THR A 1 659 ? 18.879 6.044 35.361 1.00 83.56 659 THR A O 1
ATOM 5090 N N . GLY A 1 660 ? 20.197 6.218 37.155 1.00 79.31 660 GLY A N 1
ATOM 5091 C CA . GLY A 1 660 ? 21.359 5.578 36.523 1.00 79.31 660 GLY A CA 1
ATOM 5092 C C . GLY A 1 660 ? 22.211 6.484 35.629 1.00 79.31 660 GLY A C 1
ATOM 5093 O O . GLY A 1 660 ? 23.153 5.993 35.019 1.00 79.31 660 GLY A O 1
ATOM 5094 N N . ASP A 1 661 ? 21.950 7.797 35.575 1.00 82.81 661 ASP A N 1
ATOM 5095 C CA . ASP A 1 661 ? 22.826 8.752 34.874 1.00 82.81 661 ASP A CA 1
ATOM 5096 C C . ASP A 1 661 ? 24.287 8.714 35.384 1.00 82.81 661 ASP A C 1
ATOM 5098 O O . ASP A 1 661 ? 25.204 8.955 34.601 1.00 82.81 661 ASP A O 1
ATOM 5102 N N . ASP A 1 662 ? 24.511 8.340 36.653 1.00 83.31 662 ASP A N 1
ATOM 5103 C CA . ASP A 1 662 ? 25.842 8.139 37.257 1.00 83.31 662 ASP A CA 1
ATOM 5104 C C . ASP A 1 662 ? 26.647 6.981 36.624 1.00 83.31 662 ASP A C 1
ATOM 5106 O O . ASP A 1 662 ? 27.878 6.997 36.660 1.00 83.31 662 ASP A O 1
ATOM 5110 N N . ASP A 1 663 ? 25.977 5.973 36.046 1.00 83.62 663 ASP A N 1
ATOM 5111 C CA . ASP A 1 663 ? 26.628 4.810 35.418 1.00 83.62 663 ASP A CA 1
ATOM 5112 C C . ASP A 1 663 ? 27.091 5.103 33.973 1.00 83.62 663 ASP A C 1
ATOM 5114 O O . ASP A 1 663 ? 27.790 4.290 33.361 1.00 83.62 663 ASP A O 1
ATOM 5118 N N . LEU A 1 664 ? 26.696 6.247 33.398 1.00 87.94 664 LEU A N 1
ATOM 5119 C CA . LEU A 1 664 ? 26.906 6.575 31.988 1.00 87.94 664 LEU A CA 1
ATOM 5120 C C . LEU A 1 664 ? 28.256 7.253 31.727 1.00 87.94 664 LEU A C 1
ATOM 5122 O O . LEU A 1 664 ? 28.547 8.330 32.247 1.00 87.94 664 LEU A O 1
ATOM 5126 N N . HIS A 1 665 ? 29.034 6.705 30.793 1.00 90.56 665 HIS A N 1
ATOM 5127 C CA . HIS A 1 665 ? 30.202 7.390 30.241 1.00 90.56 665 HIS A CA 1
ATOM 5128 C C . HIS A 1 665 ? 29.829 8.140 28.953 1.00 90.56 665 HIS A C 1
ATOM 5130 O O . HIS A 1 665 ? 29.075 7.622 28.128 1.00 90.56 665 HIS A O 1
ATOM 5136 N N . SER A 1 666 ? 30.359 9.355 28.774 1.00 90.56 666 SER A N 1
ATOM 5137 C CA . SER A 1 666 ? 30.115 10.195 27.591 1.00 90.56 666 SER A CA 1
ATOM 5138 C C . SER A 1 666 ? 31.106 9.897 26.462 1.00 90.56 666 SER A C 1
ATOM 5140 O O . SER A 1 666 ? 32.285 9.633 26.710 1.00 90.56 666 SER A O 1
ATOM 5142 N N . TYR A 1 667 ? 30.637 9.963 25.220 1.00 90.00 667 TYR A N 1
ATOM 5143 C CA . TYR A 1 667 ? 31.414 9.715 24.009 1.00 90.00 667 TYR A CA 1
ATOM 5144 C C . TYR A 1 667 ? 31.009 10.707 22.903 1.00 90.00 667 TYR A C 1
ATOM 5146 O O . TYR A 1 667 ? 29.830 11.064 22.804 1.00 90.00 667 TYR A O 1
ATOM 5154 N N . PRO A 1 668 ? 31.950 11.151 22.0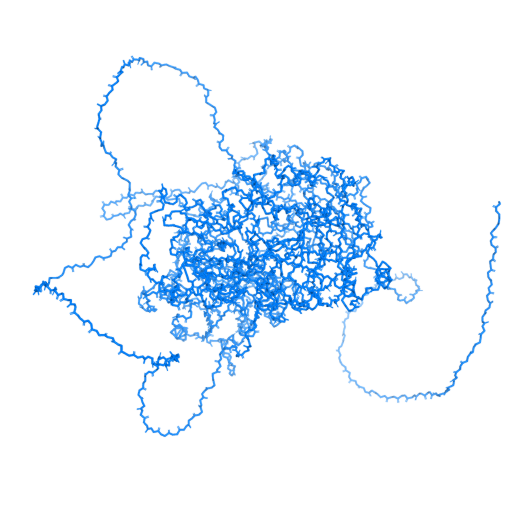47 1.00 88.56 668 PRO A N 1
ATOM 5155 C CA . PRO A 1 668 ? 31.621 11.995 20.904 1.00 88.56 668 PRO A CA 1
ATOM 5156 C C . PRO A 1 668 ? 30.782 11.210 19.890 1.00 88.56 668 PRO A C 1
ATOM 5158 O O . PRO A 1 668 ? 31.115 10.074 19.544 1.00 88.56 668 PRO A O 1
ATOM 5161 N N . LEU A 1 669 ? 29.712 11.831 19.398 1.00 87.62 669 LEU A N 1
ATOM 5162 C CA . LEU A 1 669 ? 28.924 11.332 18.278 1.00 87.62 669 LEU A CA 1
ATOM 5163 C C . LEU A 1 669 ? 29.378 12.060 17.008 1.00 87.62 669 LEU A C 1
ATOM 5165 O O . LEU A 1 669 ? 29.467 13.285 17.004 1.00 87.62 669 LEU A O 1
ATOM 5169 N N . ASP A 1 670 ? 29.665 11.305 15.950 1.00 85.19 670 ASP A N 1
ATOM 5170 C CA . ASP A 1 670 ? 30.149 11.806 14.660 1.00 85.19 670 ASP A CA 1
ATOM 5171 C C . ASP A 1 670 ? 29.140 11.406 13.571 1.00 85.19 670 ASP A C 1
ATOM 5173 O O . ASP A 1 670 ? 28.907 10.218 13.321 1.00 85.19 670 ASP A O 1
ATOM 5177 N N . LEU A 1 671 ? 28.477 12.412 12.994 1.00 87.81 671 LEU A N 1
ATOM 5178 C CA . LEU A 1 671 ? 27.319 12.270 12.100 1.00 87.81 671 LEU A CA 1
ATOM 5179 C C . LEU A 1 671 ? 27.618 12.809 10.696 1.00 87.81 671 LEU A C 1
ATOM 5181 O O . LEU A 1 671 ? 27.029 12.343 9.722 1.00 87.81 671 LEU A O 1
ATOM 5185 N N . SER A 1 672 ? 28.561 13.745 10.593 1.00 84.31 672 SER A N 1
ATOM 5186 C CA . SER A 1 672 ? 29.116 14.271 9.345 1.00 84.31 672 SER A CA 1
ATOM 5187 C C . SER A 1 672 ? 30.164 13.343 8.713 1.00 84.31 672 SER A C 1
ATOM 5189 O O . SER A 1 672 ? 30.520 13.531 7.550 1.00 84.31 672 SER A O 1
ATOM 5191 N N . LYS A 1 673 ? 30.630 12.315 9.442 1.00 84.06 673 LYS A N 1
ATOM 5192 C CA . LYS A 1 673 ? 31.643 11.354 8.988 1.00 84.06 673 LYS A CA 1
ATOM 5193 C C . LYS A 1 673 ? 31.417 10.803 7.582 1.00 84.06 673 LYS A C 1
ATOM 5195 O O . LYS A 1 673 ? 30.497 10.019 7.347 1.00 84.06 673 LYS A O 1
ATOM 5200 N N . THR A 1 674 ? 32.372 11.082 6.706 1.00 81.62 674 THR A N 1
ATOM 5201 C CA . THR A 1 674 ? 32.592 10.364 5.451 1.00 81.62 674 THR A CA 1
ATOM 5202 C C . THR A 1 674 ? 33.831 9.472 5.572 1.00 81.62 674 THR A C 1
ATOM 5204 O O . THR A 1 674 ? 34.793 9.809 6.265 1.00 81.62 674 THR A O 1
ATOM 5207 N N . CYS A 1 675 ? 33.825 8.315 4.905 1.00 84.25 675 CYS A N 1
ATOM 5208 C CA . CYS A 1 675 ? 35.023 7.481 4.737 1.00 84.25 675 CYS A CA 1
ATOM 5209 C C . CYS A 1 675 ? 35.254 7.187 3.251 1.00 84.25 675 CYS A C 1
ATOM 5211 O O . CYS A 1 675 ? 34.289 7.016 2.510 1.00 84.25 675 CYS A O 1
ATOM 5213 N N . SER A 1 676 ? 36.513 7.060 2.825 1.00 87.38 676 SER A N 1
ATOM 5214 C CA . SER A 1 676 ? 36.828 6.682 1.442 1.00 87.38 676 SER A CA 1
ATOM 5215 C C . SER A 1 676 ? 36.344 5.266 1.104 1.00 87.38 676 SER A C 1
ATOM 5217 O O . SER A 1 676 ? 36.396 4.360 1.946 1.00 87.38 676 SER A O 1
ATOM 5219 N N . ILE A 1 677 ? 35.909 5.051 -0.138 1.00 90.25 677 ILE A N 1
ATOM 5220 C CA . ILE A 1 677 ? 35.481 3.735 -0.616 1.00 90.25 677 ILE A CA 1
ATOM 5221 C C . ILE A 1 677 ? 36.683 2.795 -0.787 1.00 90.25 677 ILE A C 1
ATOM 5223 O O . ILE A 1 677 ? 37.751 3.170 -1.264 1.00 90.25 677 ILE A O 1
ATOM 5227 N N . LYS A 1 678 ? 36.522 1.532 -0.385 1.00 89.31 678 LYS A N 1
ATOM 5228 C CA . LYS A 1 678 ? 37.574 0.505 -0.495 1.00 89.31 678 LYS A CA 1
ATOM 5229 C C . LYS A 1 678 ? 37.484 -0.145 -1.895 1.00 89.31 678 LYS A C 1
ATOM 5231 O O . LYS A 1 678 ? 36.370 -0.535 -2.260 1.00 89.31 678 LYS A O 1
ATOM 5236 N N . PRO A 1 679 ? 38.582 -0.342 -2.658 1.00 88.94 679 PRO A N 1
ATOM 5237 C CA . PRO A 1 679 ? 38.550 -0.879 -4.029 1.00 88.94 679 PRO A CA 1
ATOM 5238 C C . PRO A 1 679 ? 37.652 -2.114 -4.219 1.00 88.94 679 PRO A C 1
ATOM 5240 O O . PRO A 1 679 ? 37.576 -2.973 -3.338 1.00 88.94 679 PRO A O 1
ATOM 5243 N N . GLY A 1 680 ? 36.939 -2.199 -5.349 1.00 88.81 680 GLY A N 1
ATOM 5244 C CA . GLY A 1 680 ? 35.914 -3.230 -5.595 1.00 88.81 680 GLY A CA 1
ATOM 5245 C C . GLY A 1 680 ? 34.609 -3.027 -4.805 1.00 88.81 680 GLY A C 1
ATOM 5246 O O . GLY A 1 680 ? 33.890 -3.985 -4.521 1.00 88.81 680 GLY A O 1
ATOM 5247 N N . PHE A 1 681 ? 34.311 -1.794 -4.378 1.00 91.25 681 PHE A N 1
ATOM 5248 C CA . PHE A 1 681 ? 33.110 -1.463 -3.600 1.00 91.25 681 PHE A CA 1
ATOM 5249 C C . PHE A 1 681 ? 31.806 -1.824 -4.331 1.00 91.25 681 PHE A C 1
ATOM 5251 O O . PHE A 1 681 ? 30.953 -2.509 -3.764 1.00 91.25 681 PHE A O 1
ATOM 5258 N N . PHE A 1 682 ? 31.675 -1.446 -5.606 1.00 90.50 682 PHE A N 1
ATOM 5259 C CA . PHE A 1 682 ? 30.492 -1.754 -6.418 1.00 90.50 682 PHE A CA 1
ATOM 5260 C C . PHE A 1 682 ? 30.345 -3.262 -6.707 1.00 90.50 682 PHE A C 1
ATOM 5262 O O . PHE A 1 682 ? 29.221 -3.775 -6.742 1.00 90.50 682 PHE A O 1
ATOM 5269 N N . ASP A 1 683 ? 31.448 -4.018 -6.783 1.00 90.56 683 ASP A N 1
ATOM 5270 C CA . ASP A 1 683 ? 31.406 -5.487 -6.834 1.00 90.56 683 ASP A CA 1
ATOM 5271 C C . ASP A 1 683 ? 30.823 -6.076 -5.546 1.00 90.56 683 ASP A C 1
ATOM 5273 O O . ASP A 1 683 ? 29.953 -6.950 -5.601 1.00 90.56 683 ASP A O 1
ATOM 5277 N N . ARG A 1 684 ? 31.241 -5.572 -4.373 1.00 92.44 684 ARG A N 1
ATOM 5278 C CA . ARG A 1 684 ? 30.690 -6.005 -3.076 1.00 92.44 684 ARG A CA 1
ATOM 5279 C C . ARG A 1 684 ? 29.222 -5.620 -2.917 1.00 92.44 684 ARG A C 1
ATOM 5281 O O . ARG A 1 684 ? 28.441 -6.441 -2.425 1.00 92.44 684 ARG A O 1
ATOM 5288 N N . ALA A 1 685 ? 28.822 -4.443 -3.398 1.00 93.44 685 ALA A N 1
ATOM 5289 C CA . ALA A 1 685 ? 27.419 -4.039 -3.470 1.00 93.44 685 ALA A CA 1
ATOM 5290 C C . ALA A 1 685 ? 26.611 -5.043 -4.312 1.00 93.44 685 ALA A C 1
ATOM 5292 O O . ALA A 1 685 ? 25.598 -5.575 -3.859 1.00 93.44 685 ALA A O 1
ATOM 5293 N N . THR A 1 686 ? 27.114 -5.397 -5.497 1.00 92.00 686 THR A N 1
ATOM 5294 C CA . THR A 1 686 ? 26.455 -6.317 -6.439 1.00 92.00 686 THR A CA 1
ATOM 5295 C C . THR A 1 686 ? 26.436 -7.772 -5.946 1.00 92.00 686 THR A C 1
ATOM 5297 O O . THR A 1 686 ? 25.469 -8.498 -6.180 1.00 92.00 686 THR A O 1
ATOM 5300 N N . ALA A 1 687 ? 27.482 -8.231 -5.252 1.00 92.19 687 ALA A N 1
ATOM 5301 C CA . ALA A 1 687 ? 27.568 -9.585 -4.698 1.00 92.19 687 ALA A CA 1
ATOM 5302 C C . ALA A 1 687 ? 26.684 -9.778 -3.449 1.00 92.19 687 ALA A C 1
ATOM 5304 O O . ALA A 1 687 ? 26.162 -10.875 -3.220 1.00 92.19 687 ALA A O 1
ATOM 5305 N N . SER A 1 688 ? 26.496 -8.715 -2.659 1.00 94.44 688 SER A N 1
ATOM 5306 C CA . SER A 1 688 ? 25.621 -8.689 -1.477 1.00 94.44 688 SER A CA 1
ATOM 5307 C C . SER A 1 688 ? 24.161 -8.328 -1.790 1.00 94.44 688 SER A C 1
ATOM 5309 O O . SER A 1 688 ? 23.288 -8.613 -0.971 1.00 94.44 688 SER A O 1
ATOM 5311 N N . ALA A 1 689 ? 23.862 -7.750 -2.961 1.00 94.12 689 ALA A N 1
ATOM 5312 C CA . ALA A 1 689 ? 22.509 -7.397 -3.408 1.00 94.12 689 ALA A CA 1
ATOM 5313 C C . ALA A 1 689 ? 21.517 -8.581 -3.383 1.00 94.12 689 ALA A C 1
ATOM 5315 O O . ALA A 1 689 ? 21.897 -9.750 -3.225 1.00 94.12 689 ALA A O 1
ATOM 5316 N N . ARG A 1 690 ? 20.217 -8.283 -3.509 1.00 92.75 690 ARG A N 1
ATOM 5317 C CA . ARG A 1 690 ? 19.133 -9.277 -3.519 1.00 92.75 690 ARG A CA 1
ATOM 5318 C C . ARG A 1 690 ? 18.921 -9.804 -4.942 1.00 92.75 690 ARG A C 1
ATOM 5320 O O . ARG A 1 690 ? 18.285 -9.143 -5.759 1.00 92.75 690 ARG A O 1
ATOM 5327 N N . LEU A 1 691 ? 19.408 -11.015 -5.209 1.00 92.19 691 LEU A N 1
ATOM 5328 C CA . LEU A 1 691 ? 19.416 -11.655 -6.536 1.00 92.19 691 LEU A CA 1
ATOM 5329 C C . LEU A 1 691 ? 18.299 -12.703 -6.717 1.00 92.19 691 LEU A C 1
ATOM 5331 O O . LEU A 1 691 ? 18.266 -13.423 -7.712 1.00 92.19 691 LEU A O 1
ATOM 5335 N N . CYS A 1 692 ? 17.390 -12.827 -5.745 1.00 90.50 692 CYS A N 1
ATOM 5336 C CA . CYS A 1 692 ? 16.141 -13.577 -5.879 1.00 90.50 692 CYS A CA 1
ATOM 5337 C C . CYS A 1 692 ? 15.093 -13.085 -4.863 1.00 90.50 692 CYS A C 1
ATOM 5339 O O . CYS A 1 692 ? 15.434 -12.676 -3.753 1.00 90.50 692 CYS A O 1
ATOM 5341 N N . ILE A 1 693 ? 13.799 -13.187 -5.190 1.00 87.19 693 ILE A N 1
ATOM 5342 C CA . ILE A 1 693 ? 12.706 -12.830 -4.264 1.00 87.19 693 ILE A CA 1
ATOM 5343 C C . ILE A 1 693 ? 12.702 -13.679 -2.976 1.00 87.19 693 ILE A C 1
ATOM 5345 O O . ILE A 1 693 ? 12.276 -13.205 -1.924 1.00 87.19 693 ILE A O 1
ATOM 5349 N N . CYS A 1 694 ? 13.233 -14.907 -3.017 1.00 85.69 694 CYS A N 1
ATOM 5350 C CA . CYS A 1 694 ? 13.325 -15.784 -1.845 1.00 85.69 694 CYS A CA 1
ATOM 5351 C C . CYS A 1 694 ? 14.395 -15.366 -0.817 1.00 85.69 694 CYS A C 1
ATOM 5353 O O . CYS A 1 694 ? 14.557 -16.059 0.181 1.00 85.69 694 CYS A O 1
ATOM 5355 N N . GLU A 1 695 ? 15.140 -14.281 -1.046 1.00 88.25 695 GLU A N 1
ATOM 5356 C CA . GLU A 1 695 ? 16.185 -13.801 -0.126 1.00 88.25 695 GLU A CA 1
ATOM 5357 C C . GLU A 1 695 ? 15.676 -12.762 0.894 1.00 88.25 695 GLU A C 1
ATOM 5359 O O . GLU A 1 695 ? 16.327 -12.535 1.913 1.00 88.25 695 GLU A O 1
ATOM 5364 N N . GLY A 1 696 ? 14.530 -12.116 0.633 1.00 86.56 696 GLY A N 1
ATOM 5365 C CA . GLY A 1 696 ? 14.068 -10.959 1.416 1.00 86.56 696 GLY A CA 1
ATOM 5366 C C . GLY A 1 696 ? 15.090 -9.807 1.417 1.00 86.56 696 GLY A C 1
ATOM 5367 O O . GLY A 1 696 ? 15.909 -9.704 0.501 1.00 86.56 696 GLY A O 1
ATOM 5368 N N . ARG A 1 697 ? 15.073 -8.949 2.448 1.00 84.94 697 ARG A N 1
ATOM 5369 C CA . ARG A 1 697 ? 16.147 -7.958 2.683 1.00 84.94 697 ARG A CA 1
ATOM 5370 C C . ARG A 1 697 ? 17.387 -8.582 3.351 1.00 84.94 697 ARG A C 1
ATOM 5372 O O . ARG A 1 697 ? 18.498 -8.228 2.982 1.00 84.94 697 ARG A O 1
ATOM 5379 N N . SER A 1 698 ? 17.254 -9.559 4.251 1.00 84.38 698 SER A N 1
ATOM 5380 C CA . SER A 1 698 ? 18.388 -10.010 5.094 1.00 84.38 698 SER A CA 1
ATOM 5381 C C . SER A 1 698 ? 19.046 -11.342 4.694 1.00 84.38 698 SER A C 1
ATOM 5383 O O . SER A 1 698 ? 20.173 -11.603 5.106 1.00 84.38 698 SER A O 1
ATOM 5385 N N . GLY A 1 699 ? 18.370 -12.203 3.927 1.00 86.06 699 GLY A N 1
ATOM 5386 C CA . GLY A 1 699 ? 18.826 -13.569 3.638 1.00 86.06 699 GLY A CA 1
ATOM 5387 C C . GLY A 1 699 ? 19.638 -13.725 2.347 1.00 86.06 699 GLY A C 1
ATOM 5388 O O . GLY A 1 699 ? 19.848 -12.778 1.585 1.00 86.06 699 GLY A O 1
ATOM 5389 N N . THR A 1 700 ? 20.057 -14.957 2.071 1.00 88.19 700 THR A N 1
ATOM 5390 C CA . THR A 1 700 ? 20.660 -15.386 0.799 1.00 88.19 700 THR A CA 1
ATOM 5391 C C . THR A 1 700 ? 20.063 -16.727 0.363 1.00 88.19 700 THR A C 1
ATOM 5393 O O . THR A 1 700 ? 19.627 -17.529 1.189 1.00 88.19 700 THR A O 1
ATOM 5396 N N . ALA A 1 701 ? 19.986 -16.965 -0.946 1.00 87.56 701 ALA A N 1
ATOM 5397 C CA . ALA A 1 701 ? 19.414 -18.184 -1.502 1.00 87.56 701 ALA A CA 1
ATOM 5398 C C . ALA A 1 701 ? 20.348 -19.388 -1.297 1.00 87.56 701 ALA A C 1
ATOM 5400 O O . ALA A 1 701 ? 21.547 -19.309 -1.556 1.00 87.56 701 ALA A O 1
ATOM 5401 N N . SER A 1 702 ? 19.779 -20.523 -0.885 1.00 84.94 702 SER A N 1
ATOM 5402 C CA . SER A 1 702 ? 20.497 -21.797 -0.728 1.00 84.94 702 SER A CA 1
ATOM 5403 C C . SER A 1 702 ? 20.760 -22.520 -2.056 1.00 84.94 702 SER A C 1
ATOM 5405 O O . SER A 1 702 ? 21.733 -23.262 -2.173 1.00 84.94 702 SER A O 1
ATOM 5407 N N . ALA A 1 703 ? 19.911 -22.304 -3.064 1.00 89.38 703 ALA A N 1
ATOM 5408 C CA . ALA A 1 703 ? 20.147 -22.740 -4.439 1.00 89.38 703 ALA A CA 1
ATOM 5409 C C . ALA A 1 703 ? 21.008 -21.713 -5.193 1.00 89.38 703 ALA A C 1
ATOM 5411 O O . ALA A 1 703 ? 20.894 -20.512 -4.934 1.00 89.38 703 ALA A O 1
ATOM 5412 N N . LYS A 1 704 ? 21.820 -22.167 -6.164 1.00 92.31 704 LYS A N 1
ATOM 5413 C CA . LYS A 1 704 ? 22.668 -21.270 -6.968 1.00 92.31 704 LYS A CA 1
ATOM 5414 C C . LYS A 1 704 ? 21.843 -20.154 -7.620 1.00 92.31 704 LYS A C 1
ATOM 5416 O O . LYS A 1 704 ? 20.706 -20.367 -8.054 1.00 92.31 704 LYS A O 1
ATOM 5421 N N . ILE A 1 705 ? 22.458 -18.977 -7.722 1.00 94.69 705 ILE A N 1
ATOM 5422 C CA . ILE A 1 705 ? 21.932 -17.854 -8.498 1.00 94.69 705 ILE A CA 1
ATOM 5423 C C . ILE A 1 705 ? 22.214 -18.080 -9.985 1.00 94.69 705 ILE A C 1
ATOM 5425 O O . ILE A 1 705 ? 23.267 -18.583 -10.378 1.00 94.69 705 ILE A O 1
ATOM 5429 N N . GLN A 1 706 ? 21.256 -17.672 -10.801 1.00 94.31 706 GLN A N 1
ATOM 5430 C CA . GLN A 1 706 ? 21.319 -17.614 -12.251 1.00 94.31 706 GLN A CA 1
ATOM 5431 C C . GLN A 1 706 ? 20.896 -16.214 -12.710 1.00 94.31 706 GLN A C 1
ATOM 5433 O O . GLN A 1 706 ? 20.115 -15.534 -12.038 1.00 94.31 706 GLN A O 1
ATOM 5438 N N . TYR A 1 707 ? 21.422 -15.774 -13.847 1.00 94.19 707 TYR A N 1
ATOM 5439 C CA . TYR A 1 707 ? 21.113 -14.477 -14.441 1.00 94.19 707 TYR A CA 1
ATOM 5440 C C . TYR A 1 707 ? 20.829 -14.626 -15.934 1.00 94.19 707 TYR A C 1
ATOM 5442 O O . TYR A 1 707 ? 21.420 -15.468 -16.608 1.00 94.19 707 TYR A O 1
ATOM 5450 N N . CYS A 1 708 ? 19.907 -13.824 -16.453 1.00 94.75 708 CYS A N 1
ATOM 5451 C CA . CYS A 1 708 ? 19.578 -13.810 -17.868 1.00 94.75 708 CYS A CA 1
ATOM 5452 C C . CYS A 1 708 ? 20.613 -12.981 -18.643 1.00 94.75 708 CYS A C 1
ATOM 5454 O O . CYS A 1 708 ? 20.664 -11.762 -18.480 1.00 94.75 708 CYS A O 1
ATOM 5456 N N . GLN A 1 709 ? 21.385 -13.603 -19.539 1.00 93.50 709 GLN A N 1
ATOM 5457 C CA . GLN A 1 709 ? 22.345 -12.896 -20.407 1.00 93.50 709 GLN A CA 1
ATOM 5458 C C . GLN A 1 709 ? 21.666 -11.835 -21.302 1.00 93.50 709 GLN A C 1
ATOM 5460 O O . GLN A 1 709 ? 22.277 -10.837 -21.688 1.00 93.50 709 GLN A O 1
ATOM 5465 N N . THR A 1 710 ? 20.385 -12.041 -21.628 1.00 92.94 710 THR A N 1
ATOM 5466 C CA . THR A 1 710 ? 19.599 -11.175 -22.517 1.00 92.94 710 THR A CA 1
ATOM 5467 C C . THR A 1 710 ? 19.120 -9.884 -21.848 1.00 92.94 710 THR A C 1
ATOM 5469 O O . THR A 1 710 ? 19.154 -8.839 -22.494 1.00 92.94 710 THR A O 1
ATOM 5472 N N . CYS A 1 711 ? 18.671 -9.927 -20.588 1.00 91.94 711 CYS A N 1
ATOM 5473 C CA . CYS A 1 711 ? 18.009 -8.785 -19.931 1.00 91.94 711 CYS A CA 1
ATOM 5474 C C . CYS A 1 711 ? 18.488 -8.483 -18.498 1.00 91.94 711 CYS A C 1
ATOM 5476 O O . CYS A 1 711 ? 17.999 -7.553 -17.864 1.00 91.94 711 CYS A O 1
ATOM 5478 N N . GLY A 1 712 ? 19.423 -9.263 -17.952 1.00 91.06 712 GLY A N 1
ATOM 5479 C CA . GLY A 1 712 ? 19.954 -9.073 -16.598 1.00 91.06 712 GLY A CA 1
ATOM 5480 C C . GLY A 1 712 ? 19.047 -9.549 -15.455 1.00 91.06 712 GLY A C 1
ATOM 5481 O O . GLY A 1 712 ? 19.469 -9.481 -14.303 1.00 91.06 712 GLY A O 1
ATOM 5482 N N . TYR A 1 713 ? 17.838 -10.063 -15.729 1.00 92.50 713 TYR A N 1
ATOM 5483 C CA . TYR A 1 713 ? 16.967 -10.620 -14.683 1.00 92.50 713 TYR A CA 1
ATOM 5484 C C . TYR A 1 713 ? 17.677 -11.728 -13.885 1.00 92.50 713 TYR A C 1
ATOM 5486 O O . TYR A 1 713 ? 18.362 -12.571 -14.467 1.00 92.50 713 TYR A O 1
ATOM 5494 N N . THR A 1 714 ? 17.516 -11.732 -12.559 1.00 93.25 714 THR A N 1
ATOM 5495 C CA . THR A 1 714 ? 18.189 -12.664 -11.639 1.00 93.25 714 THR A CA 1
ATOM 5496 C C . THR A 1 714 ? 17.197 -13.459 -10.802 1.00 93.25 714 THR A C 1
ATOM 5498 O O . THR A 1 714 ? 16.160 -12.959 -10.365 1.00 93.25 714 THR A O 1
ATOM 5501 N N . SER A 1 715 ? 17.530 -14.728 -10.576 1.00 93.81 715 SER A N 1
ATOM 5502 C CA . SER A 1 715 ? 16.763 -15.640 -9.730 1.00 93.81 715 SER A CA 1
ATOM 5503 C C . SER A 1 715 ? 17.673 -16.726 -9.149 1.00 93.81 715 SER A C 1
ATOM 5505 O O . SER A 1 715 ? 18.804 -16.915 -9.592 1.00 93.81 715 SER A O 1
ATOM 5507 N N . CYS A 1 716 ? 17.194 -17.481 -8.158 1.00 92.50 716 CYS A N 1
ATOM 5508 C CA . CYS A 1 716 ? 17.788 -18.780 -7.831 1.00 92.50 716 CYS A CA 1
ATOM 5509 C C . CYS A 1 716 ? 17.122 -19.881 -8.669 1.00 92.50 716 CYS A C 1
ATOM 5511 O O . CYS A 1 716 ? 15.947 -19.751 -9.025 1.00 92.50 716 CYS A O 1
ATOM 5513 N N . GLN A 1 717 ? 17.834 -20.981 -8.937 1.00 91.50 717 GLN A N 1
ATOM 5514 C CA . GLN A 1 717 ? 17.335 -22.086 -9.778 1.00 91.50 717 GLN A CA 1
ATOM 5515 C C . GLN A 1 717 ? 15.958 -22.633 -9.339 1.00 91.50 717 GLN A C 1
ATOM 5517 O O . GLN A 1 717 ? 15.150 -23.037 -10.171 1.00 91.50 717 GLN A O 1
ATOM 5522 N N . THR A 1 718 ? 15.651 -22.620 -8.036 1.00 89.00 718 THR A N 1
ATOM 5523 C CA . THR A 1 718 ? 14.353 -23.071 -7.502 1.00 89.00 718 THR A CA 1
ATOM 5524 C C . THR A 1 718 ? 13.209 -22.105 -7.828 1.00 89.00 718 THR A C 1
ATOM 5526 O O . THR A 1 718 ? 12.087 -22.541 -8.093 1.00 89.00 718 THR A O 1
ATOM 5529 N N . CYS A 1 719 ? 13.467 -20.794 -7.839 1.00 88.75 719 CYS A N 1
ATOM 5530 C CA . CYS A 1 719 ? 12.442 -19.783 -8.114 1.00 88.75 719 CYS A CA 1
ATOM 5531 C C . CYS A 1 719 ? 12.273 -19.522 -9.612 1.00 88.75 719 CYS A C 1
ATOM 5533 O O . CYS A 1 719 ? 11.143 -19.543 -10.085 1.00 88.75 719 CYS A O 1
ATOM 5535 N N . GLY A 1 720 ? 13.378 -19.341 -10.340 1.00 89.31 720 GLY A N 1
ATOM 5536 C CA . GLY A 1 720 ? 13.380 -18.915 -11.740 1.00 89.31 720 GLY A CA 1
ATOM 5537 C C . GLY A 1 720 ? 12.960 -19.973 -12.756 1.00 89.31 720 GLY A C 1
ATOM 5538 O O . GLY A 1 720 ? 12.823 -21.152 -12.420 1.00 89.31 720 GLY A O 1
ATOM 5539 N N . GLY A 1 721 ? 12.835 -19.565 -14.020 1.00 88.00 721 GLY A N 1
ATOM 5540 C CA . GLY A 1 721 ? 12.697 -20.471 -15.171 1.00 88.00 721 GLY A CA 1
ATOM 5541 C C . GLY A 1 721 ? 11.347 -20.420 -15.888 1.00 88.00 721 GLY A C 1
ATOM 5542 O O . GLY A 1 721 ? 11.115 -21.232 -16.783 1.00 88.00 721 GLY A O 1
ATOM 5543 N N . ARG A 1 722 ? 10.450 -19.498 -15.510 1.00 90.50 722 ARG A N 1
ATOM 5544 C CA . ARG A 1 722 ? 9.261 -19.147 -16.304 1.00 90.50 722 ARG A CA 1
ATOM 5545 C C . ARG A 1 722 ? 9.058 -17.623 -16.283 1.00 90.50 722 ARG A C 1
ATOM 5547 O O . ARG A 1 722 ? 8.743 -17.110 -15.219 1.00 90.50 722 ARG A O 1
ATOM 5554 N N . PRO A 1 723 ? 9.155 -16.899 -17.413 1.00 90.50 723 PRO A N 1
ATOM 5555 C CA . PRO A 1 723 ? 9.489 -17.389 -18.753 1.00 90.50 723 PRO A CA 1
ATOM 5556 C C . PRO A 1 723 ? 10.912 -17.984 -18.797 1.00 90.50 723 PRO A C 1
ATOM 5558 O O . PRO A 1 723 ? 11.657 -17.852 -17.826 1.00 90.50 723 PRO A O 1
ATOM 5561 N N . PRO A 1 724 ? 11.287 -18.725 -19.855 1.00 90.94 724 PRO A N 1
ATOM 5562 C CA . PRO A 1 724 ? 12.522 -19.505 -19.820 1.00 90.94 724 PRO A CA 1
ATOM 5563 C C . PRO A 1 724 ? 13.788 -18.651 -19.670 1.00 90.94 724 PRO A C 1
ATOM 5565 O O . PRO A 1 724 ? 14.740 -19.143 -19.066 1.00 90.94 724 PRO A O 1
ATOM 5568 N N . HIS A 1 725 ? 13.790 -17.395 -20.152 1.00 93.81 725 HIS A N 1
ATOM 5569 C CA . HIS A 1 725 ? 14.966 -16.518 -20.238 1.00 93.81 725 HIS A CA 1
ATOM 5570 C C . HIS A 1 725 ? 16.170 -17.190 -20.949 1.00 93.81 725 HIS A C 1
ATOM 5572 O O . HIS A 1 725 ? 16.106 -18.324 -21.420 1.00 93.81 725 HIS A O 1
ATOM 5578 N N . ASN A 1 726 ? 17.298 -16.481 -21.049 1.00 95.06 726 ASN A N 1
ATOM 5579 C CA . ASN A 1 726 ? 18.590 -17.071 -21.414 1.00 95.06 726 ASN A CA 1
ATOM 5580 C C . ASN A 1 726 ? 19.489 -17.129 -20.167 1.00 95.06 726 ASN A C 1
ATOM 5582 O O . ASN A 1 726 ? 20.363 -16.279 -19.976 1.00 95.06 726 ASN A O 1
ATOM 5586 N N . TYR A 1 727 ? 19.184 -18.061 -19.259 1.00 94.81 727 TYR A N 1
ATOM 5587 C CA . TYR A 1 727 ? 19.850 -18.178 -17.959 1.00 94.81 727 TYR A CA 1
ATOM 5588 C C . TYR A 1 727 ? 21.262 -18.777 -18.058 1.00 94.81 727 TYR A C 1
ATOM 5590 O O . TYR A 1 727 ? 21.446 -19.893 -18.537 1.00 94.81 727 TYR A O 1
ATOM 5598 N N . GLN A 1 728 ? 22.240 -18.084 -17.473 1.00 95.56 728 GLN A N 1
ATOM 5599 C CA . GLN A 1 728 ? 23.547 -18.630 -17.108 1.00 95.56 728 GLN A CA 1
ATOM 5600 C C . GLN A 1 728 ? 23.677 -18.677 -15.576 1.00 95.56 728 GLN A C 1
ATOM 5602 O O . GLN A 1 728 ? 23.162 -17.809 -14.869 1.00 95.56 728 GLN A O 1
ATOM 5607 N N . ILE A 1 729 ? 24.375 -19.684 -15.044 1.00 93.88 729 ILE A N 1
ATOM 5608 C CA . ILE A 1 729 ? 24.730 -19.743 -13.619 1.00 93.88 729 ILE A CA 1
ATOM 5609 C C . ILE A 1 729 ? 25.705 -18.608 -13.278 1.00 93.88 729 ILE A C 1
ATOM 5611 O O . ILE A 1 729 ? 26.639 -18.334 -14.030 1.00 93.88 729 ILE A O 1
ATOM 5615 N N . ARG A 1 730 ? 25.499 -17.955 -12.131 1.00 88.06 730 ARG A N 1
ATOM 5616 C CA . ARG A 1 730 ? 26.412 -16.944 -11.594 1.00 88.06 730 ARG A CA 1
ATOM 5617 C C . ARG A 1 730 ? 27.346 -17.601 -10.577 1.00 88.06 730 ARG A C 1
ATOM 5619 O O . ARG A 1 730 ? 26.942 -17.850 -9.446 1.00 88.06 730 ARG A O 1
ATOM 5626 N N . ASP A 1 731 ? 28.589 -17.863 -10.978 1.00 76.56 731 ASP A N 1
ATOM 5627 C CA . ASP A 1 731 ? 29.594 -18.534 -10.134 1.00 76.56 731 ASP A CA 1
ATOM 5628 C C . ASP A 1 731 ? 30.389 -17.584 -9.206 1.00 76.56 731 ASP A C 1
ATOM 5630 O O . ASP A 1 731 ? 31.276 -18.031 -8.484 1.00 76.56 731 ASP A O 1
ATOM 5634 N N . SER A 1 732 ? 30.065 -16.283 -9.170 1.00 75.75 732 SER A N 1
ATOM 5635 C CA . SER A 1 732 ? 30.648 -15.343 -8.198 1.00 75.75 732 SER A CA 1
ATOM 5636 C C . SER A 1 732 ? 30.178 -15.642 -6.769 1.00 75.75 732 SER A C 1
ATOM 5638 O O . SER A 1 732 ? 28.974 -15.807 -6.546 1.00 75.75 732 SER A O 1
ATOM 5640 N N . GLU A 1 733 ? 31.089 -15.597 -5.797 1.00 81.12 733 GLU A N 1
ATOM 5641 C CA . GLU A 1 733 ? 30.759 -15.741 -4.375 1.00 81.12 733 GLU A CA 1
ATOM 5642 C C . GLU A 1 733 ? 29.716 -14.703 -3.907 1.00 81.12 733 GLU A C 1
ATOM 5644 O O . GLU A 1 733 ? 29.668 -13.568 -4.389 1.00 81.12 733 GLU A O 1
ATOM 5649 N N . ARG A 1 734 ? 28.840 -15.108 -2.980 1.00 89.50 734 ARG A N 1
ATOM 5650 C CA . ARG A 1 734 ? 27.793 -14.253 -2.402 1.00 89.50 734 ARG A CA 1
ATOM 5651 C C . ARG A 1 734 ? 28.242 -13.744 -1.043 1.00 89.50 734 ARG A C 1
ATOM 5653 O O . ARG A 1 734 ? 28.536 -14.535 -0.153 1.00 89.50 734 ARG A O 1
ATOM 5660 N N . LEU A 1 735 ? 28.242 -12.426 -0.877 1.00 90.62 735 LEU A N 1
ATOM 5661 C CA . LEU A 1 735 ? 28.662 -11.787 0.366 1.00 90.62 735 LEU A CA 1
ATOM 5662 C C . LEU A 1 735 ? 27.497 -11.635 1.347 1.00 90.62 735 LEU A C 1
ATOM 5664 O O . LEU A 1 735 ? 26.337 -11.514 0.949 1.00 90.62 735 LEU A O 1
ATOM 5668 N N . SER A 1 736 ? 27.822 -11.611 2.641 1.00 90.94 736 SER A N 1
ATOM 5669 C CA . SER A 1 736 ? 26.844 -11.383 3.708 1.00 90.94 736 SER A CA 1
ATOM 5670 C C . SER A 1 736 ? 26.211 -9.988 3.574 1.00 90.94 736 SER A C 1
ATOM 5672 O O . SER A 1 736 ? 26.947 -8.996 3.614 1.00 90.94 736 SER A O 1
ATOM 5674 N N . PRO A 1 737 ? 24.871 -9.871 3.466 1.00 93.06 737 PRO A N 1
ATOM 5675 C CA . PRO A 1 737 ? 24.203 -8.576 3.346 1.00 93.06 737 PRO A CA 1
ATOM 5676 C C . PRO A 1 737 ? 24.526 -7.647 4.520 1.00 93.06 737 PRO A C 1
ATOM 5678 O O . PRO A 1 737 ? 24.955 -6.522 4.299 1.00 93.06 737 PRO A O 1
ATOM 5681 N N . GLY A 1 738 ? 24.461 -8.155 5.757 1.00 93.31 738 GLY A N 1
ATOM 5682 C CA . GLY A 1 738 ? 24.809 -7.412 6.978 1.00 93.31 738 GLY A CA 1
ATOM 5683 C C . GLY A 1 738 ? 26.313 -7.160 7.188 1.00 93.31 738 GLY A C 1
ATOM 5684 O O . GLY A 1 738 ? 26.707 -6.569 8.194 1.00 93.31 738 GLY A O 1
ATOM 5685 N N . ALA A 1 739 ? 27.185 -7.618 6.283 1.00 92.31 739 ALA A N 1
ATOM 5686 C CA . ALA A 1 739 ? 28.572 -7.149 6.224 1.00 92.31 739 ALA A CA 1
ATOM 5687 C C . ALA A 1 739 ? 28.683 -5.901 5.339 1.00 92.31 739 ALA A C 1
ATOM 5689 O O . ALA A 1 739 ? 29.237 -4.900 5.783 1.00 92.31 739 ALA A O 1
ATOM 5690 N N . PHE A 1 740 ? 28.087 -5.929 4.142 1.00 94.88 740 PHE A N 1
ATOM 5691 C CA . PHE A 1 740 ? 28.060 -4.764 3.255 1.00 94.88 740 PHE A CA 1
ATOM 5692 C C . PHE A 1 740 ? 27.188 -3.623 3.805 1.00 94.88 740 PHE A C 1
ATOM 5694 O O . PHE A 1 740 ? 27.545 -2.462 3.667 1.00 94.88 740 PHE A O 1
ATOM 5701 N N . GLU A 1 741 ? 26.091 -3.932 4.502 1.00 94.75 741 GLU A N 1
ATOM 5702 C CA . GLU A 1 741 ? 25.252 -2.934 5.179 1.00 94.75 741 GLU A CA 1
ATOM 5703 C C . GLU A 1 741 ? 26.059 -2.097 6.187 1.00 94.75 741 GLU A C 1
ATOM 5705 O O . GLU A 1 741 ? 25.925 -0.876 6.232 1.00 94.75 741 GLU A O 1
ATOM 5710 N N . ARG A 1 742 ? 26.951 -2.746 6.951 1.00 92.12 742 ARG A N 1
ATOM 5711 C CA . ARG A 1 742 ? 27.864 -2.066 7.880 1.00 92.12 742 ARG A CA 1
ATOM 5712 C C . ARG A 1 742 ? 28.962 -1.304 7.147 1.00 92.12 742 ARG A C 1
ATOM 5714 O O . ARG A 1 742 ? 29.216 -0.168 7.511 1.00 92.12 742 ARG A O 1
ATOM 5721 N N . GLU A 1 743 ? 29.543 -1.863 6.083 1.00 93.62 743 GLU A N 1
ATOM 5722 C CA . GLU A 1 743 ? 30.500 -1.135 5.232 1.00 93.62 743 GLU A CA 1
ATOM 5723 C C . GLU A 1 743 ? 29.880 0.150 4.644 1.00 93.62 743 GLU A C 1
ATOM 5725 O O . GLU A 1 743 ? 30.520 1.199 4.633 1.00 93.62 743 GLU A O 1
ATOM 5730 N N . LEU A 1 744 ? 28.615 0.103 4.219 1.00 93.94 744 LEU A N 1
ATOM 5731 C CA . LEU A 1 744 ? 27.892 1.256 3.685 1.00 93.94 744 LEU A CA 1
ATOM 5732 C C . LEU A 1 744 ? 27.550 2.286 4.780 1.00 93.94 744 LEU A C 1
ATOM 5734 O O . LEU A 1 744 ? 27.749 3.480 4.569 1.00 93.94 744 LEU A O 1
ATOM 5738 N N . LYS A 1 745 ? 27.110 1.839 5.966 1.00 92.44 745 LYS A N 1
ATOM 5739 C CA . LYS A 1 745 ? 26.887 2.704 7.145 1.00 92.44 745 LYS A CA 1
ATOM 5740 C C . LYS A 1 745 ? 28.186 3.278 7.730 1.00 92.44 745 LYS A C 1
ATOM 5742 O O . LYS A 1 745 ? 28.165 4.352 8.320 1.00 92.44 745 LYS A O 1
ATOM 5747 N N . GLU A 1 746 ? 29.330 2.611 7.578 1.00 90.25 746 GLU A N 1
ATOM 5748 C CA . GLU A 1 746 ? 30.653 3.171 7.899 1.00 90.25 746 GLU A CA 1
ATOM 5749 C C . GLU A 1 746 ? 30.959 4.375 6.994 1.00 90.25 746 GLU A C 1
ATOM 5751 O O . GLU A 1 746 ? 31.329 5.436 7.498 1.00 90.25 746 GLU A O 1
ATOM 5756 N N . ILE A 1 747 ? 30.758 4.210 5.680 1.00 91.31 747 ILE A N 1
ATOM 5757 C CA . ILE A 1 747 ? 31.128 5.168 4.626 1.00 91.31 747 ILE A CA 1
ATOM 5758 C C . ILE A 1 747 ? 30.230 6.411 4.587 1.00 91.31 747 ILE A C 1
ATOM 5760 O O . ILE A 1 747 ? 30.748 7.515 4.410 1.00 91.31 747 ILE A O 1
ATOM 5764 N N . LEU A 1 748 ? 28.909 6.246 4.717 1.00 93.00 748 LEU A N 1
ATOM 5765 C CA . LEU A 1 748 ? 27.948 7.339 4.544 1.00 93.00 748 LEU A CA 1
ATOM 5766 C C . LEU A 1 748 ? 27.875 8.279 5.762 1.00 93.00 748 LEU A C 1
ATOM 5768 O O . LEU A 1 748 ? 27.810 7.794 6.894 1.00 93.00 748 LEU A O 1
ATOM 5772 N N . PRO A 1 749 ? 27.773 9.605 5.555 1.00 91.88 749 PRO A N 1
ATOM 5773 C CA . PRO A 1 749 ? 27.351 10.517 6.610 1.00 91.88 749 PRO A CA 1
ATOM 5774 C C . PRO A 1 749 ? 25.868 10.272 6.929 1.00 91.88 749 PRO A C 1
ATOM 5776 O O . PRO A 1 749 ? 25.124 9.746 6.102 1.00 91.88 749 PRO A O 1
ATOM 5779 N N . MET A 1 750 ? 25.431 10.654 8.127 1.00 92.19 750 MET A N 1
ATOM 5780 C CA . MET A 1 750 ? 24.038 10.498 8.574 1.00 92.19 750 MET A CA 1
ATOM 5781 C C . MET A 1 750 ? 23.197 11.768 8.386 1.00 92.19 750 MET A C 1
ATOM 5783 O O . MET A 1 750 ? 21.968 11.690 8.386 1.00 92.19 750 MET A O 1
ATOM 5787 N N . ARG A 1 751 ? 23.852 12.917 8.172 1.00 89.12 751 ARG A N 1
ATOM 5788 C CA . ARG A 1 751 ? 23.250 14.181 7.721 1.00 89.12 751 ARG A CA 1
ATOM 5789 C C . ARG A 1 751 ? 23.837 14.605 6.371 1.00 89.12 751 ARG A C 1
ATOM 5791 O O . ARG A 1 751 ? 25.023 14.389 6.123 1.00 89.12 751 ARG A O 1
ATOM 5798 N N . LEU A 1 752 ? 23.026 15.232 5.524 1.00 91.88 752 LEU A N 1
ATOM 5799 C CA . LEU A 1 752 ? 23.446 15.853 4.265 1.00 91.88 752 LEU A CA 1
ATOM 5800 C C . LEU A 1 752 ? 22.688 17.165 4.020 1.00 91.88 752 LEU A C 1
ATOM 5802 O O . LEU A 1 752 ? 21.504 17.258 4.320 1.00 91.88 752 LEU A O 1
ATOM 5806 N N . SER A 1 753 ? 23.329 18.146 3.393 1.00 91.00 753 SER A N 1
ATOM 5807 C CA . SER A 1 753 ? 22.671 19.294 2.755 1.00 91.00 753 SER A CA 1
ATOM 5808 C C . SER A 1 753 ? 23.078 19.386 1.279 1.00 91.00 753 SER A C 1
ATOM 5810 O O . SER A 1 753 ? 24.042 18.747 0.843 1.00 91.00 753 SER A O 1
ATOM 5812 N N . ILE A 1 754 ? 22.324 20.157 0.488 1.00 92.12 754 ILE A N 1
ATOM 5813 C CA . ILE A 1 754 ? 22.618 20.395 -0.931 1.00 92.12 754 ILE A CA 1
ATOM 5814 C C . ILE A 1 754 ? 22.996 21.864 -1.110 1.00 92.12 754 ILE A C 1
ATOM 5816 O O . ILE A 1 754 ? 22.169 22.759 -0.939 1.00 92.12 754 ILE A O 1
ATOM 5820 N N . VAL A 1 755 ? 24.252 22.106 -1.472 1.00 90.88 755 VAL A N 1
ATOM 5821 C CA . VAL A 1 755 ? 24.789 23.440 -1.757 1.00 90.88 755 VAL A CA 1
ATOM 5822 C C . VAL A 1 755 ? 24.521 23.784 -3.229 1.00 90.88 755 VAL A C 1
ATOM 5824 O O . VAL A 1 755 ? 24.391 22.895 -4.069 1.00 90.88 755 VAL A O 1
ATOM 5827 N N . GLY A 1 756 ? 24.392 25.076 -3.546 1.00 89.81 756 GLY A N 1
ATOM 5828 C CA . GLY A 1 756 ? 24.226 25.580 -4.918 1.00 89.81 756 GLY A CA 1
ATOM 5829 C C . GLY A 1 756 ? 22.779 25.726 -5.409 1.00 89.81 756 GLY A C 1
ATOM 5830 O O . GLY A 1 756 ? 22.544 26.454 -6.366 1.00 89.81 756 GLY A O 1
ATOM 5831 N N . LEU A 1 757 ? 21.786 25.121 -4.747 1.00 91.56 757 LEU A N 1
ATOM 5832 C CA . LEU A 1 757 ? 20.369 25.273 -5.115 1.00 91.56 757 LEU A CA 1
ATOM 5833 C C . LEU A 1 757 ? 19.830 26.672 -4.765 1.00 91.56 757 LEU A C 1
ATOM 5835 O O . LEU A 1 757 ? 19.344 26.913 -3.662 1.00 91.56 757 LEU A O 1
ATOM 5839 N N . ASN A 1 758 ? 19.913 27.600 -5.719 1.00 92.75 758 ASN A N 1
ATOM 5840 C CA . ASN A 1 758 ? 19.487 28.993 -5.574 1.00 92.75 758 ASN A CA 1
ATOM 5841 C C . ASN A 1 758 ? 18.863 29.552 -6.879 1.00 92.75 758 ASN A C 1
ATOM 5843 O O . ASN A 1 758 ? 18.832 28.887 -7.916 1.00 92.75 758 ASN A O 1
ATOM 5847 N N . LYS A 1 759 ? 18.350 30.792 -6.834 1.00 93.44 759 LYS A N 1
ATOM 5848 C CA . LYS A 1 759 ? 17.688 31.444 -7.985 1.00 93.44 759 LYS A CA 1
ATOM 5849 C C . LYS A 1 759 ? 18.640 31.847 -9.118 1.00 93.44 759 LYS A C 1
ATOM 5851 O O . LYS A 1 759 ? 18.200 31.932 -10.267 1.00 93.44 759 LYS A O 1
ATOM 5856 N N . ASP A 1 760 ? 19.917 32.057 -8.822 1.00 94.00 760 ASP A N 1
ATOM 5857 C CA . ASP A 1 760 ? 20.924 32.409 -9.821 1.00 94.00 760 ASP A CA 1
ATOM 5858 C C . ASP A 1 760 ? 21.280 31.174 -10.662 1.00 94.00 760 ASP A C 1
ATOM 5860 O O . ASP A 1 760 ? 21.229 31.251 -11.890 1.00 94.00 760 ASP A O 1
ATOM 5864 N N . LEU A 1 761 ? 21.475 30.005 -10.035 1.00 94.31 761 LEU A N 1
ATOM 5865 C CA . LEU A 1 761 ? 21.623 28.715 -10.722 1.00 94.31 761 LEU A CA 1
ATOM 5866 C C . LEU A 1 761 ? 20.441 28.443 -11.664 1.00 94.31 761 LEU A C 1
ATOM 5868 O O . LEU A 1 761 ? 20.642 28.133 -12.835 1.00 94.31 761 LEU A O 1
ATOM 5872 N N . PHE A 1 762 ? 19.193 28.600 -11.207 1.00 95.69 762 PHE A N 1
ATOM 5873 C CA . PHE A 1 762 ? 18.030 28.393 -12.084 1.00 95.69 762 PHE A CA 1
ATOM 5874 C C . PHE A 1 762 ? 17.988 29.371 -13.267 1.00 95.69 762 PHE A C 1
ATOM 5876 O O . PHE A 1 762 ? 17.545 29.001 -14.356 1.00 95.69 762 PHE A O 1
ATOM 5883 N N . SER A 1 763 ? 18.494 30.592 -13.083 1.00 94.44 763 SER A N 1
ATOM 5884 C CA . SER A 1 763 ? 18.629 31.579 -14.160 1.00 94.44 763 SER A CA 1
ATOM 5885 C C . SER A 1 763 ? 19.713 31.172 -15.171 1.00 94.44 763 SER A C 1
ATOM 5887 O O . SER A 1 763 ? 19.500 31.302 -16.377 1.00 94.44 763 SER A O 1
ATOM 5889 N N . GLN A 1 764 ? 20.835 30.604 -14.709 1.00 95.00 764 GLN A N 1
ATOM 5890 C CA . GLN A 1 764 ? 21.869 30.017 -15.574 1.00 95.00 764 GLN A CA 1
ATOM 5891 C C . GLN A 1 764 ? 21.341 28.807 -16.362 1.00 95.00 764 GLN A C 1
ATOM 5893 O O . GLN A 1 764 ? 21.554 28.716 -17.570 1.00 95.00 764 GLN A O 1
ATOM 5898 N N . LEU A 1 765 ? 20.605 27.902 -15.708 1.00 95.44 765 LEU A N 1
ATOM 5899 C CA . LEU A 1 765 ? 20.044 26.702 -16.339 1.00 95.44 765 LEU A CA 1
ATOM 5900 C C . LEU A 1 765 ? 19.025 27.043 -17.440 1.00 95.44 765 LEU A C 1
ATOM 5902 O O . LEU A 1 765 ? 19.012 26.384 -18.480 1.00 95.44 765 LEU A O 1
ATOM 5906 N N . LEU A 1 766 ? 18.222 28.101 -17.264 1.00 94.75 766 LEU A N 1
ATOM 5907 C CA . LEU A 1 766 ? 17.364 28.633 -18.331 1.00 94.75 766 LEU A CA 1
ATOM 5908 C C . LEU A 1 766 ? 18.169 29.259 -19.481 1.00 94.75 766 LEU A C 1
ATOM 5910 O O . LEU A 1 766 ? 17.809 29.073 -20.646 1.00 94.75 766 LEU A O 1
ATOM 5914 N N . ALA A 1 767 ? 19.256 29.975 -19.184 1.00 94.44 767 ALA A N 1
ATOM 5915 C CA . ALA A 1 767 ? 20.116 30.561 -20.211 1.00 94.44 767 ALA A CA 1
ATOM 5916 C C . ALA A 1 767 ? 20.793 29.481 -21.076 1.00 94.44 767 ALA A C 1
ATOM 5918 O O . ALA A 1 767 ? 20.781 29.587 -22.305 1.00 94.44 767 ALA A O 1
ATOM 5919 N N . GLU A 1 768 ? 21.301 28.405 -20.467 1.00 93.88 768 GLU A N 1
ATOM 5920 C CA . GLU A 1 768 ? 21.885 27.286 -21.215 1.00 93.88 768 GLU A CA 1
ATOM 5921 C C . GLU A 1 768 ? 20.809 26.456 -21.942 1.00 93.88 768 GLU A C 1
ATOM 5923 O O . GLU A 1 768 ? 21.019 26.038 -23.080 1.00 93.88 768 GLU A O 1
ATOM 5928 N N . ALA A 1 769 ? 19.606 26.294 -21.378 1.00 93.38 769 ALA A N 1
ATOM 5929 C CA . ALA A 1 769 ? 18.481 25.700 -22.106 1.00 93.38 769 ALA A CA 1
ATOM 5930 C C . ALA A 1 769 ? 18.152 26.485 -23.394 1.00 93.38 769 ALA A C 1
ATOM 5932 O O . ALA A 1 769 ? 17.992 25.884 -24.461 1.00 93.38 769 ALA A O 1
ATOM 5933 N N . ALA A 1 770 ? 18.134 27.822 -23.325 1.00 93.62 770 ALA A N 1
ATOM 5934 C CA . ALA A 1 770 ? 17.935 28.691 -24.483 1.00 93.62 770 ALA A CA 1
ATOM 5935 C C . ALA A 1 770 ? 19.100 28.609 -25.492 1.00 93.62 770 ALA A C 1
ATOM 5937 O O . ALA A 1 770 ? 18.857 28.529 -26.700 1.00 93.62 770 ALA A O 1
ATOM 5938 N N . HIS A 1 771 ? 20.352 28.554 -25.022 1.00 93.19 771 HIS A N 1
ATOM 5939 C CA . HIS A 1 771 ? 21.544 28.346 -25.857 1.00 93.19 771 HIS A CA 1
ATOM 5940 C C . HIS A 1 771 ? 21.483 27.013 -26.630 1.00 93.19 771 HIS A C 1
ATOM 5942 O O . HIS A 1 771 ? 21.648 26.988 -27.854 1.00 93.19 771 HIS A O 1
ATOM 5948 N N . LEU A 1 772 ? 21.108 25.926 -25.947 1.00 89.38 772 LEU A N 1
ATOM 5949 C CA . LEU A 1 772 ? 20.855 24.599 -26.523 1.00 89.38 772 LEU A CA 1
ATOM 5950 C C . LEU A 1 772 ? 19.560 24.521 -27.359 1.00 89.38 772 LEU A C 1
ATOM 5952 O O . LEU A 1 772 ? 19.244 23.462 -27.914 1.00 89.38 772 LEU A O 1
ATOM 5956 N N . LYS A 1 773 ? 18.804 25.624 -27.469 1.00 91.31 773 LYS A N 1
ATOM 5957 C CA . LYS A 1 773 ? 17.517 25.734 -28.180 1.00 91.31 773 LYS A CA 1
ATOM 5958 C C . LYS A 1 773 ? 16.504 24.689 -27.701 1.00 91.31 773 LYS A C 1
ATOM 5960 O O . LYS A 1 773 ? 15.787 24.090 -28.510 1.00 91.31 773 LYS A O 1
ATOM 5965 N N . VAL A 1 774 ? 16.488 24.428 -26.398 1.00 91.69 774 VAL A N 1
ATOM 5966 C CA . VAL A 1 774 ? 15.516 23.579 -25.707 1.00 91.69 774 VAL A CA 1
ATOM 5967 C C . VAL A 1 774 ? 14.339 24.461 -25.307 1.00 91.69 774 VAL A C 1
ATOM 5969 O O . VAL A 1 774 ? 14.525 25.502 -24.689 1.00 91.69 774 VAL A O 1
ATOM 5972 N N . ASP A 1 775 ? 13.135 24.042 -25.683 1.00 91.69 775 ASP A N 1
ATOM 5973 C CA . ASP A 1 775 ? 11.898 24.702 -25.268 1.00 91.69 775 ASP A CA 1
ATOM 5974 C C . ASP A 1 775 ? 11.481 24.135 -23.904 1.00 91.69 775 ASP A C 1
ATOM 5976 O O . ASP A 1 775 ? 11.412 22.911 -23.752 1.00 91.69 775 ASP A O 1
ATOM 5980 N N . VAL A 1 776 ? 11.288 25.004 -22.911 1.00 93.88 776 VAL A N 1
ATOM 5981 C CA . VAL A 1 776 ? 11.075 24.649 -21.498 1.00 93.88 776 VAL A CA 1
ATOM 5982 C C . VAL A 1 776 ? 9.706 25.155 -21.068 1.00 93.88 776 VAL A C 1
ATOM 5984 O O . VAL A 1 776 ? 9.369 26.315 -21.290 1.00 93.88 776 VAL A O 1
ATOM 5987 N N . LYS A 1 777 ? 8.915 24.300 -20.415 1.00 94.12 777 LYS A N 1
ATOM 5988 C CA . LYS A 1 777 ? 7.602 24.689 -19.892 1.00 94.12 777 LYS A CA 1
ATOM 5989 C C . LYS A 1 777 ? 7.755 25.618 -18.690 1.00 94.12 777 LYS A C 1
ATOM 5991 O O . LYS A 1 777 ? 8.010 25.142 -17.587 1.00 94.12 777 LYS A O 1
ATOM 5996 N N . THR A 1 778 ? 7.559 26.920 -18.895 1.00 92.00 778 THR A N 1
ATOM 5997 C CA . THR A 1 778 ? 7.710 27.952 -17.856 1.00 92.00 778 THR A CA 1
ATOM 5998 C C . THR A 1 778 ? 6.866 27.664 -16.612 1.00 92.00 778 THR A C 1
ATOM 6000 O O . THR A 1 778 ? 7.422 27.601 -15.523 1.00 92.00 778 THR A O 1
ATOM 6003 N N . ASP A 1 779 ? 5.567 27.385 -16.764 1.00 91.19 779 ASP A N 1
ATOM 6004 C CA . ASP A 1 779 ? 4.645 27.087 -15.654 1.00 91.19 779 ASP A CA 1
ATOM 6005 C C . ASP A 1 779 ? 5.105 25.894 -14.786 1.00 91.19 779 ASP A C 1
ATOM 6007 O O . ASP A 1 779 ? 4.996 25.926 -13.558 1.00 91.19 779 ASP A O 1
ATOM 6011 N N . ASP A 1 780 ? 5.629 24.838 -15.421 1.00 92.38 780 ASP A N 1
ATOM 6012 C CA . ASP A 1 780 ? 6.152 23.653 -14.730 1.00 92.38 780 ASP A CA 1
ATOM 6013 C C . ASP A 1 780 ? 7.547 23.927 -14.130 1.00 92.38 780 ASP A C 1
ATOM 6015 O O . ASP A 1 780 ? 7.890 23.372 -13.087 1.00 92.38 780 ASP A O 1
ATOM 6019 N N . TRP A 1 781 ? 8.352 24.795 -14.753 1.00 94.31 781 TRP A N 1
ATOM 6020 C CA . TRP A 1 781 ? 9.684 25.187 -14.281 1.00 94.31 781 TRP A CA 1
ATOM 6021 C C . TRP A 1 781 ? 9.635 26.101 -13.054 1.00 94.31 781 TRP A C 1
ATOM 6023 O O . TRP A 1 781 ? 10.317 25.831 -12.064 1.00 94.31 781 TRP A O 1
ATOM 6033 N N . GLU A 1 782 ? 8.802 27.143 -13.078 1.00 93.06 782 GLU A N 1
ATOM 6034 C CA . GLU A 1 782 ? 8.549 28.003 -11.914 1.00 93.06 782 GLU A CA 1
ATOM 6035 C C . GLU A 1 782 ? 8.089 27.146 -10.728 1.00 93.06 782 GLU A C 1
ATOM 6037 O O . GLU A 1 782 ? 8.636 27.238 -9.631 1.00 93.06 782 GLU A O 1
ATOM 6042 N N . LEU A 1 783 ? 7.171 26.207 -10.978 1.00 91.44 783 LEU A N 1
ATOM 6043 C CA . LEU A 1 783 ? 6.687 25.274 -9.969 1.00 91.44 783 LEU A CA 1
ATOM 6044 C C . LEU A 1 783 ? 7.775 24.353 -9.402 1.00 91.44 783 LEU A C 1
ATOM 6046 O O . LEU A 1 783 ? 7.807 24.145 -8.189 1.00 91.44 783 LEU A O 1
ATOM 6050 N N . ILE A 1 784 ? 8.641 23.780 -10.245 1.00 93.50 784 ILE A N 1
ATOM 6051 C CA . ILE A 1 784 ? 9.763 22.954 -9.774 1.00 93.50 784 ILE A CA 1
ATOM 6052 C C . ILE A 1 784 ? 10.718 23.804 -8.935 1.00 93.50 784 ILE A C 1
ATOM 6054 O O . ILE A 1 784 ? 11.108 23.381 -7.851 1.00 93.50 784 ILE A O 1
ATOM 6058 N N . THR A 1 785 ? 11.089 24.992 -9.409 1.00 94.62 785 THR A N 1
ATOM 6059 C CA . THR A 1 785 ? 12.104 25.824 -8.749 1.00 94.62 785 THR A CA 1
ATOM 6060 C C . THR A 1 785 ? 11.623 26.379 -7.406 1.00 94.62 785 THR A C 1
ATOM 6062 O O . THR A 1 785 ? 12.354 26.261 -6.423 1.00 94.62 785 THR A O 1
ATOM 6065 N N . ASP A 1 786 ? 10.380 26.865 -7.300 1.00 93.19 786 ASP A N 1
ATOM 6066 C CA . ASP A 1 786 ? 9.784 27.261 -6.014 1.00 93.19 786 ASP A CA 1
ATOM 6067 C C . ASP A 1 786 ? 9.668 26.071 -5.041 1.00 93.19 786 ASP A C 1
ATOM 6069 O O . ASP A 1 786 ? 10.001 26.201 -3.860 1.00 93.19 786 ASP A O 1
ATOM 6073 N N . ALA A 1 787 ? 9.238 24.895 -5.520 1.00 92.81 787 ALA A N 1
ATOM 6074 C CA . ALA A 1 787 ? 9.096 23.703 -4.681 1.00 92.81 787 ALA A CA 1
ATOM 6075 C C . ALA A 1 787 ? 10.448 23.137 -4.208 1.00 92.81 787 ALA A C 1
ATOM 6077 O O . ALA A 1 787 ? 10.532 22.620 -3.095 1.00 92.81 787 ALA A O 1
ATOM 6078 N N . VAL A 1 788 ? 11.507 23.256 -5.017 1.00 94.69 788 VAL A N 1
ATOM 6079 C CA . VAL A 1 788 ? 12.878 22.899 -4.622 1.00 94.69 788 VAL A CA 1
ATOM 6080 C C . VAL A 1 788 ? 13.395 23.856 -3.551 1.00 94.69 788 VAL A C 1
ATOM 6082 O O . VAL A 1 788 ? 13.818 23.389 -2.499 1.00 94.69 788 VAL A O 1
ATOM 6085 N N . LEU A 1 789 ? 13.296 25.177 -3.752 1.00 93.44 789 LEU A N 1
ATOM 6086 C CA . LEU A 1 789 ? 13.762 26.165 -2.764 1.00 93.44 789 LEU A CA 1
ATOM 6087 C C . LEU A 1 789 ? 13.072 25.988 -1.408 1.00 93.44 789 LEU A C 1
ATOM 6089 O O . LEU A 1 789 ? 13.738 25.989 -0.374 1.00 93.44 789 LEU A O 1
ATOM 6093 N N . ALA A 1 790 ? 11.754 25.776 -1.416 1.00 90.81 790 ALA A N 1
ATOM 6094 C CA . ALA A 1 790 ? 10.975 25.525 -0.206 1.00 90.81 790 ALA A CA 1
ATOM 6095 C C . ALA A 1 790 ? 11.346 24.212 0.513 1.00 90.81 790 ALA A C 1
ATOM 6097 O O . ALA A 1 790 ? 11.030 24.062 1.690 1.00 90.81 790 ALA A O 1
ATOM 6098 N N . ALA A 1 791 ? 11.990 23.267 -0.178 1.00 90.62 791 ALA A N 1
ATOM 6099 C CA . ALA A 1 791 ? 12.347 21.954 0.351 1.00 90.62 791 ALA A CA 1
ATOM 6100 C C . ALA A 1 791 ? 13.842 21.777 0.674 1.00 90.62 791 ALA A C 1
ATOM 6102 O O . ALA A 1 791 ? 14.182 20.805 1.349 1.00 90.62 791 ALA A O 1
ATOM 6103 N N . THR A 1 792 ? 14.727 22.669 0.203 1.00 89.56 792 THR A N 1
ATOM 6104 C CA . THR A 1 792 ? 16.187 22.553 0.401 1.00 89.56 792 THR A CA 1
ATOM 6105 C C . THR A 1 792 ? 16.865 23.775 1.030 1.00 89.56 792 THR A C 1
ATOM 6107 O O . THR A 1 792 ? 18.042 23.674 1.365 1.00 89.56 792 THR A O 1
ATOM 6110 N N . SER A 1 793 ? 16.189 24.921 1.198 1.00 86.06 793 SER A N 1
ATOM 6111 C CA . SER A 1 793 ? 16.789 26.079 1.888 1.00 86.06 793 SER A CA 1
ATOM 6112 C C . SER A 1 793 ? 16.890 25.818 3.390 1.00 86.06 793 SER A C 1
ATOM 6114 O O . SER A 1 793 ? 15.870 25.754 4.071 1.00 86.06 793 SER A O 1
ATOM 6116 N N . ASP A 1 794 ? 18.117 25.701 3.903 1.00 78.50 794 ASP A N 1
ATOM 6117 C CA . ASP A 1 794 ? 18.416 25.554 5.338 1.00 78.50 794 ASP A CA 1
ATOM 6118 C C . ASP A 1 794 ? 17.767 24.311 5.989 1.00 78.50 794 ASP A C 1
ATOM 6120 O O . ASP A 1 794 ? 17.324 24.345 7.140 1.00 78.50 794 ASP A O 1
ATOM 6124 N N . VAL A 1 795 ? 17.715 23.211 5.228 1.00 85.94 795 VAL A N 1
ATOM 6125 C CA . VAL A 1 795 ? 17.158 21.902 5.609 1.00 85.94 795 VAL A CA 1
ATOM 6126 C C . VAL A 1 795 ? 18.252 20.830 5.553 1.00 85.94 795 VAL A C 1
ATOM 6128 O O . VAL A 1 795 ? 19.042 20.805 4.605 1.00 85.94 795 VAL A O 1
ATOM 6131 N N . GLU A 1 796 ? 18.277 19.920 6.531 1.00 88.62 796 GLU A N 1
ATOM 6132 C CA . GLU A 1 796 ? 19.119 18.720 6.491 1.00 88.62 796 GLU A CA 1
ATOM 6133 C C . GLU A 1 796 ? 18.309 17.505 5.999 1.00 88.62 796 GLU A C 1
ATOM 6135 O O . GLU A 1 796 ? 17.151 17.291 6.353 1.00 88.62 796 GLU A O 1
ATOM 6140 N N . PHE A 1 797 ? 18.944 16.678 5.177 1.00 91.75 797 PHE A N 1
ATOM 6141 C CA . PHE A 1 797 ? 18.485 15.345 4.814 1.00 91.75 797 PHE A CA 1
ATOM 6142 C C . PHE A 1 797 ? 19.093 14.347 5.801 1.00 91.75 797 PHE A C 1
ATOM 6144 O O . PHE A 1 797 ? 20.315 14.180 5.843 1.00 91.75 797 PHE A O 1
ATOM 6151 N N . HIS A 1 798 ? 18.256 13.669 6.581 1.00 92.19 798 HIS A N 1
ATOM 6152 C CA . HIS A 1 798 ? 18.696 12.707 7.593 1.00 92.19 798 HIS A CA 1
ATOM 6153 C C . HIS A 1 798 ? 18.553 11.270 7.099 1.00 92.19 798 HIS A C 1
ATOM 6155 O O . HIS A 1 798 ? 17.567 10.915 6.452 1.00 92.19 798 HIS A O 1
ATOM 6161 N N . PHE A 1 799 ? 19.548 10.432 7.393 1.00 94.25 799 PHE A N 1
ATOM 6162 C CA . PHE A 1 799 ? 19.519 9.006 7.073 1.00 94.25 799 PHE A CA 1
ATOM 6163 C C . PHE A 1 799 ? 18.341 8.305 7.771 1.00 94.25 799 PHE A C 1
ATOM 6165 O O . PHE A 1 799 ? 18.155 8.451 8.978 1.00 94.25 799 PHE A O 1
ATOM 6172 N N . THR A 1 800 ? 17.581 7.498 7.023 1.00 92.75 800 THR A N 1
ATOM 6173 C CA . THR A 1 800 ? 16.431 6.745 7.562 1.00 92.75 800 THR A CA 1
ATOM 6174 C C . THR A 1 800 ? 16.607 5.229 7.474 1.00 92.75 800 THR A C 1
ATOM 6176 O O . THR A 1 800 ? 16.355 4.532 8.452 1.00 92.75 800 THR A O 1
ATOM 6179 N N . PHE A 1 801 ? 17.028 4.682 6.325 1.00 92.00 801 PHE A N 1
ATOM 6180 C CA . PHE A 1 801 ? 17.266 3.239 6.163 1.00 92.00 801 PHE A CA 1
ATOM 6181 C C . PHE A 1 801 ? 18.081 2.880 4.908 1.00 92.00 801 PHE A C 1
ATOM 6183 O O . PHE A 1 801 ? 18.160 3.632 3.931 1.00 92.00 801 PHE A O 1
ATOM 6190 N N . LEU A 1 802 ? 18.623 1.654 4.907 1.00 93.50 802 LEU A N 1
ATOM 6191 C CA . LEU A 1 802 ? 19.149 0.978 3.717 1.00 93.50 802 LEU A CA 1
ATOM 6192 C C . LEU A 1 802 ? 18.119 -0.015 3.156 1.00 93.50 802 LEU A C 1
ATOM 6194 O O . LEU A 1 802 ? 17.687 -0.944 3.838 1.00 93.50 802 LEU A O 1
ATOM 6198 N N . LYS A 1 803 ? 17.753 0.141 1.879 1.00 91.62 803 LYS A N 1
ATOM 6199 C CA . LYS A 1 803 ? 16.861 -0.765 1.144 1.00 91.62 803 LYS A CA 1
ATOM 6200 C C . LYS A 1 803 ? 17.683 -1.664 0.219 1.00 91.62 803 LYS A C 1
ATOM 6202 O O . LYS A 1 803 ? 18.146 -1.244 -0.842 1.00 91.62 803 LYS A O 1
ATOM 6207 N N . ARG A 1 804 ? 17.853 -2.931 0.599 1.00 92.81 804 ARG A N 1
ATOM 6208 C CA . ARG A 1 804 ? 18.499 -3.943 -0.250 1.00 92.81 804 ARG A CA 1
ATOM 6209 C C . ARG A 1 804 ? 17.502 -4.524 -1.254 1.00 92.81 804 ARG A C 1
ATOM 6211 O O . ARG A 1 804 ? 16.680 -5.373 -0.906 1.00 92.81 804 ARG A O 1
ATOM 6218 N N . GLN A 1 805 ? 17.612 -4.109 -2.510 1.00 89.69 805 GLN A N 1
ATOM 6219 C CA . GLN A 1 805 ? 16.851 -4.655 -3.634 1.00 89.69 805 GLN A CA 1
ATOM 6220 C C . GLN A 1 805 ? 17.815 -5.284 -4.662 1.00 89.69 805 GLN A C 1
ATOM 6222 O O . GLN A 1 805 ? 18.854 -5.822 -4.276 1.00 89.69 805 GLN A O 1
ATOM 6227 N N . ALA A 1 806 ? 17.468 -5.274 -5.956 1.00 88.50 806 ALA A N 1
ATOM 6228 C CA . ALA A 1 806 ? 18.379 -5.715 -7.024 1.00 88.50 806 ALA A CA 1
ATOM 6229 C C . ALA A 1 806 ? 19.665 -4.862 -7.077 1.00 88.50 806 ALA A C 1
ATOM 6231 O O . ALA A 1 806 ? 20.728 -5.367 -7.425 1.00 88.50 806 ALA A O 1
ATOM 6232 N N . ILE A 1 807 ? 19.551 -3.603 -6.649 1.00 91.88 807 ILE A N 1
ATOM 6233 C CA . ILE A 1 807 ? 20.641 -2.713 -6.238 1.00 91.88 807 ILE A CA 1
ATOM 6234 C C . ILE A 1 807 ? 20.450 -2.351 -4.756 1.00 91.88 807 ILE A C 1
ATOM 6236 O O . ILE A 1 807 ? 19.353 -2.518 -4.210 1.00 91.88 807 ILE A O 1
ATOM 6240 N N . TRP A 1 808 ? 21.486 -1.829 -4.103 1.00 94.69 808 TRP A N 1
ATOM 6241 C CA . TRP A 1 808 ? 21.329 -1.180 -2.797 1.00 94.69 808 TRP A CA 1
ATOM 6242 C C . TRP A 1 808 ? 20.870 0.270 -2.979 1.00 94.69 808 TRP A C 1
ATOM 6244 O O . TRP A 1 808 ? 21.372 0.975 -3.856 1.00 94.69 808 TRP A O 1
ATOM 6254 N N . VAL A 1 809 ? 19.937 0.713 -2.135 1.00 94.88 809 VAL A N 1
ATOM 6255 C CA . VAL A 1 809 ? 19.502 2.113 -2.047 1.00 94.88 809 VAL A CA 1
ATOM 6256 C C . VAL A 1 809 ? 19.660 2.600 -0.607 1.00 94.88 809 VAL A C 1
ATOM 6258 O O . VAL A 1 809 ? 19.221 1.909 0.313 1.00 94.88 809 VAL A O 1
ATOM 6261 N N . ALA A 1 810 ? 20.263 3.770 -0.399 1.00 96.44 810 ALA A N 1
ATOM 6262 C CA . ALA A 1 810 ? 20.247 4.470 0.886 1.00 96.44 810 ALA A CA 1
ATOM 6263 C C . ALA A 1 810 ? 19.265 5.640 0.813 1.00 96.44 810 ALA A C 1
ATOM 6265 O O . ALA A 1 810 ? 19.335 6.433 -0.127 1.00 96.44 810 ALA A O 1
ATOM 6266 N N . THR A 1 811 ? 18.353 5.730 1.782 1.00 95.62 811 THR A N 1
ATOM 6267 C CA . THR A 1 811 ? 17.279 6.733 1.783 1.00 95.62 811 THR A CA 1
ATOM 6268 C C . THR A 1 811 ? 17.532 7.769 2.866 1.00 95.62 811 THR A C 1
ATOM 6270 O O . THR A 1 811 ? 17.602 7.437 4.052 1.00 95.62 811 THR A O 1
ATOM 6273 N N . PHE A 1 812 ? 17.632 9.028 2.451 1.00 95.25 812 PHE A N 1
ATOM 6274 C CA . PHE A 1 812 ? 17.674 10.183 3.333 1.00 95.25 812 PHE A CA 1
ATOM 6275 C C . PHE A 1 812 ? 16.389 10.990 3.147 1.00 95.25 812 PHE A C 1
ATOM 6277 O O . PHE A 1 812 ? 15.955 11.227 2.015 1.00 95.25 812 PHE A O 1
ATOM 6284 N N . GLU A 1 813 ? 15.767 11.416 4.241 1.00 92.88 813 GLU A N 1
ATOM 6285 C CA . GLU A 1 813 ? 14.521 12.178 4.204 1.00 92.88 813 GLU A CA 1
ATOM 6286 C C . GLU A 1 813 ? 14.674 13.573 4.806 1.00 92.88 813 GLU A C 1
ATOM 6288 O O . GLU A 1 813 ? 15.458 13.806 5.720 1.00 92.88 813 GLU A O 1
ATOM 6293 N N . ALA A 1 814 ? 13.884 14.490 4.257 1.00 90.31 814 ALA A N 1
ATOM 6294 C CA . ALA A 1 814 ? 13.642 15.838 4.745 1.00 90.31 814 ALA A CA 1
ATOM 6295 C C . ALA A 1 814 ? 12.114 16.081 4.763 1.00 90.31 814 ALA A C 1
ATOM 6297 O O . ALA A 1 814 ? 11.372 15.337 4.105 1.00 90.31 814 ALA A O 1
ATOM 6298 N N . PRO A 1 815 ? 11.585 17.117 5.441 1.00 87.81 815 PRO A N 1
ATOM 6299 C CA . PRO A 1 815 ? 10.136 17.328 5.549 1.00 87.81 815 PRO A CA 1
ATOM 6300 C C . PRO A 1 815 ? 9.398 17.402 4.198 1.00 87.81 815 PRO A C 1
ATOM 6302 O O . PRO A 1 815 ? 8.307 16.848 4.058 1.00 87.81 815 PRO A O 1
ATOM 6305 N N . LEU A 1 816 ? 10.017 18.023 3.185 1.00 91.38 816 LEU A N 1
ATOM 6306 C CA . LEU A 1 816 ? 9.440 18.234 1.847 1.00 91.38 816 LEU A CA 1
ATOM 6307 C C . LEU A 1 816 ? 10.226 17.564 0.703 1.00 91.38 816 LEU A C 1
ATOM 6309 O O . LEU A 1 816 ? 9.876 17.741 -0.462 1.00 91.38 816 LEU A O 1
ATOM 6313 N N . ALA A 1 817 ? 11.254 16.763 0.994 1.00 93.81 817 ALA A N 1
ATOM 6314 C CA . ALA A 1 817 ? 12.058 16.087 -0.026 1.00 93.81 817 ALA A CA 1
ATOM 6315 C C . ALA A 1 817 ? 12.588 14.719 0.435 1.00 93.81 817 ALA A C 1
ATOM 6317 O O . ALA A 1 817 ? 12.568 14.380 1.618 1.00 93.81 817 ALA A O 1
ATOM 6318 N N . THR A 1 818 ? 13.069 13.936 -0.527 1.00 95.25 818 THR A N 1
ATOM 6319 C CA . THR A 1 818 ? 13.767 12.663 -0.320 1.00 95.25 818 THR A CA 1
ATOM 6320 C C . THR A 1 818 ? 14.989 12.626 -1.232 1.00 95.25 818 THR A C 1
ATOM 6322 O O . THR A 1 818 ? 14.913 13.013 -2.403 1.00 95.25 818 THR A O 1
ATOM 6325 N N . LEU A 1 819 ? 16.107 12.154 -0.691 1.00 96.81 819 LEU A N 1
ATOM 6326 C CA . LEU A 1 819 ? 17.391 12.033 -1.364 1.00 96.81 819 LEU A CA 1
ATOM 6327 C C . LEU A 1 819 ? 17.822 10.555 -1.321 1.00 96.81 819 LEU A C 1
ATOM 6329 O O . LEU A 1 819 ? 18.098 10.006 -0.256 1.00 96.81 819 LEU A O 1
ATOM 6333 N N . GLU A 1 820 ? 17.829 9.890 -2.478 1.00 96.81 820 GLU A N 1
ATOM 6334 C CA . GLU A 1 820 ? 18.214 8.475 -2.610 1.00 96.81 820 GLU A CA 1
ATOM 6335 C C . GLU A 1 820 ? 19.622 8.343 -3.199 1.00 96.81 820 GLU A C 1
ATOM 6337 O O . GLU A 1 820 ? 19.842 8.814 -4.313 1.00 96.81 820 GLU A O 1
ATOM 6342 N N . LEU A 1 821 ? 20.532 7.618 -2.542 1.00 97.06 821 LEU A N 1
ATOM 6343 C CA . LEU A 1 821 ? 21.731 7.061 -3.188 1.00 97.06 821 LEU A CA 1
ATOM 6344 C C . LEU A 1 821 ? 21.398 5.683 -3.750 1.00 97.06 821 LEU A C 1
ATOM 6346 O O . LEU A 1 821 ? 20.921 4.820 -3.017 1.00 97.06 821 LEU A O 1
ATOM 6350 N N . ARG A 1 822 ? 21.687 5.450 -5.029 1.00 94.94 822 ARG A N 1
ATOM 6351 C CA . ARG A 1 822 ? 21.359 4.224 -5.762 1.00 94.94 822 ARG A CA 1
ATOM 6352 C C . ARG A 1 822 ? 22.640 3.595 -6.304 1.00 94.94 822 ARG A C 1
ATOM 6354 O O . ARG A 1 822 ? 23.242 4.107 -7.245 1.00 94.94 822 ARG A O 1
ATOM 6361 N N . LEU A 1 823 ? 23.047 2.473 -5.711 1.00 94.19 823 LEU A N 1
ATOM 6362 C CA . LEU A 1 823 ? 24.269 1.744 -6.067 1.00 94.19 823 LEU A CA 1
ATOM 6363 C C . LEU A 1 823 ? 24.011 0.772 -7.228 1.00 94.19 823 LEU A C 1
ATOM 6365 O O . LEU A 1 823 ? 24.051 -0.449 -7.062 1.00 94.19 823 LEU A O 1
ATOM 6369 N N . ASP A 1 824 ? 23.694 1.334 -8.393 1.00 89.94 824 ASP A N 1
ATOM 6370 C CA . ASP A 1 824 ? 23.696 0.613 -9.667 1.00 89.94 824 ASP A CA 1
ATOM 6371 C C . ASP A 1 824 ? 25.147 0.341 -10.125 1.00 89.94 824 ASP A C 1
ATOM 6373 O O . ASP A 1 824 ? 25.995 1.217 -9.954 1.00 89.94 824 ASP A O 1
ATOM 6377 N N . PRO A 1 825 ? 25.467 -0.847 -10.675 1.00 84.50 825 PRO A N 1
ATOM 6378 C CA . PRO A 1 825 ? 26.839 -1.210 -11.037 1.00 84.50 825 PRO A CA 1
ATOM 6379 C C . PRO A 1 825 ? 27.366 -0.566 -12.330 1.00 84.50 825 PRO A C 1
ATOM 6381 O O . PRO A 1 825 ? 28.528 -0.780 -12.651 1.00 84.50 825 PRO A O 1
ATOM 6384 N N . LEU A 1 826 ? 26.537 0.158 -13.093 1.00 87.00 826 LEU A N 1
ATOM 6385 C CA . LEU A 1 826 ? 26.935 0.846 -14.333 1.00 87.00 826 LEU A CA 1
ATOM 6386 C C . LEU A 1 826 ? 26.635 2.352 -14.301 1.00 87.00 826 LEU A C 1
ATOM 6388 O O . LEU A 1 826 ? 27.297 3.125 -14.986 1.00 87.00 826 LEU A O 1
ATOM 6392 N N . LEU A 1 827 ? 25.623 2.786 -13.543 1.00 88.69 827 LEU A N 1
ATOM 6393 C CA . LEU A 1 827 ? 25.287 4.201 -13.356 1.00 88.69 827 LEU A CA 1
ATOM 6394 C C . LEU A 1 827 ? 24.948 4.524 -11.886 1.00 88.69 827 LEU A C 1
ATOM 6396 O O . LEU A 1 827 ? 23.805 4.903 -11.598 1.00 88.69 827 LEU A O 1
ATOM 6400 N N . PRO A 1 828 ? 25.914 4.414 -10.952 1.00 92.44 828 PRO A N 1
ATOM 6401 C CA . PRO A 1 828 ? 25.704 4.815 -9.566 1.00 92.44 828 PRO A CA 1
ATOM 6402 C C . PRO A 1 828 ? 25.337 6.305 -9.492 1.00 92.44 828 PRO A C 1
ATOM 6404 O O . PRO A 1 828 ? 25.982 7.167 -10.099 1.00 92.44 828 PRO A O 1
ATOM 6407 N N . GLU A 1 829 ? 24.252 6.618 -8.783 1.00 95.00 829 GLU A N 1
ATOM 6408 C CA . GLU A 1 829 ? 23.700 7.974 -8.763 1.00 95.00 829 GLU A CA 1
ATOM 6409 C C . GLU A 1 829 ? 23.016 8.343 -7.446 1.00 95.00 829 GLU A C 1
ATOM 6411 O O . GLU A 1 829 ? 22.428 7.492 -6.779 1.00 95.00 829 GLU A O 1
ATOM 6416 N N . TRP A 1 830 ? 23.000 9.638 -7.132 1.00 97.25 830 TRP A N 1
ATOM 6417 C CA . TRP A 1 830 ? 21.997 10.208 -6.230 1.00 97.25 830 TRP A CA 1
ATOM 6418 C C . TRP A 1 830 ? 20.785 10.715 -7.012 1.00 97.25 830 TRP A C 1
ATOM 6420 O O . TRP A 1 830 ? 20.926 11.177 -8.145 1.00 97.25 830 TRP A O 1
ATOM 6430 N N . ARG A 1 831 ? 19.602 10.704 -6.390 1.00 96.44 831 ARG A N 1
ATOM 6431 C CA . ARG A 1 831 ? 18.374 11.335 -6.897 1.00 96.44 831 ARG A CA 1
ATOM 6432 C C . ARG A 1 831 ? 17.732 12.213 -5.830 1.00 96.44 831 ARG A C 1
ATOM 6434 O O . ARG A 1 831 ? 17.375 11.713 -4.767 1.00 96.44 831 ARG A O 1
ATOM 6441 N N . LEU A 1 832 ? 17.500 13.483 -6.153 1.00 97.00 832 LEU A N 1
ATOM 6442 C CA . LEU A 1 832 ? 16.650 14.387 -5.378 1.00 97.00 832 LEU A CA 1
ATOM 6443 C C . LEU A 1 832 ? 15.213 14.323 -5.912 1.00 97.00 832 LEU A C 1
ATOM 6445 O O . LEU A 1 832 ? 14.975 14.557 -7.100 1.00 97.00 832 LEU A O 1
ATOM 6449 N N . SER A 1 833 ? 14.255 14.049 -5.029 1.00 95.81 833 SER A N 1
ATOM 6450 C CA . SER A 1 833 ? 12.816 14.062 -5.324 1.00 95.81 833 SER A CA 1
ATOM 6451 C C . SER A 1 833 ? 12.083 14.960 -4.330 1.00 95.81 833 SER A C 1
ATOM 6453 O O . SER A 1 833 ? 12.371 14.921 -3.135 1.00 95.81 833 SER A O 1
ATOM 6455 N N . ILE A 1 834 ? 11.128 15.759 -4.808 1.00 94.88 834 ILE A N 1
ATOM 6456 C CA . ILE A 1 834 ? 10.362 16.694 -3.971 1.00 94.88 834 ILE A CA 1
ATOM 6457 C C . ILE A 1 834 ? 9.002 16.079 -3.646 1.00 94.88 834 ILE A C 1
ATOM 6459 O O . ILE A 1 834 ? 8.299 15.602 -4.536 1.00 94.88 834 ILE A O 1
ATOM 6463 N N . LYS A 1 835 ? 8.623 16.089 -2.367 1.00 91.94 835 LYS A N 1
ATOM 6464 C CA . LYS A 1 835 ? 7.349 15.549 -1.889 1.00 91.94 835 LYS A CA 1
ATOM 6465 C C . LYS A 1 835 ? 6.224 16.511 -2.304 1.00 91.94 835 LYS A C 1
ATOM 6467 O O . LYS A 1 835 ? 6.189 17.641 -1.818 1.00 91.94 835 LYS A O 1
ATOM 6472 N N . PRO A 1 836 ? 5.292 16.115 -3.190 1.00 90.62 836 PRO A N 1
ATOM 6473 C CA . PRO A 1 836 ? 4.194 16.987 -3.593 1.00 90.62 836 PRO A CA 1
ATOM 6474 C C . PRO A 1 836 ? 3.239 17.210 -2.416 1.00 90.62 836 PRO A C 1
ATOM 6476 O O . PRO A 1 836 ? 2.838 16.242 -1.768 1.00 90.62 836 PRO A O 1
ATOM 6479 N N . ASP A 1 837 ? 2.816 18.460 -2.195 1.00 87.12 837 ASP A N 1
ATOM 6480 C CA . ASP A 1 837 ? 1.838 18.841 -1.162 1.00 87.12 837 ASP A CA 1
ATOM 6481 C C . ASP A 1 837 ? 0.686 17.823 -1.092 1.00 87.12 837 ASP A C 1
ATOM 6483 O O . ASP A 1 837 ? 0.001 17.566 -2.092 1.00 87.12 837 ASP A O 1
ATOM 6487 N N . LYS A 1 838 ? 0.490 17.223 0.094 1.00 86.00 838 LYS A N 1
ATOM 6488 C CA . LYS A 1 838 ? -0.529 16.195 0.357 1.00 86.00 838 LYS A CA 1
ATOM 6489 C C . LYS A 1 838 ? -1.918 16.641 -0.115 1.00 86.00 838 LYS A C 1
ATOM 6491 O O . LYS A 1 838 ? -2.648 15.832 -0.684 1.00 86.00 838 LYS A O 1
ATOM 6496 N N . THR A 1 839 ? -2.263 17.921 0.048 1.00 86.00 839 THR A N 1
ATOM 6497 C CA . THR A 1 839 ? -3.597 18.479 -0.228 1.00 86.00 839 THR A CA 1
ATOM 6498 C C . THR A 1 839 ? -3.962 18.568 -1.714 1.00 86.00 839 THR A C 1
ATOM 6500 O O . THR A 1 839 ? -5.145 18.683 -2.045 1.00 86.00 839 THR A O 1
ATOM 6503 N N . LEU A 1 840 ? -2.990 18.471 -2.627 1.00 87.50 840 LEU A N 1
ATOM 6504 C CA . LEU A 1 840 ? -3.252 18.489 -4.069 1.00 87.50 840 LEU A CA 1
ATOM 6505 C C . LEU A 1 840 ? -4.076 17.257 -4.509 1.00 87.50 840 LEU A C 1
ATOM 6507 O O . LEU A 1 840 ? -3.896 16.174 -3.949 1.00 87.50 840 LEU A O 1
ATOM 6511 N N . PRO A 1 841 ? -4.917 17.349 -5.557 1.00 87.75 841 PRO A N 1
ATOM 6512 C CA . PRO A 1 841 ? -5.546 16.185 -6.199 1.00 87.75 841 PRO A CA 1
ATOM 6513 C C . PRO A 1 841 ? -4.548 15.206 -6.842 1.00 87.75 841 PRO A C 1
ATOM 6515 O O . PRO A 1 841 ? -3.457 15.621 -7.236 1.00 87.75 841 PRO A O 1
ATOM 6518 N N . ILE A 1 842 ? -4.912 13.924 -7.019 1.00 82.00 842 ILE A N 1
ATOM 6519 C CA . ILE A 1 842 ? -4.050 12.926 -7.706 1.00 82.00 842 ILE A CA 1
ATOM 6520 C C . ILE A 1 842 ? -3.619 13.432 -9.091 1.00 82.00 842 ILE A C 1
ATOM 6522 O O . ILE A 1 842 ? -2.429 13.568 -9.361 1.00 82.00 842 ILE A O 1
ATOM 6526 N N . LYS A 1 843 ? -4.595 13.778 -9.941 1.00 80.19 843 LYS A N 1
ATOM 6527 C CA . LYS A 1 843 ? -4.398 14.299 -11.307 1.00 80.19 843 LYS A CA 1
ATOM 6528 C C . LYS A 1 843 ? -4.060 15.799 -11.365 1.00 80.19 843 LYS A C 1
ATOM 6530 O O . LYS A 1 843 ? -4.277 16.442 -12.387 1.00 80.19 843 LYS A O 1
ATOM 6535 N N . SER A 1 844 ? -3.547 16.382 -10.281 1.00 85.50 844 SER A N 1
ATOM 6536 C CA . SER A 1 844 ? -3.032 17.755 -10.309 1.00 85.50 844 SER A CA 1
ATOM 6537 C C . SER A 1 844 ? -1.739 17.803 -11.134 1.00 85.50 844 SER A C 1
ATOM 6539 O O . SER A 1 844 ? -0.807 17.081 -10.770 1.00 85.50 844 SER A O 1
ATOM 6541 N N . PRO A 1 845 ? -1.614 18.648 -12.181 1.00 82.25 845 PRO A N 1
ATOM 6542 C CA . PRO A 1 845 ? -0.366 18.779 -12.944 1.00 82.25 845 PRO A CA 1
ATOM 6543 C C . PRO A 1 845 ? 0.832 19.058 -12.029 1.00 82.25 845 PRO A C 1
ATOM 6545 O O . PRO A 1 845 ? 1.853 18.382 -12.116 1.00 82.25 845 PRO A O 1
ATOM 6548 N N . ARG A 1 846 ? 0.616 19.925 -11.027 1.00 83.75 846 ARG A N 1
ATOM 6549 C CA . ARG A 1 846 ? 1.554 20.236 -9.939 1.00 83.75 846 ARG A CA 1
ATOM 6550 C C . ARG A 1 846 ? 2.136 18.993 -9.255 1.00 83.75 846 ARG A C 1
ATOM 6552 O O . ARG A 1 846 ? 3.321 18.965 -8.952 1.00 83.75 846 ARG A O 1
ATOM 6559 N N . ARG A 1 847 ? 1.319 17.959 -9.015 1.00 89.06 847 ARG A N 1
ATOM 6560 C CA . ARG A 1 847 ? 1.800 16.690 -8.447 1.00 89.06 847 ARG A CA 1
ATOM 6561 C C . ARG A 1 847 ? 2.489 15.829 -9.502 1.00 89.06 847 ARG A C 1
ATOM 6563 O O . ARG A 1 847 ? 3.540 15.275 -9.217 1.00 89.06 847 ARG A O 1
ATOM 6570 N N . LEU A 1 848 ? 1.917 15.702 -10.698 1.00 85.00 848 LEU A N 1
ATOM 6571 C CA . LEU A 1 848 ? 2.460 14.834 -11.751 1.00 85.00 848 LEU A CA 1
ATOM 6572 C C . LEU A 1 848 ? 3.891 15.235 -12.160 1.00 85.00 848 LEU A C 1
ATOM 6574 O O . LEU A 1 848 ? 4.715 14.361 -12.411 1.00 85.00 848 LEU A O 1
ATOM 6578 N N . VAL A 1 849 ? 4.200 16.534 -12.142 1.00 87.50 849 VAL A N 1
ATOM 6579 C CA . VAL A 1 849 ? 5.545 17.080 -12.393 1.00 87.50 849 VAL A CA 1
ATOM 6580 C C . VAL A 1 849 ? 6.531 16.745 -11.261 1.00 87.50 849 VAL A C 1
ATOM 6582 O O . VAL A 1 849 ? 7.645 16.296 -11.539 1.00 87.50 849 VAL A O 1
ATOM 6585 N N . LEU A 1 850 ? 6.117 16.903 -9.996 1.00 90.50 850 LEU A N 1
ATOM 6586 C CA . LEU A 1 850 ? 6.950 16.635 -8.809 1.00 90.50 850 LEU A CA 1
ATOM 6587 C C . LEU A 1 850 ? 7.085 15.137 -8.468 1.00 90.50 850 LEU A C 1
ATOM 6589 O O . LEU A 1 850 ? 8.067 14.737 -7.854 1.00 90.50 850 LEU A O 1
ATOM 6593 N N . ASN A 1 851 ? 6.169 14.285 -8.945 1.00 87.50 851 ASN A N 1
ATOM 6594 C CA . ASN A 1 851 ? 6.220 12.814 -8.861 1.00 87.50 851 ASN A CA 1
ATOM 6595 C C . ASN A 1 851 ? 7.413 12.178 -9.620 1.00 87.50 851 ASN A C 1
ATOM 6597 O O . ASN A 1 851 ? 7.443 10.968 -9.827 1.00 87.50 851 ASN A O 1
ATOM 6601 N N . THR A 1 852 ? 8.370 12.967 -10.105 1.00 88.62 852 THR A N 1
ATOM 6602 C CA . THR A 1 852 ? 9.540 12.516 -10.869 1.00 88.62 852 THR A CA 1
ATOM 6603 C C . THR A 1 852 ? 10.778 13.285 -10.385 1.00 88.62 852 THR A C 1
ATOM 6605 O O . THR A 1 852 ? 10.666 14.498 -10.196 1.00 88.62 852 THR A O 1
ATOM 6608 N N . PRO A 1 853 ? 11.945 12.632 -10.182 1.00 93.94 853 PRO A N 1
ATOM 6609 C CA . PRO A 1 853 ? 13.137 13.274 -9.617 1.00 93.94 853 PRO A CA 1
ATOM 6610 C C . PRO A 1 853 ? 13.515 14.575 -10.335 1.00 93.94 853 PRO A C 1
ATOM 6612 O O . PRO A 1 853 ? 13.447 14.641 -11.561 1.00 93.94 853 PRO A O 1
ATOM 6615 N N . VAL A 1 854 ? 13.910 15.599 -9.578 1.00 95.56 854 VAL A N 1
ATOM 6616 C CA . VAL A 1 854 ? 14.187 16.958 -10.088 1.00 95.56 854 VAL A CA 1
ATOM 6617 C C . VAL A 1 854 ? 15.671 17.201 -10.368 1.00 95.56 854 VAL A C 1
ATOM 6619 O O . VAL A 1 854 ? 16.011 17.984 -11.250 1.00 95.56 854 VAL A O 1
ATOM 6622 N N . ALA A 1 855 ? 16.554 16.492 -9.664 1.00 96.56 855 ALA A N 1
ATOM 6623 C CA . ALA A 1 855 ? 17.995 16.515 -9.885 1.00 96.56 855 ALA A CA 1
ATOM 6624 C C . ALA A 1 855 ? 18.588 15.114 -9.656 1.00 96.56 855 ALA A C 1
ATOM 6626 O O . ALA A 1 855 ? 18.065 14.336 -8.852 1.00 96.56 855 ALA A O 1
ATOM 6627 N N . ARG A 1 856 ? 19.681 14.791 -10.352 1.00 96.19 856 ARG A N 1
ATOM 6628 C CA . ARG A 1 856 ? 20.460 13.556 -10.167 1.00 96.19 856 ARG A CA 1
ATOM 6629 C C . ARG A 1 856 ? 21.954 13.869 -10.134 1.00 96.19 856 ARG A C 1
ATOM 6631 O O . ARG A 1 856 ? 22.396 14.721 -10.898 1.00 96.19 856 ARG A O 1
ATOM 6638 N N . MET A 1 857 ? 22.734 13.178 -9.306 1.00 96.56 857 MET A N 1
ATOM 6639 C CA . MET A 1 857 ? 24.200 13.272 -9.331 1.00 96.56 857 MET A CA 1
ATOM 6640 C C . MET A 1 857 ? 24.789 11.968 -9.850 1.00 96.56 857 MET A C 1
ATOM 6642 O O . MET A 1 857 ? 24.523 10.919 -9.273 1.00 96.56 857 MET A O 1
ATOM 6646 N N . ARG A 1 858 ? 25.598 12.022 -10.909 1.00 93.69 858 ARG A N 1
ATOM 6647 C CA . ARG A 1 858 ? 26.386 10.884 -11.395 1.00 93.69 858 ARG A CA 1
ATOM 6648 C C . ARG A 1 858 ? 27.666 10.763 -10.577 1.00 93.69 858 ARG A C 1
ATOM 6650 O O . ARG A 1 858 ? 28.460 11.703 -10.560 1.00 93.69 858 ARG A O 1
ATOM 6657 N N . ILE A 1 859 ? 27.864 9.613 -9.939 1.00 91.62 859 ILE A N 1
ATOM 6658 C CA . ILE A 1 859 ? 29.138 9.246 -9.315 1.00 91.62 859 ILE A CA 1
ATOM 6659 C C . ILE A 1 859 ? 30.008 8.628 -10.419 1.00 91.62 859 ILE A C 1
ATOM 6661 O O . ILE A 1 859 ? 29.532 7.778 -11.172 1.00 91.62 859 ILE A O 1
ATOM 6665 N N . SER A 1 860 ? 31.251 9.088 -10.557 1.00 79.44 860 SER A N 1
ATOM 6666 C CA . SER A 1 860 ? 32.217 8.513 -11.503 1.00 79.44 860 SER A CA 1
ATOM 6667 C C . SER A 1 860 ? 33.003 7.368 -10.842 1.00 79.44 860 SER A C 1
ATOM 6669 O O . SER A 1 860 ? 33.145 7.340 -9.621 1.00 79.44 860 SER A O 1
ATOM 6671 N N . GLU A 1 861 ? 33.532 6.426 -11.630 1.00 66.94 861 GLU A N 1
ATOM 6672 C CA . GLU A 1 861 ? 34.286 5.264 -11.114 1.00 66.94 861 GLU A CA 1
ATOM 6673 C C . GLU A 1 861 ? 35.628 5.633 -10.445 1.00 66.94 861 GLU A C 1
ATOM 6675 O O . GLU A 1 861 ? 36.186 4.827 -9.704 1.00 66.94 861 GLU A O 1
ATOM 6680 N N . ASP A 1 862 ? 36.140 6.838 -10.701 1.00 71.50 862 ASP A N 1
ATOM 6681 C CA . ASP A 1 862 ? 37.412 7.383 -10.216 1.00 71.50 862 ASP A CA 1
ATOM 6682 C C . ASP A 1 862 ? 37.300 8.209 -8.917 1.00 71.50 862 ASP A C 1
ATOM 6684 O O . ASP A 1 862 ? 38.290 8.792 -8.477 1.00 71.50 862 ASP A O 1
ATOM 6688 N N . MET A 1 863 ? 36.123 8.255 -8.282 1.00 74.94 863 MET A N 1
ATOM 6689 C CA . MET A 1 863 ? 35.899 9.018 -7.046 1.00 74.94 863 MET A CA 1
ATOM 6690 C C . MET A 1 863 ? 36.245 8.213 -5.783 1.00 74.94 863 MET A C 1
ATOM 6692 O O . MET A 1 863 ? 35.776 7.091 -5.600 1.00 74.94 863 MET A O 1
ATOM 6696 N N . ASP A 1 864 ? 36.993 8.825 -4.860 1.00 84.31 864 ASP A N 1
ATOM 6697 C CA . ASP A 1 864 ? 37.348 8.231 -3.558 1.00 84.31 864 ASP A CA 1
ATOM 6698 C C . ASP A 1 864 ? 36.166 8.138 -2.569 1.00 84.31 864 ASP A C 1
ATOM 6700 O O . ASP A 1 864 ? 36.285 7.476 -1.537 1.00 84.31 864 ASP A O 1
ATOM 6704 N N . ASP A 1 865 ? 35.034 8.798 -2.833 1.00 88.81 865 ASP A N 1
ATOM 6705 C CA . ASP A 1 865 ? 33.898 8.924 -1.911 1.00 88.81 865 ASP A CA 1
ATOM 6706 C C . ASP A 1 865 ? 32.529 8.762 -2.614 1.00 88.81 865 ASP A C 1
ATOM 6708 O O . ASP A 1 865 ? 32.453 8.599 -3.831 1.00 88.81 865 ASP A O 1
ATOM 6712 N N . LEU A 1 866 ? 31.433 8.762 -1.839 1.00 92.19 866 LEU A N 1
ATOM 6713 C CA . LEU A 1 866 ? 30.060 8.597 -2.348 1.00 92.19 866 LEU A CA 1
ATOM 6714 C C . LEU A 1 866 ? 29.226 9.891 -2.397 1.00 92.19 866 LEU A C 1
ATOM 6716 O O . LEU A 1 866 ? 28.070 9.818 -2.800 1.00 92.19 866 LEU A O 1
ATOM 6720 N N . ILE A 1 867 ? 29.746 11.047 -1.980 1.00 92.19 867 ILE A N 1
ATOM 6721 C CA . ILE A 1 867 ? 29.041 12.345 -1.964 1.00 92.19 867 ILE A CA 1
ATOM 6722 C C . ILE A 1 867 ? 29.508 13.314 -3.066 1.00 92.19 867 ILE A C 1
ATOM 6724 O O . ILE A 1 867 ? 28.819 14.293 -3.353 1.00 92.19 867 ILE A O 1
ATOM 6728 N N . SER A 1 868 ? 30.629 13.023 -3.721 1.00 90.75 868 SER A N 1
ATOM 6729 C CA . SER A 1 868 ? 31.194 13.789 -4.831 1.00 90.75 868 SER A CA 1
ATOM 6730 C C . SER A 1 868 ? 30.768 13.220 -6.195 1.00 90.75 868 SER A C 1
ATOM 6732 O O . SER A 1 868 ? 30.667 12.008 -6.385 1.00 90.75 868 SER A O 1
ATOM 6734 N N . GLY A 1 869 ? 30.526 14.087 -7.182 1.00 92.50 869 GLY A N 1
ATOM 6735 C CA . GLY A 1 869 ? 30.080 13.675 -8.518 1.00 92.50 869 GLY A CA 1
ATOM 6736 C C . GLY A 1 869 ? 29.600 14.841 -9.384 1.00 92.50 869 GLY A C 1
ATOM 6737 O O . GLY A 1 869 ? 29.732 16.005 -9.010 1.00 92.50 869 GLY A O 1
ATOM 6738 N N . ARG A 1 870 ? 29.030 14.536 -10.557 1.00 94.44 870 ARG A N 1
ATOM 6739 C CA . ARG A 1 870 ? 28.469 15.539 -11.483 1.00 94.44 870 ARG A CA 1
ATOM 6740 C C . ARG A 1 870 ? 26.957 15.637 -11.346 1.00 94.44 870 ARG A C 1
ATOM 6742 O O . ARG A 1 870 ? 26.243 14.674 -11.632 1.00 94.44 870 ARG A O 1
ATOM 6749 N N . TRP A 1 871 ? 26.472 16.797 -10.919 1.00 96.50 871 TRP A N 1
ATOM 6750 C CA . TRP A 1 871 ? 25.044 17.082 -10.812 1.00 96.50 871 TRP A CA 1
ATOM 6751 C C . TRP A 1 871 ? 24.420 17.450 -12.155 1.00 96.50 871 TRP A C 1
ATOM 6753 O O . TRP A 1 871 ? 24.977 18.208 -12.946 1.00 96.50 871 TRP A O 1
ATOM 6763 N N . GLN A 1 872 ? 23.210 16.945 -12.369 1.00 96.62 872 GLN A N 1
ATOM 6764 C CA . GLN A 1 872 ? 22.334 17.295 -13.473 1.00 96.62 872 GLN A CA 1
ATOM 6765 C C . GLN A 1 872 ? 20.952 17.668 -12.934 1.00 96.62 872 GLN A C 1
ATOM 6767 O O . GLN A 1 872 ? 20.359 16.921 -12.150 1.00 96.62 872 GLN A O 1
ATOM 6772 N N . PHE A 1 873 ? 20.413 18.794 -13.391 1.00 96.62 873 PHE A N 1
ATOM 6773 C CA . PHE A 1 873 ? 19.048 19.225 -13.096 1.00 96.62 873 PHE A CA 1
ATOM 6774 C C . PHE A 1 873 ? 18.095 18.813 -14.228 1.00 96.62 873 PHE A C 1
ATOM 6776 O O . PHE A 1 873 ? 18.521 18.555 -15.359 1.00 96.62 873 PHE A O 1
ATOM 6783 N N . ARG A 1 874 ? 16.796 18.729 -13.934 1.00 95.31 874 ARG A N 1
ATOM 6784 C CA . ARG A 1 874 ? 15.758 18.322 -14.886 1.00 95.31 874 ARG A CA 1
ATOM 6785 C C . ARG A 1 874 ? 14.963 19.520 -15.403 1.00 95.31 874 ARG A C 1
ATOM 6787 O O . ARG A 1 874 ? 14.241 20.168 -14.652 1.00 95.31 874 ARG A O 1
ATOM 6794 N N . LEU A 1 875 ? 15.027 19.753 -16.710 1.00 94.81 875 LEU A N 1
ATOM 6795 C CA . LEU A 1 875 ? 14.167 20.699 -17.419 1.00 94.81 875 LEU A CA 1
ATOM 6796 C C . LEU A 1 875 ? 12.825 20.020 -17.767 1.00 94.81 875 LEU A C 1
ATOM 6798 O O . LEU A 1 875 ? 12.854 18.968 -18.418 1.00 94.81 875 LEU A O 1
ATOM 6802 N N . PRO A 1 876 ? 11.660 20.584 -17.393 1.00 94.38 876 PRO A N 1
ATOM 6803 C CA . PRO A 1 876 ? 10.359 20.127 -17.870 1.00 94.38 876 PRO A CA 1
ATOM 6804 C C . PRO A 1 876 ? 10.151 20.589 -19.317 1.00 94.38 876 PRO A C 1
ATOM 6806 O O . PRO A 1 876 ? 10.268 21.774 -19.631 1.00 94.38 876 PRO A O 1
ATOM 6809 N N . ILE A 1 877 ? 9.837 19.652 -20.209 1.00 93.38 877 ILE A N 1
ATOM 6810 C CA . ILE A 1 877 ? 9.613 19.928 -21.635 1.00 93.38 877 ILE A CA 1
ATOM 6811 C C . ILE A 1 877 ? 8.360 19.194 -22.121 1.00 93.38 877 ILE A C 1
ATOM 6813 O O . ILE A 1 877 ? 7.798 18.359 -21.413 1.00 93.38 877 ILE A O 1
ATOM 6817 N N . ASP A 1 878 ? 7.923 19.482 -23.342 1.00 91.25 878 ASP A N 1
ATOM 6818 C CA . ASP A 1 878 ? 6.848 18.733 -24.000 1.00 91.25 878 ASP A CA 1
ATOM 6819 C C . ASP A 1 878 ? 7.136 18.641 -25.495 1.00 91.25 878 ASP A C 1
ATOM 6821 O O . ASP A 1 878 ? 6.700 19.467 -26.297 1.00 91.25 878 ASP A O 1
ATOM 6825 N N . HIS A 1 879 ? 7.980 17.674 -25.859 1.00 94.12 879 HIS A N 1
ATOM 6826 C CA . HIS A 1 879 ? 8.385 17.478 -27.242 1.00 94.12 879 HIS A CA 1
ATOM 6827 C C . HIS A 1 879 ? 7.750 16.214 -27.823 1.00 94.12 879 HIS A C 1
ATOM 6829 O O . HIS A 1 879 ? 8.166 15.096 -27.518 1.00 94.12 879 HIS A O 1
ATOM 6835 N N . SER A 1 880 ? 6.753 16.420 -28.685 1.00 95.62 880 SER A N 1
ATOM 6836 C CA . SER A 1 880 ? 6.142 15.391 -29.532 1.00 95.62 880 SER A CA 1
ATOM 6837 C C . SER A 1 880 ? 6.830 15.330 -30.898 1.00 95.62 880 SER A C 1
ATOM 6839 O O . SER A 1 880 ? 7.023 16.364 -31.540 1.00 95.62 880 SER A O 1
ATOM 6841 N N . PHE A 1 881 ? 7.126 14.129 -31.393 1.00 95.75 881 PHE A N 1
ATOM 6842 C CA . PHE A 1 881 ? 7.603 13.898 -32.760 1.00 95.75 881 PHE A CA 1
ATOM 6843 C C . PHE A 1 881 ? 7.096 12.563 -33.321 1.00 95.75 881 PHE A C 1
ATOM 6845 O O . PHE A 1 881 ? 6.712 11.666 -32.575 1.00 95.75 881 PHE A O 1
ATOM 6852 N N . ASN A 1 882 ? 7.099 12.414 -34.647 1.00 96.19 882 ASN A N 1
ATOM 6853 C CA . ASN A 1 882 ? 6.803 11.133 -35.292 1.00 96.19 882 ASN A CA 1
ATOM 6854 C C . ASN A 1 882 ? 8.076 10.281 -35.349 1.00 96.19 882 ASN A C 1
ATOM 6856 O O . ASN A 1 882 ? 9.079 10.718 -35.911 1.00 96.19 882 ASN A O 1
ATOM 6860 N N . LEU A 1 883 ? 8.026 9.075 -34.788 1.00 96.25 883 LEU A N 1
ATOM 6861 C CA . LEU A 1 883 ? 9.098 8.083 -34.843 1.00 96.25 883 LEU A CA 1
ATOM 6862 C C . LEU A 1 883 ? 8.747 7.012 -35.888 1.00 96.25 883 LEU A C 1
ATOM 6864 O O . LEU A 1 883 ? 7.653 6.439 -35.828 1.00 96.25 883 LEU A O 1
ATOM 6868 N N . GLU A 1 884 ? 9.659 6.720 -36.824 1.00 96.19 884 GLU A N 1
ATOM 6869 C CA . GLU A 1 884 ? 9.479 5.594 -37.750 1.00 96.19 884 GLU A CA 1
ATOM 6870 C C . GLU A 1 884 ? 9.907 4.289 -37.066 1.00 96.19 884 GLU A C 1
ATOM 6872 O O . GLU A 1 884 ? 11.055 4.128 -36.645 1.00 96.19 884 GLU A O 1
ATOM 6877 N N . LEU A 1 885 ? 8.968 3.343 -36.993 1.00 96.69 885 LEU A N 1
ATOM 6878 C CA . LEU A 1 885 ? 9.179 1.971 -36.550 1.00 96.69 885 LEU A CA 1
ATOM 6879 C C . LEU A 1 885 ? 8.998 1.029 -37.742 1.00 96.69 885 LEU A C 1
ATOM 6881 O O . LEU A 1 885 ? 7.898 0.878 -38.284 1.00 96.69 885 LEU A O 1
ATOM 6885 N N . LYS A 1 886 ? 10.086 0.379 -38.150 1.00 97.38 886 LYS A N 1
ATOM 6886 C CA . LYS A 1 886 ? 10.148 -0.470 -39.341 1.00 97.38 886 LYS A CA 1
ATOM 6887 C C . LYS A 1 886 ? 10.395 -1.925 -38.960 1.00 97.38 886 LYS A C 1
ATOM 6889 O O . LYS A 1 886 ? 11.466 -2.271 -38.470 1.00 97.38 886 LYS A O 1
ATOM 6894 N N . GLY A 1 887 ? 9.411 -2.779 -39.222 1.00 96.81 887 GLY A N 1
ATOM 6895 C CA . GLY A 1 887 ? 9.483 -4.217 -38.981 1.00 96.81 887 GLY A CA 1
ATOM 6896 C C . GLY A 1 887 ? 10.545 -4.902 -39.843 1.00 96.81 887 GLY A C 1
ATOM 6897 O O . GLY A 1 887 ? 10.574 -4.735 -41.069 1.00 96.81 887 GLY A O 1
ATOM 6898 N N . THR A 1 888 ? 11.420 -5.670 -39.198 1.00 94.88 888 THR A N 1
ATOM 6899 C CA . THR A 1 888 ? 12.519 -6.423 -39.814 1.00 94.88 888 THR A CA 1
ATOM 6900 C C . THR A 1 888 ? 12.655 -7.821 -39.190 1.00 94.88 888 THR A C 1
ATOM 6902 O O . THR A 1 888 ? 11.985 -8.163 -38.214 1.00 94.88 888 THR A O 1
ATOM 6905 N N . GLY A 1 889 ? 13.499 -8.668 -39.789 1.00 94.62 889 GLY A N 1
ATOM 6906 C CA . GLY A 1 889 ? 13.604 -10.082 -39.420 1.00 94.62 889 GLY A CA 1
ATOM 6907 C C . GLY A 1 889 ? 12.396 -10.899 -39.890 1.00 94.62 889 GLY A C 1
ATOM 6908 O O . GLY A 1 889 ? 11.805 -10.606 -40.928 1.00 94.62 889 GLY A O 1
ATOM 6909 N N . GLU A 1 890 ? 12.049 -11.931 -39.127 1.00 96.56 890 GLU A N 1
ATOM 6910 C CA . GLU A 1 890 ? 10.891 -12.803 -39.363 1.00 96.56 890 GLU A CA 1
ATOM 6911 C C . GLU A 1 890 ? 9.668 -12.354 -38.545 1.00 96.56 890 GLU A C 1
ATOM 6913 O O . GLU A 1 890 ? 9.815 -11.624 -37.558 1.00 96.56 890 GLU A O 1
ATOM 6918 N N . LEU A 1 891 ? 8.473 -12.807 -38.943 1.00 96.75 891 LEU A N 1
ATOM 6919 C CA . LEU A 1 891 ? 7.254 -12.699 -38.137 1.00 96.75 891 LEU A CA 1
ATOM 6920 C C . LEU A 1 891 ? 7.186 -13.860 -37.135 1.00 96.75 891 LEU A C 1
ATOM 6922 O O . LEU A 1 891 ? 7.366 -15.016 -37.513 1.00 96.75 891 LEU A O 1
ATOM 6926 N N . VAL A 1 892 ? 6.892 -13.546 -35.876 1.00 96.25 892 VAL A N 1
ATOM 6927 C CA . VAL A 1 892 ? 6.756 -14.493 -34.759 1.00 96.25 892 VAL A CA 1
ATOM 6928 C C . VAL A 1 892 ? 5.390 -14.325 -34.077 1.00 96.25 892 VAL A C 1
ATOM 6930 O O . VAL A 1 892 ? 4.794 -13.254 -34.204 1.00 96.25 892 VAL A O 1
ATOM 6933 N N . PRO A 1 893 ? 4.879 -15.332 -33.341 1.00 95.06 893 PRO A N 1
ATOM 6934 C CA . PRO A 1 893 ? 3.615 -15.207 -32.619 1.00 95.06 893 PRO A CA 1
ATOM 6935 C C . PRO A 1 893 ? 3.606 -14.023 -31.646 1.00 95.06 893 PRO A C 1
ATOM 6937 O O . PRO A 1 893 ? 4.542 -13.843 -30.866 1.00 95.06 893 PRO A O 1
ATOM 6940 N N . GLY A 1 894 ? 2.528 -13.242 -31.681 1.00 94.44 894 GLY A N 1
ATOM 6941 C CA . GLY A 1 894 ? 2.246 -12.186 -30.717 1.00 94.44 894 GLY A CA 1
ATOM 6942 C C . GLY A 1 894 ? 1.742 -12.719 -29.375 1.00 94.44 894 GLY A C 1
ATOM 6943 O O . GLY A 1 894 ? 1.471 -13.912 -29.201 1.00 94.44 894 GLY A O 1
ATOM 6944 N N . TRP A 1 895 ? 1.619 -11.821 -28.399 1.00 94.56 895 TRP A N 1
ATOM 6945 C CA . TRP A 1 895 ? 1.322 -12.161 -27.005 1.00 94.56 895 TRP A CA 1
ATOM 6946 C C . TRP A 1 895 ? 0.040 -12.970 -26.798 1.00 94.56 895 TRP A C 1
ATOM 6948 O O . TRP A 1 895 ? 0.049 -13.933 -26.033 1.00 94.56 895 TRP A O 1
ATOM 6958 N N . SER A 1 896 ? -1.060 -12.627 -27.471 1.00 94.12 896 SER A N 1
ATOM 6959 C CA . SER A 1 896 ? -2.338 -13.331 -27.271 1.00 94.12 896 SER A CA 1
ATOM 6960 C C . SER A 1 896 ? -2.290 -14.766 -27.821 1.00 94.12 896 SER A C 1
ATOM 6962 O O . SER A 1 896 ? -2.816 -15.704 -27.211 1.00 94.12 896 SER A O 1
ATOM 6964 N N . LYS A 1 897 ? -1.557 -14.948 -28.925 1.00 94.06 897 LYS A N 1
ATOM 6965 C CA . LYS A 1 897 ? -1.264 -16.227 -29.583 1.00 94.06 897 LYS A CA 1
ATOM 6966 C C . LYS A 1 897 ? -0.335 -17.105 -28.738 1.00 94.06 897 LYS A C 1
ATOM 6968 O O . LYS A 1 897 ? -0.575 -18.307 -28.583 1.00 94.06 897 LYS A O 1
ATOM 6973 N N . ASP A 1 898 ? 0.691 -16.511 -28.127 1.00 92.69 898 ASP A N 1
ATOM 6974 C CA . ASP A 1 898 ? 1.599 -17.222 -27.223 1.00 92.69 898 ASP A CA 1
ATOM 6975 C C . ASP A 1 898 ? 0.940 -17.580 -25.879 1.00 92.69 898 ASP A C 1
ATOM 6977 O O . ASP A 1 898 ? 1.037 -18.724 -25.431 1.00 92.69 898 ASP A O 1
ATOM 6981 N N . MET A 1 899 ? 0.128 -16.686 -25.306 1.00 93.00 899 MET A N 1
ATOM 6982 C CA . MET A 1 899 ? -0.744 -16.993 -24.161 1.00 93.00 899 MET A CA 1
ATOM 6983 C C . MET A 1 899 ? -1.699 -18.167 -24.444 1.00 93.00 899 MET A C 1
ATOM 6985 O O . MET A 1 899 ? -2.047 -18.911 -23.527 1.00 93.00 899 MET A O 1
ATOM 6989 N N . GLY A 1 900 ? -2.052 -18.395 -25.716 1.00 93.12 900 GLY A N 1
ATOM 6990 C CA . GLY A 1 900 ? -2.825 -19.553 -26.181 1.00 93.12 900 GLY A CA 1
ATOM 6991 C C . GLY A 1 900 ? -4.314 -19.303 -26.369 1.00 93.12 900 GLY A C 1
ATOM 6992 O O . GLY A 1 900 ? -5.072 -20.270 -26.435 1.00 93.12 900 GLY A O 1
ATOM 6993 N N . LEU A 1 901 ? -4.721 -18.035 -26.453 1.00 94.12 901 LEU A N 1
ATOM 6994 C CA . LEU A 1 901 ? -6.101 -17.642 -26.705 1.00 94.12 901 LEU A CA 1
ATOM 6995 C C . LEU A 1 901 ? -6.539 -18.115 -28.105 1.00 94.12 901 LEU A C 1
ATOM 6997 O O . LEU A 1 901 ? -5.789 -17.985 -29.074 1.00 94.12 901 LEU A O 1
ATOM 7001 N N . VAL A 1 902 ? -7.747 -18.681 -28.228 1.00 94.25 902 VAL A N 1
ATOM 7002 C CA . VAL A 1 902 ? -8.220 -19.308 -29.483 1.00 94.25 902 VAL A CA 1
ATOM 7003 C C . VAL A 1 902 ? -9.305 -18.509 -30.211 1.00 94.25 902 VAL A C 1
ATOM 7005 O O . VAL A 1 902 ? -9.928 -19.028 -31.142 1.00 94.25 902 VAL A O 1
ATOM 7008 N N . THR A 1 903 ? -9.499 -17.242 -29.853 1.00 92.19 903 THR A N 1
ATOM 7009 C CA . THR A 1 903 ? -10.352 -16.295 -30.586 1.00 92.19 903 THR A CA 1
ATOM 7010 C C . THR A 1 903 ? -9.803 -16.017 -31.998 1.00 92.19 903 THR A C 1
ATOM 7012 O O . THR A 1 903 ? -8.657 -16.347 -32.327 1.00 92.19 903 THR A O 1
ATOM 7015 N N . SER A 1 904 ? -10.629 -15.469 -32.897 1.00 89.12 904 SER A N 1
ATOM 7016 C CA . SER A 1 904 ? -10.253 -15.298 -34.314 1.00 89.12 904 SER A CA 1
ATOM 7017 C C . SER A 1 904 ? -9.159 -14.255 -34.556 1.00 89.12 904 SER A C 1
ATOM 7019 O O . SER A 1 904 ? -8.381 -14.403 -35.491 1.00 89.12 904 SER A O 1
ATOM 7021 N N . ASP A 1 905 ? -9.107 -13.223 -33.719 1.00 88.94 905 ASP A N 1
ATOM 7022 C CA . ASP A 1 905 ? -8.093 -12.167 -33.699 1.00 88.94 905 ASP A CA 1
ATOM 7023 C C . ASP A 1 905 ? -6.747 -12.671 -33.156 1.00 88.94 905 ASP A C 1
ATOM 7025 O O . ASP A 1 905 ? -5.730 -12.529 -33.837 1.00 88.94 905 ASP A O 1
ATOM 7029 N N . ALA A 1 906 ? -6.742 -13.356 -32.007 1.00 89.88 906 ALA A N 1
ATOM 7030 C CA . ALA A 1 906 ? -5.529 -13.897 -31.384 1.00 89.88 906 ALA A CA 1
ATOM 7031 C C . ALA A 1 906 ? -4.777 -14.891 -32.287 1.00 89.88 906 ALA A C 1
ATOM 7033 O O . ALA A 1 906 ? -3.549 -14.924 -32.321 1.00 89.88 906 ALA A O 1
ATOM 7034 N N . LYS A 1 907 ? -5.495 -15.660 -33.115 1.00 89.56 907 LYS A N 1
ATOM 7035 C CA . LYS A 1 907 ? -4.887 -16.542 -34.131 1.00 89.56 907 LYS A CA 1
ATOM 7036 C C . LYS A 1 907 ? -4.069 -15.784 -35.191 1.00 89.56 907 LYS A C 1
ATOM 7038 O O . LYS A 1 907 ? -3.161 -16.372 -35.783 1.00 89.56 907 LYS A O 1
ATOM 7043 N N . THR A 1 908 ? -4.366 -14.503 -35.413 1.00 90.81 908 THR A N 1
ATOM 7044 C CA . THR A 1 908 ? -3.694 -13.604 -36.374 1.00 90.81 908 THR A CA 1
ATOM 7045 C C . THR A 1 908 ? -2.754 -12.579 -35.725 1.00 90.81 908 THR A C 1
ATOM 7047 O O . THR A 1 908 ? -2.213 -11.719 -36.418 1.00 90.81 908 THR A O 1
ATOM 7050 N N . ASP A 1 909 ? -2.549 -12.666 -34.410 1.00 93.00 909 ASP A N 1
ATOM 7051 C CA . ASP A 1 909 ? -1.598 -11.842 -33.666 1.00 93.00 909 ASP A CA 1
ATOM 7052 C C . ASP A 1 909 ? -0.165 -12.328 -33.951 1.00 93.00 909 ASP A C 1
ATOM 7054 O O . ASP A 1 909 ? 0.296 -13.309 -33.372 1.00 93.00 909 ASP A O 1
ATOM 7058 N N . ASP A 1 910 ? 0.511 -11.679 -34.902 1.00 95.62 910 ASP A N 1
ATOM 7059 C CA . ASP A 1 910 ? 1.893 -11.955 -35.319 1.00 95.62 910 ASP A CA 1
ATOM 7060 C C . ASP A 1 910 ? 2.698 -10.645 -35.383 1.00 95.62 910 ASP A C 1
ATOM 7062 O O . ASP A 1 910 ? 2.227 -9.629 -35.908 1.00 95.62 910 ASP A O 1
ATOM 7066 N N . TRP A 1 911 ? 3.912 -10.653 -34.831 1.00 96.31 911 TRP A N 1
ATOM 7067 C CA . TRP A 1 911 ? 4.770 -9.482 -34.609 1.00 96.31 911 TRP A CA 1
ATOM 7068 C C . TRP A 1 911 ? 6.104 -9.628 -35.348 1.00 96.31 911 TRP A C 1
ATOM 7070 O O . TRP A 1 911 ? 6.597 -10.739 -35.530 1.00 96.31 911 TRP A O 1
ATOM 7080 N N . TRP A 1 912 ? 6.737 -8.521 -35.744 1.00 97.62 912 TRP A N 1
ATOM 7081 C CA . TRP A 1 912 ? 8.114 -8.570 -36.252 1.00 97.62 912 TRP A CA 1
ATOM 7082 C C . TRP A 1 912 ? 9.104 -8.850 -35.117 1.00 97.62 912 TRP A C 1
ATOM 7084 O O . TRP A 1 912 ? 9.097 -8.174 -34.092 1.00 97.62 912 TRP A O 1
ATOM 7094 N N . SER A 1 913 ? 9.989 -9.826 -35.324 1.00 96.81 913 SER A N 1
ATOM 7095 C CA . SER A 1 913 ? 11.060 -10.192 -34.382 1.00 96.81 913 SER A CA 1
ATOM 7096 C C . SER A 1 913 ? 12.095 -9.084 -34.151 1.00 96.81 913 SER A C 1
ATOM 7098 O O . SER A 1 913 ? 12.812 -9.111 -33.149 1.00 96.81 913 SER A O 1
ATOM 7100 N N . HIS A 1 914 ? 12.201 -8.124 -35.073 1.00 97.69 914 HIS A N 1
ATOM 7101 C CA . HIS A 1 914 ? 13.081 -6.969 -34.959 1.00 97.69 914 HIS A CA 1
ATOM 7102 C C . HIS A 1 914 ? 12.362 -5.689 -35.411 1.00 97.69 914 HIS A C 1
ATOM 7104 O O . HIS A 1 914 ? 11.523 -5.705 -36.315 1.00 97.69 914 HIS A O 1
ATOM 7110 N N . LEU A 1 915 ? 12.731 -4.565 -34.799 1.00 97.56 915 LEU A N 1
ATOM 7111 C CA . LEU A 1 915 ? 12.332 -3.220 -35.200 1.00 97.56 915 LEU A CA 1
ATOM 7112 C C . LEU A 1 915 ? 13.589 -2.416 -35.539 1.00 97.56 915 LEU A C 1
ATOM 7114 O O . LEU A 1 915 ? 14.503 -2.304 -34.727 1.00 97.56 915 LEU A O 1
ATOM 7118 N N . SER A 1 916 ? 13.634 -1.839 -36.734 1.00 97.50 916 SER A N 1
ATOM 7119 C CA . SER A 1 916 ? 14.566 -0.767 -37.072 1.00 97.50 916 SER A CA 1
ATOM 7120 C C . SER A 1 916 ? 13.903 0.564 -36.716 1.00 97.50 916 SER A C 1
ATOM 7122 O O . SER A 1 916 ? 12.774 0.820 -37.139 1.00 97.50 916 SER A O 1
ATOM 7124 N N . ILE A 1 917 ? 14.583 1.368 -35.900 1.00 96.94 917 ILE A N 1
ATOM 7125 C CA . ILE A 1 917 ? 14.094 2.645 -35.373 1.00 96.94 917 ILE A CA 1
ATOM 7126 C C . ILE A 1 917 ? 14.972 3.775 -35.915 1.00 96.94 917 ILE A C 1
ATOM 7128 O O . ILE A 1 917 ? 16.200 3.650 -35.946 1.00 96.94 917 ILE A O 1
ATOM 7132 N N . SER A 1 918 ? 14.338 4.868 -36.350 1.00 94.06 918 SER A N 1
ATOM 7133 C CA . SER A 1 918 ? 15.023 6.068 -36.838 1.00 94.06 918 SER A CA 1
ATOM 7134 C C . SER A 1 918 ? 14.388 7.342 -36.277 1.00 94.06 918 SER A C 1
ATOM 7136 O O . SER A 1 918 ? 13.186 7.579 -36.421 1.00 94.06 918 SER A O 1
ATOM 7138 N N . THR A 1 919 ? 15.217 8.153 -35.625 1.00 94.75 919 THR A N 1
ATOM 7139 C CA . THR A 1 919 ? 14.844 9.370 -34.902 1.00 94.75 919 THR A CA 1
ATOM 7140 C C . THR A 1 919 ? 15.043 10.609 -35.783 1.00 94.75 919 THR A C 1
ATOM 7142 O O . THR A 1 919 ? 16.148 10.815 -36.297 1.00 94.75 919 THR A O 1
ATOM 7145 N N . PRO A 1 920 ? 14.034 11.490 -35.930 1.00 94.25 920 PRO A N 1
ATOM 7146 C CA . PRO A 1 920 ? 14.202 12.770 -36.615 1.00 94.25 920 PRO A CA 1
ATOM 7147 C C . PRO A 1 920 ? 15.245 13.666 -35.932 1.00 94.25 920 PRO A C 1
ATOM 7149 O O . PRO A 1 920 ? 15.261 13.788 -34.707 1.00 94.25 920 PRO A O 1
ATOM 7152 N N . ASP A 1 921 ? 16.060 14.380 -36.711 1.00 90.44 921 ASP A N 1
ATOM 7153 C CA . ASP A 1 921 ? 17.156 15.210 -36.177 1.00 90.44 921 ASP A CA 1
ATOM 7154 C C . ASP A 1 921 ? 16.686 16.298 -35.198 1.00 90.44 921 ASP A C 1
ATOM 7156 O O . ASP A 1 921 ? 17.378 16.617 -34.231 1.00 90.44 921 ASP A O 1
ATOM 7160 N N . VAL A 1 922 ? 15.466 16.812 -35.393 1.00 88.06 922 VAL A N 1
ATOM 7161 C CA . VAL A 1 922 ? 14.820 17.781 -34.489 1.00 88.06 922 VAL A CA 1
ATOM 7162 C C . VAL A 1 922 ? 14.599 17.239 -33.072 1.00 88.06 922 VAL A C 1
ATOM 7164 O O . VAL A 1 922 ? 14.612 18.025 -32.123 1.00 88.06 922 VAL A O 1
ATOM 7167 N N . ALA A 1 923 ? 14.439 15.919 -32.926 1.00 89.88 923 ALA A N 1
ATOM 7168 C CA . ALA A 1 923 ? 14.176 15.245 -31.659 1.00 89.88 923 ALA A CA 1
ATOM 7169 C C . ALA A 1 923 ? 15.462 14.848 -30.912 1.00 89.88 923 ALA A C 1
ATOM 7171 O O . ALA A 1 923 ? 15.470 14.837 -29.680 1.00 89.88 923 ALA A O 1
ATOM 7172 N N . ARG A 1 924 ? 16.569 14.592 -31.634 1.00 90.88 924 ARG A N 1
ATOM 7173 C CA . ARG A 1 924 ? 17.861 14.137 -31.069 1.00 90.88 924 ARG A CA 1
ATOM 7174 C C . ARG A 1 924 ? 18.320 14.970 -29.868 1.00 90.88 924 ARG A C 1
ATOM 7176 O O . ARG A 1 924 ? 18.738 14.415 -28.861 1.00 90.88 924 ARG A O 1
ATOM 7183 N N . LYS A 1 925 ? 18.187 16.299 -29.947 1.00 89.88 925 LYS A N 1
ATOM 7184 C CA . LYS A 1 925 ? 18.625 17.251 -28.904 1.00 89.88 925 LYS A CA 1
ATOM 7185 C C . LYS A 1 925 ? 17.843 17.184 -27.578 1.00 89.88 925 LYS A C 1
ATOM 7187 O O . LYS A 1 925 ? 18.270 17.827 -26.615 1.00 89.88 925 LYS A O 1
ATOM 7192 N N . TYR A 1 926 ? 16.706 16.484 -27.530 1.00 91.12 926 TYR A N 1
ATOM 7193 C CA . TYR A 1 926 ? 15.852 16.359 -26.339 1.00 91.12 926 TYR A CA 1
ATOM 7194 C C . TYR A 1 926 ? 16.041 15.034 -25.581 1.00 91.12 926 TYR A C 1
ATOM 7196 O O . TYR A 1 926 ? 15.620 14.940 -24.433 1.00 91.12 926 TYR A O 1
ATOM 7204 N N . LEU A 1 927 ? 16.656 14.024 -26.203 1.00 91.88 927 LEU A N 1
ATOM 7205 C CA . LEU A 1 927 ? 16.763 12.669 -25.659 1.00 91.88 927 LEU A CA 1
ATOM 7206 C C . LEU A 1 927 ? 17.997 12.503 -24.753 1.00 91.88 927 LEU A C 1
ATOM 7208 O O . LEU A 1 927 ? 19.094 12.917 -25.114 1.00 91.88 927 LEU A O 1
ATOM 7212 N N . ASP A 1 928 ? 17.825 11.827 -23.611 1.00 89.50 928 ASP A N 1
ATOM 7213 C CA . ASP A 1 928 ? 18.916 11.445 -22.683 1.00 89.50 928 ASP A CA 1
ATOM 7214 C C . ASP A 1 928 ? 19.792 10.302 -23.253 1.00 89.50 928 ASP A C 1
ATOM 7216 O O . ASP A 1 928 ? 20.929 10.103 -22.832 1.00 89.50 928 ASP A O 1
ATOM 7220 N N . ARG A 1 929 ? 19.263 9.538 -24.224 1.00 91.38 929 ARG A N 1
ATOM 7221 C CA . ARG A 1 929 ? 19.942 8.453 -24.956 1.00 91.38 929 ARG A CA 1
ATOM 7222 C C . ARG A 1 929 ? 19.422 8.348 -26.395 1.00 91.38 929 ARG A C 1
ATOM 7224 O O . ARG A 1 929 ? 18.228 8.510 -26.637 1.00 91.38 929 ARG A O 1
ATOM 7231 N N . SER A 1 930 ? 20.301 7.993 -27.331 1.00 93.12 930 SER A N 1
ATOM 7232 C CA . SER A 1 930 ? 19.951 7.684 -28.725 1.00 93.12 930 SER A CA 1
ATOM 7233 C C . SER A 1 930 ? 19.059 6.438 -28.837 1.00 93.12 930 SER A C 1
ATOM 7235 O O . SER A 1 930 ? 19.382 5.376 -28.289 1.00 93.12 930 SER A O 1
ATOM 7237 N N . LEU A 1 931 ? 17.947 6.570 -29.572 1.00 95.38 931 LEU A N 1
ATOM 7238 C CA . LEU A 1 931 ? 16.978 5.496 -29.838 1.00 95.38 931 LEU A CA 1
ATOM 7239 C C . LEU A 1 931 ? 17.242 4.746 -31.160 1.00 95.38 931 LEU A C 1
ATOM 7241 O O . LEU A 1 931 ? 16.557 3.765 -31.456 1.00 95.38 931 LEU A O 1
ATOM 7245 N N . ASP A 1 932 ? 18.204 5.204 -31.963 1.00 95.12 932 ASP A N 1
ATOM 7246 C CA . ASP A 1 932 ? 18.418 4.718 -33.328 1.00 95.12 932 ASP A CA 1
ATOM 7247 C C . ASP A 1 932 ? 18.967 3.287 -33.385 1.00 95.12 932 ASP A C 1
ATOM 7249 O O . ASP A 1 932 ? 19.669 2.820 -32.489 1.00 95.12 932 ASP A O 1
ATOM 7253 N N . GLY A 1 933 ? 18.684 2.600 -34.494 1.00 95.50 933 GLY A N 1
ATOM 7254 C CA . GLY A 1 933 ? 19.285 1.308 -34.823 1.00 95.50 933 GLY A CA 1
ATOM 7255 C C . GLY A 1 933 ? 18.301 0.144 -34.753 1.00 95.50 933 GLY A C 1
ATOM 7256 O O . GLY A 1 933 ? 17.111 0.294 -35.035 1.00 95.50 933 GLY A O 1
ATOM 7257 N N . THR A 1 934 ? 18.813 -1.046 -34.437 1.00 97.12 934 THR A N 1
ATOM 7258 C CA . THR A 1 934 ? 18.041 -2.296 -34.457 1.00 97.12 934 THR A CA 1
ATOM 7259 C C . THR A 1 934 ? 17.700 -2.745 -33.043 1.00 97.12 934 THR A C 1
ATOM 7261 O O . THR A 1 934 ? 18.573 -2.911 -32.195 1.00 97.12 934 THR A O 1
ATOM 7264 N N . TRP A 1 935 ? 16.421 -3.009 -32.812 1.00 97.56 935 TRP A N 1
ATOM 7265 C CA . TRP A 1 935 ? 15.866 -3.479 -31.552 1.00 97.56 935 TRP A CA 1
ATOM 7266 C C . TRP A 1 935 ? 15.316 -4.888 -31.752 1.00 97.56 935 TRP A C 1
ATOM 7268 O O . TRP A 1 935 ? 14.500 -5.112 -32.645 1.00 97.56 935 TRP A O 1
ATOM 7278 N N . LYS A 1 936 ? 15.765 -5.852 -30.946 1.00 97.44 936 LYS A N 1
ATOM 7279 C CA . LYS A 1 936 ? 15.339 -7.255 -31.047 1.00 97.44 936 LYS A CA 1
ATOM 7280 C C . LYS A 1 936 ? 14.272 -7.572 -30.001 1.00 97.44 936 LYS A C 1
ATOM 7282 O O . LYS A 1 936 ? 14.478 -7.261 -28.829 1.00 97.44 936 LYS A O 1
ATOM 7287 N N . LEU A 1 937 ? 13.179 -8.214 -30.416 1.00 97.19 937 LEU A N 1
ATOM 7288 C CA . LEU A 1 937 ? 12.156 -8.768 -29.527 1.00 97.19 937 LEU A CA 1
ATOM 7289 C C . LEU A 1 937 ? 12.709 -9.975 -28.752 1.00 97.19 937 LEU A C 1
ATOM 7291 O O . LEU A 1 937 ? 13.341 -10.866 -29.321 1.00 97.19 937 LEU A O 1
ATOM 7295 N N . HIS A 1 938 ? 12.421 -9.990 -27.456 1.00 95.88 938 HIS A N 1
ATOM 7296 C CA . HIS A 1 938 ? 12.822 -10.989 -26.476 1.00 95.88 938 HIS A CA 1
ATOM 7297 C C . HIS A 1 938 ? 11.622 -11.376 -25.600 1.00 95.88 938 HIS A C 1
ATOM 7299 O O . HIS A 1 938 ? 11.570 -11.091 -24.398 1.00 95.88 938 HIS A O 1
ATOM 7305 N N . SER A 1 939 ? 10.619 -12.005 -26.217 1.00 91.75 939 SER A N 1
ATOM 7306 C CA . SER A 1 939 ? 9.396 -12.452 -25.536 1.00 91.75 939 SER A CA 1
ATOM 7307 C C . SER A 1 939 ? 9.652 -13.511 -24.460 1.00 91.75 939 SER A C 1
ATOM 7309 O O . SER A 1 939 ? 8.865 -13.645 -23.523 1.00 91.75 939 SER A O 1
ATOM 7311 N N . GLU A 1 940 ? 10.805 -14.181 -24.503 1.00 92.38 940 GLU A N 1
ATOM 7312 C CA . GLU A 1 940 ? 11.285 -15.090 -23.465 1.00 92.38 940 GLU A CA 1
ATOM 7313 C C . GLU A 1 940 ? 11.711 -14.398 -22.154 1.00 92.38 940 GLU A C 1
ATOM 7315 O O . GLU A 1 940 ? 12.105 -15.094 -21.218 1.00 92.38 940 GLU A O 1
ATOM 7320 N N . CYS A 1 941 ? 11.656 -13.057 -22.078 1.00 90.94 941 CYS A N 1
ATOM 7321 C CA . CYS A 1 941 ? 12.228 -12.259 -20.985 1.00 90.94 941 CYS A CA 1
ATOM 7322 C C . CYS A 1 941 ? 11.242 -11.433 -20.124 1.00 90.94 941 CYS A C 1
ATOM 7324 O O . CYS A 1 941 ? 11.686 -10.576 -19.363 1.00 90.94 941 CYS A O 1
ATOM 7326 N N . GLY A 1 942 ? 9.932 -11.701 -20.174 1.00 81.69 942 GLY A N 1
ATOM 7327 C CA . GLY A 1 942 ? 9.051 -11.453 -19.014 1.00 81.69 942 GLY A CA 1
ATOM 7328 C C . GLY A 1 942 ? 8.741 -10.000 -18.627 1.00 81.69 942 GLY A C 1
ATOM 7329 O O . GLY A 1 942 ? 8.738 -9.670 -17.440 1.00 81.69 942 GLY A O 1
ATOM 7330 N N . THR A 1 943 ? 8.435 -9.137 -19.598 1.00 93.12 943 THR A N 1
ATOM 7331 C CA . THR A 1 943 ? 7.726 -7.864 -19.351 1.00 93.12 943 THR A CA 1
ATOM 7332 C C . THR A 1 943 ? 6.237 -7.967 -19.690 1.00 93.12 943 THR A C 1
ATOM 7334 O O . THR A 1 943 ? 5.777 -8.989 -20.205 1.00 93.12 943 THR A O 1
ATOM 7337 N N . ALA A 1 944 ? 5.479 -6.902 -19.405 1.00 94.25 944 ALA A N 1
ATOM 7338 C CA . ALA A 1 944 ? 4.062 -6.814 -19.737 1.00 94.25 944 ALA A CA 1
ATOM 7339 C C . ALA A 1 944 ? 3.815 -7.087 -21.226 1.00 94.25 944 ALA A C 1
ATOM 7341 O O . ALA A 1 944 ? 4.526 -6.571 -22.092 1.00 94.25 944 ALA A O 1
ATOM 7342 N N . GLN A 1 945 ? 2.810 -7.915 -21.508 1.00 94.25 945 GLN A N 1
ATOM 7343 C CA . GLN A 1 945 ? 2.488 -8.407 -22.849 1.00 94.25 945 GLN A CA 1
ATOM 7344 C C . GLN A 1 945 ? 3.669 -9.084 -23.577 1.00 94.25 945 GLN A C 1
ATOM 7346 O O . GLN A 1 945 ? 3.706 -9.105 -24.801 1.00 94.25 945 GLN A O 1
ATOM 7351 N N . SER A 1 946 ? 4.666 -9.617 -22.860 1.00 93.19 946 SER A N 1
ATOM 7352 C CA . SER A 1 946 ? 5.870 -10.250 -23.434 1.00 93.19 946 SER A CA 1
ATOM 7353 C C . SER A 1 946 ? 6.610 -9.399 -24.488 1.00 93.19 946 SER A C 1
ATOM 7355 O O . SER A 1 946 ? 7.357 -9.938 -25.301 1.00 93.19 946 SER A O 1
ATOM 7357 N N . MET A 1 947 ? 6.426 -8.073 -24.512 1.00 94.25 947 MET A N 1
ATOM 7358 C CA . MET A 1 947 ? 6.916 -7.216 -25.604 1.00 94.25 947 MET A CA 1
ATOM 7359 C C . MET A 1 947 ? 8.255 -6.526 -25.315 1.00 94.25 947 MET A C 1
ATOM 7361 O O . MET A 1 947 ? 8.488 -5.410 -25.782 1.00 94.25 947 MET A O 1
ATOM 7365 N N . LEU A 1 948 ? 9.147 -7.172 -24.555 1.00 96.69 948 LEU A N 1
ATOM 7366 C CA . LEU A 1 948 ? 10.499 -6.662 -24.318 1.00 96.69 948 LEU A CA 1
ATOM 7367 C C . LEU A 1 948 ? 11.293 -6.632 -25.624 1.00 96.69 948 LEU A C 1
ATOM 7369 O O . LEU A 1 948 ? 11.686 -7.676 -26.133 1.00 96.69 948 LEU A O 1
ATOM 7373 N N . HIS A 1 949 ? 11.598 -5.443 -26.125 1.00 97.31 949 HIS A N 1
ATOM 7374 C CA . HIS A 1 949 ? 12.607 -5.248 -27.157 1.00 97.31 949 HIS A CA 1
ATOM 7375 C C . HIS A 1 949 ? 13.872 -4.678 -26.512 1.00 97.31 949 HIS A C 1
ATOM 7377 O O . HIS A 1 949 ? 13.780 -3.766 -25.693 1.00 97.31 949 HIS A O 1
ATOM 7383 N N . ARG A 1 950 ? 15.056 -5.172 -26.887 1.00 97.19 950 ARG A N 1
ATOM 7384 C CA . ARG A 1 950 ? 16.357 -4.634 -26.446 1.00 97.19 950 ARG A CA 1
ATOM 7385 C C . ARG A 1 950 ? 17.089 -4.001 -27.632 1.00 97.19 950 ARG A C 1
ATOM 7387 O O . ARG A 1 950 ? 17.175 -4.632 -28.688 1.00 97.19 950 ARG A O 1
ATOM 7394 N N . LYS A 1 951 ? 17.643 -2.795 -27.457 1.00 96.88 951 LYS A N 1
ATOM 7395 C CA . LYS A 1 951 ? 18.538 -2.157 -28.443 1.00 96.88 951 LYS A CA 1
ATOM 7396 C C . LYS A 1 951 ? 19.791 -3.023 -28.623 1.00 96.88 951 LYS A C 1
ATOM 7398 O O . LYS A 1 951 ? 20.413 -3.424 -27.635 1.00 96.88 951 LYS A O 1
ATOM 7403 N N . GLN A 1 952 ? 20.164 -3.328 -29.864 1.00 95.00 952 GLN A N 1
ATOM 7404 C CA . GLN A 1 952 ? 21.472 -3.916 -30.158 1.00 95.00 952 GLN A CA 1
ATOM 7405 C C . GLN A 1 952 ? 22.556 -2.864 -29.853 1.00 95.00 952 GLN A C 1
ATOM 7407 O O . GLN A 1 952 ? 22.408 -1.737 -30.323 1.00 95.00 952 GLN A O 1
ATOM 7412 N N . PRO A 1 953 ? 23.602 -3.178 -29.061 1.00 90.19 953 PRO A N 1
ATOM 7413 C CA . PRO A 1 953 ? 24.599 -2.183 -28.673 1.00 90.19 953 PRO A CA 1
ATOM 7414 C C . PRO A 1 953 ? 25.297 -1.553 -29.881 1.00 90.19 953 PRO A C 1
ATOM 7416 O O . PRO A 1 953 ? 25.768 -2.271 -30.763 1.00 90.19 953 PRO A O 1
ATOM 7419 N N . ALA A 1 954 ? 25.389 -0.226 -29.880 1.00 90.69 954 ALA A N 1
ATOM 7420 C CA . ALA A 1 954 ? 26.266 0.543 -30.757 1.00 90.69 954 ALA A CA 1
ATOM 7421 C C . ALA A 1 954 ? 27.473 1.080 -29.964 1.00 90.69 954 ALA A C 1
ATOM 7423 O O . ALA A 1 954 ? 27.486 1.024 -28.733 1.00 90.69 954 ALA A O 1
ATOM 7424 N N . ASP A 1 955 ? 28.466 1.649 -30.652 1.00 88.19 955 ASP A N 1
ATOM 7425 C CA . ASP A 1 955 ? 29.663 2.223 -30.011 1.00 88.19 955 ASP A CA 1
ATOM 7426 C C . ASP A 1 955 ? 29.315 3.357 -29.017 1.00 88.19 955 ASP A C 1
ATOM 7428 O O . ASP A 1 955 ? 30.008 3.556 -28.022 1.00 88.19 955 ASP A O 1
ATOM 7432 N N . GLU A 1 956 ? 28.191 4.052 -29.238 1.00 86.94 956 GLU A N 1
ATOM 7433 C CA . GLU A 1 956 ? 27.617 5.068 -28.337 1.00 86.94 956 GLU A CA 1
ATOM 7434 C C . GLU A 1 956 ? 27.002 4.509 -27.034 1.00 86.94 956 GLU A C 1
ATOM 7436 O O . GLU A 1 956 ? 26.708 5.275 -26.119 1.00 86.94 956 GLU A O 1
ATOM 7441 N N . ASP A 1 957 ? 26.784 3.192 -26.934 1.00 88.00 957 ASP A N 1
ATOM 7442 C CA . ASP A 1 957 ? 26.202 2.531 -25.756 1.00 88.00 957 ASP A CA 1
ATOM 7443 C C . ASP A 1 957 ? 27.262 1.851 -24.862 1.00 88.00 957 ASP A C 1
ATOM 7445 O O . ASP A 1 957 ? 26.914 1.220 -23.861 1.00 88.00 957 ASP A O 1
ATOM 7449 N N . VAL A 1 958 ? 28.554 1.951 -25.200 1.00 87.06 958 VAL A N 1
ATOM 7450 C CA . VAL A 1 958 ? 29.650 1.334 -24.434 1.00 87.06 958 VAL A CA 1
ATOM 7451 C C . VAL A 1 958 ? 29.736 1.938 -23.027 1.00 87.06 958 VAL A C 1
ATOM 7453 O O . VAL A 1 958 ? 29.733 3.152 -22.853 1.00 87.06 958 VAL A O 1
ATOM 7456 N N . GLY A 1 959 ? 29.802 1.073 -22.009 1.00 83.75 959 GLY A N 1
ATOM 7457 C CA . GLY A 1 959 ? 29.805 1.465 -20.593 1.00 83.75 959 GLY A CA 1
ATOM 7458 C C . GLY A 1 959 ? 28.431 1.849 -20.026 1.00 83.75 959 GLY A C 1
ATOM 7459 O O . GLY A 1 959 ? 28.309 2.039 -18.822 1.00 83.75 959 GLY A O 1
ATOM 7460 N N . LEU A 1 960 ? 27.380 1.928 -20.849 1.00 87.19 960 LEU A N 1
ATOM 7461 C CA . LEU A 1 960 ? 26.046 2.342 -20.411 1.00 87.19 960 LEU A CA 1
ATOM 7462 C C . LEU A 1 960 ? 25.092 1.145 -20.229 1.00 87.19 960 LEU A C 1
ATOM 7464 O O . LEU A 1 960 ? 25.189 0.149 -20.952 1.00 87.19 960 LEU A O 1
ATOM 7468 N N . PRO A 1 961 ? 24.089 1.243 -19.332 1.00 90.56 961 PRO A N 1
ATOM 7469 C CA . PRO A 1 961 ? 23.019 0.259 -19.241 1.00 90.56 961 PRO A CA 1
ATOM 7470 C C . PRO A 1 961 ? 22.303 0.042 -20.586 1.00 90.56 961 PRO A C 1
ATOM 7472 O O . PRO A 1 961 ? 22.073 1.021 -21.321 1.00 90.56 961 PRO A O 1
ATOM 7475 N N . PRO A 1 962 ? 21.902 -1.207 -20.904 1.00 93.06 962 PRO A N 1
ATOM 7476 C CA . PRO A 1 962 ? 21.099 -1.511 -22.082 1.00 93.06 962 PRO A CA 1
ATOM 7477 C C . PRO A 1 962 ? 19.787 -0.729 -22.100 1.00 93.06 962 PRO A C 1
ATOM 7479 O O . PRO A 1 962 ? 19.196 -0.463 -21.057 1.00 93.06 962 PRO A O 1
ATOM 7482 N N . LEU A 1 963 ? 19.306 -0.414 -23.301 1.00 95.38 963 LEU A N 1
ATOM 7483 C CA . LEU A 1 963 ? 18.001 0.211 -23.494 1.00 95.38 963 LEU A CA 1
ATOM 7484 C C . LEU A 1 963 ? 16.949 -0.819 -23.896 1.00 95.38 963 LEU A C 1
ATOM 7486 O O . LEU A 1 963 ? 17.195 -1.699 -24.729 1.00 95.38 963 LEU A O 1
ATOM 7490 N N . TYR A 1 964 ? 15.761 -0.649 -23.325 1.00 97.31 964 TYR A N 1
ATOM 7491 C CA . TYR A 1 964 ? 14.604 -1.508 -23.513 1.00 97.31 964 TYR A CA 1
ATOM 7492 C C . TYR A 1 964 ? 13.391 -0.701 -23.983 1.00 97.31 964 TYR A C 1
ATOM 7494 O O . TYR A 1 964 ? 13.146 0.394 -23.481 1.00 97.31 964 TYR A O 1
ATOM 7502 N N . LEU A 1 965 ? 12.628 -1.265 -24.919 1.00 97.94 965 LEU A N 1
ATOM 7503 C CA . LEU A 1 965 ? 11.314 -0.789 -25.355 1.00 97.94 965 LEU A CA 1
ATOM 7504 C C . LEU A 1 965 ? 10.280 -1.856 -24.986 1.00 97.94 965 LEU A C 1
ATOM 7506 O O . LEU A 1 965 ? 10.377 -2.993 -25.445 1.00 97.94 965 LEU A O 1
ATOM 7510 N N . PHE A 1 966 ? 9.316 -1.512 -24.138 1.00 97.62 966 PHE A N 1
ATOM 7511 C CA . PHE A 1 966 ? 8.302 -2.439 -23.621 1.00 97.62 966 PHE A CA 1
ATOM 7512 C C . PHE A 1 966 ? 7.065 -1.670 -23.131 1.00 97.62 966 PHE A C 1
ATOM 7514 O O . PHE A 1 966 ? 7.113 -0.451 -22.977 1.00 97.62 966 PHE A O 1
ATOM 7521 N N . LEU A 1 967 ? 5.948 -2.367 -22.903 1.00 97.06 967 LEU A N 1
ATOM 7522 C CA . LEU A 1 967 ? 4.751 -1.783 -22.291 1.00 97.06 967 LEU A CA 1
ATOM 7523 C C . LEU A 1 967 ? 4.987 -1.537 -20.796 1.00 97.06 967 LEU A C 1
ATOM 7525 O O . LEU A 1 967 ? 5.410 -2.460 -20.101 1.00 97.06 967 LEU A O 1
ATOM 7529 N N . ASP A 1 968 ? 4.644 -0.351 -20.292 1.00 95.62 968 ASP A N 1
ATOM 7530 C CA . ASP A 1 968 ? 4.698 -0.034 -18.859 1.00 95.62 968 ASP A CA 1
ATOM 7531 C C . ASP A 1 968 ? 3.291 0.296 -18.325 1.00 95.62 968 ASP A C 1
ATOM 7533 O O . ASP A 1 968 ? 2.869 1.455 -18.347 1.00 95.62 968 ASP A O 1
ATOM 7537 N N . PRO A 1 969 ? 2.502 -0.717 -17.907 1.00 93.31 969 PRO A N 1
ATOM 7538 C CA . PRO A 1 969 ? 1.119 -0.508 -17.502 1.00 93.31 969 PRO A CA 1
ATOM 7539 C C . PRO A 1 969 ? 0.980 0.336 -16.238 1.00 93.31 969 PRO A C 1
ATOM 7541 O O . PRO A 1 969 ? 1.632 0.095 -15.219 1.00 93.31 969 PRO A O 1
ATOM 7544 N N . THR A 1 970 ? 0.012 1.249 -16.251 1.00 89.62 970 THR A N 1
ATOM 7545 C CA . THR A 1 970 ? -0.486 1.882 -15.027 1.00 89.62 970 THR A CA 1
ATOM 7546 C C . THR A 1 970 ? -1.060 0.806 -14.100 1.00 89.62 970 THR A C 1
ATOM 7548 O O . THR A 1 970 ? -1.863 -0.018 -14.528 1.00 89.62 970 THR A O 1
ATOM 7551 N N . ARG A 1 971 ? -0.681 0.783 -12.819 1.00 87.56 971 ARG A N 1
ATOM 7552 C CA . ARG A 1 971 ? -1.008 -0.345 -11.916 1.00 87.56 971 ARG A CA 1
ATOM 7553 C C . ARG A 1 971 ? -2.516 -0.498 -11.669 1.00 87.56 971 ARG A C 1
ATOM 7555 O O . ARG A 1 971 ? -3.055 -1.604 -11.699 1.00 87.56 971 ARG A O 1
ATOM 7562 N N . SER A 1 972 ? -3.198 0.626 -11.452 1.00 88.31 972 SER A N 1
ATOM 7563 C CA . SER A 1 972 ? -4.638 0.730 -11.174 1.00 88.31 972 SER A CA 1
ATOM 7564 C C . SER A 1 972 ? -5.452 1.410 -12.286 1.00 88.31 972 SER A C 1
ATOM 7566 O O . SER A 1 972 ? -6.682 1.402 -12.222 1.00 88.31 972 SER A O 1
ATOM 7568 N N . GLY A 1 973 ? -4.785 1.978 -13.295 1.00 86.69 973 GLY A N 1
ATOM 7569 C CA . GLY A 1 973 ? -5.413 2.829 -14.303 1.00 86.69 973 GLY A CA 1
ATOM 7570 C C . GLY A 1 973 ? -6.128 2.059 -15.412 1.00 86.69 973 GLY A C 1
ATOM 7571 O O . GLY A 1 973 ? -5.944 0.850 -15.593 1.00 86.69 973 GLY A O 1
ATOM 7572 N N . ASP A 1 974 ? -6.941 2.778 -16.187 1.00 87.69 974 ASP A N 1
ATOM 7573 C CA . ASP A 1 974 ? -7.617 2.226 -17.362 1.00 87.69 974 ASP A CA 1
ATOM 7574 C C . ASP A 1 974 ? -6.581 1.784 -18.426 1.00 87.69 974 ASP A C 1
ATOM 7576 O O . ASP A 1 974 ? -5.767 2.616 -18.841 1.00 87.69 974 ASP A O 1
ATOM 7580 N N . PRO A 1 975 ? -6.600 0.512 -18.885 1.00 90.62 975 PRO A N 1
ATOM 7581 C CA . PRO A 1 975 ? -5.615 -0.029 -19.828 1.00 90.62 975 PRO A CA 1
ATOM 7582 C C . PRO A 1 975 ? -5.458 0.735 -21.151 1.00 90.62 975 PRO A C 1
ATOM 7584 O O . PRO A 1 975 ? -4.409 0.640 -21.784 1.00 90.62 975 PRO A O 1
ATOM 7587 N N . SER A 1 976 ? -6.456 1.524 -21.569 1.00 91.56 976 SER A N 1
ATOM 7588 C CA . SER A 1 976 ? -6.372 2.364 -22.777 1.00 91.56 976 SER A CA 1
ATOM 7589 C C . SER A 1 976 ? -5.337 3.498 -22.690 1.00 91.56 976 SER A C 1
ATOM 7591 O O . SER A 1 976 ? -4.944 4.048 -23.721 1.00 91.56 976 SER A O 1
ATOM 7593 N N . HIS A 1 977 ? -4.855 3.817 -21.484 1.00 91.31 977 HIS A N 1
ATOM 7594 C CA . HIS A 1 977 ? -3.793 4.799 -21.241 1.00 91.31 977 HIS A CA 1
ATOM 7595 C C . HIS A 1 977 ? -2.411 4.156 -21.023 1.00 91.31 977 HIS A C 1
ATOM 7597 O O . HIS A 1 977 ? -1.452 4.875 -20.754 1.00 91.31 977 HIS A O 1
ATOM 7603 N N . ASP A 1 978 ? -2.283 2.826 -21.106 1.00 94.00 978 ASP A N 1
ATOM 7604 C CA . ASP A 1 978 ? -0.993 2.157 -20.916 1.00 94.00 978 ASP A CA 1
ATOM 7605 C C . ASP A 1 978 ? -0.117 2.318 -22.168 1.00 94.00 978 ASP A C 1
ATOM 7607 O O . ASP A 1 978 ? -0.474 1.849 -23.255 1.00 94.00 978 ASP A O 1
ATOM 7611 N N . CYS A 1 979 ? 1.042 2.959 -22.004 1.00 95.69 979 CYS A N 1
ATOM 7612 C CA . CYS A 1 979 ? 1.965 3.300 -23.086 1.00 95.69 979 CYS A CA 1
ATOM 7613 C C . CYS A 1 979 ? 3.190 2.379 -23.134 1.00 95.69 979 CYS A C 1
ATOM 7615 O O . CYS A 1 979 ? 3.661 1.879 -22.109 1.00 95.69 979 CYS A O 1
ATOM 7617 N N . ALA A 1 980 ? 3.762 2.210 -24.327 1.00 97.44 980 ALA A N 1
ATOM 7618 C CA . ALA A 1 980 ? 5.102 1.649 -24.464 1.00 97.44 980 ALA A CA 1
ATOM 7619 C C . ALA A 1 980 ? 6.163 2.729 -24.195 1.00 97.44 980 ALA A C 1
ATOM 7621 O O . ALA A 1 980 ? 6.028 3.864 -24.653 1.00 97.44 980 ALA A O 1
ATOM 7622 N N . VAL A 1 981 ? 7.216 2.381 -23.456 1.00 97.56 981 VAL A N 1
ATOM 7623 C CA . VAL A 1 981 ? 8.265 3.313 -23.014 1.00 97.56 981 VAL A CA 1
ATOM 7624 C C . VAL A 1 981 ? 9.650 2.815 -23.397 1.00 97.56 981 VAL A C 1
ATOM 7626 O O . VAL A 1 981 ? 9.906 1.611 -23.424 1.00 97.56 981 VAL A O 1
ATOM 7629 N N . PHE A 1 982 ? 10.557 3.759 -23.636 1.00 97.75 982 PHE A N 1
ATOM 7630 C CA . PHE A 1 982 ? 11.992 3.519 -23.718 1.00 97.75 982 PHE A CA 1
ATOM 7631 C C . PHE A 1 982 ? 12.623 3.761 -22.342 1.00 97.75 982 PHE A C 1
ATOM 7633 O O . PHE A 1 982 ? 12.475 4.847 -21.779 1.00 97.75 982 PHE A O 1
ATOM 7640 N N . SER A 1 983 ? 13.328 2.775 -21.784 1.00 95.88 983 SER A N 1
ATOM 7641 C CA . SER A 1 983 ? 13.964 2.880 -20.462 1.00 95.88 983 SER A CA 1
ATOM 7642 C C . SER A 1 983 ? 15.220 2.013 -20.343 1.00 95.88 983 SER A C 1
ATOM 7644 O O . SER A 1 983 ? 15.363 1.012 -21.043 1.00 95.88 983 SER A O 1
ATOM 7646 N N . ILE A 1 984 ? 16.115 2.378 -19.420 1.00 92.75 984 ILE A N 1
ATOM 7647 C CA . ILE A 1 984 ? 17.221 1.520 -18.958 1.00 92.75 984 ILE A CA 1
ATOM 7648 C C . ILE A 1 984 ? 16.765 0.441 -17.961 1.00 92.75 984 ILE A C 1
ATOM 7650 O O . ILE A 1 984 ? 17.466 -0.545 -17.751 1.00 92.75 984 ILE A O 1
ATOM 7654 N N . ASP A 1 985 ? 15.587 0.606 -17.352 1.00 91.69 985 ASP A N 1
ATOM 7655 C CA . ASP A 1 985 ? 15.056 -0.291 -16.328 1.00 91.69 985 ASP A CA 1
ATOM 7656 C C . ASP A 1 985 ? 13.738 -0.919 -16.793 1.00 91.69 985 ASP A C 1
ATOM 7658 O O . ASP A 1 985 ? 12.698 -0.261 -16.832 1.00 91.69 985 ASP A O 1
ATOM 7662 N N . HIS A 1 986 ? 13.787 -2.212 -17.116 1.00 93.19 986 HIS A N 1
ATOM 7663 C CA . HIS A 1 986 ? 12.630 -3.042 -17.476 1.00 93.19 986 HIS A CA 1
ATOM 7664 C C . HIS A 1 986 ? 11.943 -3.739 -16.283 1.00 93.19 986 HIS A C 1
ATOM 7666 O O . HIS A 1 986 ? 11.025 -4.536 -16.474 1.00 93.19 986 HIS A O 1
ATOM 7672 N N . SER A 1 987 ? 12.394 -3.489 -15.049 1.00 89.19 987 SER A N 1
ATOM 7673 C CA . SER A 1 987 ? 11.965 -4.248 -13.875 1.00 89.19 987 SER A CA 1
ATOM 7674 C C . SER A 1 987 ? 10.516 -3.972 -13.456 1.00 89.19 987 SER A C 1
ATOM 7676 O O . SER A 1 987 ? 9.893 -2.957 -13.798 1.00 89.19 987 SER A O 1
ATOM 7678 N N . LYS A 1 988 ? 9.971 -4.910 -12.678 1.00 87.38 988 LYS A N 1
ATOM 7679 C CA . LYS A 1 988 ? 8.665 -4.790 -12.033 1.00 87.38 988 LYS A CA 1
ATOM 7680 C C . LYS A 1 988 ? 8.801 -3.954 -10.761 1.00 87.38 988 LYS A C 1
ATOM 7682 O O . LYS A 1 988 ? 9.340 -4.427 -9.764 1.00 87.38 988 LYS A O 1
ATOM 7687 N N . LEU A 1 989 ? 8.312 -2.720 -10.816 1.00 86.38 989 LEU A N 1
ATOM 7688 C CA . LEU A 1 989 ? 8.450 -1.745 -9.736 1.00 86.38 989 LEU A CA 1
ATOM 7689 C C . LEU A 1 989 ? 7.525 -2.055 -8.542 1.00 86.38 989 LEU A C 1
ATOM 7691 O O . LEU A 1 989 ? 6.456 -2.655 -8.699 1.00 86.38 989 LEU A O 1
ATOM 7695 N N . ASP A 1 990 ? 7.901 -1.589 -7.352 1.00 86.00 990 ASP A N 1
ATOM 7696 C CA . ASP A 1 990 ? 7.007 -1.478 -6.189 1.00 86.00 990 ASP A CA 1
ATOM 7697 C C . ASP A 1 990 ? 6.024 -0.286 -6.364 1.00 86.00 990 ASP A C 1
ATOM 7699 O O . ASP A 1 990 ? 6.129 0.486 -7.323 1.00 86.00 990 ASP A O 1
ATOM 7703 N N . TYR A 1 991 ? 5.036 -0.129 -5.474 1.00 88.00 991 TYR A N 1
ATOM 7704 C CA . TYR A 1 991 ? 4.155 1.050 -5.474 1.00 88.00 991 TYR A CA 1
ATOM 7705 C C . TYR A 1 991 ? 4.948 2.327 -5.130 1.00 88.00 991 TYR A C 1
ATOM 7707 O O . TYR A 1 991 ? 5.923 2.282 -4.388 1.00 88.00 991 TYR A O 1
ATOM 7715 N N . GLY A 1 992 ? 4.577 3.466 -5.721 1.00 84.75 992 GLY A N 1
ATOM 7716 C CA . GLY A 1 992 ? 5.285 4.745 -5.549 1.00 84.75 992 GLY A CA 1
ATOM 7717 C C . GLY A 1 992 ? 6.656 4.856 -6.239 1.00 84.75 992 GLY A C 1
ATOM 7718 O O . GLY A 1 992 ? 7.165 5.964 -6.376 1.00 84.75 992 GLY A O 1
ATOM 7719 N N . VAL A 1 993 ? 7.248 3.755 -6.720 1.00 85.56 993 VAL A N 1
ATOM 7720 C CA . VAL A 1 993 ? 8.551 3.771 -7.407 1.00 85.56 993 VAL A CA 1
ATOM 7721 C C . VAL A 1 993 ? 8.399 4.221 -8.864 1.00 85.56 993 VAL A C 1
ATOM 7723 O O . VAL A 1 993 ? 7.500 3.782 -9.580 1.00 85.56 993 VAL A O 1
ATOM 7726 N N . VAL A 1 994 ? 9.309 5.093 -9.307 1.00 87.00 994 VAL A N 1
ATOM 7727 C CA . VAL A 1 994 ? 9.243 5.813 -10.589 1.00 87.00 994 VAL A CA 1
ATOM 7728 C C . VAL A 1 994 ? 10.281 5.277 -11.577 1.00 87.00 994 VAL A C 1
ATOM 7730 O O . VAL A 1 994 ? 11.468 5.176 -11.250 1.00 87.00 994 VAL A O 1
ATOM 7733 N N . ARG A 1 995 ? 9.853 4.970 -12.809 1.00 91.44 995 ARG A N 1
ATOM 7734 C CA . ARG A 1 995 ? 10.737 4.457 -13.865 1.00 91.44 995 ARG A CA 1
ATOM 7735 C C . ARG A 1 995 ? 11.578 5.574 -14.512 1.00 91.44 995 ARG A C 1
ATOM 7737 O O . ARG A 1 995 ? 11.024 6.625 -14.838 1.00 91.44 995 ARG A O 1
ATOM 7744 N N . PRO A 1 996 ? 12.882 5.363 -14.781 1.00 90.75 996 PRO A N 1
ATOM 7745 C CA . PRO A 1 996 ? 13.684 6.272 -15.603 1.00 90.75 996 PRO A CA 1
ATOM 7746 C C . PRO A 1 996 ? 13.303 6.140 -17.090 1.00 90.75 996 PRO A C 1
ATOM 7748 O O . PRO A 1 996 ? 13.870 5.325 -17.821 1.00 90.75 996 PRO A O 1
ATOM 7751 N N . ILE A 1 997 ? 12.309 6.908 -17.535 1.00 94.12 997 ILE A N 1
ATOM 7752 C CA . ILE A 1 997 ? 11.835 6.929 -18.929 1.00 94.12 997 ILE A CA 1
ATOM 7753 C C . ILE A 1 997 ? 12.679 7.907 -19.762 1.00 94.12 997 ILE A C 1
ATOM 7755 O O . ILE A 1 997 ? 12.900 9.044 -19.351 1.00 94.12 997 ILE A O 1
ATOM 7759 N N . VAL A 1 998 ? 13.117 7.466 -20.944 1.00 95.19 998 VAL A N 1
ATOM 7760 C CA . VAL A 1 998 ? 13.806 8.287 -21.959 1.00 95.19 998 VAL A CA 1
ATOM 7761 C C . VAL A 1 998 ? 12.794 8.930 -22.913 1.00 95.19 998 VAL A C 1
ATOM 7763 O O . VAL A 1 998 ? 12.911 10.108 -23.237 1.00 95.19 998 VAL A O 1
ATOM 7766 N N . ALA A 1 999 ? 11.795 8.159 -23.356 1.00 96.50 999 ALA A N 1
ATOM 7767 C CA . ALA A 1 999 ? 10.696 8.613 -24.208 1.00 96.50 999 ALA A CA 1
ATOM 7768 C C . ALA A 1 999 ? 9.490 7.657 -24.107 1.00 96.50 999 ALA A C 1
ATOM 7770 O O . ALA A 1 999 ? 9.655 6.482 -23.766 1.00 96.50 999 ALA A O 1
ATOM 7771 N N . THR A 1 1000 ? 8.297 8.145 -24.449 1.00 97.12 1000 THR A N 1
ATOM 7772 C CA . THR A 1 1000 ? 7.026 7.402 -24.375 1.00 97.12 1000 THR A CA 1
ATOM 7773 C C . THR A 1 1000 ? 6.319 7.409 -25.729 1.00 97.12 1000 THR A C 1
ATOM 7775 O O . THR A 1 1000 ? 6.153 8.469 -26.329 1.00 97.12 1000 THR A O 1
ATOM 7778 N N . LEU A 1 1001 ? 5.872 6.246 -26.201 1.00 97.50 1001 LEU A N 1
ATOM 7779 C CA . LEU A 1 1001 ? 5.038 6.109 -27.399 1.00 97.50 1001 LEU A CA 1
ATOM 7780 C C . LEU A 1 1001 ? 3.553 6.328 -27.078 1.00 97.50 1001 LEU A C 1
ATOM 7782 O O . LEU A 1 1001 ? 3.120 6.125 -25.944 1.00 97.50 1001 LEU A O 1
ATOM 7786 N N . ASP A 1 1002 ? 2.770 6.701 -28.089 1.00 96.44 1002 ASP A N 1
ATOM 7787 C CA . ASP A 1 1002 ? 1.309 6.792 -27.994 1.00 96.44 1002 ASP A CA 1
ATOM 7788 C C . ASP A 1 1002 ? 0.654 5.514 -27.423 1.00 96.44 1002 ASP A C 1
ATOM 7790 O O . ASP A 1 1002 ? 1.056 4.390 -27.747 1.00 96.44 1002 ASP A O 1
ATOM 7794 N N . SER A 1 1003 ? -0.387 5.679 -26.595 1.00 95.00 1003 SER A N 1
ATOM 7795 C CA . SER A 1 1003 ? -1.004 4.567 -25.858 1.00 95.00 1003 SER A CA 1
ATOM 7796 C C . SER A 1 1003 ? -1.697 3.540 -26.756 1.00 95.00 1003 SER A C 1
ATOM 7798 O O . SER A 1 1003 ? -1.851 2.388 -26.344 1.00 95.00 1003 SER A O 1
ATOM 7800 N N . SER A 1 1004 ? -2.062 3.902 -27.994 1.00 93.56 1004 SER A N 1
ATOM 7801 C CA . SER A 1 1004 ? -2.653 2.973 -28.965 1.00 93.56 1004 SER A CA 1
ATOM 7802 C C . SER A 1 1004 ? -1.634 2.041 -29.634 1.00 93.56 1004 SER A C 1
ATOM 7804 O O . SER A 1 1004 ? -2.029 1.049 -30.254 1.00 93.56 1004 SER A O 1
ATOM 7806 N N . TRP A 1 1005 ? -0.327 2.313 -29.523 1.00 95.00 1005 TRP A N 1
ATOM 7807 C CA . TRP A 1 1005 ? 0.690 1.506 -30.194 1.00 95.00 1005 TRP A CA 1
ATOM 7808 C C . TRP A 1 1005 ? 1.007 0.210 -29.442 1.00 95.00 1005 TRP A C 1
ATOM 7810 O O . TRP A 1 1005 ? 1.313 0.210 -28.249 1.00 95.00 1005 TRP A O 1
ATOM 7820 N N . ARG A 1 1006 ? 1.008 -0.905 -30.175 1.00 93.62 1006 ARG A N 1
ATOM 7821 C CA . 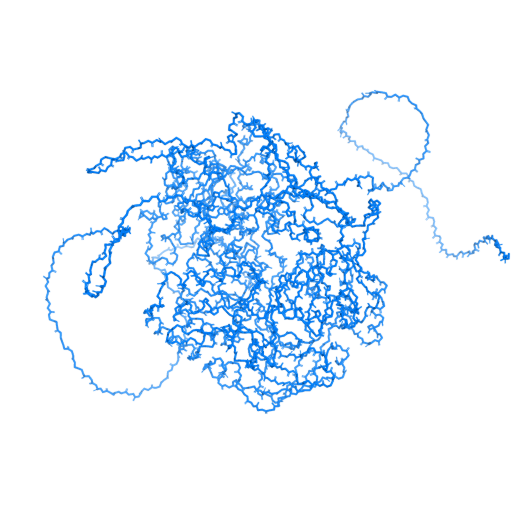ARG A 1 1006 ? 1.549 -2.212 -29.770 1.00 93.62 1006 ARG A CA 1
ATOM 7822 C C . ARG A 1 1006 ? 2.311 -2.830 -30.955 1.00 93.62 1006 ARG A C 1
ATOM 7824 O O . ARG A 1 1006 ? 2.006 -2.477 -32.104 1.00 93.62 1006 ARG A O 1
ATOM 7831 N N . PRO A 1 1007 ? 3.265 -3.752 -30.729 1.00 93.94 1007 PRO A N 1
ATOM 7832 C CA . PRO A 1 1007 ? 3.902 -4.508 -31.805 1.00 93.94 1007 PRO A CA 1
ATOM 7833 C C . PRO A 1 1007 ? 2.859 -5.248 -32.652 1.00 93.94 1007 PRO A C 1
ATOM 7835 O O . PRO A 1 1007 ? 1.808 -5.638 -32.154 1.00 93.94 1007 PRO A O 1
ATOM 7838 N N . ASN A 1 1008 ? 3.113 -5.371 -33.954 1.00 93.88 1008 ASN A N 1
ATOM 7839 C CA . ASN A 1 1008 ? 2.213 -6.009 -34.919 1.00 93.88 1008 ASN A CA 1
ATOM 7840 C C . ASN A 1 1008 ? 2.945 -6.260 -36.253 1.00 93.88 1008 ASN A C 1
ATOM 7842 O O . ASN A 1 1008 ? 4.096 -5.859 -36.424 1.00 93.88 1008 ASN A O 1
ATOM 7846 N N . SER A 1 1009 ? 2.268 -6.888 -37.215 1.00 94.75 1009 SER A N 1
ATOM 7847 C CA . SER A 1 1009 ? 2.824 -7.301 -38.511 1.00 94.75 1009 SER A CA 1
ATOM 7848 C C . SER A 1 1009 ? 2.935 -6.199 -39.581 1.00 94.75 1009 SER A C 1
ATOM 7850 O O . SER A 1 1009 ? 3.459 -6.458 -40.668 1.00 94.75 1009 SER A O 1
ATOM 7852 N N . LYS A 1 1010 ? 2.518 -4.946 -39.329 1.00 94.25 1010 LYS A N 1
ATOM 7853 C CA . LYS A 1 1010 ? 2.702 -3.847 -40.303 1.00 94.25 1010 LYS A CA 1
ATOM 7854 C C . LYS A 1 1010 ? 4.191 -3.520 -40.465 1.00 94.25 1010 LYS A C 1
ATOM 7856 O O . LYS A 1 1010 ? 4.898 -3.297 -39.490 1.00 94.25 1010 LYS A O 1
ATOM 7861 N N . LYS A 1 1011 ? 4.670 -3.476 -41.712 1.00 93.50 1011 LYS A N 1
ATOM 7862 C CA . LYS A 1 1011 ? 6.108 -3.367 -42.026 1.00 93.50 1011 LYS A CA 1
ATOM 7863 C C . LYS A 1 1011 ? 6.728 -1.992 -41.739 1.00 93.50 1011 LYS A C 1
ATOM 7865 O O . LYS A 1 1011 ? 7.920 -1.922 -41.469 1.00 93.50 1011 LYS A O 1
ATOM 7870 N N . VAL A 1 1012 ? 5.949 -0.915 -41.810 1.00 95.31 1012 VAL A N 1
ATOM 7871 C CA . VAL A 1 1012 ? 6.366 0.442 -41.420 1.00 95.31 1012 VAL A CA 1
ATOM 7872 C C . VAL A 1 1012 ? 5.193 1.104 -40.708 1.00 95.31 1012 VAL A C 1
ATOM 7874 O O . VAL A 1 1012 ? 4.058 1.023 -41.182 1.00 95.31 1012 VAL A O 1
ATOM 7877 N N . ILE A 1 1013 ? 5.465 1.738 -39.572 1.00 95.12 1013 ILE A N 1
ATOM 7878 C CA . ILE A 1 1013 ? 4.509 2.505 -38.775 1.00 95.12 1013 ILE A CA 1
ATOM 7879 C C . ILE A 1 1013 ? 5.193 3.813 -38.383 1.00 95.12 1013 ILE A C 1
ATOM 7881 O O . ILE A 1 1013 ? 6.309 3.789 -37.877 1.00 95.12 1013 ILE A O 1
ATOM 7885 N N . ASN A 1 1014 ? 4.507 4.939 -38.565 1.00 94.69 1014 ASN A N 1
ATOM 7886 C CA . ASN A 1 1014 ? 4.854 6.171 -37.864 1.00 94.69 1014 ASN A CA 1
ATOM 7887 C C . ASN A 1 1014 ? 3.986 6.255 -36.608 1.00 94.69 1014 ASN A C 1
ATOM 7889 O O . ASN A 1 1014 ? 2.767 6.101 -36.698 1.00 94.69 1014 ASN A O 1
ATOM 7893 N N . VAL A 1 1015 ? 4.614 6.456 -35.453 1.00 95.81 1015 VAL A N 1
ATOM 7894 C CA . VAL A 1 1015 ? 3.952 6.574 -34.147 1.00 95.81 1015 VAL A CA 1
ATOM 7895 C C . VAL A 1 1015 ? 4.356 7.894 -33.497 1.00 95.81 1015 VAL A C 1
ATOM 7897 O O . VAL A 1 1015 ? 5.499 8.329 -33.644 1.00 95.81 1015 VAL A O 1
ATOM 7900 N N . GLN A 1 1016 ? 3.435 8.541 -32.782 1.00 97.19 1016 GLN A N 1
ATOM 7901 C CA . GLN A 1 1016 ? 3.784 9.711 -31.984 1.00 97.19 1016 GLN A CA 1
ATOM 7902 C C . GLN A 1 1016 ? 4.616 9.271 -30.770 1.00 97.19 1016 GLN A C 1
ATOM 7904 O O . GLN A 1 1016 ? 4.236 8.363 -30.030 1.00 97.19 1016 GLN A O 1
ATOM 7909 N N . CYS A 1 1017 ? 5.764 9.914 -30.595 1.00 97.12 1017 CYS A N 1
ATOM 7910 C CA . CYS A 1 1017 ? 6.721 9.696 -29.524 1.00 97.12 1017 CYS A CA 1
ATOM 7911 C C . CYS A 1 1017 ? 6.922 11.015 -28.769 1.00 97.12 1017 CYS A C 1
ATOM 7913 O O . CYS A 1 1017 ? 7.136 12.061 -29.382 1.00 97.12 1017 CYS A O 1
ATOM 7915 N N . ASN A 1 1018 ? 6.847 10.957 -27.443 1.00 96.38 1018 ASN A N 1
ATOM 7916 C CA . ASN A 1 1018 ? 6.805 12.117 -26.561 1.00 96.38 1018 ASN A CA 1
ATOM 7917 C C . ASN A 1 1018 ? 7.964 12.068 -25.554 1.00 96.38 1018 ASN A C 1
ATOM 7919 O O . ASN A 1 1018 ? 8.241 11.018 -24.968 1.00 96.38 1018 ASN A O 1
ATOM 7923 N N . VAL A 1 1019 ? 8.609 13.212 -25.317 1.00 95.06 1019 VAL A N 1
ATOM 7924 C CA . VAL A 1 1019 ? 9.637 13.399 -24.279 1.00 95.06 1019 VAL A CA 1
ATOM 7925 C C . VAL A 1 1019 ? 9.188 14.522 -23.347 1.00 95.06 1019 VAL A C 1
ATOM 7927 O O . VAL A 1 1019 ? 8.880 15.621 -23.806 1.00 95.06 1019 VAL A O 1
ATOM 7930 N N . SER A 1 1020 ? 9.140 14.231 -22.044 1.00 91.88 1020 SER A N 1
ATOM 7931 C CA . SER A 1 1020 ? 8.584 15.109 -20.999 1.00 91.88 1020 SER A CA 1
ATOM 7932 C C . SER A 1 1020 ? 9.632 15.809 -20.125 1.00 91.88 1020 SER A C 1
ATOM 7934 O O . SER A 1 1020 ? 9.301 16.693 -19.334 1.00 91.88 1020 SER A O 1
ATOM 7936 N N . SER A 1 1021 ? 10.906 15.429 -20.232 1.00 92.00 1021 SER A N 1
ATOM 7937 C CA . SER A 1 1021 ? 11.998 16.136 -19.558 1.00 92.00 1021 SER A CA 1
ATOM 7938 C C . SER A 1 1021 ? 13.351 15.895 -20.211 1.00 92.00 1021 SER A C 1
ATOM 7940 O O . SER A 1 1021 ? 13.595 14.811 -20.735 1.00 92.00 1021 SER A O 1
ATOM 7942 N N . LYS A 1 1022 ? 14.245 16.881 -20.096 1.00 93.00 1022 LYS A N 1
ATOM 7943 C CA . LYS A 1 1022 ? 15.660 16.782 -20.473 1.00 93.00 1022 LYS A CA 1
ATOM 7944 C C . LYS A 1 1022 ? 16.550 17.022 -19.250 1.00 93.00 1022 LYS A C 1
ATOM 7946 O O . LYS A 1 1022 ? 16.234 17.869 -18.420 1.00 93.00 1022 LYS A O 1
ATOM 7951 N N . TRP A 1 1023 ? 17.673 16.313 -19.167 1.00 94.25 1023 TRP A N 1
ATOM 7952 C CA . TRP A 1 1023 ? 18.720 16.565 -18.173 1.00 94.25 1023 TRP A CA 1
ATOM 7953 C C . TRP A 1 1023 ? 19.757 17.564 -18.701 1.00 94.25 1023 TRP A C 1
ATOM 7955 O O . TRP A 1 1023 ? 20.065 17.582 -19.896 1.00 94.25 1023 TRP A O 1
ATOM 7965 N N . ILE A 1 1024 ? 20.276 18.403 -17.809 1.00 94.94 1024 ILE A N 1
ATOM 7966 C CA . ILE A 1 1024 ? 21.274 19.444 -18.091 1.00 94.94 1024 ILE A CA 1
ATOM 7967 C C . ILE A 1 1024 ? 22.270 19.512 -16.925 1.00 94.94 1024 ILE A C 1
ATOM 7969 O O . ILE A 1 1024 ? 21.863 19.322 -15.781 1.00 94.94 1024 ILE A O 1
ATOM 7973 N N . GLU A 1 1025 ? 23.560 19.734 -17.190 1.00 95.25 1025 GLU A N 1
ATOM 7974 C CA . GLU A 1 1025 ? 24.586 19.836 -16.136 1.00 95.25 1025 GLU A CA 1
ATOM 7975 C C . GLU A 1 1025 ? 24.311 21.031 -15.205 1.00 95.25 1025 GLU A C 1
ATOM 7977 O O . GLU A 1 1025 ? 23.919 22.103 -15.661 1.00 95.25 1025 GLU A O 1
ATOM 7982 N N . ALA A 1 1026 ? 24.551 20.852 -13.906 1.00 95.38 1026 ALA A N 1
ATOM 7983 C CA . ALA A 1 1026 ? 24.373 21.864 -12.865 1.00 95.38 1026 ALA A CA 1
ATOM 7984 C C . ALA A 1 1026 ? 25.638 21.938 -11.979 1.00 95.38 1026 ALA A C 1
ATOM 7986 O O . ALA A 1 1026 ? 25.626 21.460 -10.844 1.00 95.38 1026 ALA A O 1
ATOM 7987 N N . PRO A 1 1027 ? 26.756 22.491 -12.492 1.00 90.06 1027 PRO A N 1
ATOM 7988 C CA . PRO A 1 1027 ? 28.084 22.358 -11.878 1.00 90.06 1027 PRO A CA 1
ATOM 7989 C C . PRO A 1 1027 ? 28.271 23.127 -10.560 1.00 90.06 1027 PRO A C 1
ATOM 7991 O O . PRO A 1 1027 ? 29.249 22.885 -9.862 1.00 90.06 1027 PRO A O 1
ATOM 7994 N N . GLU A 1 1028 ? 27.360 24.039 -10.209 1.00 90.12 1028 GLU A N 1
ATOM 7995 C CA . GLU A 1 1028 ? 27.374 24.740 -8.915 1.00 90.12 1028 GLU A CA 1
ATOM 7996 C C . GLU A 1 1028 ? 26.790 23.900 -7.766 1.00 90.12 1028 GLU A C 1
ATOM 7998 O O . GLU A 1 1028 ? 26.945 24.267 -6.601 1.00 90.12 1028 GLU A O 1
ATOM 8003 N N . MET A 1 1029 ? 26.104 22.790 -8.070 1.00 94.25 1029 MET A N 1
ATOM 8004 C CA . MET A 1 1029 ? 25.513 21.918 -7.055 1.00 94.25 1029 MET A CA 1
ATOM 8005 C C . MET A 1 1029 ? 26.546 20.966 -6.447 1.00 94.25 1029 MET A C 1
ATOM 8007 O O . MET A 1 1029 ? 27.356 20.370 -7.159 1.00 94.25 1029 MET A O 1
ATOM 8011 N N . SER A 1 1030 ? 26.461 20.742 -5.137 1.00 93.19 1030 SER A N 1
ATOM 8012 C CA . SER A 1 1030 ? 27.249 19.724 -4.431 1.00 93.19 1030 SER A CA 1
ATOM 8013 C C . SER A 1 1030 ? 26.533 19.216 -3.176 1.00 93.19 1030 SER A C 1
ATOM 8015 O O . SER A 1 1030 ? 25.614 19.858 -2.664 1.00 93.19 1030 SER A O 1
ATOM 8017 N N . LEU A 1 1031 ? 26.936 18.039 -2.687 1.00 93.44 1031 LEU A N 1
ATOM 8018 C CA . LEU A 1 1031 ? 26.528 17.546 -1.370 1.00 93.44 1031 LEU A CA 1
ATOM 8019 C C . LEU A 1 1031 ? 27.501 18.046 -0.301 1.00 93.44 1031 LEU A C 1
ATOM 8021 O O . LEU A 1 1031 ? 28.711 18.088 -0.517 1.00 93.44 1031 LEU A O 1
ATOM 8025 N N . SER A 1 1032 ? 26.968 18.375 0.871 1.00 89.50 1032 SER A N 1
ATOM 8026 C CA . SER A 1 1032 ? 27.736 18.733 2.061 1.00 89.50 1032 SER A CA 1
ATOM 8027 C C . SER A 1 1032 ? 27.297 17.867 3.236 1.00 89.50 1032 SER A C 1
ATOM 8029 O O . SER A 1 1032 ? 26.106 17.647 3.429 1.00 89.50 1032 SER A O 1
ATOM 8031 N N . ALA A 1 1033 ? 28.251 17.400 4.041 1.00 85.56 1033 ALA A N 1
ATOM 8032 C CA . ALA A 1 1033 ? 27.984 16.770 5.337 1.00 85.56 1033 ALA A CA 1
ATOM 8033 C C . ALA A 1 1033 ? 28.162 17.751 6.519 1.00 85.56 1033 ALA A C 1
ATOM 8035 O O . ALA A 1 1033 ? 28.006 17.363 7.675 1.00 85.56 1033 ALA A O 1
ATOM 8036 N N . ALA A 1 1034 ? 28.519 19.014 6.249 1.00 71.31 1034 ALA A N 1
ATOM 8037 C CA . ALA A 1 1034 ? 28.769 20.019 7.280 1.00 71.31 1034 ALA A CA 1
ATOM 8038 C C . ALA A 1 1034 ? 27.465 20.530 7.920 1.00 71.31 1034 ALA A C 1
ATOM 8040 O O . ALA A 1 1034 ? 26.478 20.774 7.231 1.00 71.31 1034 ALA A O 1
ATOM 8041 N N . LEU A 1 1035 ? 27.500 20.729 9.240 1.00 65.62 1035 LEU A N 1
ATOM 8042 C CA . LEU A 1 1035 ? 26.371 21.155 10.073 1.00 65.62 1035 LEU A CA 1
ATOM 8043 C C . LEU A 1 1035 ? 25.834 22.547 9.684 1.00 65.62 1035 LEU A C 1
ATOM 8045 O O . LEU A 1 1035 ? 26.558 23.541 9.778 1.00 65.62 1035 LEU A O 1
ATOM 8049 N N . HIS A 1 1036 ? 24.544 22.643 9.347 1.00 59.06 1036 HIS A N 1
ATOM 8050 C CA . HIS A 1 1036 ? 23.865 23.918 9.065 1.00 59.06 1036 HIS A CA 1
ATOM 8051 C C . HIS A 1 1036 ? 23.205 24.512 10.329 1.00 59.06 1036 HIS A C 1
ATOM 8053 O O . HIS A 1 1036 ? 21.982 24.617 10.425 1.00 59.06 1036 HIS A O 1
ATOM 8059 N N . THR A 1 1037 ? 24.005 24.927 11.323 1.00 54.75 1037 THR A N 1
ATOM 8060 C CA . THR A 1 1037 ? 23.484 25.622 12.522 1.00 54.75 1037 THR A CA 1
ATOM 8061 C C . THR A 1 1037 ? 24.392 26.746 13.025 1.00 54.75 1037 THR A C 1
ATOM 8063 O O . THR A 1 1037 ? 25.605 26.569 13.107 1.00 54.75 1037 THR A O 1
ATOM 8066 N N . ASP A 1 1038 ? 23.795 27.838 13.515 1.00 46.75 1038 ASP A N 1
ATOM 8067 C CA . ASP A 1 1038 ? 24.484 28.884 14.298 1.00 46.75 1038 ASP A CA 1
ATOM 8068 C C . ASP A 1 1038 ? 24.952 28.403 15.690 1.00 46.75 1038 ASP A C 1
ATOM 8070 O O . ASP A 1 1038 ? 25.725 29.080 16.378 1.00 46.75 1038 ASP A O 1
ATOM 8074 N N . VAL A 1 1039 ? 24.467 27.240 16.141 1.00 50.66 1039 VAL A N 1
ATOM 8075 C CA . VAL A 1 1039 ? 24.767 26.685 17.462 1.00 50.66 1039 VAL A CA 1
ATOM 8076 C C . VAL A 1 1039 ? 26.181 26.114 17.467 1.00 50.66 1039 VAL A C 1
ATOM 8078 O O . VAL A 1 1039 ? 26.427 24.989 17.039 1.00 50.66 1039 VAL A O 1
ATOM 8081 N N . LYS A 1 1040 ? 27.124 26.875 18.028 1.00 43.38 1040 LYS A N 1
ATOM 8082 C CA . LYS A 1 1040 ? 28.421 26.323 18.428 1.00 43.38 1040 LYS A CA 1
ATOM 8083 C C . LYS A 1 1040 ? 28.196 25.265 19.505 1.00 43.38 1040 LYS A C 1
ATOM 8085 O O . LYS A 1 1040 ? 27.919 25.605 20.655 1.00 43.38 1040 LYS A O 1
ATOM 8090 N N . ALA A 1 1041 ? 28.326 24.002 19.116 1.00 47.72 1041 ALA A N 1
ATOM 8091 C CA . ALA A 1 1041 ? 28.433 22.891 20.044 1.00 47.72 1041 ALA A CA 1
ATOM 8092 C C . ALA A 1 1041 ? 29.640 23.074 20.991 1.00 47.72 1041 ALA A C 1
ATOM 8094 O O . ALA A 1 1041 ? 30.516 23.922 20.783 1.00 47.72 1041 ALA A O 1
ATOM 8095 N N . GLU A 1 1042 ? 29.641 22.313 22.084 1.00 48.16 1042 GLU A N 1
ATOM 8096 C CA . GLU A 1 1042 ? 30.655 22.406 23.137 1.00 48.16 1042 GLU A CA 1
ATOM 8097 C C . GLU A 1 1042 ? 32.068 22.140 22.592 1.00 48.16 1042 GLU A C 1
ATOM 8099 O O . GLU A 1 1042 ? 32.250 21.437 21.600 1.00 48.16 1042 GLU A O 1
ATOM 8104 N N . ALA A 1 1043 ? 33.089 22.742 23.209 1.00 43.47 1043 ALA A N 1
ATOM 8105 C CA . ALA A 1 1043 ? 34.433 22.777 22.634 1.00 43.47 1043 ALA A CA 1
ATOM 8106 C C . ALA A 1 1043 ? 34.977 21.367 22.318 1.00 43.47 1043 ALA A C 1
ATOM 8108 O O . ALA A 1 1043 ? 35.128 20.538 23.214 1.00 43.47 1043 ALA A O 1
ATOM 8109 N N . ASN A 1 1044 ? 35.331 21.150 21.045 1.00 48.50 1044 ASN A N 1
ATOM 8110 C CA . ASN A 1 1044 ? 35.776 19.884 20.434 1.00 48.50 1044 ASN A CA 1
ATOM 8111 C C . ASN A 1 1044 ? 34.677 18.848 20.110 1.00 48.50 1044 ASN A C 1
ATOM 8113 O O . ASN A 1 1044 ? 35.010 17.732 19.719 1.00 48.50 1044 ASN A O 1
ATOM 8117 N N . ILE A 1 1045 ? 33.393 19.205 20.198 1.00 56.69 1045 ILE A N 1
ATOM 8118 C CA . ILE A 1 1045 ? 32.270 18.413 19.676 1.00 56.69 1045 ILE A CA 1
ATOM 8119 C C . ILE A 1 1045 ? 31.703 19.138 18.451 1.00 56.69 1045 ILE A C 1
ATOM 8121 O O . ILE A 1 1045 ? 31.350 20.310 18.539 1.00 56.69 1045 ILE A O 1
ATOM 8125 N N . THR A 1 1046 ? 31.615 18.458 17.306 1.00 60.62 1046 THR A N 1
ATOM 8126 C CA . THR A 1 1046 ? 31.011 19.001 16.072 1.00 60.62 1046 THR A CA 1
ATOM 8127 C C . THR A 1 1046 ? 29.554 18.584 15.899 1.00 60.62 1046 THR A C 1
ATOM 8129 O O . THR A 1 1046 ? 28.727 19.420 15.554 1.00 60.62 1046 THR A O 1
ATOM 8132 N N . ASP A 1 1047 ? 29.235 17.309 16.142 1.00 74.56 1047 ASP A N 1
ATOM 8133 C CA . ASP A 1 1047 ? 27.967 16.700 15.716 1.00 74.56 1047 ASP A CA 1
ATOM 8134 C C . ASP A 1 1047 ? 27.030 16.269 16.852 1.00 74.56 1047 ASP A C 1
ATOM 8136 O O . ASP A 1 1047 ? 25.820 16.211 16.640 1.00 74.56 1047 ASP A O 1
ATOM 8140 N N . GLY A 1 1048 ? 27.555 15.978 18.045 1.00 85.06 1048 GLY A N 1
ATOM 8141 C CA . GLY A 1 1048 ? 26.767 15.591 19.218 1.00 85.06 1048 GLY A CA 1
ATOM 8142 C C . GLY A 1 1048 ? 27.551 14.748 20.227 1.00 85.06 1048 GLY A C 1
ATOM 8143 O O . GLY A 1 1048 ? 28.746 14.501 20.064 1.00 85.06 1048 GLY A O 1
ATOM 8144 N N . VAL A 1 1049 ? 26.865 14.272 21.267 1.00 89.69 1049 VAL A N 1
ATOM 8145 C CA . VAL A 1 1049 ? 27.393 13.285 22.226 1.00 89.69 1049 VAL A CA 1
ATOM 8146 C C . VAL A 1 1049 ? 26.373 12.191 22.523 1.00 89.69 1049 VAL A C 1
ATOM 8148 O O . VAL A 1 1049 ? 25.161 12.426 22.528 1.00 89.69 1049 VAL A O 1
ATOM 8151 N N . TYR A 1 1050 ? 26.871 10.992 22.813 1.00 92.00 1050 TYR A N 1
ATOM 8152 C CA . TYR A 1 1050 ? 26.077 9.881 23.332 1.00 92.00 1050 TYR A CA 1
ATOM 8153 C C . TYR A 1 1050 ? 26.667 9.352 24.639 1.00 92.00 1050 TYR A C 1
ATOM 8155 O O . TYR A 1 1050 ? 27.837 9.561 24.955 1.00 92.00 1050 TYR A O 1
ATOM 8163 N N . HIS A 1 1051 ? 25.816 8.711 25.429 1.00 91.25 1051 HIS A N 1
ATOM 8164 C CA . HIS A 1 1051 ? 26.092 8.293 26.793 1.00 91.25 1051 HIS A CA 1
ATOM 8165 C C . HIS A 1 1051 ? 25.582 6.861 26.980 1.00 91.25 1051 HIS A C 1
ATOM 8167 O O . HIS A 1 1051 ? 24.391 6.609 26.789 1.00 91.25 1051 HIS A O 1
ATOM 8173 N N . ILE A 1 1052 ? 26.476 5.936 27.338 1.00 90.88 1052 ILE A N 1
ATOM 8174 C CA . ILE A 1 1052 ? 26.172 4.510 27.570 1.00 90.88 1052 ILE A CA 1
ATOM 8175 C C . ILE A 1 1052 ? 26.942 3.980 28.792 1.00 90.88 1052 ILE A C 1
ATOM 8177 O O . ILE A 1 1052 ? 28.009 4.517 29.104 1.00 90.88 1052 ILE A O 1
ATOM 8181 N N . PRO A 1 1053 ? 26.451 2.933 29.483 1.00 88.38 1053 PRO A N 1
ATOM 8182 C CA . PRO A 1 1053 ? 27.114 2.379 30.660 1.00 88.38 1053 PRO A CA 1
ATOM 8183 C C . PRO A 1 1053 ? 28.219 1.371 30.276 1.00 88.38 1053 PRO A C 1
ATOM 8185 O O . PRO A 1 1053 ? 27.906 0.245 29.868 1.00 88.38 1053 PRO A O 1
ATOM 8188 N N . PRO A 1 1054 ? 29.522 1.695 30.424 1.00 84.50 1054 PRO A N 1
ATOM 8189 C CA . PRO A 1 1054 ? 30.607 0.817 29.971 1.00 84.50 1054 PRO A CA 1
ATOM 8190 C C . PRO A 1 1054 ? 30.714 -0.478 30.790 1.00 84.50 1054 PRO A C 1
ATOM 8192 O O . PRO A 1 1054 ? 31.151 -1.499 30.267 1.00 84.50 1054 PRO A O 1
ATOM 8195 N N . ASN A 1 1055 ? 30.280 -0.453 32.055 1.00 82.31 1055 ASN A N 1
ATOM 8196 C CA . ASN A 1 1055 ? 30.371 -1.578 32.995 1.00 82.31 1055 ASN A CA 1
ATOM 8197 C C . ASN A 1 1055 ? 29.003 -2.220 33.312 1.00 82.31 1055 ASN A C 1
ATOM 8199 O O . ASN A 1 1055 ? 28.916 -3.097 34.169 1.00 82.31 1055 ASN A O 1
ATOM 8203 N N . GLY A 1 1056 ? 27.944 -1.800 32.613 1.00 79.44 1056 GLY A N 1
ATOM 8204 C CA . GLY A 1 1056 ? 26.558 -2.182 32.893 1.00 79.44 1056 GLY A CA 1
ATOM 8205 C C . GLY A 1 1056 ? 25.882 -1.228 33.881 1.00 79.44 1056 GLY A C 1
ATOM 8206 O O . GLY A 1 1056 ? 26.485 -0.258 34.326 1.00 79.44 1056 GLY A O 1
ATOM 8207 N N . VAL A 1 1057 ? 24.611 -1.491 34.183 1.00 79.69 1057 VAL A N 1
ATOM 8208 C CA . VAL A 1 1057 ? 23.767 -0.642 35.042 1.00 79.69 1057 VAL A CA 1
ATOM 8209 C C . VAL A 1 1057 ? 23.805 -1.119 36.494 1.00 79.69 1057 VAL A C 1
ATOM 8211 O O . VAL A 1 1057 ? 23.684 -2.319 36.759 1.00 79.69 1057 VAL A O 1
ATOM 8214 N N . SER A 1 1058 ? 23.904 -0.184 37.441 1.00 74.06 1058 SER A N 1
ATOM 8215 C CA . SER A 1 1058 ? 23.756 -0.461 38.868 1.00 74.06 1058 SER A CA 1
ATOM 8216 C C . SER A 1 1058 ? 22.276 -0.647 39.241 1.00 74.06 1058 SER A C 1
ATOM 8218 O O . SER A 1 1058 ? 21.426 0.223 39.044 1.00 74.06 1058 SER A O 1
ATOM 8220 N N . VAL A 1 1059 ? 21.938 -1.821 39.783 1.00 70.69 1059 VAL A N 1
ATOM 8221 C CA . VAL A 1 1059 ? 20.576 -2.141 40.243 1.00 70.69 1059 VAL A CA 1
ATOM 8222 C C . VAL A 1 1059 ? 20.539 -2.068 41.765 1.00 70.69 1059 VAL A C 1
ATOM 8224 O O . VAL A 1 1059 ? 21.189 -2.862 42.446 1.00 70.69 1059 VAL A O 1
ATOM 8227 N N . LYS A 1 1060 ? 19.779 -1.104 42.290 1.00 67.75 1060 LYS A N 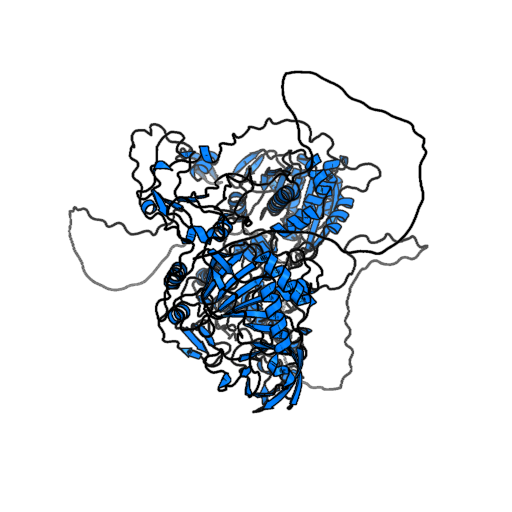1
ATOM 8228 C CA . LYS A 1 1060 ? 19.515 -0.923 43.724 1.00 67.75 1060 LYS A CA 1
ATOM 8229 C C . LYS A 1 1060 ? 18.251 -1.705 44.111 1.00 67.75 1060 LYS A C 1
ATOM 8231 O O . LYS A 1 1060 ? 17.373 -1.905 43.276 1.00 67.75 1060 LYS A O 1
ATOM 8236 N N . LEU A 1 1061 ? 18.192 -2.184 45.355 1.00 67.00 1061 LEU A N 1
ATOM 8237 C CA . LEU A 1 1061 ? 17.085 -2.989 45.897 1.00 67.00 1061 LEU A CA 1
ATOM 8238 C C . LEU A 1 1061 ? 16.317 -2.237 47.001 1.00 67.00 1061 LEU A C 1
ATOM 8240 O O . LEU A 1 1061 ? 16.009 -2.794 48.052 1.00 67.00 1061 LEU A O 1
ATOM 8244 N N . ASP A 1 1062 ? 16.018 -0.960 46.768 1.00 67.25 1062 ASP A N 1
ATOM 8245 C CA . ASP A 1 1062 ? 15.081 -0.185 47.582 1.00 67.25 1062 ASP A CA 1
ATOM 8246 C C . ASP A 1 1062 ? 13.615 -0.503 47.215 1.00 67.25 1062 ASP A C 1
ATOM 8248 O O . ASP A 1 1062 ? 13.312 -1.025 46.140 1.00 67.25 1062 ASP A O 1
ATOM 8252 N N . GLN A 1 1063 ? 12.680 -0.219 48.133 1.00 57.78 1063 GLN A N 1
ATOM 8253 C CA . GLN A 1 1063 ? 11.270 -0.647 48.024 1.00 57.78 1063 GLN A CA 1
ATOM 8254 C C . GLN A 1 1063 ? 10.568 -0.128 46.750 1.00 57.78 1063 GLN A C 1
ATOM 8256 O O . GLN A 1 1063 ? 9.714 -0.818 46.180 1.00 57.78 1063 GLN A O 1
ATOM 8261 N N . ASP A 1 1064 ? 11.004 1.036 46.260 1.00 65.81 1064 ASP A N 1
ATOM 8262 C CA . ASP A 1 1064 ? 10.474 1.725 45.080 1.00 65.81 1064 ASP A CA 1
ATOM 8263 C C . ASP A 1 1064 ? 11.468 1.784 43.906 1.00 65.81 1064 ASP A C 1
ATOM 8265 O O . ASP A 1 1064 ? 11.210 2.447 42.903 1.00 65.81 1064 ASP A O 1
ATOM 8269 N N . GLY A 1 1065 ? 12.585 1.045 43.958 1.00 68.31 1065 GLY A N 1
ATOM 8270 C CA . GLY A 1 1065 ? 13.537 0.956 42.838 1.00 68.31 1065 GLY A CA 1
ATOM 8271 C C . GLY A 1 1065 ? 12.917 0.382 41.557 1.00 68.31 1065 GLY A C 1
ATOM 8272 O O . GLY A 1 1065 ? 13.372 0.660 40.453 1.00 68.31 1065 GLY A O 1
ATOM 8273 N N . CYS A 1 1066 ? 11.822 -0.367 41.699 1.00 70.88 1066 CYS A N 1
ATOM 8274 C CA . CYS A 1 1066 ? 11.005 -0.880 40.599 1.00 70.88 1066 CYS A CA 1
ATOM 8275 C C . CYS A 1 1066 ? 10.044 0.144 39.965 1.00 70.88 1066 CYS A C 1
ATOM 8277 O O . CYS A 1 1066 ? 9.467 -0.155 38.924 1.00 70.88 1066 CYS A O 1
ATOM 8279 N N . GLU A 1 1067 ? 9.882 1.337 40.546 1.00 74.81 1067 GLU A N 1
ATOM 8280 C CA . GLU A 1 1067 ? 9.145 2.451 39.926 1.00 74.81 1067 GLU A CA 1
ATOM 8281 C C . GLU A 1 1067 ? 10.019 3.274 38.964 1.00 74.81 1067 GLU A C 1
ATOM 8283 O O . GLU A 1 1067 ? 9.525 4.196 38.314 1.00 74.81 1067 GLU A O 1
ATOM 8288 N N . LYS A 1 1068 ? 11.329 2.985 38.901 1.00 77.94 1068 LYS A N 1
ATOM 8289 C CA . LYS A 1 1068 ? 12.326 3.838 38.246 1.00 77.94 1068 LYS A CA 1
ATOM 8290 C C . LYS A 1 1068 ? 13.045 3.107 37.120 1.00 77.94 1068 LYS A C 1
ATOM 8292 O O . LYS A 1 1068 ? 13.559 2.002 37.283 1.00 77.94 1068 LYS A O 1
ATOM 8297 N N . ALA A 1 1069 ? 13.097 3.751 35.961 1.00 80.38 1069 ALA A N 1
ATOM 8298 C CA . ALA A 1 1069 ? 13.788 3.257 34.785 1.00 80.38 1069 ALA A CA 1
ATOM 8299 C C . ALA A 1 1069 ? 15.249 3.724 34.789 1.00 80.38 1069 ALA A C 1
ATOM 8301 O O . ALA A 1 1069 ? 15.535 4.922 34.747 1.00 80.38 1069 ALA A O 1
ATOM 8302 N N . ASN A 1 1070 ? 16.187 2.778 34.780 1.00 82.25 1070 ASN A N 1
ATOM 8303 C CA . ASN A 1 1070 ? 17.596 3.109 34.595 1.00 82.25 1070 ASN A CA 1
ATOM 8304 C C . ASN A 1 1070 ? 17.897 3.467 33.132 1.00 82.25 1070 ASN A C 1
ATOM 8306 O O . ASN A 1 1070 ? 17.488 2.756 32.209 1.00 82.25 1070 ASN A O 1
ATOM 8310 N N . VAL A 1 1071 ? 18.649 4.549 32.914 1.00 85.44 1071 VAL A N 1
ATOM 8311 C CA . VAL A 1 1071 ? 19.094 4.956 31.577 1.00 85.44 1071 VAL A CA 1
ATOM 8312 C C . VAL A 1 1071 ? 20.107 3.948 31.035 1.00 85.44 1071 VAL A C 1
ATOM 8314 O O . VAL A 1 1071 ? 21.188 3.775 31.589 1.00 85.44 1071 VAL A O 1
ATOM 8317 N N . VAL A 1 1072 ? 19.776 3.313 29.909 1.00 86.81 1072 VAL A N 1
ATOM 8318 C CA . VAL A 1 1072 ? 20.701 2.437 29.165 1.00 86.81 1072 VAL A CA 1
ATOM 8319 C C . VAL A 1 1072 ? 21.391 3.160 28.006 1.00 86.81 1072 VAL A C 1
ATOM 8321 O O . VAL A 1 1072 ? 22.473 2.754 27.586 1.00 86.81 1072 VAL A O 1
ATOM 8324 N N . MET A 1 1073 ? 20.781 4.237 27.504 1.00 87.75 1073 MET A N 1
ATOM 8325 C CA . MET A 1 1073 ? 21.340 5.121 26.484 1.00 87.75 1073 MET A CA 1
ATOM 8326 C C . MET A 1 1073 ? 20.733 6.526 26.602 1.00 87.75 1073 MET A C 1
ATOM 8328 O O . MET A 1 1073 ? 19.510 6.675 26.681 1.00 87.75 1073 MET A O 1
ATOM 8332 N N . ALA A 1 1074 ? 21.574 7.557 26.543 1.00 89.25 1074 ALA A N 1
ATOM 8333 C CA . ALA A 1 1074 ? 21.147 8.941 26.338 1.00 89.25 1074 ALA A CA 1
ATOM 8334 C C . ALA A 1 1074 ? 21.949 9.607 25.210 1.00 89.25 1074 ALA A C 1
ATOM 8336 O O . ALA A 1 1074 ? 23.108 9.268 24.975 1.00 89.25 1074 ALA A O 1
ATOM 8337 N N . CYS A 1 1075 ? 21.340 10.560 24.505 1.00 88.88 1075 CYS A N 1
ATOM 8338 C CA . CYS A 1 1075 ? 21.978 11.284 23.411 1.00 88.88 1075 CYS A CA 1
ATOM 8339 C C . CYS A 1 1075 ? 21.544 12.757 23.358 1.00 88.88 1075 CYS A C 1
ATOM 8341 O O . CYS A 1 1075 ? 20.402 13.106 23.672 1.00 88.88 1075 CYS A O 1
ATOM 8343 N N . LYS A 1 1076 ? 22.485 13.613 22.947 1.00 87.00 1076 LYS A N 1
ATOM 8344 C CA . LYS A 1 1076 ? 22.329 15.055 22.757 1.00 87.00 1076 LYS A CA 1
ATOM 8345 C C . LYS A 1 1076 ? 22.925 15.439 21.401 1.00 87.00 1076 LYS A C 1
ATOM 8347 O O . LYS A 1 1076 ? 24.138 15.346 21.209 1.00 87.00 1076 LYS A O 1
ATOM 8352 N N . VAL A 1 1077 ? 22.074 15.902 20.489 1.00 84.56 1077 VAL A N 1
ATOM 8353 C CA . VAL A 1 1077 ? 22.440 16.402 19.152 1.00 84.56 1077 VAL A CA 1
ATOM 8354 C C . VAL A 1 1077 ? 21.933 17.838 18.966 1.00 84.56 1077 VAL A C 1
ATOM 8356 O O . VAL A 1 1077 ? 20.907 18.192 19.553 1.00 84.56 1077 VAL A O 1
ATOM 8359 N N . PRO A 1 1078 ? 22.614 18.683 18.172 1.00 78.56 1078 PRO A N 1
ATOM 8360 C CA . PRO A 1 1078 ? 22.021 19.908 17.655 1.00 78.56 1078 PRO A CA 1
ATOM 8361 C C . PRO A 1 1078 ? 20.968 19.558 16.591 1.00 78.56 1078 PRO A C 1
ATOM 8363 O O . PRO A 1 1078 ? 21.175 18.647 15.786 1.00 78.56 1078 PRO A O 1
ATOM 8366 N N . LEU A 1 1079 ? 19.855 20.295 16.578 1.00 74.81 1079 LEU A N 1
ATOM 8367 C CA . LEU A 1 1079 ? 18.807 20.186 15.555 1.00 74.81 1079 LEU A CA 1
ATOM 8368 C C . LEU A 1 1079 ? 18.865 21.396 14.601 1.00 74.81 1079 LEU A C 1
ATOM 8370 O O . LEU A 1 1079 ? 19.271 22.480 15.041 1.00 74.81 1079 LEU A O 1
ATOM 8374 N N . PRO A 1 1080 ? 18.467 21.259 13.320 1.00 67.12 1080 PRO A N 1
ATOM 8375 C CA . PRO A 1 1080 ? 18.463 22.376 12.378 1.00 67.12 1080 PRO A CA 1
ATOM 8376 C C . PRO A 1 1080 ? 17.416 23.433 12.755 1.00 67.12 1080 PRO A C 1
ATOM 8378 O O . PRO A 1 1080 ? 16.317 23.110 13.200 1.00 67.12 1080 PRO A O 1
ATOM 8381 N N . ILE A 1 1081 ? 17.729 24.711 12.522 1.00 59.12 1081 ILE A N 1
ATOM 8382 C CA . ILE A 1 1081 ? 16.919 25.860 12.982 1.00 59.12 1081 ILE A CA 1
ATOM 8383 C C . ILE A 1 1081 ? 15.469 25.815 12.456 1.00 59.12 1081 ILE A C 1
ATOM 8385 O O . ILE A 1 1081 ? 14.543 26.242 13.149 1.00 59.12 1081 ILE A O 1
ATOM 8389 N N . ASN A 1 1082 ? 15.273 25.276 11.249 1.00 61.38 1082 ASN A N 1
ATOM 8390 C CA . ASN A 1 1082 ? 13.992 25.248 10.540 1.00 61.38 1082 ASN A CA 1
ATOM 8391 C C . ASN A 1 1082 ? 13.346 23.847 10.463 1.00 61.38 1082 ASN A C 1
ATOM 8393 O O . ASN A 1 1082 ? 12.333 23.692 9.781 1.00 61.38 1082 ASN A O 1
ATOM 8397 N N . GLN A 1 1083 ? 13.901 22.829 11.135 1.00 67.12 1083 GLN A N 1
ATOM 8398 C CA . GLN A 1 1083 ? 13.467 21.436 10.987 1.00 67.12 1083 GLN A CA 1
ATOM 8399 C C . GLN A 1 1083 ? 12.977 20.840 12.310 1.00 67.12 1083 GLN A C 1
ATOM 8401 O O . GLN A 1 1083 ? 13.754 20.546 13.213 1.00 67.12 1083 GLN A O 1
ATOM 8406 N N . TYR A 1 1084 ? 11.662 20.629 12.384 1.00 63.19 1084 TYR A N 1
ATOM 8407 C CA . TYR A 1 1084 ? 10.986 19.923 13.470 1.00 63.19 1084 TYR A CA 1
ATOM 8408 C C . TYR A 1 1084 ? 10.357 18.646 12.904 1.00 63.19 1084 TYR A C 1
ATOM 8410 O O . TYR A 1 1084 ? 9.222 18.655 12.423 1.00 63.19 1084 TYR A O 1
ATOM 8418 N N . ASP A 1 1085 ? 11.117 17.553 12.909 1.00 67.25 1085 ASP A N 1
ATOM 8419 C CA . ASP A 1 1085 ? 10.617 16.224 12.540 1.00 67.25 1085 ASP A CA 1
ATOM 8420 C C . ASP A 1 1085 ? 9.538 15.746 13.528 1.00 67.25 1085 ASP A C 1
ATOM 8422 O O . ASP A 1 1085 ? 9.578 16.056 14.718 1.00 67.25 1085 ASP A O 1
ATOM 8426 N N . ALA A 1 1086 ? 8.590 14.929 13.062 1.00 64.25 1086 ALA A N 1
ATOM 8427 C CA . ALA A 1 1086 ? 7.425 14.510 13.852 1.00 64.25 1086 ALA A CA 1
ATOM 8428 C C . ALA A 1 1086 ? 7.739 13.572 15.042 1.00 64.25 1086 ALA A C 1
ATOM 8430 O O . ALA A 1 1086 ? 6.823 13.194 15.782 1.00 64.25 1086 ALA A O 1
ATOM 8431 N N . VAL A 1 1087 ? 9.007 13.192 15.239 1.00 75.94 1087 VAL A N 1
ATOM 8432 C CA . VAL A 1 1087 ? 9.471 12.482 16.438 1.00 75.94 1087 VAL A CA 1
ATOM 8433 C C . VAL A 1 1087 ? 9.643 13.435 17.630 1.00 75.94 1087 VAL A C 1
ATOM 8435 O O . VAL A 1 1087 ? 9.366 13.050 18.768 1.00 75.94 1087 VAL A O 1
ATOM 8438 N N . TRP A 1 1088 ? 9.988 14.702 17.389 1.00 76.69 1088 TRP A N 1
ATOM 8439 C CA . TRP A 1 1088 ? 10.113 15.724 18.429 1.00 76.69 1088 TRP A CA 1
ATOM 8440 C C . TRP A 1 1088 ? 8.717 16.202 18.860 1.00 76.69 1088 TRP A C 1
ATOM 8442 O O . TRP A 1 1088 ? 7.891 16.568 18.028 1.00 76.69 1088 TRP A O 1
ATOM 8452 N N . GLY A 1 1089 ? 8.423 16.154 20.162 1.00 67.81 1089 GLY A N 1
ATOM 8453 C CA . GLY A 1 1089 ? 7.137 16.604 20.708 1.00 67.81 1089 GLY A CA 1
ATOM 8454 C C . GLY A 1 1089 ? 7.119 18.098 21.051 1.00 67.81 1089 GLY A C 1
ATOM 8455 O O . GLY A 1 1089 ? 8.167 18.701 21.261 1.00 67.81 1089 GLY A O 1
ATOM 8456 N N . ASP A 1 1090 ? 5.923 18.672 21.218 1.00 63.38 1090 ASP A N 1
ATOM 8457 C CA . ASP A 1 1090 ? 5.698 20.088 21.586 1.00 63.38 1090 ASP A CA 1
ATOM 8458 C C . ASP A 1 1090 ? 6.166 20.473 23.017 1.00 63.38 1090 ASP A C 1
ATOM 8460 O O . ASP A 1 1090 ? 5.820 21.539 23.534 1.00 63.38 1090 ASP A O 1
ATOM 8464 N N . GLY A 1 1091 ? 6.906 19.601 23.709 1.00 69.00 1091 GLY A N 1
ATOM 8465 C CA . GLY A 1 1091 ? 7.265 19.729 25.122 1.00 69.00 1091 GLY A CA 1
ATOM 8466 C C . GLY A 1 1091 ? 8.688 19.251 25.435 1.00 69.00 1091 GLY A C 1
ATOM 8467 O O . GLY A 1 1091 ? 9.351 18.668 24.582 1.00 69.00 1091 GLY A O 1
ATOM 8468 N N . PRO A 1 1092 ? 9.179 19.476 26.671 1.00 71.06 1092 PRO A N 1
ATOM 8469 C CA . PRO A 1 1092 ? 10.552 19.137 27.066 1.00 71.06 1092 PRO A CA 1
ATOM 8470 C C . PRO A 1 1092 ? 10.821 17.625 27.132 1.00 71.06 1092 PRO A C 1
ATOM 8472 O O . PRO A 1 1092 ? 11.974 17.209 27.108 1.00 71.06 1092 PRO A O 1
ATOM 8475 N N . TRP A 1 1093 ? 9.760 16.821 27.219 1.00 74.94 1093 TRP A N 1
ATOM 8476 C CA . TRP A 1 1093 ? 9.788 15.365 27.228 1.00 74.94 1093 TRP A CA 1
ATOM 8477 C C . TRP A 1 1093 ? 8.708 14.837 26.278 1.00 74.94 1093 TRP A C 1
ATOM 8479 O O . TRP A 1 1093 ? 7.591 15.360 26.257 1.00 74.94 1093 TRP A O 1
ATOM 8489 N N . ARG A 1 1094 ? 9.027 13.764 25.552 1.00 80.88 1094 ARG A N 1
ATOM 8490 C CA . ARG A 1 1094 ? 8.066 12.873 24.893 1.00 80.88 1094 ARG A CA 1
ATOM 8491 C C . ARG A 1 1094 ? 8.413 11.447 25.298 1.00 80.88 1094 ARG A C 1
ATOM 8493 O O . ARG A 1 1094 ? 9.564 11.040 25.172 1.00 80.88 1094 ARG A O 1
ATOM 8500 N N . GLU A 1 1095 ? 7.417 10.703 25.753 1.00 79.69 1095 GLU A N 1
ATOM 8501 C CA . GLU A 1 1095 ? 7.517 9.256 25.914 1.00 79.69 1095 GLU A CA 1
ATOM 8502 C C . GLU A 1 1095 ? 7.220 8.572 24.572 1.00 79.69 1095 GLU A C 1
ATOM 8504 O O . GLU A 1 1095 ? 6.366 9.032 23.812 1.00 79.69 1095 GLU A O 1
ATOM 8509 N N . ILE A 1 1096 ? 7.948 7.499 24.263 1.00 79.75 1096 ILE A N 1
ATOM 8510 C CA . ILE A 1 1096 ? 7.740 6.686 23.061 1.00 79.75 1096 ILE A CA 1
ATOM 8511 C C . ILE A 1 1096 ? 7.287 5.309 23.532 1.00 79.75 1096 ILE A C 1
ATOM 8513 O O . ILE A 1 1096 ? 8.073 4.556 24.106 1.00 79.75 1096 ILE A O 1
ATOM 8517 N N . ASP A 1 1097 ? 6.031 4.971 23.255 1.00 74.31 1097 ASP A N 1
ATOM 8518 C CA . ASP A 1 1097 ? 5.511 3.621 23.447 1.00 74.31 1097 ASP A CA 1
ATOM 8519 C C . ASP A 1 1097 ? 6.224 2.680 22.457 1.00 74.31 1097 ASP A C 1
ATOM 8521 O O . ASP A 1 1097 ? 5.900 2.625 21.270 1.00 74.31 1097 ASP A O 1
ATOM 8525 N N . VAL A 1 1098 ? 7.266 1.981 22.916 1.00 73.94 1098 VAL A N 1
ATOM 8526 C CA . VAL A 1 1098 ? 8.096 1.113 22.064 1.00 73.94 1098 VAL A CA 1
ATOM 8527 C C . VAL A 1 1098 ? 7.279 -0.002 21.375 1.00 73.94 1098 VAL A C 1
ATOM 8529 O O . VAL A 1 1098 ? 7.482 -0.197 20.174 1.00 73.94 1098 VAL A O 1
ATOM 8532 N N . PRO A 1 1099 ? 6.342 -0.705 22.051 1.00 64.62 1099 PRO A N 1
ATOM 8533 C CA . PRO A 1 1099 ? 5.371 -1.600 21.410 1.00 64.62 1099 PRO A CA 1
ATOM 8534 C C . PRO A 1 1099 ? 4.558 -1.014 20.243 1.00 64.62 1099 PRO A C 1
ATOM 8536 O O . PRO A 1 1099 ? 4.227 -1.760 19.318 1.00 64.62 1099 PRO A O 1
ATOM 8539 N N . HIS A 1 1100 ? 4.211 0.276 20.287 1.00 65.12 1100 HIS A N 1
ATOM 8540 C CA . HIS A 1 1100 ? 3.174 0.860 19.427 1.00 65.12 1100 HIS A CA 1
ATOM 8541 C C . HIS A 1 1100 ? 3.674 1.937 18.446 1.00 65.12 1100 HIS A C 1
ATOM 8543 O O . HIS A 1 1100 ? 3.283 1.922 17.276 1.00 65.12 1100 HIS A O 1
ATOM 8549 N N . GLU A 1 1101 ? 4.555 2.835 18.887 1.00 70.81 1101 GLU A N 1
ATOM 8550 C CA . GLU A 1 1101 ? 5.198 3.889 18.085 1.00 70.81 1101 GLU A CA 1
ATOM 8551 C C . GLU A 1 1101 ? 6.650 3.555 17.691 1.00 70.81 1101 GLU A C 1
ATOM 8553 O O . GLU A 1 1101 ? 7.177 4.138 16.739 1.00 70.81 1101 GLU A O 1
ATOM 8558 N N . GLY A 1 1102 ? 7.296 2.616 18.395 1.00 77.81 1102 GLY A N 1
ATOM 8559 C CA . GLY A 1 1102 ? 8.744 2.384 18.334 1.00 77.81 1102 GLY A CA 1
ATOM 8560 C C . GLY A 1 1102 ? 9.322 2.158 16.933 1.00 77.81 1102 GLY A C 1
ATOM 8561 O O . GLY A 1 1102 ? 10.334 2.767 16.603 1.00 77.81 1102 GLY A O 1
ATOM 8562 N N . GLU A 1 1103 ? 8.684 1.342 16.084 1.00 77.44 1103 GLU A N 1
ATOM 8563 C CA . GLU A 1 1103 ? 9.164 1.068 14.713 1.00 77.44 1103 GLU A CA 1
ATOM 8564 C C . GLU A 1 1103 ? 9.327 2.359 13.895 1.00 77.44 1103 GLU A C 1
ATOM 8566 O O . GLU A 1 1103 ? 10.364 2.575 13.269 1.00 77.44 1103 GLU A O 1
ATOM 8571 N N . LYS A 1 1104 ? 8.342 3.262 13.977 1.00 77.75 1104 LYS A N 1
ATOM 8572 C CA . LYS A 1 1104 ? 8.394 4.561 13.306 1.00 77.75 1104 LYS A CA 1
ATOM 8573 C C . LYS A 1 1104 ? 9.411 5.493 13.973 1.00 77.75 1104 LYS A C 1
ATOM 8575 O O . LYS A 1 1104 ? 10.214 6.110 13.280 1.00 77.75 1104 LYS A O 1
ATOM 8580 N N . ALA A 1 1105 ? 9.389 5.595 15.302 1.00 84.38 1105 ALA A N 1
ATOM 8581 C CA . ALA A 1 1105 ? 10.255 6.518 16.031 1.00 84.38 1105 ALA A CA 1
ATOM 8582 C C . ALA A 1 1105 ? 11.749 6.184 15.854 1.00 84.38 1105 ALA A C 1
ATOM 8584 O O . ALA A 1 1105 ? 12.558 7.085 15.651 1.00 84.38 1105 ALA A O 1
ATOM 8585 N N . PHE A 1 1106 ? 12.124 4.900 15.854 1.00 86.94 1106 PHE A N 1
ATOM 8586 C CA . PHE A 1 1106 ? 13.505 4.485 15.590 1.00 86.94 1106 PHE A CA 1
ATOM 8587 C C . PHE A 1 1106 ? 13.916 4.652 14.118 1.00 86.94 1106 PHE A C 1
ATOM 8589 O O . PHE A 1 1106 ? 15.094 4.879 13.861 1.00 86.94 1106 PHE A O 1
ATOM 8596 N N . GLN A 1 1107 ? 12.978 4.616 13.161 1.00 86.25 1107 GLN A N 1
ATOM 8597 C CA . GLN A 1 1107 ? 13.257 4.974 11.764 1.00 86.25 1107 GLN A CA 1
ATOM 8598 C C . GLN A 1 1107 ? 13.480 6.489 11.591 1.00 86.25 1107 GLN A C 1
ATOM 8600 O O . GLN A 1 1107 ? 14.401 6.892 10.885 1.00 86.25 1107 GLN A O 1
ATOM 8605 N N . GLU A 1 1108 ? 12.685 7.336 12.257 1.00 86.00 1108 GLU A N 1
ATOM 8606 C CA . GLU A 1 1108 ? 12.872 8.800 12.254 1.00 86.00 1108 GLU A CA 1
ATOM 8607 C C . GLU A 1 1108 ? 14.151 9.227 13.016 1.00 86.00 1108 GLU A C 1
ATOM 8609 O O . GLU A 1 1108 ? 14.756 10.245 12.686 1.00 86.00 1108 GLU A O 1
ATOM 8614 N N . LEU A 1 1109 ? 14.622 8.422 13.979 1.00 89.62 1109 LEU A N 1
ATOM 8615 C CA . LEU A 1 1109 ? 15.874 8.631 14.730 1.00 89.62 1109 LEU A CA 1
ATOM 8616 C C . LEU A 1 1109 ? 17.082 7.843 14.179 1.00 89.62 1109 LEU A C 1
ATOM 8618 O O . LEU A 1 1109 ? 18.149 7.860 14.802 1.00 89.62 1109 LEU A O 1
ATOM 8622 N N . ALA A 1 1110 ? 16.947 7.155 13.037 1.00 91.69 1110 ALA A N 1
ATOM 8623 C CA . ALA A 1 1110 ? 17.966 6.243 12.502 1.00 91.69 1110 ALA A CA 1
ATOM 8624 C C . ALA A 1 1110 ? 19.341 6.914 12.332 1.00 91.69 1110 ALA A C 1
ATOM 8626 O O . ALA A 1 1110 ? 20.359 6.350 12.735 1.00 91.69 1110 ALA A O 1
ATOM 8627 N N . TRP A 1 1111 ? 19.359 8.150 11.823 1.00 90.62 1111 TRP A N 1
ATOM 8628 C CA . TRP A 1 1111 ? 20.556 8.984 11.661 1.00 90.62 1111 TRP A CA 1
ATOM 8629 C C . TRP A 1 1111 ? 21.367 9.197 12.950 1.00 90.62 1111 TRP A C 1
ATOM 8631 O O . TRP A 1 1111 ? 22.579 9.388 12.878 1.00 90.62 1111 TRP A O 1
ATOM 8641 N N . ILE A 1 1112 ? 20.726 9.131 14.122 1.00 89.75 1112 ILE A N 1
ATOM 8642 C CA . ILE A 1 1112 ? 21.390 9.200 15.428 1.00 89.75 1112 ILE A CA 1
ATOM 8643 C C . ILE A 1 1112 ? 21.825 7.796 15.866 1.00 89.75 1112 ILE A C 1
ATOM 8645 O O . ILE A 1 1112 ? 23.000 7.558 16.148 1.00 89.75 1112 ILE A O 1
ATOM 8649 N N . ILE A 1 1113 ? 20.876 6.857 15.939 1.00 89.56 1113 ILE A N 1
ATOM 8650 C CA . ILE A 1 1113 ? 21.081 5.572 16.628 1.00 89.56 1113 ILE A CA 1
ATOM 8651 C C . ILE A 1 1113 ? 22.010 4.616 15.868 1.00 89.56 1113 ILE A C 1
ATOM 8653 O O . ILE A 1 1113 ? 22.735 3.859 16.502 1.00 89.56 1113 ILE A O 1
ATOM 8657 N N . GLU A 1 1114 ? 22.078 4.691 14.535 1.00 89.94 1114 GLU A N 1
ATOM 8658 C CA . GLU A 1 1114 ? 22.974 3.859 13.706 1.00 89.94 1114 GLU A CA 1
ATOM 8659 C C . GLU A 1 1114 ? 24.462 4.245 13.852 1.00 89.94 1114 GLU A C 1
ATOM 8661 O O . GLU A 1 1114 ? 25.349 3.528 13.381 1.00 89.94 1114 GLU A O 1
ATOM 8666 N N . ARG A 1 1115 ? 24.757 5.369 14.523 1.00 88.19 1115 ARG A N 1
ATOM 8667 C CA . ARG A 1 1115 ? 26.112 5.792 14.914 1.00 88.19 1115 ARG A CA 1
ATOM 8668 C C . ARG A 1 1115 ? 26.438 5.519 16.389 1.00 88.19 1115 ARG A C 1
ATOM 8670 O O . ARG A 1 1115 ? 27.591 5.701 16.778 1.00 88.19 1115 ARG A O 1
ATOM 8677 N N . ILE A 1 1116 ? 25.481 5.043 17.192 1.00 89.19 1116 ILE A N 1
ATOM 8678 C CA . ILE A 1 1116 ? 25.703 4.669 18.596 1.00 89.19 1116 ILE A CA 1
ATOM 8679 C C . ILE A 1 1116 ? 25.948 3.150 18.684 1.00 89.19 1116 ILE A C 1
ATOM 8681 O O . ILE A 1 1116 ? 25.094 2.368 18.263 1.00 89.19 1116 ILE A O 1
ATOM 8685 N N . PRO A 1 1117 ? 27.089 2.685 19.229 1.00 86.00 1117 PRO A N 1
ATOM 8686 C CA . PRO A 1 1117 ? 27.323 1.259 19.423 1.00 86.00 1117 PRO A CA 1
ATOM 8687 C C . PRO A 1 1117 ? 26.376 0.691 20.496 1.00 86.00 1117 PRO A C 1
ATOM 8689 O O . PRO A 1 1117 ? 26.130 1.354 21.508 1.00 86.00 1117 PRO A O 1
ATOM 8692 N N . PRO A 1 1118 ? 25.868 -0.547 20.335 1.00 83.19 1118 PRO A N 1
ATOM 8693 C CA . PRO A 1 1118 ? 25.056 -1.180 21.366 1.00 83.19 1118 PRO A CA 1
ATOM 8694 C C . PRO A 1 1118 ? 25.888 -1.377 22.649 1.00 83.19 1118 PRO A C 1
ATOM 8696 O O . PRO A 1 1118 ? 27.049 -1.784 22.559 1.00 83.19 1118 PRO A O 1
ATOM 8699 N N . PRO A 1 1119 ? 25.326 -1.133 23.848 1.00 83.44 1119 PRO A N 1
ATOM 8700 C CA . PRO A 1 1119 ? 26.046 -1.306 25.107 1.00 83.44 1119 PRO A CA 1
ATOM 8701 C C . PRO A 1 1119 ? 26.284 -2.798 25.399 1.00 83.44 1119 PRO A C 1
ATOM 8703 O O . PRO A 1 1119 ? 25.471 -3.463 26.042 1.00 83.44 1119 PRO A O 1
ATOM 8706 N N . GLU A 1 1120 ? 27.417 -3.334 24.929 1.00 82.31 1120 GLU A N 1
ATOM 8707 C CA . GLU A 1 1120 ? 27.793 -4.754 25.066 1.00 82.31 1120 GLU A CA 1
ATOM 8708 C C . GLU A 1 1120 ? 27.803 -5.240 26.524 1.00 82.31 1120 GLU A C 1
ATOM 8710 O O . GLU A 1 1120 ? 27.560 -6.419 26.794 1.00 82.31 1120 GLU A O 1
ATOM 8715 N N . SER A 1 1121 ? 28.017 -4.332 27.477 1.00 79.56 1121 SER A N 1
ATOM 8716 C CA . SER A 1 1121 ? 27.917 -4.581 28.915 1.00 79.56 1121 SER A CA 1
ATOM 8717 C C . SER A 1 1121 ? 26.576 -5.210 29.323 1.00 79.56 1121 SER A C 1
ATOM 8719 O O . SER A 1 1121 ? 26.562 -6.140 30.129 1.00 79.56 1121 SER A O 1
ATOM 8721 N N . LEU A 1 1122 ? 25.465 -4.797 28.699 1.00 82.69 1122 LEU A N 1
ATOM 8722 C CA . LEU A 1 1122 ? 24.110 -5.297 28.972 1.00 82.69 1122 LEU A CA 1
ATOM 8723 C C . LEU A 1 1122 ? 23.812 -6.671 28.346 1.00 82.69 1122 LEU A C 1
ATOM 8725 O O . LEU A 1 1122 ? 22.752 -7.242 28.593 1.00 82.69 1122 LEU A O 1
ATOM 8729 N N . SER A 1 1123 ? 24.737 -7.234 27.559 1.00 81.44 1123 SER A N 1
ATOM 8730 C CA . SER A 1 1123 ? 24.641 -8.626 27.085 1.00 81.44 1123 SER A CA 1
ATOM 8731 C C . SER A 1 1123 ? 25.021 -9.663 28.155 1.00 81.44 1123 SER A C 1
ATOM 8733 O O . SER A 1 1123 ? 24.824 -10.863 27.955 1.00 81.44 1123 SER A O 1
ATOM 8735 N N . ASN A 1 1124 ? 25.552 -9.206 29.295 1.00 77.81 1124 ASN A N 1
ATOM 8736 C CA . ASN A 1 1124 ? 26.004 -10.029 30.413 1.00 77.81 1124 ASN A CA 1
ATOM 8737 C C . ASN A 1 1124 ? 25.127 -9.810 31.657 1.00 77.81 1124 ASN A C 1
ATOM 8739 O O . ASN A 1 1124 ? 24.444 -8.799 31.792 1.00 77.81 1124 ASN A O 1
ATOM 8743 N N . TRP A 1 1125 ? 25.160 -10.760 32.595 1.00 76.75 1125 TRP A N 1
ATOM 8744 C CA . TRP A 1 1125 ? 24.452 -10.623 33.870 1.00 76.75 1125 TRP A CA 1
ATOM 8745 C C . TRP A 1 1125 ? 25.137 -9.586 34.769 1.00 76.75 1125 TRP A C 1
ATOM 8747 O O . TRP A 1 1125 ? 26.284 -9.781 35.171 1.00 76.75 1125 TRP A O 1
ATOM 8757 N N . SER A 1 1126 ? 24.418 -8.521 35.125 1.00 70.06 1126 SER A N 1
ATOM 8758 C CA . SER A 1 1126 ? 24.846 -7.564 36.151 1.00 70.06 1126 SER A CA 1
ATOM 8759 C C . SER A 1 1126 ? 24.814 -8.200 37.545 1.00 70.06 1126 SER A C 1
ATOM 8761 O O . SER A 1 1126 ? 23.850 -8.874 37.912 1.00 70.06 1126 SER A O 1
ATOM 8763 N N . SER A 1 1127 ? 25.857 -7.962 38.341 1.00 65.38 1127 SER A N 1
ATOM 8764 C CA . SER A 1 1127 ? 25.930 -8.408 39.737 1.00 65.38 1127 SER A CA 1
ATOM 8765 C C . SER A 1 1127 ? 25.272 -7.387 40.662 1.00 65.38 1127 SER A C 1
ATOM 8767 O O . SER A 1 1127 ? 25.708 -6.240 40.717 1.00 65.38 1127 SER A O 1
ATOM 8769 N N . ILE A 1 1128 ? 24.266 -7.808 41.430 1.00 69.38 1128 ILE A N 1
ATOM 8770 C CA . ILE A 1 1128 ? 23.666 -6.981 42.486 1.00 69.38 1128 ILE A CA 1
ATOM 8771 C C . ILE A 1 1128 ? 24.602 -6.997 43.702 1.00 69.38 1128 ILE A C 1
ATOM 8773 O O . ILE A 1 1128 ? 24.959 -8.068 44.193 1.00 69.38 1128 ILE A O 1
ATOM 8777 N N . THR A 1 1129 ? 25.023 -5.821 44.165 1.00 58.69 1129 THR A N 1
ATOM 8778 C CA . THR A 1 1129 ? 26.100 -5.669 45.160 1.00 58.69 1129 THR A CA 1
ATOM 8779 C C . THR A 1 1129 ? 25.662 -5.810 46.618 1.00 58.69 1129 THR A C 1
ATOM 8781 O O . THR A 1 1129 ? 26.499 -6.165 47.442 1.00 58.69 1129 THR A O 1
ATOM 8784 N N . ASP A 1 1130 ? 24.380 -5.603 46.935 1.00 58.84 1130 ASP A N 1
ATOM 8785 C CA . ASP A 1 1130 ? 23.814 -5.762 48.284 1.00 58.84 1130 ASP A CA 1
ATOM 8786 C C . ASP A 1 1130 ? 22.591 -6.695 48.257 1.00 58.84 1130 ASP A C 1
ATOM 8788 O O . ASP A 1 1130 ? 21.463 -6.282 47.993 1.00 58.84 1130 ASP A O 1
ATOM 8792 N N . SER A 1 1131 ? 22.800 -7.983 48.542 1.00 53.16 1131 SER A N 1
ATOM 8793 C CA . SER A 1 1131 ? 21.721 -8.985 48.641 1.00 53.16 1131 SER A CA 1
ATOM 8794 C C . SER A 1 1131 ? 21.024 -9.018 50.010 1.00 53.16 1131 SER A C 1
ATOM 8796 O O . SER A 1 1131 ? 20.104 -9.805 50.222 1.00 53.16 1131 SER A O 1
ATOM 8798 N N . THR A 1 1132 ? 21.460 -8.175 50.945 1.00 54.12 1132 THR A N 1
ATOM 8799 C CA . THR A 1 1132 ? 21.041 -8.134 52.356 1.00 54.12 1132 THR A CA 1
ATOM 8800 C C . THR A 1 1132 ? 19.850 -7.213 52.630 1.00 54.12 1132 THR A C 1
ATOM 8802 O O . THR A 1 1132 ? 19.268 -7.303 53.705 1.00 54.12 1132 THR A O 1
ATOM 8805 N N . GLN A 1 1133 ? 19.476 -6.339 51.687 1.00 53.03 1133 GLN A N 1
ATOM 8806 C CA . GLN A 1 1133 ? 18.458 -5.296 51.898 1.00 53.03 1133 GLN A CA 1
ATOM 8807 C C . GLN A 1 1133 ? 17.014 -5.752 51.586 1.00 53.03 1133 GLN A C 1
ATOM 8809 O O . GLN A 1 1133 ? 16.055 -5.081 51.964 1.00 53.03 1133 GLN A O 1
ATOM 8814 N N . CYS A 1 1134 ? 16.825 -6.910 50.942 1.00 53.88 1134 CYS A N 1
ATOM 8815 C CA . CYS A 1 1134 ? 15.503 -7.439 50.580 1.00 53.88 1134 CYS A CA 1
ATOM 8816 C C . CYS A 1 1134 ? 14.829 -8.225 51.727 1.00 53.88 1134 CYS A C 1
ATOM 8818 O O . CYS A 1 1134 ? 14.629 -9.434 51.629 1.00 53.88 1134 CYS A O 1
ATOM 8820 N N . GLU A 1 1135 ? 14.422 -7.543 52.803 1.00 54.06 1135 GLU A N 1
ATOM 8821 C CA . GLU A 1 1135 ? 13.622 -8.164 53.881 1.00 54.06 1135 GLU A CA 1
ATOM 8822 C C . GLU A 1 1135 ? 12.167 -8.489 53.468 1.00 54.06 1135 GLU A C 1
ATOM 8824 O O . GLU A 1 1135 ? 11.487 -9.260 54.145 1.00 54.06 1135 GLU A O 1
ATOM 8829 N N . THR A 1 1136 ? 11.673 -7.939 52.351 1.00 61.50 1136 THR A N 1
ATOM 8830 C CA . THR A 1 1136 ? 10.288 -8.122 51.875 1.00 61.50 1136 THR A CA 1
ATOM 8831 C C . THR A 1 1136 ? 10.206 -8.335 50.361 1.00 61.50 1136 THR A C 1
ATOM 8833 O O . THR A 1 1136 ? 10.790 -7.565 49.598 1.00 61.50 1136 THR A O 1
ATOM 8836 N N . ASN A 1 1137 ? 9.410 -9.314 49.908 1.00 69.94 1137 ASN A N 1
ATOM 8837 C CA . ASN A 1 1137 ? 9.110 -9.506 48.483 1.00 69.94 1137 ASN A CA 1
ATOM 8838 C C . ASN A 1 1137 ? 8.311 -8.317 47.930 1.00 69.94 1137 ASN A C 1
ATOM 8840 O O . ASN A 1 1137 ? 7.135 -8.152 48.269 1.00 69.94 1137 ASN A O 1
ATOM 8844 N N . CYS A 1 1138 ? 8.906 -7.545 47.017 1.00 71.75 1138 CYS A N 1
ATOM 8845 C CA . CYS A 1 1138 ? 8.186 -6.521 46.265 1.00 71.75 1138 CYS A CA 1
ATOM 8846 C C . CYS A 1 1138 ? 7.072 -7.164 45.422 1.00 71.75 1138 CYS A C 1
ATOM 8848 O O . CYS A 1 1138 ? 7.347 -7.795 44.403 1.00 71.75 1138 CYS A O 1
ATOM 8850 N N . GLN A 1 1139 ? 5.810 -6.967 45.817 1.00 74.94 1139 GLN A N 1
ATOM 8851 C CA . GLN A 1 1139 ? 4.645 -7.577 45.157 1.00 74.94 1139 GLN A CA 1
ATOM 8852 C C . GLN A 1 1139 ? 4.404 -7.079 43.717 1.00 74.94 1139 GLN A C 1
ATOM 8854 O O . GLN A 1 1139 ? 3.541 -7.621 43.038 1.00 74.94 1139 GLN A O 1
ATOM 8859 N N . ARG A 1 1140 ? 5.166 -6.078 43.248 1.00 72.81 1140 ARG A N 1
ATOM 8860 C CA . ARG A 1 1140 ? 5.162 -5.592 41.856 1.00 72.81 1140 ARG A CA 1
ATOM 8861 C C . ARG A 1 1140 ? 6.066 -6.419 40.932 1.00 72.81 1140 ARG A C 1
ATOM 8863 O O . ARG A 1 1140 ? 5.711 -6.641 39.786 1.00 72.81 1140 ARG A O 1
ATOM 8870 N N . CYS A 1 1141 ? 7.218 -6.882 41.430 1.00 71.25 1141 CYS A N 1
ATOM 8871 C CA . CYS A 1 1141 ? 8.211 -7.638 40.642 1.00 71.25 1141 CYS A CA 1
ATOM 8872 C C . CYS A 1 1141 ? 8.254 -9.135 40.981 1.00 71.25 1141 CYS A C 1
ATOM 8874 O O . CYS A 1 1141 ? 8.777 -9.939 40.214 1.00 71.25 1141 CYS A O 1
ATOM 8876 N N . ALA A 1 1142 ? 7.761 -9.492 42.165 1.00 74.50 1142 ALA A N 1
ATOM 8877 C CA . ALA A 1 1142 ? 7.631 -10.848 42.673 1.00 74.50 1142 ALA A CA 1
ATOM 8878 C C . ALA A 1 1142 ? 6.300 -10.961 43.449 1.00 74.50 1142 ALA A C 1
ATOM 8880 O O . ALA A 1 1142 ? 6.313 -11.070 44.684 1.00 74.50 1142 ALA A O 1
ATOM 8881 N N . PRO A 1 1143 ? 5.149 -10.875 42.747 1.00 77.06 1143 PRO A N 1
ATOM 8882 C CA . PRO A 1 1143 ? 3.835 -11.125 43.335 1.00 77.06 1143 PRO A CA 1
ATOM 8883 C C . PRO A 1 1143 ? 3.783 -12.498 44.018 1.00 77.06 1143 PRO A C 1
ATOM 8885 O O . PRO A 1 1143 ? 4.506 -13.434 43.663 1.00 77.06 1143 PRO A O 1
ATOM 8888 N N . SER A 1 1144 ? 2.933 -12.621 45.035 1.00 82.00 1144 SER A N 1
ATOM 8889 C CA . SER A 1 1144 ? 2.747 -13.884 45.755 1.00 82.00 1144 SER A CA 1
ATOM 8890 C C . SER A 1 1144 ? 2.100 -14.954 44.855 1.00 82.00 1144 SER A C 1
ATOM 8892 O O . SER A 1 1144 ? 1.177 -14.620 44.112 1.00 82.00 1144 SER A O 1
ATOM 8894 N N . PRO A 1 1145 ? 2.535 -16.231 44.918 1.00 82.94 1145 PRO A N 1
ATOM 8895 C CA . PRO A 1 1145 ? 1.904 -17.319 44.170 1.00 82.94 1145 PRO A CA 1
ATOM 8896 C C . PRO A 1 1145 ? 0.418 -17.491 44.528 1.00 82.94 1145 PRO A C 1
ATOM 8898 O O . PRO A 1 1145 ? 0.064 -17.310 45.696 1.00 82.94 1145 PRO A O 1
ATOM 8901 N N . PRO A 1 1146 ? -0.438 -17.891 43.571 1.00 83.94 1146 PRO A N 1
ATOM 8902 C CA . PRO A 1 1146 ? -1.877 -17.975 43.784 1.00 83.94 1146 PRO A CA 1
ATOM 8903 C C . PRO A 1 1146 ? -2.298 -19.074 44.761 1.00 83.94 1146 PRO A C 1
ATOM 8905 O O . PRO A 1 1146 ? -1.743 -20.177 44.798 1.00 83.94 1146 PRO A O 1
ATOM 8908 N N . THR A 1 1147 ? -3.362 -18.798 45.510 1.00 88.19 1147 THR A N 1
ATOM 8909 C CA . THR A 1 1147 ? -3.978 -19.739 46.443 1.00 88.19 1147 THR A CA 1
ATOM 8910 C C . THR A 1 1147 ? -4.652 -20.883 45.685 1.00 88.19 1147 THR A C 1
ATOM 8912 O O . THR A 1 1147 ? -5.633 -20.686 44.967 1.00 88.19 1147 THR A O 1
ATOM 8915 N N . VAL A 1 1148 ? -4.172 -22.115 45.884 1.00 86.00 1148 VAL A N 1
ATOM 8916 C CA . VAL A 1 1148 ? -4.785 -23.319 45.300 1.00 86.00 1148 VAL A CA 1
ATOM 8917 C C . VAL A 1 1148 ? -6.024 -23.730 46.100 1.00 86.00 1148 VAL A C 1
ATOM 8919 O O . VAL A 1 1148 ? -5.938 -24.371 47.151 1.00 86.00 1148 VAL A O 1
ATOM 8922 N N . GLN A 1 1149 ? -7.195 -23.398 45.567 1.00 80.62 1149 GLN A N 1
ATOM 8923 C CA . GLN A 1 1149 ? -8.494 -23.873 46.033 1.00 80.62 1149 GLN A CA 1
ATOM 8924 C C . GLN A 1 1149 ? -8.772 -25.291 45.491 1.00 80.62 1149 GLN A C 1
ATOM 8926 O O . GLN A 1 1149 ? -8.159 -25.745 44.524 1.00 80.62 1149 GLN A O 1
ATOM 8931 N N . TRP A 1 1150 ? -9.703 -26.031 46.105 1.00 80.62 1150 TRP A N 1
ATOM 8932 C CA . TRP A 1 1150 ? -10.006 -27.421 45.721 1.00 80.62 1150 TRP A CA 1
ATOM 8933 C C . TRP A 1 1150 ? -11.490 -27.617 45.410 1.00 80.62 1150 TRP A C 1
ATOM 8935 O O . TRP A 1 1150 ? -12.323 -27.750 46.306 1.00 80.62 1150 TRP A O 1
ATOM 8945 N N . LEU A 1 1151 ? -11.825 -27.691 44.121 1.00 76.44 1151 LEU A N 1
ATOM 8946 C CA . LEU A 1 1151 ? -13.202 -27.856 43.657 1.00 76.44 1151 LEU A CA 1
ATOM 8947 C C . LEU A 1 1151 ? -13.605 -29.334 43.615 1.00 76.44 1151 LEU A C 1
ATOM 8949 O O . LEU A 1 1151 ? -12.978 -30.150 42.934 1.00 76.44 1151 LEU A O 1
ATOM 8953 N N . LEU A 1 1152 ? -14.701 -29.683 44.298 1.00 77.19 1152 LEU A N 1
ATOM 8954 C CA . LEU A 1 1152 ? -15.296 -31.020 44.247 1.00 77.19 1152 LEU A CA 1
ATOM 8955 C C . LEU A 1 1152 ? -16.058 -31.219 42.928 1.00 77.19 1152 LEU A C 1
ATOM 8957 O O . LEU A 1 1152 ? -17.270 -31.022 42.840 1.00 77.19 1152 LEU A O 1
ATOM 8961 N N . LYS A 1 1153 ? -15.347 -31.645 41.885 1.00 69.06 1153 LYS A N 1
ATOM 8962 C CA . LYS A 1 1153 ? -15.928 -31.913 40.570 1.00 69.06 1153 LYS A CA 1
ATOM 8963 C C . LYS A 1 1153 ? -16.755 -33.197 40.610 1.00 69.06 1153 LYS A C 1
ATOM 8965 O O . LYS A 1 1153 ? -16.214 -34.303 40.571 1.00 69.06 1153 LYS A O 1
ATOM 8970 N N . GLN A 1 1154 ? -18.074 -33.048 40.694 1.00 66.69 1154 GLN A N 1
ATOM 8971 C CA . GLN A 1 1154 ? -19.016 -34.158 40.581 1.00 66.69 1154 GLN A CA 1
ATOM 8972 C C . GLN A 1 1154 ? -19.322 -34.468 39.111 1.00 66.69 1154 GLN A C 1
ATOM 8974 O O . GLN A 1 1154 ? -19.672 -33.598 38.317 1.00 66.69 1154 GLN A O 1
ATOM 8979 N N . THR A 1 1155 ? -19.218 -35.743 38.759 1.00 64.62 1155 THR A N 1
ATOM 8980 C CA . THR A 1 1155 ? -19.775 -36.338 37.539 1.00 64.62 1155 THR A CA 1
ATOM 8981 C C . THR A 1 1155 ? -20.858 -37.337 37.944 1.00 64.62 1155 THR A C 1
ATOM 8983 O O . THR A 1 1155 ? -20.856 -37.802 39.083 1.00 64.62 1155 THR A O 1
ATOM 8986 N N . LYS A 1 1156 ? -21.740 -37.747 37.018 1.00 62.97 1156 LYS A N 1
ATOM 8987 C CA . LYS A 1 1156 ? -22.848 -38.693 37.294 1.00 62.97 1156 LYS A CA 1
ATOM 8988 C C . LYS A 1 1156 ? -22.438 -40.040 37.930 1.00 62.97 1156 LYS A C 1
ATOM 8990 O O . LYS A 1 1156 ? -23.316 -40.788 38.339 1.00 62.97 1156 LYS A O 1
ATOM 8995 N N . VAL A 1 1157 ? -21.143 -40.372 37.973 1.00 65.81 1157 VAL A N 1
ATOM 8996 C CA . VAL A 1 1157 ? -20.617 -41.662 38.465 1.00 65.81 1157 VAL A CA 1
ATOM 8997 C C . VAL A 1 1157 ? -19.479 -41.496 39.490 1.00 65.81 1157 VAL A C 1
ATOM 8999 O O . VAL A 1 1157 ? -19.067 -42.473 40.111 1.00 65.81 1157 VAL A O 1
ATOM 9002 N N . LYS A 1 1158 ? -18.924 -40.287 39.677 1.00 67.00 1158 LYS A N 1
ATOM 9003 C CA . LYS A 1 1158 ? -17.794 -40.059 40.596 1.00 67.00 1158 LYS A CA 1
ATOM 9004 C C . LYS A 1 1158 ? -17.606 -38.592 40.971 1.00 67.00 1158 LYS A C 1
ATOM 9006 O O . LYS A 1 1158 ? -17.701 -37.718 40.109 1.00 67.00 1158 LYS A O 1
ATOM 9011 N N . SER A 1 1159 ? -17.220 -38.363 42.221 1.00 73.44 1159 SER A N 1
ATOM 9012 C CA . SER A 1 1159 ? -16.740 -37.077 42.732 1.00 73.44 1159 SER A CA 1
ATOM 9013 C C . SER A 1 1159 ? -15.213 -37.093 42.815 1.00 73.44 1159 SER A C 1
ATOM 9015 O O . SER A 1 1159 ? -14.637 -38.056 43.322 1.00 73.44 1159 SER A O 1
ATOM 9017 N N . SER A 1 1160 ? -14.554 -36.039 42.341 1.00 82.12 1160 SER A N 1
ATOM 9018 C CA . SER A 1 1160 ? -13.099 -35.869 42.443 1.00 82.12 1160 SER A CA 1
ATOM 9019 C C . SER A 1 1160 ? -12.757 -34.428 42.791 1.00 82.12 1160 SER A C 1
ATOM 9021 O O . SER A 1 1160 ? -13.198 -33.520 42.088 1.00 82.12 1160 SER A O 1
ATOM 9023 N N . PHE A 1 1161 ? -11.943 -34.216 43.823 1.00 80.19 1161 PHE A N 1
ATOM 9024 C CA . PHE A 1 1161 ? -11.326 -32.913 44.051 1.00 80.19 1161 PHE A CA 1
ATOM 9025 C C . PHE A 1 1161 ? -10.323 -32.616 42.932 1.00 80.19 1161 PHE A C 1
ATOM 9027 O O . PHE A 1 1161 ? -9.523 -33.479 42.566 1.00 80.19 1161 PHE A O 1
ATOM 9034 N N . VAL A 1 1162 ? -10.393 -31.409 42.381 1.00 81.75 1162 VAL A N 1
ATOM 9035 C CA . VAL A 1 1162 ? -9.475 -30.893 41.360 1.00 81.75 1162 VAL A CA 1
ATOM 9036 C C . VAL A 1 1162 ? -8.888 -29.589 41.906 1.00 81.75 1162 VAL A C 1
ATOM 9038 O O . VAL A 1 1162 ? -9.674 -28.757 42.370 1.00 81.75 1162 VAL A O 1
ATOM 9041 N N . PRO A 1 1163 ? -7.555 -29.405 41.893 1.00 81.19 1163 PRO A N 1
ATOM 9042 C CA . PRO A 1 1163 ? -6.958 -28.139 42.288 1.00 81.19 1163 PRO A CA 1
ATOM 9043 C C . PRO A 1 1163 ? -7.335 -27.060 41.269 1.00 81.19 1163 PRO A C 1
ATOM 9045 O O . PRO A 1 1163 ? -7.407 -27.327 40.066 1.00 81.19 1163 PRO A O 1
ATOM 9048 N N . HIS A 1 1164 ? -7.597 -25.860 41.762 1.00 73.50 1164 HIS A N 1
ATOM 9049 C CA . HIS A 1 1164 ? -7.917 -24.683 40.972 1.00 73.50 1164 HIS A CA 1
ATOM 9050 C C . HIS A 1 1164 ? -7.294 -23.479 41.669 1.00 73.50 1164 HIS A C 1
ATOM 9052 O O . HIS A 1 1164 ? -7.623 -23.191 42.816 1.00 73.50 1164 HIS A O 1
ATOM 9058 N N . GLU A 1 1165 ? -6.377 -22.796 41.002 1.00 81.38 1165 GLU A N 1
ATOM 9059 C CA . GLU A 1 1165 ? -5.797 -21.555 41.515 1.00 81.38 1165 GLU A CA 1
ATOM 9060 C C . GLU A 1 1165 ? -6.868 -20.457 41.546 1.00 81.38 1165 GLU A C 1
ATOM 9062 O O . GLU A 1 1165 ? -7.801 -20.471 40.732 1.00 81.38 1165 GLU A O 1
ATOM 9067 N N . ASP A 1 1166 ? -6.777 -19.533 42.504 1.00 75.62 1166 ASP A N 1
ATOM 9068 C CA . ASP A 1 1166 ? -7.604 -18.330 42.468 1.00 75.62 1166 ASP A CA 1
ATOM 9069 C C . ASP A 1 1166 ? -7.270 -17.530 41.202 1.00 75.62 1166 ASP A C 1
ATOM 9071 O O . ASP A 1 1166 ? -6.116 -17.190 40.957 1.00 75.62 1166 ASP A O 1
ATOM 9075 N N . ILE A 1 1167 ? -8.282 -17.257 40.378 1.00 60.94 1167 ILE A N 1
ATOM 9076 C CA . ILE A 1 1167 ? -8.103 -16.687 39.035 1.00 60.94 1167 ILE A CA 1
ATOM 9077 C C . ILE A 1 1167 ? -7.556 -15.251 39.107 1.00 60.94 1167 ILE A C 1
ATOM 9079 O O . ILE A 1 1167 ? -6.832 -14.825 38.209 1.00 60.94 1167 ILE A O 1
ATOM 9083 N N . VAL A 1 1168 ? -7.878 -14.502 40.167 1.00 60.12 1168 VAL A N 1
ATOM 9084 C CA . VAL A 1 1168 ? -7.444 -13.107 40.337 1.00 60.12 1168 VAL A CA 1
ATOM 9085 C C . VAL A 1 1168 ? -6.012 -13.052 40.863 1.00 60.12 1168 VAL A C 1
ATOM 9087 O O . VAL A 1 1168 ? -5.228 -12.216 40.418 1.00 60.12 1168 VAL A O 1
ATOM 9090 N N . GLU A 1 1169 ? -5.644 -13.956 41.772 1.00 71.31 1169 GLU A N 1
ATOM 9091 C CA . GLU A 1 1169 ? -4.255 -14.091 42.224 1.00 71.31 1169 GLU A CA 1
ATOM 9092 C C . GLU A 1 1169 ? -3.360 -14.671 41.116 1.00 71.31 1169 GLU A C 1
ATOM 9094 O O . GLU A 1 1169 ? -2.255 -14.179 40.909 1.00 71.31 1169 GLU A O 1
ATOM 9099 N N . ALA A 1 1170 ? -3.850 -15.648 40.345 1.00 69.88 1170 ALA A N 1
ATOM 9100 C CA . ALA A 1 1170 ? -3.106 -16.263 39.246 1.00 69.88 1170 ALA A CA 1
ATOM 9101 C C . ALA A 1 1170 ? -2.879 -15.268 38.104 1.00 69.88 1170 ALA A C 1
ATOM 9103 O O . ALA A 1 1170 ? -1.753 -15.123 37.640 1.00 69.88 1170 ALA A O 1
ATOM 9104 N N . GLY A 1 1171 ? -3.905 -14.496 37.726 1.00 60.19 1171 GLY A N 1
ATOM 9105 C CA . GLY A 1 1171 ? -3.765 -13.426 36.736 1.00 60.19 1171 GLY A CA 1
ATOM 9106 C C . GLY A 1 1171 ? -2.730 -12.364 37.129 1.00 60.19 1171 GLY A C 1
ATOM 9107 O O . GLY A 1 1171 ? -2.054 -11.836 36.257 1.00 60.19 1171 GLY A O 1
ATOM 9108 N N . ARG A 1 1172 ? -2.544 -12.100 38.431 1.00 64.06 1172 ARG A N 1
ATOM 9109 C CA . ARG A 1 1172 ? -1.488 -11.210 38.958 1.00 64.06 1172 ARG A CA 1
ATOM 9110 C C . ARG A 1 1172 ? -0.107 -11.863 39.068 1.00 64.06 1172 ARG A C 1
ATOM 9112 O O . ARG A 1 1172 ? 0.856 -11.152 39.323 1.00 64.06 1172 ARG A O 1
ATOM 9119 N N . TYR A 1 1173 ? -0.014 -13.186 38.949 1.00 69.75 1173 TYR A N 1
ATOM 9120 C CA . TYR A 1 1173 ? 1.229 -13.958 39.058 1.00 69.75 1173 TYR A CA 1
ATOM 9121 C C . TYR A 1 1173 ? 1.763 -14.426 37.690 1.00 69.75 1173 TYR A C 1
ATOM 9123 O O . TYR A 1 1173 ? 2.953 -14.703 37.553 1.00 69.75 1173 TYR A O 1
ATOM 9131 N N . GLU A 1 1174 ? 0.892 -14.514 36.678 1.00 61.09 1174 GLU A N 1
ATOM 9132 C CA . GLU A 1 1174 ? 1.245 -14.809 35.280 1.00 61.09 1174 GLU A CA 1
ATOM 9133 C C . GLU A 1 1174 ? 1.531 -13.554 34.424 1.00 61.09 1174 GLU A C 1
ATOM 9135 O O . GLU A 1 1174 ? 1.973 -13.700 33.279 1.00 61.09 1174 GLU A O 1
ATOM 9140 N N . GLN A 1 1175 ? 1.275 -12.351 34.959 1.00 47.88 1175 GLN A N 1
ATOM 9141 C CA . GLN A 1 1175 ? 1.608 -11.044 34.364 1.00 47.88 1175 GLN A CA 1
ATOM 9142 C C . GLN A 1 1175 ? 3.071 -10.649 34.624 1.00 47.88 1175 GLN A C 1
ATOM 9144 O O . GLN A 1 1175 ? 3.717 -10.221 33.640 1.00 47.88 1175 GLN A O 1
#

Radius of gyration: 37.08 Å; chains: 1; bounding box: 114×137×96 Å

pLDDT: mean 77.61, std 24.24, range [21.95, 98.5]